Protein AF-A0AA36M310-F1 (afdb_monomer_lite)

Organism: Cylicocyclus nassatus (NCBI:txid53992)

InterPro domains:
  IPR003959 ATPase, AAA-type, core [PF13304] (260-332)
  IPR027417 P-loop containing nucleoside triphosphate hydrolase [G3DSA:3.40.50.300] (1-144)
  IPR027417 P-loop containing nucleoside triphosphate hydrolase [G3DSA:3.40.50.300] (192-359)
  IPR027417 P-loop containing nucleoside triphosphate hydrolase [G3DSA:3.40.50.300] (485-692)
  IPR027417 P-loop containing nucleoside triphosphate hydrolase [SSF52540] (1-347)
  IPR027417 P-loop containing nucleoside triphosphate hydrolase [SSF52540] (495-848)
  IPR034139 OLD protein-like, TOPRIM domain [PF20469] (374-438)
  IPR034139 OLD protein-like, TOPRIM domain [cd01026] (374-439)
  IPR038729 Rad50/SbcC-type AAA domain [PF13476] (5-53)
  IPR051396 Bacterial Antiviral Defense Nuclease [PTHR43581] (2-470)

Structure (mmCIF, N/CA/C/O backbone):
data_AF-A0AA36M310-F1
#
_entry.id   AF-A0AA36M310-F1
#
loop_
_atom_site.group_PDB
_atom_site.id
_atom_site.type_symbol
_atom_site.label_atom_id
_atom_site.label_alt_id
_atom_site.label_comp_id
_atom_site.label_asym_id
_atom_site.label_entity_id
_atom_site.label_seq_id
_atom_site.pdbx_PDB_ins_code
_atom_site.Cartn_x
_atom_site.Cartn_y
_atom_site.Cartn_z
_atom_site.occupancy
_atom_site.B_iso_or_equiv
_atom_site.auth_seq_id
_atom_site.auth_comp_id
_atom_site.auth_asym_id
_atom_site.auth_atom_id
_atom_site.pdbx_PDB_model_num
ATOM 1 N N . MET A 1 1 ? -3.516 19.096 34.400 1.00 76.88 1 MET A N 1
ATOM 2 C CA . MET A 1 1 ? -3.878 18.071 35.402 1.00 76.88 1 MET A CA 1
ATOM 3 C C . MET A 1 1 ? -4.360 16.801 34.694 1.00 76.88 1 MET A C 1
ATOM 5 O O . MET A 1 1 ? -5.562 16.638 34.570 1.00 76.88 1 MET A O 1
ATOM 9 N N . PRO A 1 2 ? -3.486 15.946 34.135 1.00 87.62 2 PRO A N 1
ATOM 10 C CA . PRO A 1 2 ? -3.919 14.696 33.499 1.00 87.62 2 PRO A CA 1
ATOM 11 C C . PRO A 1 2 ? -4.230 13.603 34.536 1.00 87.62 2 PRO A C 1
ATOM 13 O O . PRO A 1 2 ? -3.692 13.627 35.644 1.00 87.62 2 PRO A O 1
ATOM 16 N N . ILE A 1 3 ? -5.047 12.619 34.161 1.00 92.12 3 ILE A N 1
ATOM 17 C CA . ILE A 1 3 ? -5.134 11.331 34.863 1.00 92.12 3 ILE A CA 1
ATOM 18 C C . ILE A 1 3 ? -3.917 10.509 34.442 1.00 92.12 3 ILE A C 1
ATOM 20 O O . ILE A 1 3 ? -3.758 10.205 33.264 1.00 92.12 3 ILE A O 1
ATOM 24 N N . GLU A 1 4 ? -3.051 10.152 35.382 1.00 92.81 4 GLU A N 1
ATOM 25 C CA . GLU A 1 4 ? -1.839 9.367 35.112 1.00 92.81 4 GLU A CA 1
ATOM 26 C C . GLU A 1 4 ? -2.093 7.861 35.203 1.00 92.81 4 GLU A C 1
ATOM 28 O O . GLU A 1 4 ? -1.377 7.063 34.596 1.00 92.81 4 GLU A O 1
ATOM 33 N N . ARG A 1 5 ? -3.111 7.449 35.967 1.00 93.94 5 ARG A N 1
ATOM 34 C CA . ARG A 1 5 ? -3.456 6.039 36.167 1.00 93.94 5 ARG A CA 1
ATOM 35 C C . ARG A 1 5 ? -4.914 5.884 36.578 1.00 93.94 5 ARG A C 1
ATOM 37 O O . ARG A 1 5 ? -5.437 6.712 37.323 1.00 93.94 5 ARG A O 1
ATOM 44 N N . ILE A 1 6 ? -5.546 4.808 36.129 1.00 95.25 6 ILE A N 1
ATOM 45 C CA . ILE A 1 6 ? -6.887 4.404 36.552 1.00 95.25 6 ILE A CA 1
ATOM 46 C C . ILE A 1 6 ? -6.828 2.974 37.096 1.00 95.25 6 ILE A C 1
ATOM 48 O O . ILE A 1 6 ? -6.247 2.093 36.459 1.00 95.25 6 ILE A O 1
ATOM 52 N N . VAL A 1 7 ? -7.408 2.756 38.276 1.00 96.00 7 VAL A N 1
ATOM 53 C CA . VAL A 1 7 ? -7.561 1.429 38.888 1.00 96.00 7 VAL A CA 1
ATOM 54 C C . VAL A 1 7 ? -9.048 1.155 39.089 1.00 96.00 7 VAL A C 1
ATOM 56 O O . VAL A 1 7 ? -9.763 1.989 39.641 1.00 96.00 7 VAL A O 1
ATOM 59 N N . ILE A 1 8 ? -9.528 0.013 38.603 1.00 95.62 8 ILE A N 1
ATOM 60 C CA . ILE A 1 8 ? -10.942 -0.373 38.629 1.00 95.62 8 ILE A CA 1
ATOM 61 C C . ILE A 1 8 ? -11.056 -1.769 39.228 1.00 95.62 8 ILE A C 1
ATOM 63 O O . ILE A 1 8 ? -10.442 -2.703 38.726 1.00 95.62 8 ILE A O 1
ATOM 67 N N . ASP A 1 9 ? -11.907 -1.929 40.232 1.00 95.25 9 ASP A N 1
ATOM 68 C CA . ASP A 1 9 ? -12.268 -3.211 40.821 1.00 95.25 9 ASP A CA 1
ATOM 69 C C . ASP A 1 9 ? -13.768 -3.466 40.676 1.00 95.25 9 ASP A C 1
ATOM 71 O O . ASP A 1 9 ? -14.598 -2.643 41.076 1.00 95.25 9 ASP A O 1
ATOM 75 N N . ASN A 1 10 ? -14.093 -4.661 40.174 1.00 94.06 10 ASN A N 1
ATOM 76 C CA . ASN A 1 10 ? -15.425 -5.262 40.180 1.00 94.06 10 ASN A CA 1
ATOM 77 C C . ASN A 1 10 ? -16.526 -4.435 39.481 1.00 94.06 10 ASN A C 1
ATOM 79 O O . ASN A 1 10 ? -17.680 -4.455 39.908 1.00 94.06 10 ASN A O 1
ATOM 83 N N . PHE A 1 11 ? -16.188 -3.733 38.397 1.00 93.50 11 PHE A N 1
ATOM 84 C CA . PHE A 1 11 ? -17.098 -2.863 37.646 1.00 93.50 11 PHE A CA 1
ATOM 85 C C . PHE A 1 11 ? -17.336 -3.388 36.222 1.00 93.50 11 PHE A C 1
ATOM 87 O O . PHE A 1 11 ? -16.409 -3.448 35.412 1.00 93.50 11 PHE A O 1
ATOM 94 N N . LYS A 1 12 ? -18.590 -3.736 35.903 1.00 91.75 12 LYS A N 1
ATOM 95 C CA . LYS A 1 12 ? -19.052 -4.277 34.609 1.00 91.75 12 LYS A CA 1
ATOM 96 C C . LYS A 1 12 ? -18.105 -5.356 34.055 1.00 91.75 12 LYS A C 1
ATOM 98 O O . LYS A 1 12 ? -18.010 -6.435 34.634 1.00 91.75 12 LYS A O 1
ATOM 103 N N . SER A 1 13 ? -17.399 -5.096 32.951 1.00 89.12 13 SER A N 1
ATOM 104 C CA . SER A 1 13 ? -16.493 -6.064 32.314 1.00 89.12 13 SER A CA 1
ATOM 105 C C . SER A 1 13 ? -15.209 -6.331 33.108 1.00 89.12 13 SER A C 1
ATOM 107 O O . SER A 1 13 ? -14.559 -7.345 32.873 1.00 89.12 13 SER A O 1
ATOM 109 N N . PHE A 1 14 ? -14.839 -5.473 34.064 1.00 89.56 14 PHE A N 1
ATOM 110 C CA . PHE A 1 14 ? -13.574 -5.581 34.789 1.00 89.56 14 PHE A CA 1
ATOM 111 C C . PHE A 1 14 ? -13.745 -6.233 36.163 1.00 89.56 14 PHE A C 1
ATOM 113 O O . PHE A 1 14 ? -14.372 -5.670 37.062 1.00 89.56 14 PHE A O 1
ATOM 120 N N . ARG A 1 15 ? -13.093 -7.386 36.365 1.00 90.50 15 ARG A N 1
ATOM 121 C CA . ARG A 1 15 ? -12.818 -7.908 37.714 1.00 90.50 15 ARG A CA 1
ATOM 122 C C . ARG A 1 15 ? -11.802 -7.019 38.430 1.00 90.50 15 ARG A C 1
ATOM 124 O O . ARG A 1 15 ? -12.052 -6.601 39.554 1.00 90.50 15 ARG A O 1
ATOM 131 N N . HIS A 1 16 ? -10.694 -6.733 37.753 1.00 92.12 16 HIS A N 1
ATOM 132 C CA . HIS A 1 16 ? -9.653 -5.799 38.164 1.00 92.12 16 HIS A CA 1
ATOM 133 C C . HIS A 1 16 ? -8.992 -5.214 36.908 1.00 92.12 16 HIS A C 1
ATOM 135 O O . HIS A 1 16 ? -8.721 -5.956 35.961 1.00 92.12 16 HIS A O 1
ATOM 141 N N . LEU A 1 17 ? -8.725 -3.913 36.897 1.00 91.38 17 LEU A N 1
ATOM 142 C CA . LEU A 1 17 ? -7.954 -3.217 35.873 1.00 91.38 17 LEU A CA 1
ATOM 143 C C . LEU A 1 17 ? -6.995 -2.253 36.565 1.00 91.38 17 LEU A C 1
ATOM 145 O O . LEU A 1 17 ? -7.421 -1.457 37.393 1.00 91.38 17 LEU A O 1
ATOM 149 N N . ASP A 1 18 ? -5.732 -2.280 36.160 1.00 92.44 18 ASP A N 1
ATOM 150 C CA . ASP A 1 18 ? -4.735 -1.285 36.533 1.00 92.44 18 ASP A CA 1
ATOM 151 C C . ASP A 1 18 ? -4.069 -0.768 35.251 1.00 92.44 18 ASP A C 1
ATOM 153 O O . ASP A 1 18 ? -3.415 -1.532 34.530 1.00 92.44 18 ASP A O 1
ATOM 157 N N . LEU A 1 19 ? -4.303 0.506 34.919 1.00 90.94 19 LEU A N 1
ATOM 158 C CA . LEU A 1 19 ? -3.917 1.077 33.633 1.00 90.94 19 LEU A CA 1
ATOM 159 C C . LEU A 1 19 ? -3.233 2.449 33.781 1.00 90.94 19 LEU A C 1
ATOM 161 O O . LEU A 1 19 ? -3.893 3.424 34.150 1.00 90.94 19 LEU A O 1
ATOM 165 N N . PRO A 1 20 ? -1.936 2.574 33.431 1.00 90.62 20 PRO A N 1
ATOM 166 C CA . PRO A 1 20 ? -1.279 3.871 33.296 1.00 90.62 20 PRO A CA 1
ATOM 167 C C . PRO A 1 20 ? -1.724 4.593 32.015 1.00 90.62 20 PRO A C 1
ATOM 169 O O . PRO A 1 20 ? -1.833 3.983 30.952 1.00 90.62 20 PRO A O 1
ATOM 172 N N . LEU A 1 21 ? -1.897 5.910 32.080 1.00 90.75 21 LEU A N 1
ATOM 173 C CA . LEU A 1 21 ? -2.354 6.766 30.983 1.00 90.75 21 LEU A CA 1
ATOM 174 C C . LEU A 1 21 ? -1.299 7.828 30.638 1.00 90.75 21 LEU A C 1
ATOM 176 O O . LEU A 1 21 ? -0.570 8.318 31.495 1.00 90.75 21 LEU A O 1
ATOM 180 N N . ASN A 1 22 ? -1.209 8.172 29.358 1.00 89.12 22 ASN A N 1
ATOM 181 C CA . ASN A 1 22 ? -0.365 9.243 28.839 1.00 89.12 22 ASN A CA 1
ATOM 182 C C . ASN A 1 22 ? -1.020 10.604 29.104 1.00 89.12 22 ASN A C 1
ATOM 184 O O . ASN A 1 22 ? -2.246 10.728 29.057 1.00 89.12 22 ASN A O 1
ATOM 188 N N . ALA A 1 23 ? -0.212 11.646 29.307 1.00 86.25 23 ALA A N 1
ATOM 189 C CA . ALA A 1 23 ? -0.697 12.973 29.694 1.00 86.25 23 ALA A CA 1
ATOM 190 C C . ALA A 1 23 ? -1.587 13.666 28.642 1.00 86.25 23 ALA A C 1
ATOM 192 O O . ALA A 1 23 ? -2.432 14.479 29.008 1.00 86.25 23 ALA A O 1
ATOM 193 N N . HIS A 1 24 ? -1.402 13.351 27.355 1.00 86.50 24 HIS A N 1
ATOM 194 C CA . HIS A 1 24 ? -2.042 14.068 26.244 1.00 86.50 24 HIS A CA 1
ATOM 195 C C . HIS A 1 24 ? -3.026 13.209 25.450 1.00 86.50 24 HIS A C 1
ATOM 197 O O . HIS A 1 24 ? -4.182 13.586 25.308 1.00 86.50 24 HIS A O 1
ATOM 203 N N . MET A 1 25 ? -2.590 12.061 24.932 1.00 88.31 25 MET A N 1
ATOM 204 C CA . MET A 1 25 ? -3.391 11.229 24.033 1.00 88.31 25 MET A CA 1
ATOM 205 C C . MET A 1 25 ? -3.296 9.763 24.442 1.00 88.31 25 MET A C 1
ATOM 207 O O . MET A 1 25 ? -2.201 9.249 24.657 1.00 88.31 25 MET A O 1
ATOM 211 N N . ASN A 1 26 ? -4.442 9.094 24.515 1.00 90.44 26 ASN A N 1
ATOM 212 C CA . ASN A 1 26 ? -4.552 7.661 24.764 1.00 90.44 26 ASN A CA 1
ATOM 213 C C . ASN A 1 26 ? -5.535 7.065 23.759 1.00 90.44 26 ASN A C 1
ATOM 215 O O . ASN A 1 26 ? -6.701 7.455 23.730 1.00 90.44 26 ASN A O 1
ATOM 219 N N . LEU A 1 27 ? -5.076 6.123 22.944 1.00 88.69 27 LEU A N 1
ATOM 220 C CA . LEU A 1 27 ? -5.885 5.439 21.947 1.00 88.69 27 LEU A CA 1
ATOM 221 C C . LEU A 1 27 ? -6.130 3.998 22.394 1.00 88.69 27 LEU A C 1
ATOM 223 O O . LEU A 1 27 ? -5.260 3.145 22.278 1.00 88.69 27 LEU A O 1
ATOM 227 N N . VAL A 1 28 ? -7.311 3.739 22.934 1.00 89.31 28 VAL A N 1
ATOM 228 C CA . VAL A 1 28 ? -7.760 2.433 23.411 1.00 89.31 28 VAL A CA 1
ATOM 229 C C . VAL A 1 28 ? -8.315 1.638 22.232 1.00 89.31 28 VAL A C 1
ATOM 231 O O . VAL A 1 28 ? -9.369 1.973 21.689 1.00 89.31 28 VAL A O 1
ATOM 234 N N . VAL A 1 29 ? -7.611 0.580 21.838 1.00 84.69 29 VAL A N 1
ATOM 235 C CA . VAL A 1 29 ? -7.950 -0.233 20.664 1.00 84.69 29 VAL A CA 1
ATOM 236 C C . VAL A 1 29 ? -8.179 -1.678 21.057 1.00 84.69 29 VAL A C 1
ATOM 238 O O . VAL A 1 29 ? -7.371 -2.261 21.768 1.00 84.69 29 VAL A O 1
ATOM 241 N N . GLY A 1 30 ? -9.267 -2.267 20.579 1.00 79.06 30 GLY A N 1
ATOM 242 C CA . GLY A 1 30 ? -9.617 -3.656 20.859 1.00 79.06 30 GLY A CA 1
ATOM 243 C C . GLY A 1 30 ? -10.951 -4.034 20.233 1.00 79.06 30 GLY A C 1
ATOM 244 O O . GLY A 1 30 ? -11.657 -3.162 19.721 1.00 79.06 30 GLY A O 1
ATOM 245 N N . ASP A 1 31 ? -11.307 -5.314 20.288 1.00 74.62 31 ASP A N 1
ATOM 246 C CA . ASP A 1 31 ? -12.554 -5.830 19.708 1.00 74.62 31 ASP A CA 1
ATOM 247 C C . ASP A 1 31 ? -13.790 -5.352 20.490 1.00 74.62 31 ASP A C 1
ATOM 249 O O . ASP A 1 31 ? -13.697 -4.676 21.524 1.00 74.62 31 ASP A O 1
ATOM 253 N N . ASN A 1 32 ? -14.979 -5.642 19.986 1.00 75.94 32 ASN A N 1
ATOM 254 C CA . ASN A 1 32 ? -16.219 -5.397 20.703 1.00 75.94 32 ASN A CA 1
ATOM 255 C C . ASN A 1 32 ? -16.239 -6.162 22.036 1.00 75.94 32 ASN A C 1
ATOM 257 O O . ASN A 1 32 ? -15.612 -7.204 22.194 1.00 75.94 32 ASN A O 1
ATOM 261 N N . GLU A 1 33 ? -16.937 -5.602 23.026 1.00 76.88 33 GLU A N 1
ATOM 262 C CA . GLU A 1 33 ? -17.158 -6.222 24.347 1.00 76.88 33 GLU A CA 1
ATOM 263 C C . GLU A 1 33 ? -15.916 -6.406 25.248 1.00 76.88 33 GLU A C 1
ATOM 265 O O . GLU A 1 33 ? -16.058 -6.810 26.400 1.00 76.88 33 GLU A O 1
ATOM 270 N N . VAL A 1 34 ? -14.713 -5.995 24.827 1.00 81.44 34 VAL A N 1
ATOM 271 C CA . VAL A 1 34 ? -13.482 -6.074 25.656 1.00 81.44 34 VAL A CA 1
ATOM 272 C C . VAL A 1 34 ? -13.406 -5.041 26.799 1.00 81.44 34 VAL A C 1
ATOM 274 O O . VAL A 1 34 ? -12.402 -4.955 27.499 1.00 81.44 34 VAL A O 1
ATOM 277 N N . GLY A 1 35 ? -14.447 -4.223 26.994 1.00 85.06 35 GLY A N 1
ATOM 278 C CA . GLY A 1 35 ? -14.526 -3.242 28.087 1.00 85.06 35 GLY A CA 1
ATOM 279 C C . GLY A 1 35 ? -14.071 -1.815 27.746 1.00 85.06 35 GLY A C 1
ATOM 280 O O . GLY A 1 35 ? -13.948 -0.995 28.655 1.00 85.06 35 GLY A O 1
ATOM 281 N N . LYS A 1 36 ? -13.868 -1.471 26.463 1.00 88.75 36 LYS A N 1
ATOM 282 C CA . LYS A 1 36 ? -13.482 -0.104 26.043 1.00 88.75 36 LYS A CA 1
ATOM 283 C C . LYS A 1 36 ? -14.471 0.962 26.541 1.00 88.75 36 LYS A C 1
ATOM 285 O O . LYS A 1 36 ? -14.063 1.927 27.178 1.00 88.75 36 LYS A O 1
ATOM 290 N N . SER A 1 37 ? -15.771 0.751 26.328 1.00 88.88 37 SER A N 1
ATOM 291 C CA . SER A 1 37 ? -16.836 1.657 26.790 1.00 88.88 37 SER A CA 1
ATOM 292 C C . SER A 1 37 ? -16.895 1.717 28.318 1.00 88.88 37 SER A C 1
ATOM 294 O O . SER A 1 37 ? -17.012 2.790 28.903 1.00 88.88 37 SER A O 1
ATOM 296 N N . THR A 1 38 ? -16.724 0.567 28.983 1.00 91.44 38 THR A N 1
ATOM 297 C CA . THR A 1 38 ? -16.673 0.472 30.450 1.00 91.44 38 THR A CA 1
ATOM 298 C C . THR A 1 38 ? -15.543 1.312 31.041 1.00 91.44 38 THR A C 1
ATOM 300 O O . THR A 1 38 ? -15.736 1.934 32.082 1.00 91.44 38 THR A O 1
ATOM 303 N N . LEU A 1 39 ? -14.380 1.365 30.384 1.00 93.25 39 LEU A N 1
ATOM 304 C CA . LEU A 1 39 ? -13.267 2.214 30.808 1.00 93.25 39 LEU A CA 1
ATOM 305 C C . LEU A 1 39 ? -13.647 3.699 30.753 1.00 93.25 39 LEU A C 1
ATOM 307 O O . LEU A 1 39 ? -13.426 4.416 31.729 1.00 93.25 39 LEU A O 1
ATOM 311 N N . LEU A 1 40 ? -14.235 4.157 29.642 1.00 92.38 40 LEU A N 1
ATOM 312 C CA . LEU A 1 40 ? -14.658 5.554 29.497 1.00 92.38 40 LEU A CA 1
ATOM 313 C C . LEU A 1 40 ? -15.724 5.920 30.542 1.00 92.38 40 LEU A C 1
ATOM 315 O O . LEU A 1 40 ? -15.620 6.953 31.199 1.00 92.38 40 LEU A O 1
ATOM 319 N N . GLU A 1 41 ? -16.708 5.047 30.761 1.00 91.50 41 GLU A N 1
ATOM 320 C CA . GLU A 1 41 ? -17.737 5.235 31.788 1.00 91.50 41 GLU A CA 1
ATOM 321 C C . GLU A 1 41 ? -17.154 5.285 33.204 1.00 91.50 41 GLU A C 1
ATOM 323 O O . GLU A 1 41 ? -17.564 6.129 33.996 1.00 91.50 41 GLU A O 1
ATOM 328 N N . ALA A 1 42 ? -16.195 4.414 33.531 1.00 93.44 42 ALA A N 1
ATOM 329 C CA . ALA A 1 42 ? -15.552 4.391 34.842 1.00 93.44 42 ALA A CA 1
ATOM 330 C C . ALA A 1 42 ? -14.767 5.681 35.110 1.00 93.44 42 ALA A C 1
ATOM 332 O O . ALA A 1 42 ? -14.903 6.270 36.185 1.00 93.44 42 ALA A O 1
ATOM 333 N N . ILE A 1 43 ? -13.998 6.150 34.119 1.00 93.38 43 ILE A N 1
ATOM 334 C CA . ILE A 1 43 ? -13.272 7.424 34.197 1.00 93.38 43 ILE A CA 1
ATOM 335 C C . ILE A 1 43 ? -14.261 8.577 34.384 1.00 93.38 43 ILE A C 1
ATOM 337 O O . ILE A 1 43 ? -14.075 9.413 35.266 1.00 93.38 43 ILE A O 1
ATOM 341 N N . HIS A 1 44 ? -15.345 8.610 33.608 1.00 91.12 44 HIS A N 1
ATOM 342 C CA . HIS A 1 44 ? -16.353 9.655 33.747 1.00 91.12 44 HIS A CA 1
ATOM 343 C C . HIS A 1 44 ? -17.027 9.628 35.128 1.00 91.12 44 HIS A C 1
ATOM 345 O O . HIS A 1 44 ? -17.178 10.673 35.765 1.00 91.12 44 HIS A O 1
ATOM 351 N N . ALA A 1 45 ? -17.369 8.438 35.629 1.00 91.19 45 ALA A N 1
ATOM 352 C CA . ALA A 1 45 ? -18.047 8.256 36.907 1.00 91.19 45 ALA A CA 1
ATOM 353 C C . ALA A 1 45 ? -17.189 8.676 38.103 1.00 91.19 45 ALA A C 1
ATOM 355 O O . ALA A 1 45 ? -17.687 9.377 38.982 1.00 91.19 45 ALA A O 1
ATOM 356 N N . VAL A 1 46 ? -15.902 8.313 38.146 1.00 92.25 46 VAL A N 1
ATOM 357 C CA . VAL A 1 46 ? -15.022 8.708 39.264 1.00 92.25 46 VAL A CA 1
ATOM 358 C C . VAL A 1 46 ? -14.718 10.207 39.273 1.00 92.25 46 VAL A C 1
ATOM 360 O O . VAL A 1 46 ? -14.477 10.769 40.340 1.00 92.25 46 VAL A O 1
ATOM 363 N N . VAL A 1 47 ? -14.760 10.863 38.110 1.00 89.38 47 VAL A N 1
ATOM 364 C CA . VAL A 1 47 ? -14.475 12.299 37.961 1.00 89.38 47 VAL A CA 1
ATOM 365 C C . VAL A 1 47 ? -15.696 13.172 38.235 1.00 89.38 47 VAL A C 1
ATOM 367 O O . VAL A 1 47 ? -15.566 14.224 38.852 1.00 89.38 47 VAL A O 1
ATOM 370 N N . THR A 1 48 ? -16.885 12.744 37.811 1.00 86.75 48 THR A N 1
ATOM 371 C CA . THR A 1 48 ? -18.106 13.569 37.885 1.00 86.75 48 THR A CA 1
ATOM 372 C C . THR A 1 48 ? -19.103 13.102 38.946 1.00 86.75 48 THR A C 1
ATOM 374 O O . THR A 1 48 ? -20.010 13.850 39.319 1.00 86.75 48 THR A O 1
ATOM 377 N N . GLY A 1 49 ? -18.967 11.865 39.431 1.00 86.75 49 GLY A N 1
ATOM 378 C CA . GLY A 1 49 ? -19.976 11.194 40.252 1.00 86.75 49 GLY A CA 1
ATOM 379 C C . GLY A 1 49 ? -21.240 10.818 39.467 1.00 86.75 49 GLY A C 1
ATOM 380 O O . GLY A 1 49 ? -22.269 10.504 40.073 1.00 86.75 49 GLY A O 1
ATOM 381 N N . GLN A 1 50 ? -21.195 10.889 38.131 1.00 85.00 50 GLN A N 1
ATOM 382 C CA . GLN A 1 50 ? -22.338 10.652 37.257 1.00 85.00 50 GLN A CA 1
ATOM 383 C C . GLN A 1 50 ? -22.132 9.456 36.330 1.00 85.00 50 GLN A C 1
ATOM 385 O O . GLN A 1 50 ? -21.035 9.186 35.851 1.00 85.00 50 GLN A O 1
ATOM 390 N N . LEU A 1 51 ? -23.232 8.774 36.026 1.00 81.44 51 LEU A N 1
ATOM 391 C CA . LEU A 1 51 ? -23.322 7.756 34.991 1.00 81.44 51 LEU A CA 1
ATOM 392 C C . LEU A 1 51 ? -24.517 8.101 34.098 1.00 81.44 51 LEU A C 1
ATOM 394 O O . LEU A 1 51 ? -25.598 8.410 34.596 1.00 81.44 51 LEU A O 1
ATOM 398 N N . HIS A 1 52 ? -24.315 8.127 32.779 1.00 72.94 52 HIS A N 1
ATOM 399 C CA . HIS A 1 52 ? -25.349 8.502 31.799 1.00 72.94 52 HIS A CA 1
ATOM 400 C C . HIS A 1 52 ? -26.048 9.854 32.095 1.00 72.94 52 HIS A C 1
ATOM 402 O O . HIS A 1 52 ? -27.243 10.020 31.848 1.00 72.94 52 HIS A O 1
ATOM 408 N N . GLY A 1 53 ? -25.306 10.826 32.642 1.00 71.12 53 GLY A N 1
ATOM 409 C CA . GLY A 1 53 ? -25.810 12.168 32.973 1.00 71.12 53 GLY A CA 1
ATOM 410 C C . GLY A 1 53 ? -26.668 12.249 34.243 1.00 71.12 53 GLY A C 1
ATOM 411 O O . GLY A 1 53 ? -27.314 13.269 34.485 1.00 71.12 53 GLY A O 1
ATOM 412 N N . ARG A 1 54 ? -26.708 11.189 35.058 1.00 74.44 54 ARG A N 1
ATOM 413 C CA . ARG A 1 54 ? -27.400 11.150 36.354 1.00 74.44 54 ARG A CA 1
ATOM 414 C C . ARG A 1 54 ? -26.426 10.793 37.463 1.00 74.44 54 ARG A C 1
ATOM 416 O O . ARG A 1 54 ? -25.414 10.149 37.220 1.00 74.44 54 ARG A O 1
ATOM 423 N N . ASN A 1 55 ? -26.724 11.213 38.691 1.00 81.19 55 ASN A N 1
ATOM 424 C CA . ASN A 1 55 ? -25.914 10.829 39.846 1.00 81.19 55 ASN A CA 1
ATOM 425 C C . ASN A 1 55 ? -25.904 9.298 39.984 1.00 81.19 55 ASN A C 1
ATOM 427 O O . ASN A 1 55 ? -26.970 8.680 39.961 1.00 81.19 55 ASN A O 1
ATOM 431 N N . LEU A 1 56 ? -24.712 8.715 40.145 1.00 85.25 56 LEU A N 1
ATOM 432 C CA . LEU A 1 56 ? -24.514 7.266 40.179 1.00 85.25 56 LEU A CA 1
ATOM 433 C C . LEU A 1 56 ? -25.392 6.560 41.226 1.00 85.25 56 LEU A C 1
ATOM 435 O O . LEU A 1 56 ? -25.832 5.441 40.985 1.00 85.25 56 LEU A O 1
ATOM 439 N N . ALA A 1 57 ? -25.702 7.215 42.349 1.00 83.38 57 ALA A N 1
ATOM 440 C CA . ALA A 1 57 ? -26.552 6.647 43.395 1.00 83.38 57 ALA A CA 1
ATOM 441 C C . ALA A 1 57 ? -27.972 6.299 42.908 1.00 83.38 57 ALA A C 1
ATOM 443 O O . ALA A 1 57 ? -28.574 5.363 43.422 1.00 83.38 57 ALA A O 1
ATOM 444 N N . TYR A 1 58 ? -28.498 7.017 41.908 1.00 79.50 58 TYR A N 1
ATOM 445 C CA . TYR A 1 58 ? -29.821 6.748 41.327 1.00 79.50 58 TYR A CA 1
ATOM 446 C C . TYR A 1 58 ? -29.790 5.756 40.157 1.00 79.50 58 TYR A C 1
ATOM 448 O O . TYR A 1 58 ? -30.844 5.340 39.690 1.00 79.50 58 TYR A O 1
ATOM 456 N N . GLU A 1 59 ? -28.601 5.392 39.679 1.00 80.56 59 GLU A N 1
ATOM 457 C CA . GLU A 1 59 ? -28.387 4.467 38.557 1.00 80.56 59 GLU A CA 1
ATOM 458 C C . GLU A 1 59 ? -27.768 3.138 39.027 1.00 80.56 59 GLU A C 1
ATOM 460 O O . GLU A 1 59 ? -27.306 2.332 38.216 1.00 80.56 59 GLU A O 1
ATOM 465 N N . LEU A 1 60 ? -27.744 2.892 40.344 1.00 82.88 60 LEU A N 1
ATOM 466 C CA . LEU A 1 60 ? -27.267 1.631 40.895 1.00 82.88 60 LEU A CA 1
ATOM 467 C C . LEU A 1 60 ? -28.135 0.476 40.401 1.00 82.88 60 LEU A C 1
ATOM 469 O O . LEU A 1 60 ? -29.342 0.427 40.624 1.00 82.88 60 LEU A O 1
ATOM 473 N N . THR A 1 61 ? -27.486 -0.489 39.759 1.00 84.06 61 THR A N 1
ATOM 474 C CA . THR A 1 61 ? -28.098 -1.758 39.372 1.00 84.06 61 THR A CA 1
ATOM 475 C C . THR A 1 61 ? -27.141 -2.901 39.701 1.00 84.06 61 THR A C 1
ATOM 477 O O . THR A 1 61 ? -25.921 -2.693 39.709 1.00 84.06 61 THR A O 1
ATOM 480 N N . PRO A 1 62 ? -27.644 -4.130 39.919 1.00 79.31 62 PRO A N 1
ATOM 481 C CA . PRO A 1 62 ? -26.787 -5.295 40.156 1.00 79.31 62 PRO A CA 1
ATOM 482 C C . PRO A 1 62 ? -25.811 -5.557 38.997 1.00 79.31 62 PRO A C 1
ATOM 484 O O . PRO A 1 62 ? -24.743 -6.129 39.196 1.00 79.31 62 PRO A O 1
ATOM 487 N N . TYR A 1 63 ? -26.156 -5.097 37.791 1.00 85.75 63 TYR A N 1
ATOM 488 C CA . TYR A 1 63 ? -25.372 -5.250 36.565 1.00 85.75 63 TYR A CA 1
ATOM 489 C C . TYR A 1 63 ? -24.188 -4.281 36.446 1.00 85.75 63 TYR A C 1
ATOM 491 O O . TYR A 1 63 ? -23.375 -4.423 35.534 1.00 85.75 63 TYR A O 1
ATOM 499 N N . LEU A 1 64 ? -24.054 -3.315 37.364 1.00 90.12 64 LEU A N 1
ATOM 500 C CA . LEU A 1 64 ? -22.829 -2.518 37.480 1.00 90.12 64 LEU A CA 1
ATOM 501 C C . LEU A 1 64 ? -21.672 -3.319 38.081 1.00 90.12 64 LEU A C 1
ATOM 503 O O . LEU A 1 64 ? -20.517 -2.997 37.815 1.00 90.12 64 LEU A O 1
ATOM 507 N N . PHE A 1 65 ? -21.964 -4.353 38.871 1.00 91.69 65 PHE A N 1
ATOM 508 C CA . PHE A 1 65 ? -20.951 -5.239 39.432 1.00 91.69 65 PHE A CA 1
ATOM 509 C C . PHE A 1 65 ? -20.494 -6.258 38.386 1.00 91.69 65 PHE A C 1
ATOM 511 O O . PHE A 1 65 ? -21.281 -6.691 37.536 1.00 91.69 65 PHE A O 1
ATOM 518 N N . HIS A 1 66 ? -19.234 -6.687 38.471 1.00 91.38 66 HIS A N 1
ATOM 519 C CA . HIS A 1 66 ? -18.735 -7.761 37.618 1.00 91.38 66 HIS A CA 1
ATOM 520 C C . HIS A 1 66 ? -19.488 -9.063 37.917 1.00 91.38 66 HIS A C 1
ATOM 522 O O . HIS A 1 66 ? -19.386 -9.622 39.011 1.00 91.38 66 HIS A O 1
ATOM 528 N N . GLN A 1 67 ? -20.271 -9.538 36.944 1.00 89.44 67 GLN A N 1
ATOM 529 C CA . GLN A 1 67 ? -21.232 -10.626 37.157 1.00 89.44 67 GLN A CA 1
ATOM 530 C C . GLN A 1 67 ? -20.594 -11.928 37.669 1.00 89.44 67 GLN A C 1
ATOM 532 O O . GLN A 1 67 ? -21.129 -12.483 38.630 1.00 89.44 67 GLN A O 1
ATOM 537 N N . PRO A 1 68 ? -19.439 -12.388 37.143 1.00 89.88 68 PRO A N 1
ATOM 538 C CA . PRO A 1 68 ? -18.739 -13.540 37.707 1.00 89.88 68 PRO A CA 1
ATOM 539 C C . PRO A 1 68 ? -18.409 -13.390 39.198 1.00 89.88 68 PRO A C 1
ATOM 541 O O . PRO A 1 68 ? -18.634 -14.322 39.961 1.00 89.88 68 PRO A O 1
ATOM 544 N N . THR A 1 69 ? -17.972 -12.209 39.653 1.00 89.62 69 THR A N 1
ATOM 545 C CA . THR A 1 69 ? -17.688 -11.957 41.080 1.00 89.62 69 THR A CA 1
ATOM 546 C C . THR A 1 69 ? -18.951 -12.067 41.937 1.00 89.62 69 THR A C 1
ATOM 548 O O . THR A 1 69 ? -18.912 -12.599 43.045 1.00 89.62 69 THR A O 1
ATOM 551 N N . VAL A 1 70 ? -20.086 -11.563 41.440 1.00 87.62 70 VAL A N 1
ATOM 552 C CA . VAL A 1 70 ? -21.375 -11.652 42.146 1.00 87.62 70 VAL A CA 1
ATOM 553 C C . VAL A 1 70 ? -21.847 -13.104 42.227 1.00 87.62 70 VAL A C 1
ATOM 555 O O . VAL A 1 70 ? -22.292 -13.538 43.285 1.00 87.62 70 VAL A O 1
ATOM 558 N N . GLN A 1 71 ? -21.709 -13.872 41.145 1.00 87.25 71 GLN A N 1
ATOM 559 C CA . GLN A 1 71 ? -22.049 -15.297 41.124 1.00 87.25 71 GLN A CA 1
ATOM 560 C C . GLN A 1 71 ? -21.144 -16.119 42.051 1.00 87.25 71 GLN A C 1
ATOM 562 O O . GLN A 1 71 ? -21.652 -16.958 42.790 1.00 87.25 71 GLN A O 1
ATOM 567 N N . GLU A 1 72 ? -19.832 -15.850 42.067 1.00 89.19 72 GLU A N 1
ATOM 568 C CA . GLU A 1 72 ? -18.879 -16.447 43.015 1.00 89.19 72 GLU A CA 1
ATOM 569 C C . GLU A 1 72 ? -19.310 -16.171 44.468 1.00 89.19 72 GLU A C 1
ATOM 571 O O . GLU A 1 72 ? -19.345 -17.087 45.290 1.00 89.19 72 GLU A O 1
ATOM 576 N N . TYR A 1 73 ? -19.707 -14.932 44.777 1.00 88.38 73 TYR A N 1
ATOM 577 C CA . TYR A 1 73 ? -20.198 -14.541 46.101 1.00 88.38 73 TYR A CA 1
ATOM 578 C C . TYR A 1 73 ? -21.500 -15.256 46.494 1.00 88.38 73 TYR A C 1
ATOM 580 O O . TYR A 1 73 ? -21.575 -15.857 47.566 1.00 88.38 73 TYR A O 1
ATOM 588 N N . LEU A 1 74 ? -22.519 -15.225 45.630 1.00 83.69 74 LEU A N 1
ATOM 589 C CA . LEU A 1 74 ? -23.812 -15.867 45.892 1.00 83.69 74 LEU A CA 1
ATOM 590 C C . LEU A 1 74 ? -23.674 -17.396 45.994 1.00 83.69 74 LEU A C 1
ATOM 592 O O . LEU A 1 74 ? -24.298 -18.016 46.856 1.00 83.69 74 LEU A O 1
ATOM 596 N N . GLY A 1 75 ? -22.815 -17.999 45.168 1.00 84.19 75 GLY A N 1
ATOM 597 C CA . GLY A 1 75 ? -22.482 -19.421 45.234 1.00 84.19 75 GLY A CA 1
ATOM 598 C C . GLY A 1 75 ? -21.785 -19.799 46.542 1.00 84.19 75 GLY A C 1
ATOM 599 O O . GLY A 1 75 ? -22.179 -20.771 47.182 1.00 84.19 75 GLY A O 1
ATOM 600 N N . ALA A 1 76 ? -20.810 -18.999 46.985 1.00 85.12 76 ALA A N 1
ATOM 601 C CA . ALA A 1 76 ? -20.121 -19.206 48.259 1.00 85.12 76 ALA A CA 1
ATOM 602 C C . ALA A 1 76 ? -21.073 -19.111 49.465 1.00 85.12 76 ALA A C 1
ATOM 604 O O . ALA A 1 76 ? -20.970 -19.906 50.402 1.00 85.12 76 ALA A O 1
ATOM 605 N N . LEU A 1 77 ? -22.038 -18.185 49.430 1.00 80.62 77 LEU A N 1
ATOM 606 C CA . LEU A 1 77 ? -23.078 -18.086 50.456 1.00 80.62 77 LEU A CA 1
ATOM 607 C C . LEU A 1 77 ? -23.983 -19.323 50.483 1.00 80.62 77 LEU A C 1
ATOM 609 O O . LEU A 1 77 ? -24.313 -19.810 51.565 1.00 80.62 77 LEU A O 1
ATOM 613 N N . ALA A 1 78 ? -24.347 -19.862 49.316 1.00 77.44 78 ALA A N 1
ATOM 614 C CA . ALA A 1 78 ? -25.154 -21.077 49.220 1.00 77.44 78 ALA A CA 1
ATOM 615 C C . ALA A 1 78 ? -24.431 -22.313 49.790 1.00 77.44 78 ALA A C 1
ATOM 617 O O . ALA A 1 78 ? -25.075 -23.198 50.352 1.00 77.44 78 ALA A O 1
ATOM 618 N N . THR A 1 79 ? -23.098 -22.366 49.697 1.00 78.94 79 THR A N 1
ATOM 619 C CA . THR A 1 79 ? -22.271 -23.454 50.251 1.00 78.94 79 THR A CA 1
ATOM 620 C C . THR A 1 79 ? -21.802 -23.204 51.689 1.00 78.94 79 THR A C 1
ATOM 622 O O . THR A 1 79 ? -21.007 -23.984 52.214 1.00 78.94 79 THR A O 1
ATOM 625 N N . GLY A 1 80 ? -22.261 -22.129 52.344 1.00 73.81 80 GLY A N 1
ATOM 626 C CA . GLY A 1 80 ? -21.886 -21.783 53.721 1.00 73.81 80 GLY A CA 1
ATOM 627 C C . GLY A 1 80 ? -20.432 -21.320 53.885 1.00 73.81 80 GLY A C 1
ATOM 628 O O . GLY A 1 80 ? -19.896 -21.339 54.993 1.00 73.81 80 GLY A O 1
ATOM 629 N N . THR A 1 81 ? -19.773 -20.924 52.795 1.00 78.44 81 THR A N 1
ATOM 630 C CA . THR A 1 81 ? -18.395 -20.419 52.813 1.00 78.44 81 THR A CA 1
ATOM 631 C C . THR A 1 81 ? -18.394 -18.924 53.162 1.00 78.44 81 THR A C 1
ATOM 633 O O . THR A 1 81 ? -19.151 -18.166 52.554 1.00 78.44 81 THR A O 1
ATOM 636 N N . PRO A 1 82 ? -17.561 -18.456 54.114 1.00 75.81 82 PRO A N 1
ATOM 637 C CA . PRO A 1 82 ? -17.475 -17.034 54.438 1.00 75.81 82 PRO A CA 1
ATOM 638 C C . PRO A 1 82 ? -17.004 -16.226 53.223 1.00 75.81 82 PRO A C 1
ATOM 640 O O . PRO A 1 82 ? -15.882 -16.408 52.754 1.00 75.81 82 PRO A O 1
ATOM 643 N N . ALA A 1 83 ? -17.842 -15.315 52.734 1.00 81.81 83 ALA A N 1
ATOM 644 C CA . ALA A 1 83 ? -17.516 -14.420 51.631 1.00 81.81 83 ALA A CA 1
ATOM 645 C C . ALA A 1 83 ? -17.928 -12.983 51.977 1.00 81.81 83 ALA A C 1
ATOM 647 O O . ALA A 1 83 ? -18.967 -12.751 52.598 1.00 81.81 83 ALA A O 1
ATOM 648 N N . SER A 1 84 ? -17.104 -12.006 51.601 1.00 85.94 84 SER A N 1
ATOM 649 C CA . SER A 1 84 ? -17.422 -10.588 51.796 1.00 85.94 84 SER A CA 1
ATOM 650 C C . SER A 1 84 ? -18.339 -10.079 50.680 1.00 85.94 84 SER A C 1
ATOM 652 O O . SER A 1 84 ? -18.139 -10.479 49.531 1.00 85.94 84 SER A O 1
ATOM 654 N N . PRO A 1 85 ? -19.302 -9.184 50.978 1.00 89.31 85 PRO A N 1
ATOM 655 C CA . PRO A 1 85 ? -20.146 -8.576 49.956 1.00 89.31 85 PRO A CA 1
ATOM 656 C C . PRO A 1 85 ? -19.307 -7.940 48.835 1.00 89.31 85 PRO A C 1
ATOM 658 O O . PRO A 1 85 ? -18.327 -7.247 49.139 1.00 89.31 85 PRO A O 1
ATOM 661 N N . PRO A 1 86 ? -19.666 -8.139 47.552 1.00 92.69 86 PRO A N 1
ATOM 662 C CA . PRO A 1 86 ? -18.978 -7.508 46.435 1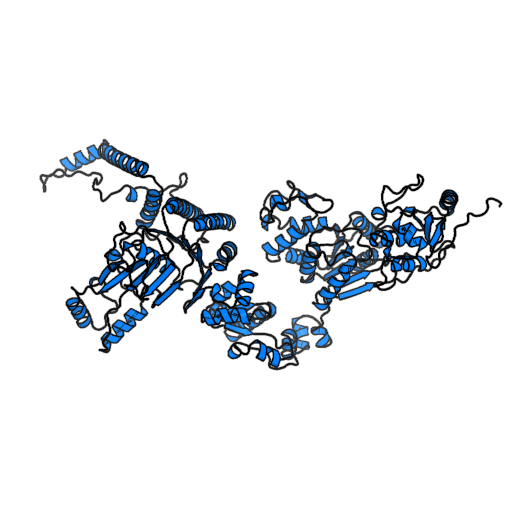.00 92.69 86 PRO A CA 1
ATOM 663 C C . PRO A 1 86 ? -19.010 -5.990 46.596 1.00 92.69 86 PRO A C 1
ATOM 665 O O . PRO A 1 86 ? -20.039 -5.444 46.981 1.00 92.69 86 PRO A O 1
ATOM 668 N N . ARG A 1 87 ? -17.910 -5.305 46.281 1.00 94.94 87 ARG A N 1
ATOM 669 C CA . ARG A 1 87 ? -17.809 -3.835 46.276 1.00 94.94 87 ARG A CA 1
ATOM 670 C C . ARG A 1 87 ? -17.227 -3.359 44.954 1.00 94.94 87 ARG A C 1
ATOM 672 O O . ARG A 1 87 ? -16.419 -4.089 44.389 1.00 94.94 87 ARG A O 1
ATOM 679 N N . ILE A 1 88 ? -17.601 -2.172 44.489 1.00 96.81 88 ILE A N 1
ATOM 680 C CA . ILE A 1 88 ? -16.958 -1.501 43.348 1.00 96.81 88 ILE A CA 1
ATOM 681 C C . ILE A 1 88 ? -15.976 -0.469 43.896 1.00 96.81 88 ILE A C 1
ATOM 683 O O . ILE A 1 88 ? -16.326 0.284 44.806 1.00 96.81 88 ILE A O 1
ATOM 687 N N . SER A 1 89 ? -14.772 -0.416 43.329 1.00 96.50 89 SER A N 1
ATOM 688 C CA . SER A 1 89 ? -13.800 0.649 43.593 1.00 96.50 89 SER A CA 1
ATOM 689 C C . SER A 1 89 ? -13.265 1.182 42.276 1.00 96.50 89 SER A C 1
ATOM 691 O O . SER A 1 89 ? -12.805 0.411 41.442 1.00 96.50 89 SER A O 1
ATOM 693 N N . ILE A 1 90 ? -13.333 2.493 42.077 1.00 97.06 90 ILE A N 1
ATOM 694 C CA . ILE A 1 90 ? -12.750 3.168 40.917 1.00 97.06 90 ILE A CA 1
ATOM 695 C C . ILE A 1 90 ? -11.854 4.281 41.447 1.00 97.06 90 ILE A C 1
ATOM 697 O O . ILE A 1 90 ? -12.326 5.170 42.152 1.00 97.06 90 ILE A O 1
ATOM 701 N N . GLU A 1 91 ? -10.567 4.231 41.124 1.00 96.75 91 GLU A N 1
ATOM 702 C CA . GLU A 1 91 ? -9.543 5.162 41.598 1.00 96.75 91 GLU A CA 1
ATOM 703 C C . GLU A 1 91 ? -8.866 5.855 40.414 1.00 96.75 91 GLU A C 1
ATOM 705 O O . GLU A 1 91 ? -8.274 5.197 39.561 1.00 96.75 91 GLU A O 1
ATOM 710 N N . ALA A 1 92 ? -8.921 7.187 40.382 1.00 94.88 92 ALA A N 1
ATOM 711 C CA . ALA A 1 92 ? -8.208 8.020 39.418 1.00 94.88 92 ALA A CA 1
ATOM 712 C C . ALA A 1 92 ? -7.023 8.716 40.096 1.00 94.88 92 ALA A C 1
ATOM 714 O O . ALA A 1 92 ? -7.199 9.521 41.015 1.00 94.88 92 ALA A O 1
ATOM 715 N N . TYR A 1 93 ? -5.820 8.415 39.614 1.00 94.50 93 TYR A N 1
ATOM 716 C CA . TYR A 1 93 ? -4.564 9.018 40.049 1.00 94.50 93 TYR A CA 1
ATOM 717 C C . TYR A 1 93 ? -4.268 10.230 39.169 1.00 94.50 93 TYR A C 1
ATOM 719 O O . TYR A 1 93 ? -4.225 10.112 37.943 1.00 94.50 93 TYR A O 1
ATOM 727 N N . LEU A 1 94 ? -4.076 11.392 39.784 1.00 91.38 94 LEU A N 1
ATOM 728 C CA . LEU A 1 94 ? -3.944 12.668 39.087 1.00 91.38 94 LEU A CA 1
ATOM 729 C C . LEU A 1 94 ? -2.495 13.156 39.118 1.00 91.38 94 LEU A C 1
ATOM 731 O O . LEU A 1 94 ? -1.815 13.043 40.139 1.00 91.38 94 LEU A O 1
ATOM 735 N N . GLY A 1 95 ? -2.048 13.747 38.010 1.00 85.06 95 GLY A N 1
ATOM 736 C CA . GLY A 1 95 ? -0.715 14.331 37.912 1.00 85.06 95 GLY A CA 1
ATOM 737 C C . GLY A 1 95 ? -0.526 15.547 38.816 1.00 85.06 95 GLY A C 1
ATOM 738 O O . GLY A 1 95 ? -1.481 16.245 39.163 1.00 85.06 95 GLY A O 1
ATOM 739 N N . ALA A 1 96 ? 0.724 15.800 39.203 1.00 77.56 96 ALA A N 1
ATOM 740 C CA . ALA A 1 96 ? 1.064 16.807 40.204 1.00 77.56 96 ALA A CA 1
ATOM 741 C C . ALA A 1 96 ? 0.628 18.227 39.794 1.00 77.56 96 ALA A C 1
ATOM 743 O O . ALA A 1 96 ? 1.077 18.764 38.783 1.00 77.56 96 ALA A O 1
ATOM 744 N N . ASP A 1 97 ? -0.209 18.854 40.624 1.00 81.12 97 ASP A N 1
ATOM 745 C CA . ASP A 1 97 ? -0.660 20.237 40.466 1.00 81.12 97 ASP A CA 1
ATOM 746 C C . ASP A 1 97 ? -0.949 20.853 41.843 1.00 81.12 97 ASP A C 1
ATOM 748 O O . ASP A 1 97 ? -1.476 20.187 42.740 1.00 81.12 97 ASP A O 1
ATOM 752 N N . ALA A 1 98 ? -0.609 22.131 42.022 1.00 78.69 98 ALA A N 1
ATOM 753 C CA . ALA A 1 98 ? -0.826 22.852 43.274 1.00 78.69 98 ALA A CA 1
ATOM 754 C C . ALA A 1 98 ? -2.316 22.937 43.655 1.00 78.69 98 ALA A C 1
ATOM 756 O O . ALA A 1 98 ? -2.645 22.921 44.842 1.00 78.69 98 ALA A O 1
ATOM 757 N N . ALA A 1 99 ? -3.220 22.968 42.671 1.00 79.38 99 ALA A N 1
ATOM 758 C CA . ALA A 1 99 ? -4.665 22.996 42.894 1.00 79.38 99 ALA A CA 1
ATOM 759 C C . ALA A 1 99 ? -5.216 21.689 43.498 1.00 79.38 99 ALA A C 1
ATOM 761 O O . ALA A 1 99 ? -6.305 21.688 44.071 1.00 79.38 99 ALA A O 1
ATOM 762 N N . LEU A 1 100 ? -4.468 20.583 43.406 1.00 83.19 100 LEU A N 1
ATOM 763 C CA . LEU A 1 100 ? -4.890 19.252 43.855 1.00 83.19 100 LEU A CA 1
ATOM 764 C C . LEU A 1 100 ? -4.372 18.888 45.256 1.00 83.19 100 LEU A C 1
ATOM 766 O O . LEU A 1 100 ? -4.554 17.756 45.705 1.00 83.19 100 LEU A O 1
ATOM 770 N N . ALA A 1 101 ? -3.743 19.825 45.974 1.00 83.50 101 ALA A N 1
ATOM 771 C CA . ALA A 1 101 ? -3.131 19.564 47.280 1.00 83.50 101 ALA A CA 1
ATOM 772 C C . ALA A 1 101 ? -4.114 18.981 48.316 1.00 83.50 101 ALA A C 1
ATOM 774 O O . ALA A 1 101 ? -3.738 18.112 49.098 1.00 83.50 101 ALA A O 1
ATOM 775 N N . SER A 1 102 ? -5.385 19.399 48.291 1.00 85.31 102 SER A N 1
ATOM 776 C CA . SER A 1 102 ? -6.446 18.879 49.173 1.00 85.31 102 SER A CA 1
ATOM 777 C C . SER A 1 102 ? -6.872 17.439 48.855 1.00 85.31 102 SER A C 1
ATOM 779 O O . SER A 1 102 ? -7.538 16.793 49.670 1.00 85.31 102 SER A O 1
ATOM 781 N N . LEU A 1 103 ? -6.503 16.936 47.674 1.00 87.62 103 LEU A N 1
ATOM 782 C CA . LEU A 1 103 ? -6.822 15.591 47.205 1.00 87.62 103 LEU A CA 1
ATOM 783 C C . LEU A 1 103 ? -5.670 14.601 47.412 1.00 87.62 103 LEU A C 1
ATOM 785 O O . LEU A 1 103 ? -5.839 13.411 47.145 1.00 87.62 103 LEU A O 1
ATOM 789 N N . ARG A 1 104 ? -4.508 15.075 47.874 1.00 90.88 104 ARG A N 1
ATOM 790 C CA . ARG A 1 104 ? -3.302 14.267 48.056 1.00 90.88 104 ARG A CA 1
ATOM 791 C C . ARG A 1 104 ? -3.341 13.445 49.339 1.00 90.88 104 ARG A C 1
ATOM 793 O O . ARG A 1 104 ? -3.594 13.974 50.416 1.00 90.88 104 ARG A O 1
ATOM 800 N N . GLY A 1 105 ? -3.028 12.161 49.224 1.00 91.75 105 GLY A N 1
ATOM 801 C CA . GLY A 1 105 ? -2.801 11.288 50.368 1.00 91.75 105 GLY A CA 1
ATOM 802 C C . GLY A 1 105 ? -2.529 9.849 49.951 1.00 91.75 105 GLY A C 1
ATOM 803 O O . GLY A 1 105 ? -2.360 9.551 48.772 1.00 91.75 105 GLY A O 1
ATOM 804 N N . THR A 1 106 ? -2.496 8.948 50.931 1.00 93.06 106 THR A N 1
ATOM 805 C CA . THR A 1 106 ? -2.122 7.535 50.751 1.00 93.06 106 THR A CA 1
ATOM 806 C C . THR A 1 106 ? -3.313 6.574 50.732 1.00 93.06 106 THR A C 1
ATOM 808 O O . THR A 1 106 ? -3.117 5.364 50.623 1.00 93.06 106 THR A O 1
ATOM 811 N N . ASN A 1 107 ? -4.553 7.076 50.825 1.00 91.62 107 ASN A N 1
ATOM 812 C CA . ASN A 1 107 ? -5.771 6.256 50.886 1.00 91.62 107 ASN A CA 1
ATOM 813 C C . ASN A 1 107 ? -6.232 5.800 49.491 1.00 91.62 107 ASN A C 1
ATOM 815 O O . ASN A 1 107 ? -7.351 6.081 49.066 1.00 91.62 107 ASN A O 1
ATOM 819 N N . ASN A 1 108 ? -5.347 5.099 48.790 1.00 93.25 108 ASN A N 1
ATOM 820 C CA . ASN A 1 108 ? -5.581 4.455 47.500 1.00 93.25 108 ASN A CA 1
ATOM 821 C C . ASN A 1 108 ? -5.052 3.014 47.524 1.00 93.25 108 ASN A C 1
ATOM 823 O O . ASN A 1 108 ? -4.247 2.658 48.391 1.00 93.25 108 ASN A O 1
ATOM 827 N N . SER A 1 109 ? -5.500 2.184 46.586 1.00 92.88 109 SER A N 1
ATOM 828 C CA . SER A 1 109 ? -5.168 0.755 46.510 1.00 92.88 109 SER A CA 1
ATOM 829 C C . SER A 1 109 ? -3.657 0.484 46.453 1.00 92.88 109 SER A C 1
ATOM 831 O O . SER A 1 109 ? -3.174 -0.449 47.097 1.00 92.88 109 SER A O 1
ATOM 833 N N . LEU A 1 110 ? -2.900 1.348 45.769 1.00 92.44 110 LEU A N 1
ATOM 834 C CA . LEU A 1 110 ? -1.440 1.259 45.626 1.00 92.44 110 LEU A CA 1
ATOM 835 C C . LEU A 1 110 ? -0.646 1.872 46.796 1.00 92.44 110 LEU A C 1
ATOM 837 O O . LEU A 1 110 ? 0.580 1.768 46.821 1.00 92.44 110 LEU A O 1
ATOM 841 N N . ARG A 1 111 ? -1.315 2.505 47.772 1.00 92.44 111 ARG A N 1
ATOM 842 C CA . ARG A 1 111 ? -0.708 3.195 48.932 1.00 92.44 111 ARG A CA 1
ATOM 843 C C . ARG A 1 111 ? 0.320 4.278 48.572 1.00 92.44 111 ARG A C 1
ATOM 845 O O . ARG A 1 111 ? 1.225 4.563 49.356 1.00 92.44 111 ARG A O 1
ATOM 852 N N . LEU A 1 112 ? 0.188 4.891 47.399 1.00 91.06 112 LEU A N 1
ATOM 853 C CA . LEU A 1 112 ? 1.086 5.953 46.939 1.00 91.06 112 LEU A CA 1
ATOM 854 C C . LEU A 1 112 ? 0.682 7.297 47.550 1.00 91.06 112 LEU A C 1
ATOM 856 O O . LEU A 1 112 ? -0.504 7.599 47.594 1.00 91.06 112 LEU A O 1
ATOM 860 N N . ASP A 1 113 ? 1.636 8.126 47.978 1.00 92.12 113 ASP A N 1
ATOM 861 C CA . ASP A 1 113 ? 1.344 9.507 48.391 1.00 92.12 113 ASP A CA 1
ATOM 862 C C . ASP A 1 113 ? 1.196 10.411 47.160 1.00 92.12 113 ASP A C 1
ATOM 864 O O . ASP A 1 113 ? 2.171 10.960 46.639 1.00 92.12 113 ASP A O 1
ATOM 868 N N . THR A 1 114 ? -0.033 10.532 46.665 1.00 92.75 114 THR A N 1
ATOM 869 C CA . THR A 1 114 ? -0.339 11.286 45.446 1.00 92.75 114 THR A CA 1
ATOM 870 C C . THR A 1 114 ? -1.751 11.864 45.471 1.00 92.75 114 THR A C 1
ATOM 872 O O . THR A 1 114 ? -2.568 11.506 46.321 1.00 92.75 114 THR A O 1
ATOM 875 N N . ALA A 1 115 ? -2.024 12.812 44.576 1.00 92.12 115 ALA A N 1
ATOM 876 C CA . ALA A 1 115 ? -3.354 13.372 44.389 1.00 92.12 115 ALA A CA 1
ATOM 877 C C . ALA A 1 115 ? -4.245 12.381 43.640 1.00 92.12 115 ALA A C 1
ATOM 879 O O . ALA A 1 115 ? -3.842 11.794 42.637 1.00 92.12 115 ALA A O 1
ATOM 880 N N . GLY A 1 116 ? -5.476 12.214 44.109 1.00 92.75 116 GLY A N 1
ATOM 881 C CA . GLY A 1 116 ? -6.428 11.367 43.412 1.00 92.75 116 GLY A CA 1
ATOM 882 C C . GLY A 1 116 ? -7.789 11.305 44.068 1.00 92.75 116 GLY A C 1
ATOM 883 O O . GLY A 1 116 ? -8.038 11.891 45.128 1.00 92.75 116 GLY A O 1
ATOM 884 N N . ILE A 1 117 ? -8.685 10.612 43.378 1.00 93.69 117 ILE A N 1
ATOM 885 C CA . ILE A 1 117 ? -10.100 10.514 43.713 1.00 93.69 117 ILE A CA 1
ATOM 886 C C . ILE A 1 117 ? -10.502 9.049 43.636 1.00 93.69 117 ILE A C 1
ATOM 888 O O . ILE A 1 117 ? -10.077 8.323 42.739 1.00 93.69 117 ILE A O 1
ATOM 892 N N . ARG A 1 118 ? -11.330 8.619 44.584 1.00 94.69 118 ARG A N 1
ATOM 893 C CA . ARG A 1 118 ? -11.868 7.271 44.674 1.00 94.69 118 ARG A CA 1
ATOM 894 C C . ARG A 1 118 ? -13.382 7.311 44.785 1.00 94.69 118 ARG A C 1
ATOM 896 O O . ARG A 1 118 ? -13.931 7.966 45.672 1.00 94.69 118 ARG A O 1
ATOM 903 N N . LEU A 1 119 ? -14.039 6.543 43.933 1.00 94.94 119 LEU A N 1
ATOM 904 C CA . LEU A 1 119 ? -15.462 6.261 43.993 1.00 94.94 119 LEU A CA 1
ATOM 905 C C . LEU A 1 119 ? -15.668 4.814 44.456 1.00 94.94 119 LEU A C 1
ATOM 907 O O . LEU A 1 119 ? -15.101 3.885 43.886 1.00 94.94 119 LEU A O 1
ATOM 911 N N . LEU A 1 120 ? -16.462 4.641 45.510 1.00 95.06 120 LEU A N 1
ATOM 912 C CA . LEU A 1 120 ? -16.782 3.357 46.124 1.00 95.06 120 LEU A CA 1
ATOM 913 C C . LEU A 1 120 ? -18.281 3.091 46.051 1.00 95.06 120 LEU A C 1
ATOM 915 O O . LEU A 1 120 ? -19.080 3.967 46.380 1.00 95.06 120 LEU A O 1
ATOM 919 N N . VAL A 1 121 ? -18.649 1.862 45.699 1.00 95.31 121 VAL A N 1
ATOM 920 C CA . VAL A 1 121 ? -19.997 1.325 45.922 1.00 95.31 121 VAL A CA 1
ATOM 921 C C . VAL A 1 121 ? -19.859 0.124 46.842 1.00 95.31 121 VAL A C 1
ATOM 923 O O . VAL A 1 121 ? -19.285 -0.897 46.461 1.00 95.31 121 VAL A O 1
ATOM 926 N N . GLU A 1 122 ? -20.348 0.254 48.068 1.00 94.31 122 GLU A N 1
ATOM 927 C CA . GLU A 1 122 ? -20.188 -0.751 49.120 1.00 94.31 122 GLU A CA 1
ATOM 928 C C . GLU A 1 122 ? -21.480 -0.931 49.917 1.00 94.31 122 GLU A C 1
ATOM 930 O O . GLU A 1 122 ? -22.350 -0.058 49.907 1.00 94.31 122 GLU A O 1
ATOM 935 N N . LEU A 1 123 ? -21.619 -2.085 50.576 1.00 91.44 123 LEU A N 1
ATOM 936 C CA . LEU A 1 123 ? -22.755 -2.357 51.452 1.00 91.44 123 LEU A CA 1
ATOM 937 C C . LEU A 1 123 ? -22.801 -1.286 52.544 1.00 91.44 123 LEU A C 1
ATOM 939 O O . LEU A 1 123 ? -21.800 -1.065 53.230 1.00 91.44 123 LEU A O 1
ATOM 943 N N . ASN A 1 124 ? -23.954 -0.645 52.720 1.00 89.50 124 ASN A N 1
ATOM 944 C CA . ASN A 1 124 ? -24.132 0.277 53.825 1.00 89.50 124 ASN A CA 1
ATOM 945 C C . ASN A 1 124 ? -24.130 -0.515 55.138 1.00 89.50 124 ASN A C 1
ATOM 947 O O . ASN A 1 124 ? -24.961 -1.403 55.330 1.00 89.50 124 ASN A O 1
ATOM 951 N N . ASP A 1 125 ? -23.201 -0.186 56.037 1.00 86.62 125 ASP A N 1
ATOM 952 C CA . ASP A 1 125 ? -23.068 -0.844 57.338 1.00 86.62 125 ASP A CA 1
ATOM 953 C C . ASP A 1 125 ? -24.376 -0.789 58.143 1.00 86.62 125 ASP A C 1
ATOM 955 O O . ASP A 1 125 ? -24.701 -1.763 58.822 1.00 86.62 125 ASP A O 1
ATOM 959 N N . ASP A 1 126 ? -25.148 0.295 57.998 1.00 85.88 126 ASP A N 1
ATOM 960 C CA . ASP A 1 126 ? -26.436 0.493 58.678 1.00 85.88 126 ASP A CA 1
ATOM 961 C C . ASP A 1 126 ? -27.507 -0.522 58.252 1.00 85.88 126 ASP A C 1
ATOM 963 O O . ASP A 1 126 ? -28.431 -0.773 59.014 1.00 85.88 126 ASP A O 1
ATOM 967 N N . TYR A 1 127 ? -27.384 -1.106 57.054 1.00 84.44 127 TYR A N 1
ATOM 968 C CA . TYR A 1 127 ? -28.330 -2.088 56.511 1.00 84.44 127 TYR A CA 1
ATOM 969 C C . TYR A 1 127 ? -27.790 -3.524 56.544 1.00 84.44 127 TYR A C 1
ATOM 971 O O . TYR A 1 127 ? -28.317 -4.418 55.877 1.00 84.44 127 TYR A O 1
ATOM 979 N N . ARG A 1 128 ? -26.681 -3.768 57.256 1.00 85.44 128 ARG A N 1
ATOM 980 C CA . ARG A 1 128 ? -25.997 -5.068 57.228 1.00 85.44 128 ARG A CA 1
ATOM 981 C C . ARG A 1 128 ? -26.851 -6.194 57.809 1.00 85.44 128 ARG A C 1
ATOM 983 O O . ARG A 1 128 ? -26.783 -7.317 57.306 1.00 85.44 128 ARG A O 1
ATOM 990 N N . GLU A 1 129 ? -27.620 -5.926 58.860 1.00 81.19 129 GLU A N 1
ATOM 991 C CA . GLU A 1 129 ? -28.487 -6.935 59.475 1.00 81.19 129 GLU A CA 1
ATOM 992 C C . GLU A 1 129 ? -29.636 -7.320 58.534 1.00 81.19 129 GLU A C 1
ATOM 994 O O . GLU A 1 129 ? -29.854 -8.508 58.287 1.00 81.19 129 GLU A O 1
ATOM 999 N N . GLU A 1 130 ? -30.300 -6.334 57.928 1.00 81.06 130 GLU A N 1
ATOM 1000 C CA . GLU A 1 130 ? -31.376 -6.525 56.954 1.00 81.06 130 GLU A CA 1
ATOM 1001 C C . GLU A 1 130 ? -30.882 -7.220 55.686 1.00 81.06 130 GLU A C 1
ATOM 1003 O O . GLU A 1 130 ? -31.543 -8.129 55.185 1.00 81.06 130 GLU A O 1
ATOM 1008 N N . PHE A 1 131 ? -29.699 -6.847 55.196 1.00 83.62 131 PHE A N 1
ATOM 1009 C CA . PHE A 1 131 ? -29.057 -7.487 54.051 1.00 83.62 131 PHE A CA 1
ATOM 1010 C C . PHE A 1 131 ? -28.802 -8.978 54.310 1.00 83.62 131 PHE A C 1
ATOM 1012 O O . PHE A 1 131 ? -29.146 -9.829 53.487 1.00 83.62 131 PHE A O 1
ATOM 1019 N N . ASN A 1 132 ? -28.255 -9.320 55.481 1.00 83.06 132 ASN A N 1
ATOM 1020 C CA . ASN A 1 132 ? -28.021 -10.713 55.861 1.00 83.06 132 ASN A CA 1
ATOM 1021 C C . ASN A 1 132 ? -29.337 -11.489 56.027 1.00 83.06 132 ASN A C 1
ATOM 1023 O O . ASN A 1 132 ? -29.433 -12.633 55.579 1.00 83.06 132 ASN A O 1
ATOM 1027 N N . ALA A 1 133 ? -30.360 -10.874 56.629 1.00 81.00 133 ALA A N 1
ATOM 1028 C CA . ALA A 1 133 ? -31.683 -11.478 56.771 1.00 81.00 133 ALA A CA 1
ATOM 1029 C C . ALA A 1 133 ? -32.347 -11.731 55.407 1.00 81.00 133 ALA A C 1
ATOM 1031 O O . ALA A 1 133 ? -32.905 -12.807 55.184 1.00 81.00 133 ALA A O 1
ATOM 1032 N N . TYR A 1 134 ? -32.232 -10.784 54.471 1.00 79.62 134 TYR A N 1
ATOM 1033 C CA . TYR A 1 134 ? -32.737 -10.920 53.106 1.00 79.62 134 TYR A CA 1
ATOM 1034 C C . TYR A 1 134 ? -32.105 -12.120 52.390 1.00 79.62 134 TYR A C 1
ATOM 1036 O O . TYR A 1 134 ? -32.827 -12.948 51.829 1.00 79.62 134 TYR A O 1
ATOM 1044 N N . LEU A 1 135 ? -30.776 -12.255 52.464 1.00 78.00 135 LEU A N 1
ATOM 1045 C CA . LEU A 1 135 ? -30.042 -13.373 51.863 1.00 78.00 135 LEU A CA 1
ATOM 1046 C C . LEU A 1 135 ? -30.401 -14.727 52.495 1.00 78.00 135 LEU A C 1
ATOM 1048 O O . LEU A 1 135 ? -30.487 -15.729 51.788 1.00 78.00 135 LEU A O 1
ATOM 1052 N N . GLN A 1 136 ? -30.648 -14.768 53.809 1.00 76.81 136 GLN A N 1
ATOM 1053 C CA . GLN A 1 136 ? -31.092 -15.986 54.499 1.00 76.81 136 GLN A CA 1
ATOM 1054 C C . GLN A 1 136 ? -32.524 -16.392 54.132 1.00 76.81 136 GLN A C 1
ATOM 1056 O O . GLN A 1 136 ? -32.808 -17.584 54.038 1.00 76.81 136 GLN A O 1
ATOM 1061 N N . GLN A 1 137 ? -33.425 -15.426 53.931 1.00 73.19 137 GLN A N 1
ATOM 1062 C CA . GLN A 1 137 ? -34.812 -15.687 53.528 1.00 73.19 137 GLN A CA 1
ATOM 1063 C C . GLN A 1 137 ? -34.931 -16.099 52.055 1.00 73.19 137 GLN A C 1
ATOM 1065 O O . GLN A 1 137 ? -35.825 -16.866 51.706 1.00 73.19 137 GLN A O 1
ATOM 1070 N N . HIS A 1 138 ? -34.018 -15.626 51.204 1.00 66.81 138 HIS A N 1
ATOM 1071 C CA . HIS A 1 138 ? -34.005 -15.886 49.765 1.00 66.81 138 HIS A CA 1
ATOM 1072 C C . HIS A 1 138 ? -32.805 -16.759 49.379 1.00 66.81 138 HIS A C 1
ATOM 1074 O O . HIS A 1 138 ? -31.981 -16.380 48.544 1.00 66.81 138 HIS A O 1
ATOM 1080 N N . GLN A 1 139 ? -32.696 -17.946 49.986 1.00 62.84 139 GLN A N 1
ATOM 1081 C CA . GLN A 1 139 ? -31.681 -18.930 49.600 1.00 62.84 139 GLN A CA 1
ATOM 1082 C C . GLN A 1 139 ? -31.845 -19.291 48.115 1.00 62.84 139 GLN A C 1
ATOM 1084 O O . GLN A 1 139 ? -32.881 -19.811 47.707 1.00 62.84 139 GLN A O 1
ATOM 1089 N N . GLY A 1 140 ? -30.829 -18.984 47.304 1.00 56.75 140 GLY A N 1
ATOM 1090 C CA . GLY A 1 140 ? -30.891 -19.107 45.843 1.00 56.75 140 GLY A CA 1
ATOM 1091 C C . GLY A 1 140 ? -31.242 -17.813 45.098 1.00 56.75 140 GLY A C 1
ATOM 1092 O O . GLY A 1 140 ? -31.607 -17.878 43.924 1.00 56.75 140 GLY A O 1
ATOM 1093 N N . ALA A 1 141 ? -31.145 -16.645 45.748 1.00 59.31 141 ALA A N 1
ATOM 1094 C CA . ALA A 1 141 ? -31.274 -15.346 45.090 1.00 59.31 141 ALA A CA 1
ATOM 1095 C C . ALA A 1 141 ? -30.387 -15.258 43.834 1.00 59.31 141 ALA A C 1
ATOM 1097 O O . ALA A 1 141 ? -29.199 -15.575 43.868 1.00 59.31 141 ALA A O 1
ATOM 1098 N N . VAL A 1 142 ? -30.980 -14.808 42.725 1.00 60.16 142 VAL A N 1
ATOM 1099 C CA . VAL A 1 142 ? -30.314 -14.717 41.412 1.00 60.16 142 VAL A CA 1
ATOM 1100 C C . VAL A 1 142 ? -29.570 -13.382 41.244 1.00 60.16 142 VAL A C 1
ATOM 1102 O O . VAL A 1 142 ? -28.706 -13.258 40.381 1.00 60.16 142 VAL A O 1
ATOM 1105 N N . SER A 1 143 ? -29.876 -12.377 42.074 1.00 72.25 143 SER A N 1
ATOM 1106 C CA . SER A 1 143 ? -29.342 -11.017 41.952 1.00 72.25 143 SER A CA 1
ATOM 1107 C C . SER A 1 143 ? -28.980 -10.392 43.300 1.00 72.25 143 SER A C 1
ATOM 1109 O O . SER A 1 143 ? -29.638 -10.636 44.309 1.00 72.25 143 SER A O 1
ATOM 1111 N N . LEU A 1 144 ? -27.961 -9.531 43.290 1.00 80.75 144 LEU A N 1
ATOM 1112 C CA . LEU A 1 144 ? -27.509 -8.756 44.447 1.00 80.75 144 LEU A CA 1
ATOM 1113 C C . LEU A 1 144 ? -28.516 -7.632 44.789 1.00 80.75 144 LEU A C 1
ATOM 1115 O O . LEU A 1 144 ? -28.832 -6.854 43.890 1.00 80.75 144 LEU A O 1
ATOM 1119 N N . PRO A 1 145 ? -28.993 -7.495 46.041 1.00 81.31 145 PRO A N 1
ATOM 1120 C CA . PRO A 1 145 ? -29.915 -6.425 46.427 1.00 81.31 145 PRO A CA 1
ATOM 1121 C C . PRO A 1 145 ? -29.149 -5.111 46.644 1.00 81.31 145 PRO A C 1
ATOM 1123 O O . PRO A 1 145 ? -28.620 -4.827 47.723 1.00 81.31 145 PRO A O 1
ATOM 1126 N N . VAL A 1 146 ? -29.030 -4.323 45.575 1.00 84.50 146 VAL A N 1
ATOM 1127 C CA . VAL A 1 146 ? -28.261 -3.066 45.553 1.00 84.50 146 VAL A CA 1
ATOM 1128 C C . VAL A 1 146 ? -28.919 -1.936 46.348 1.00 84.50 146 VAL A C 1
ATOM 1130 O O . VAL A 1 146 ? -28.283 -0.921 46.604 1.00 84.50 146 VAL A O 1
ATOM 1133 N N . GLU A 1 147 ? -30.158 -2.112 46.798 1.00 82.75 147 GLU A N 1
ATOM 1134 C CA . GLU A 1 147 ? -30.891 -1.164 47.642 1.00 82.75 147 GLU A CA 1
ATOM 1135 C C . GLU A 1 147 ? -30.209 -0.942 49.000 1.00 82.75 147 GLU A C 1
ATOM 1137 O O . GLU A 1 147 ? -30.351 0.118 49.605 1.00 82.75 147 GLU A O 1
ATOM 1142 N N . TYR A 1 148 ? -29.436 -1.928 49.462 1.00 85.12 148 TYR A N 1
ATOM 1143 C CA . TYR A 1 148 ? -28.666 -1.850 50.704 1.00 85.12 148 TYR A CA 1
ATOM 1144 C C . TYR A 1 148 ? -27.259 -1.266 50.505 1.00 85.12 148 TYR A C 1
ATOM 1146 O O . TYR A 1 148 ? -26.493 -1.150 51.462 1.00 85.12 148 TYR A O 1
ATOM 1154 N N . TYR A 1 149 ? -26.892 -0.904 49.275 1.00 89.94 149 TYR A N 1
ATOM 1155 C CA . TYR A 1 149 ? -25.589 -0.335 48.949 1.00 89.94 149 TYR A CA 1
ATOM 1156 C C . TYR A 1 149 ? -25.611 1.192 48.988 1.00 89.94 149 TYR A C 1
ATOM 1158 O O . TYR A 1 149 ? -26.634 1.840 48.784 1.00 89.94 149 TYR A O 1
ATOM 1166 N N . THR A 1 150 ? -24.443 1.782 49.230 1.00 91.88 150 THR A N 1
ATOM 1167 C CA . THR A 1 150 ? -24.239 3.230 49.202 1.00 91.88 150 THR A CA 1
ATOM 1168 C C . THR A 1 150 ? -23.087 3.598 48.277 1.00 91.88 150 THR A C 1
ATOM 1170 O O . THR A 1 150 ? -22.125 2.840 48.126 1.00 91.88 150 THR A O 1
ATOM 1173 N N . VAL A 1 151 ? -23.185 4.774 47.655 1.00 92.25 151 VAL A N 1
ATOM 1174 C CA . VAL A 1 151 ? -22.113 5.354 46.840 1.00 92.25 151 VAL A CA 1
ATOM 1175 C C . VAL A 1 151 ? -21.367 6.374 47.683 1.00 92.25 151 VAL A C 1
ATOM 1177 O O . VAL A 1 151 ? -21.952 7.350 48.155 1.00 92.25 151 VAL A O 1
ATOM 1180 N N . ARG A 1 152 ? -20.061 6.177 47.846 1.00 92.25 152 ARG A N 1
ATOM 1181 C CA . ARG A 1 152 ? -19.184 7.102 48.561 1.00 92.25 152 ARG A CA 1
ATOM 1182 C C . ARG A 1 152 ? -18.095 7.629 47.643 1.00 92.25 152 ARG A C 1
ATOM 1184 O O . ARG A 1 152 ? -17.506 6.889 46.860 1.00 92.25 152 ARG A O 1
ATOM 1191 N N . TRP A 1 153 ? -17.809 8.919 47.768 1.00 92.56 153 TRP A N 1
ATOM 1192 C CA . TRP A 1 153 ? -16.859 9.615 46.912 1.00 92.56 153 TRP A CA 1
ATOM 1193 C C . TRP A 1 153 ? -15.844 10.372 47.761 1.00 92.56 153 TRP A C 1
ATOM 1195 O O . TRP A 1 153 ? -16.210 11.252 48.544 1.00 92.56 153 TRP A O 1
ATOM 1205 N N . TYR A 1 154 ? -14.574 9.993 47.635 1.00 92.38 154 TYR A N 1
ATOM 1206 C CA . TYR A 1 154 ? -13.488 10.451 48.496 1.00 92.38 154 TYR A CA 1
ATOM 1207 C C . TYR A 1 154 ? -12.270 10.884 47.692 1.00 92.38 154 TYR A C 1
ATOM 1209 O O . TYR A 1 154 ? -12.032 10.405 46.588 1.00 92.38 154 TYR A O 1
ATOM 1217 N N . SER A 1 155 ? -11.449 11.745 48.282 1.00 92.56 155 SER A N 1
ATOM 1218 C CA . SER A 1 155 ? -10.086 11.974 47.818 1.00 92.56 155 SER A CA 1
ATOM 1219 C C . SER A 1 155 ? -9.112 10.982 48.455 1.00 92.56 155 SER A C 1
ATOM 1221 O O . SER A 1 155 ? -9.441 10.325 49.446 1.00 92.56 155 SER A O 1
ATOM 1223 N N . PHE A 1 156 ? -7.876 10.905 47.958 1.00 93.94 156 PHE A N 1
ATOM 1224 C CA . PHE A 1 156 ? -6.836 10.079 48.594 1.00 93.94 156 PHE A CA 1
ATOM 1225 C C . PHE A 1 156 ? -6.384 10.618 49.965 1.00 93.94 156 PHE A C 1
ATOM 1227 O O . PHE A 1 156 ? -5.771 9.889 50.749 1.00 93.94 156 PHE A O 1
ATOM 1234 N N . ALA A 1 157 ? -6.761 11.853 50.311 1.00 90.75 157 ALA A N 1
ATOM 1235 C CA . ALA A 1 157 ? -6.667 12.400 51.667 1.00 90.75 157 ALA A CA 1
ATOM 1236 C C . ALA A 1 157 ? -7.763 11.870 52.622 1.00 90.75 157 ALA A C 1
ATOM 1238 O O . ALA A 1 157 ? -7.777 12.240 53.792 1.00 90.75 157 ALA A O 1
ATOM 1239 N N . ASN A 1 158 ? -8.674 11.016 52.135 1.00 90.00 158 ASN A N 1
ATOM 1240 C CA . ASN A 1 158 ? -9.848 10.495 52.847 1.00 90.00 158 ASN A CA 1
ATOM 1241 C C . ASN A 1 158 ? -10.894 11.562 53.229 1.00 90.00 158 ASN A C 1
ATOM 1243 O O . ASN A 1 158 ? -11.658 11.390 54.176 1.00 90.00 158 ASN A O 1
ATOM 1247 N N . ASN A 1 159 ? -10.951 12.659 52.471 1.00 88.38 159 ASN A N 1
ATOM 1248 C CA . ASN A 1 159 ? -11.988 13.680 52.612 1.00 88.38 159 ASN A CA 1
ATOM 1249 C C . ASN A 1 159 ? -13.126 13.400 51.627 1.00 88.38 159 ASN A C 1
ATOM 1251 O O . ASN A 1 159 ? -12.869 12.992 50.496 1.00 88.38 159 ASN A O 1
ATOM 1255 N N . GLY A 1 160 ? -14.377 13.622 52.040 1.00 86.06 160 GLY A N 1
ATOM 1256 C CA . GLY A 1 160 ? -15.534 13.512 51.147 1.00 86.06 160 GLY A CA 1
ATOM 1257 C C . GLY A 1 160 ? -15.478 14.556 50.032 1.00 86.06 160 GLY A C 1
ATOM 1258 O O . GLY A 1 160 ? -15.121 15.710 50.277 1.00 86.06 160 GLY A O 1
ATOM 1259 N N . VAL A 1 161 ? -15.828 14.152 48.813 1.00 85.31 161 VAL A N 1
ATOM 1260 C CA . VAL A 1 161 ? -15.721 14.992 47.617 1.00 85.31 161 VAL A CA 1
ATOM 1261 C C . VAL A 1 161 ? -17.105 15.253 47.025 1.00 85.31 161 VAL A C 1
ATOM 1263 O O . VAL A 1 161 ? -17.982 14.394 47.012 1.00 85.31 161 VAL A O 1
ATOM 1266 N N . THR A 1 162 ? -17.305 16.473 46.539 1.00 80.62 162 THR A N 1
ATOM 1267 C CA . THR A 1 162 ? -18.469 16.898 45.754 1.00 80.62 162 THR A CA 1
ATOM 1268 C C . THR A 1 162 ? -18.027 17.344 44.361 1.00 80.62 162 THR A C 1
ATOM 1270 O O . THR A 1 162 ? -16.875 17.734 44.167 1.00 80.62 162 THR A O 1
ATOM 1273 N N . ALA A 1 163 ? -18.955 17.397 43.403 1.00 71.00 163 ALA A N 1
ATOM 1274 C CA . ALA A 1 163 ? -18.647 17.824 42.034 1.00 71.00 163 ALA A CA 1
ATOM 1275 C C . ALA A 1 163 ? -18.033 19.239 41.961 1.00 71.00 163 ALA A C 1
ATOM 1277 O O . ALA A 1 163 ? -17.279 19.539 41.048 1.00 71.00 163 ALA A O 1
ATOM 1278 N N . ARG A 1 164 ? -18.310 20.112 42.943 1.00 70.75 164 ARG A N 1
ATOM 1279 C CA . ARG A 1 164 ? -17.735 21.470 43.012 1.00 70.75 164 ARG A CA 1
ATOM 1280 C C . ARG A 1 164 ? -16.342 21.529 43.635 1.00 70.75 164 ARG A C 1
ATOM 1282 O O . ARG A 1 164 ? -15.640 22.512 43.435 1.00 70.75 164 ARG A O 1
ATOM 1289 N N . SER A 1 165 ? -15.969 20.536 44.440 1.00 72.19 165 SER A N 1
ATOM 1290 C CA . SER A 1 165 ? -14.663 20.501 45.115 1.00 72.19 165 SER A CA 1
ATOM 1291 C C . SER A 1 165 ? -13.560 19.886 44.257 1.00 72.19 165 SER A C 1
ATOM 1293 O O . SER A 1 165 ? -12.399 19.933 44.652 1.00 72.19 165 SER A O 1
ATOM 1295 N N . ILE A 1 166 ? -13.910 19.307 43.107 1.00 75.81 166 ILE A N 1
ATOM 1296 C CA . ILE A 1 166 ? -12.951 18.769 42.147 1.00 75.81 166 ILE A CA 1
ATOM 1297 C C . ILE A 1 166 ? -12.669 19.867 41.118 1.00 75.81 166 ILE A C 1
ATOM 1299 O O . ILE A 1 166 ? -13.582 20.253 40.391 1.00 75.81 166 ILE A O 1
ATOM 1303 N N . PRO A 1 167 ? -11.432 20.381 41.016 1.00 70.44 167 PRO A N 1
ATOM 1304 C CA . PRO A 1 167 ? -11.072 21.407 40.034 1.00 70.44 167 PRO A CA 1
ATOM 1305 C C . PRO A 1 167 ? -10.880 20.822 38.621 1.00 70.44 167 PRO A C 1
ATOM 1307 O O . PRO A 1 167 ? -10.139 21.372 37.817 1.00 70.44 167 PRO A O 1
ATOM 1310 N N . PHE A 1 168 ? -11.496 19.678 38.337 1.00 72.88 168 PHE A N 1
ATOM 1311 C CA . PHE A 1 168 ? -11.211 18.803 37.211 1.00 72.88 168 PHE A CA 1
ATOM 1312 C C . PHE A 1 168 ? -12.517 18.154 36.732 1.00 72.88 168 PHE A C 1
ATOM 1314 O O . PHE A 1 168 ? -13.328 17.730 37.549 1.00 72.88 168 PHE A O 1
ATOM 1321 N N . ASP A 1 169 ? -12.733 18.101 35.418 1.00 77.62 169 ASP A N 1
ATOM 1322 C CA . ASP A 1 169 ? -13.993 17.635 34.823 1.00 77.62 169 ASP A CA 1
ATOM 1323 C C . ASP A 1 169 ? -13.729 16.819 33.550 1.00 77.62 169 ASP A C 1
ATOM 1325 O O . ASP A 1 169 ? -12.683 16.979 32.904 1.00 77.62 169 ASP A O 1
ATOM 1329 N N . SER A 1 170 ? -14.680 15.957 33.187 1.00 83.81 170 SER A N 1
ATOM 1330 C CA . SER A 1 170 ? -14.599 15.080 32.018 1.00 83.81 170 SER A CA 1
ATOM 1331 C C . SER A 1 170 ? -15.869 15.128 31.175 1.00 83.81 170 SER A C 1
ATOM 1333 O O . SER A 1 170 ? -16.980 15.227 31.691 1.00 83.81 170 SER A O 1
ATOM 1335 N N . THR A 1 171 ? -15.718 15.003 29.860 1.00 79.56 171 THR A N 1
ATOM 1336 C CA . THR A 1 171 ? -16.845 14.936 28.920 1.00 79.56 171 THR A CA 1
ATOM 1337 C C . THR A 1 171 ? -16.752 13.667 28.088 1.00 79.56 171 THR A C 1
ATOM 1339 O O . THR A 1 171 ? -15.698 13.391 27.520 1.00 79.56 171 THR A O 1
ATOM 1342 N N . ILE A 1 172 ? -17.856 12.917 28.002 1.00 78.50 172 ILE A N 1
ATOM 1343 C CA . ILE A 1 172 ? -17.978 11.733 27.145 1.00 78.50 172 ILE A CA 1
ATOM 1344 C C . ILE A 1 172 ? -18.745 12.056 25.861 1.00 78.50 172 ILE A C 1
ATOM 1346 O O . ILE A 1 172 ? -19.819 12.663 25.899 1.00 78.50 172 ILE A O 1
ATOM 1350 N N . ILE A 1 173 ? -18.183 11.651 24.723 1.00 74.88 173 ILE A N 1
ATOM 1351 C CA . ILE A 1 173 ? -18.774 11.766 23.390 1.00 74.88 173 ILE A CA 1
ATOM 1352 C C . ILE A 1 173 ? -19.032 10.358 22.860 1.00 74.88 173 ILE A C 1
ATOM 1354 O O . ILE A 1 173 ? -18.092 9.655 22.497 1.00 74.88 173 ILE A O 1
ATOM 1358 N N . ASP A 1 174 ? -20.309 9.984 22.784 1.00 69.44 174 ASP A N 1
ATOM 1359 C CA . ASP A 1 174 ? -20.769 8.728 22.183 1.00 69.44 174 ASP A CA 1
ATOM 1360 C C . ASP A 1 174 ? -21.489 9.006 20.849 1.00 69.44 174 ASP A C 1
ATOM 1362 O O . ASP A 1 174 ? -22.454 9.783 20.771 1.00 69.44 174 ASP A O 1
ATOM 1366 N N . THR A 1 175 ? -20.996 8.381 19.779 1.00 62.00 175 THR A N 1
ATOM 1367 C CA . THR A 1 175 ? -21.490 8.519 18.403 1.00 62.00 175 THR A CA 1
ATOM 1368 C C . THR A 1 175 ? -22.589 7.506 18.037 1.00 62.00 175 THR A C 1
ATOM 1370 O O . THR A 1 175 ? -23.247 7.691 17.010 1.00 62.00 175 THR A O 1
ATOM 1373 N N . HIS A 1 176 ? -22.856 6.480 18.858 1.00 56.62 176 HIS A N 1
ATOM 1374 C CA . HIS A 1 176 ? -23.665 5.315 18.468 1.00 56.62 176 HIS A CA 1
ATOM 1375 C C . HIS A 1 176 ? -25.180 5.432 18.634 1.00 56.62 176 HIS A C 1
ATOM 1377 O O . HIS A 1 176 ? -25.920 4.840 17.841 1.00 56.62 176 HIS A O 1
ATOM 1383 N N . GLY A 1 177 ? -25.704 6.111 19.659 1.00 53.38 177 GLY A N 1
ATOM 1384 C CA . GLY A 1 177 ? -27.133 5.934 19.925 1.00 53.38 177 GLY A CA 1
ATOM 1385 C C . GLY A 1 177 ? -27.766 6.794 21.003 1.00 53.38 177 GLY A C 1
ATOM 1386 O O . GLY A 1 177 ? -27.314 6.878 22.136 1.00 53.38 177 GLY A O 1
ATOM 1387 N N . ILE A 1 178 ? -28.910 7.367 20.633 1.00 46.19 178 ILE A N 1
ATOM 1388 C CA . ILE A 1 178 ? -29.896 8.025 21.492 1.00 46.19 178 ILE A CA 1
ATOM 1389 C C . ILE A 1 178 ? -30.486 6.976 22.448 1.00 46.19 178 ILE A C 1
ATOM 1391 O O . ILE A 1 178 ? -31.498 6.341 22.151 1.00 46.19 178 ILE A O 1
ATOM 1395 N N . LYS A 1 179 ? -29.861 6.762 23.610 1.00 40.88 179 LYS A N 1
ATOM 1396 C CA . LYS A 1 179 ? -30.488 5.975 24.678 1.00 40.88 179 LYS A CA 1
ATOM 1397 C C . LYS A 1 179 ? -31.548 6.847 25.365 1.00 40.88 179 LYS A C 1
ATOM 1399 O O . LYS A 1 179 ? -31.269 7.608 26.284 1.00 40.88 179 LYS A O 1
ATOM 1404 N N . THR A 1 180 ? -32.784 6.687 24.879 1.00 34.75 180 THR A N 1
ATOM 1405 C CA . THR A 1 180 ? -34.084 7.236 25.331 1.00 34.75 180 THR A CA 1
ATOM 1406 C C . THR A 1 180 ? -34.482 8.639 24.844 1.00 34.75 180 THR A C 1
ATOM 1408 O O . THR A 1 180 ? -33.698 9.586 24.865 1.00 34.75 180 THR A O 1
ATOM 1411 N N . LEU A 1 181 ? -35.769 8.768 24.481 1.00 36.34 181 LEU A N 1
ATOM 1412 C CA . LEU A 1 181 ? -36.468 9.999 24.063 1.00 36.34 181 LEU A CA 1
ATOM 1413 C C . LEU A 1 181 ? -36.358 11.162 25.069 1.00 36.34 181 LEU A C 1
ATOM 1415 O O . LEU A 1 181 ? -36.508 12.305 24.673 1.00 36.34 181 LEU A O 1
ATOM 1419 N N . SER A 1 182 ? -36.061 10.904 26.351 1.00 44.00 182 SER A N 1
ATOM 1420 C CA . SER A 1 182 ? -35.829 11.966 27.353 1.00 44.00 182 SER A CA 1
ATOM 1421 C C . SER A 1 182 ? -34.346 12.230 27.655 1.00 44.00 182 SER A C 1
ATOM 1423 O O . SER A 1 182 ? -34.015 13.219 28.310 1.00 44.00 182 SER A O 1
ATOM 1425 N N . GLY A 1 183 ? -33.457 11.328 27.227 1.00 42.25 183 GLY A N 1
ATOM 1426 C CA . GLY A 1 183 ? -32.019 11.382 27.487 1.00 42.25 183 GLY A CA 1
ATOM 1427 C C . GLY A 1 183 ? -31.246 12.116 26.395 1.00 42.25 183 GLY A C 1
ATOM 1428 O O . GLY A 1 183 ? -30.353 12.891 26.713 1.00 42.25 183 GLY A O 1
ATOM 1429 N N . ALA A 1 184 ? -31.611 11.936 25.122 1.00 44.41 184 ALA A N 1
ATOM 1430 C CA . ALA A 1 184 ? -30.919 12.594 24.009 1.00 44.41 184 ALA A CA 1
ATOM 1431 C C . ALA A 1 184 ? -31.160 14.104 23.948 1.00 44.41 184 ALA A C 1
ATOM 1433 O O . ALA A 1 184 ? -30.197 14.853 23.789 1.00 44.41 184 ALA A O 1
ATOM 1434 N N . ASP A 1 185 ? -32.405 14.548 24.141 1.00 51.62 185 ASP A N 1
ATOM 1435 C CA . ASP A 1 185 ? -32.720 15.978 24.197 1.00 51.62 185 ASP A CA 1
ATOM 1436 C C . ASP A 1 185 ? -32.026 16.633 25.395 1.00 51.62 185 ASP A C 1
ATOM 1438 O O . ASP A 1 185 ? -31.483 17.722 25.262 1.00 51.62 185 ASP A O 1
ATOM 1442 N N . ARG A 1 186 ? -31.912 15.923 26.529 1.00 52.94 186 ARG A N 1
ATOM 1443 C CA . ARG A 1 186 ? -31.221 16.425 27.725 1.00 52.94 186 ARG A CA 1
ATOM 1444 C C . ARG A 1 186 ? -29.693 16.396 27.603 1.00 52.94 186 ARG A C 1
ATOM 1446 O O . ARG A 1 186 ? -29.042 17.309 28.093 1.00 52.94 186 ARG A O 1
ATOM 1453 N N . TYR A 1 187 ? -29.111 15.397 26.938 1.00 54.75 187 TYR A N 1
ATOM 1454 C CA . TYR A 1 187 ? -27.672 15.336 26.655 1.00 54.75 187 TYR A CA 1
ATOM 1455 C C . TYR A 1 187 ? -27.257 16.463 25.707 1.00 54.75 187 TYR A C 1
ATOM 1457 O O . TYR A 1 187 ? -26.310 17.190 25.990 1.00 54.75 187 TYR A O 1
ATOM 1465 N N . ILE A 1 188 ? -28.009 16.671 24.620 1.00 56.16 188 ILE A N 1
ATOM 1466 C CA . ILE A 1 188 ? -27.744 17.781 23.700 1.00 56.16 188 ILE A CA 1
ATOM 1467 C C . ILE A 1 188 ? -28.050 19.122 24.369 1.00 56.16 188 ILE A C 1
ATOM 1469 O O . ILE A 1 188 ? -27.254 20.044 24.222 1.00 56.16 188 ILE A O 1
ATOM 1473 N N . ALA A 1 189 ? -29.127 19.236 25.153 1.00 61.03 189 ALA A N 1
ATOM 1474 C CA . ALA A 1 189 ? -29.388 20.433 25.950 1.00 61.03 189 ALA A CA 1
ATOM 1475 C C . ALA A 1 189 ? -28.243 20.715 26.932 1.00 61.03 189 ALA A C 1
ATOM 1477 O O . ALA A 1 189 ? -27.851 21.867 27.053 1.00 61.03 189 ALA A O 1
ATOM 1478 N N . GLY A 1 190 ? -27.653 19.687 27.550 1.00 59.47 190 GLY A N 1
ATOM 1479 C CA . GLY A 1 190 ? -26.473 19.806 28.407 1.00 59.47 190 GLY A CA 1
ATOM 1480 C C . GLY A 1 190 ? -25.233 20.287 27.650 1.00 59.47 190 GLY A C 1
ATOM 1481 O O . GLY A 1 190 ? -24.557 21.203 28.112 1.00 59.47 190 GLY A O 1
ATOM 1482 N N . ILE A 1 191 ? -24.965 19.753 26.452 1.00 59.22 191 ILE A N 1
ATOM 1483 C CA . ILE A 1 191 ? -23.867 20.238 25.598 1.00 59.22 191 ILE A CA 1
ATOM 1484 C C . ILE A 1 191 ? -24.111 21.695 25.179 1.00 59.22 191 ILE A C 1
ATOM 1486 O O . ILE A 1 191 ? -23.196 22.516 25.229 1.00 59.22 191 ILE A O 1
ATOM 1490 N N . ILE A 1 192 ? -25.338 22.036 24.771 1.00 63.03 192 ILE A N 1
ATOM 1491 C CA . ILE A 1 192 ? -25.717 23.406 24.409 1.00 63.03 192 ILE A CA 1
ATOM 1492 C C . ILE A 1 192 ? -25.553 24.320 25.621 1.00 63.03 192 ILE A C 1
ATOM 1494 O O . ILE A 1 192 ? -24.974 25.393 25.495 1.00 63.03 192 ILE A O 1
ATOM 1498 N N . GLU A 1 193 ? -25.999 23.898 26.803 1.00 64.00 193 GLU A N 1
ATOM 1499 C CA . GLU A 1 193 ? -25.831 24.657 28.034 1.00 64.00 193 GLU A CA 1
ATOM 1500 C C . GLU A 1 193 ? -24.346 24.941 28.283 1.00 64.00 193 GLU A C 1
ATOM 1502 O O . GLU A 1 193 ? -23.961 26.100 28.431 1.00 64.00 193 GLU A O 1
ATOM 1507 N N . GLN A 1 194 ? -23.499 23.911 28.240 1.00 58.47 194 GLN A N 1
ATOM 1508 C CA . GLN A 1 194 ? -22.050 24.037 28.404 1.00 58.47 194 GLN A CA 1
ATOM 1509 C C . GLN A 1 194 ? -21.402 24.931 27.336 1.00 58.47 194 GLN A C 1
ATOM 1511 O O . GLN A 1 194 ? -20.476 25.672 27.658 1.00 58.47 194 GLN A O 1
ATOM 1516 N N . ALA A 1 195 ? -21.916 24.932 26.104 1.00 61.66 195 ALA A N 1
ATOM 1517 C CA . ALA A 1 195 ? -21.440 25.797 25.026 1.00 61.66 195 ALA A CA 1
ATOM 1518 C C . ALA A 1 195 ? -21.900 27.268 25.154 1.00 61.66 195 ALA A C 1
ATOM 1520 O O . ALA A 1 195 ? -21.252 28.158 24.600 1.00 61.66 195 ALA A O 1
ATOM 1521 N N . LEU A 1 196 ? -23.000 27.546 25.867 1.00 66.19 196 LEU A N 1
ATOM 1522 C CA . LEU A 1 196 ? -23.542 28.893 26.074 1.00 66.19 196 LEU A CA 1
ATOM 1523 C C . LEU A 1 196 ? -22.884 29.611 27.263 1.00 66.19 196 LEU A C 1
ATOM 1525 O O . LEU A 1 196 ? -22.690 29.045 28.343 1.00 66.19 196 LEU A O 1
ATOM 1529 N N . THR A 1 197 ? -22.637 30.914 27.104 1.00 70.31 197 THR A N 1
ATOM 1530 C CA . THR A 1 197 ? -22.131 31.779 28.186 1.00 70.31 197 THR A CA 1
ATOM 1531 C C . THR A 1 197 ? -23.172 31.974 29.301 1.00 70.31 197 THR A C 1
ATOM 1533 O O . THR A 1 197 ? -24.378 31.908 29.036 1.00 70.31 197 THR A O 1
ATOM 1536 N N . PRO A 1 198 ? -22.762 32.309 30.544 1.00 67.25 198 PRO A N 1
ATOM 1537 C CA . PRO A 1 198 ? -23.701 32.533 31.649 1.00 67.25 198 PRO A CA 1
ATOM 1538 C C . PRO A 1 198 ? -24.797 33.566 31.338 1.00 67.25 198 PRO A C 1
ATOM 1540 O O . PRO A 1 198 ? -25.963 33.356 31.667 1.00 67.25 198 PRO A O 1
ATOM 1543 N N . ALA A 1 199 ? -24.455 34.654 30.637 1.00 67.00 199 ALA A N 1
ATOM 1544 C CA . ALA A 1 199 ? -25.415 35.681 30.230 1.00 67.00 199 ALA A CA 1
ATOM 1545 C C . ALA A 1 199 ? -26.441 35.156 29.205 1.00 67.00 199 ALA A C 1
ATOM 1547 O O . ALA A 1 199 ? -27.629 35.471 29.293 1.00 67.00 199 ALA A O 1
ATOM 1548 N N . GLN A 1 200 ? -26.002 34.317 28.261 1.00 72.62 200 GLN A N 1
ATOM 1549 C CA . GLN A 1 200 ? -26.882 33.691 27.272 1.00 72.62 200 GLN A CA 1
ATOM 1550 C C . GLN A 1 200 ? -27.846 32.689 27.920 1.00 72.62 200 GLN A C 1
ATOM 1552 O O . GLN A 1 200 ? -29.028 32.698 27.582 1.00 72.62 200 GLN A O 1
ATOM 1557 N N . ARG A 1 201 ? -27.391 31.892 28.900 1.00 67.31 201 ARG A N 1
ATOM 1558 C CA . ARG A 1 201 ? -28.256 30.956 29.649 1.00 67.31 201 ARG A CA 1
ATOM 1559 C C . ARG A 1 201 ? -29.379 31.677 30.395 1.00 67.31 201 ARG A C 1
ATOM 1561 O O . ARG A 1 201 ? -30.537 31.256 30.345 1.00 67.31 201 ARG A O 1
ATOM 1568 N N . VAL A 1 202 ? -29.052 32.793 31.052 1.00 68.19 202 VAL A N 1
ATOM 1569 C CA . VAL A 1 202 ? -30.038 33.631 31.753 1.00 68.19 202 VAL A CA 1
ATOM 1570 C C . VAL A 1 202 ? -31.041 34.229 30.764 1.00 68.19 202 VAL A C 1
ATOM 1572 O O . VAL A 1 202 ? -32.246 34.162 31.000 1.00 68.19 202 VAL A O 1
ATOM 1575 N N . SER A 1 203 ? -30.565 34.755 29.633 1.00 71.69 203 SER A N 1
ATOM 1576 C CA . SER A 1 203 ? -31.425 35.318 28.582 1.00 71.69 203 SER A CA 1
ATOM 1577 C C . SER A 1 203 ? -32.396 34.284 27.995 1.00 71.69 203 SER A C 1
ATOM 1579 O O . SER A 1 203 ? -33.593 34.558 27.854 1.00 71.69 203 SER A O 1
ATOM 1581 N N . LEU A 1 204 ? -31.910 33.069 27.718 1.00 71.00 204 LEU A N 1
ATOM 1582 C CA . LEU A 1 204 ? -32.722 31.962 27.211 1.00 71.00 204 LEU A CA 1
ATOM 1583 C C . LEU A 1 204 ? -33.791 31.543 28.228 1.00 71.00 204 LEU A C 1
ATOM 1585 O O . LEU A 1 204 ? -34.965 31.430 27.881 1.00 71.00 204 LEU A O 1
ATOM 1589 N N . SER A 1 205 ? -33.408 31.412 29.501 1.00 67.38 205 SER A N 1
ATOM 1590 C CA . SER A 1 205 ? -34.329 31.068 30.592 1.00 67.38 205 SER A CA 1
ATOM 1591 C C . SER A 1 205 ? -35.438 32.113 30.771 1.00 67.38 205 SER A C 1
ATOM 1593 O O . SER A 1 205 ? -36.605 31.764 30.958 1.00 67.38 205 SER A O 1
ATOM 1595 N N . LEU A 1 206 ? -35.100 33.404 30.678 1.00 68.81 206 LEU A N 1
ATOM 1596 C CA . LEU A 1 206 ? -36.071 34.501 30.748 1.00 68.81 206 LEU A CA 1
ATOM 1597 C C . LEU A 1 206 ? -37.013 34.517 29.538 1.00 68.81 206 LEU A C 1
ATOM 1599 O O . LEU A 1 206 ? -38.213 34.737 29.701 1.00 68.81 206 LEU A O 1
ATOM 1603 N N . SER A 1 207 ? -36.486 34.261 28.341 1.00 71.56 207 SER A N 1
ATOM 1604 C CA . SER A 1 207 ? -37.277 34.198 27.106 1.00 71.56 207 SER A CA 1
ATOM 1605 C C . SER A 1 207 ? -38.255 33.023 27.128 1.00 71.56 207 SER A C 1
ATOM 1607 O O . SER A 1 207 ? -39.434 33.197 26.824 1.00 71.56 207 SER A O 1
ATOM 1609 N N . PHE A 1 208 ? -37.805 31.853 27.592 1.00 70.06 208 PHE A N 1
ATOM 1610 C CA . PHE A 1 208 ? -38.662 30.686 27.788 1.00 70.06 208 PHE A CA 1
ATOM 1611 C C . PHE A 1 208 ? -39.760 30.956 28.827 1.00 70.06 208 PHE A C 1
ATOM 1613 O O . PHE A 1 208 ? -40.926 30.645 28.595 1.00 70.06 208 PHE A O 1
ATOM 1620 N N . ARG A 1 209 ? -39.432 31.625 29.943 1.00 67.12 209 ARG A N 1
ATOM 1621 C CA . ARG A 1 209 ? -40.434 32.033 30.940 1.00 67.12 209 ARG A CA 1
ATOM 1622 C C . ARG A 1 209 ? -41.487 32.981 30.348 1.00 67.12 209 ARG A C 1
ATOM 1624 O O . ARG A 1 209 ? -42.668 32.794 30.626 1.00 67.12 209 ARG A O 1
ATOM 1631 N N . ARG A 1 210 ? -41.087 33.953 29.519 1.00 71.56 210 ARG A N 1
ATOM 1632 C CA . ARG A 1 210 ? -42.023 34.862 28.828 1.00 71.56 210 ARG A CA 1
ATOM 1633 C C . ARG A 1 210 ? -42.958 34.121 27.875 1.00 71.56 210 ARG A C 1
ATOM 1635 O O . ARG A 1 210 ? -44.144 34.408 27.882 1.00 71.56 210 ARG A O 1
ATOM 1642 N N . MET A 1 211 ? -42.447 33.149 27.119 1.00 74.31 211 MET A N 1
ATOM 1643 C CA . MET A 1 211 ? -43.259 32.314 26.222 1.00 74.31 211 MET A CA 1
ATOM 1644 C C . MET A 1 211 ? -44.325 31.509 26.986 1.00 74.31 211 MET A C 1
ATOM 1646 O O . MET A 1 211 ? -45.475 31.428 26.565 1.00 74.31 211 MET A O 1
ATOM 1650 N N . ARG A 1 212 ? -43.972 30.938 28.147 1.00 69.06 212 ARG A N 1
ATOM 1651 C CA . ARG A 1 212 ? -44.940 30.219 29.000 1.00 69.06 212 ARG A CA 1
ATOM 1652 C C . ARG A 1 212 ? -46.010 31.152 29.568 1.00 69.06 212 ARG A C 1
ATOM 1654 O O . ARG A 1 212 ? -47.172 30.762 29.684 1.00 69.06 212 ARG A O 1
ATOM 1661 N N . GLN A 1 213 ? -45.611 32.374 29.919 1.00 68.75 213 GLN A N 1
ATOM 1662 C CA . GLN A 1 213 ? -46.530 33.399 30.395 1.00 68.75 213 GLN A CA 1
ATOM 1663 C C . GLN A 1 213 ? -47.496 33.833 29.285 1.00 68.75 213 GLN A C 1
ATOM 1665 O O . GLN A 1 213 ? -48.699 33.812 29.515 1.00 68.75 213 GLN A O 1
ATOM 1670 N N . SER A 1 214 ? -47.001 34.113 28.075 1.00 75.50 214 SER A N 1
ATOM 1671 C CA . SER A 1 214 ? -47.855 34.508 26.950 1.00 75.50 214 SER A CA 1
ATOM 1672 C C . SER A 1 214 ? -48.847 33.415 26.553 1.00 75.50 214 SER A C 1
ATOM 1674 O O . SER A 1 214 ? -49.998 33.726 26.289 1.00 75.50 214 SER A O 1
ATOM 1676 N N . PHE A 1 215 ? -48.447 32.136 26.591 1.00 72.19 215 PHE A N 1
ATOM 1677 C CA . PHE A 1 215 ? -49.369 31.017 26.348 1.00 72.19 215 PHE A CA 1
ATOM 1678 C C . PHE A 1 215 ? -50.515 30.971 27.371 1.00 72.19 215 PHE A C 1
ATOM 1680 O O . PHE A 1 215 ? -51.656 30.692 27.022 1.00 72.19 215 PHE A O 1
ATOM 1687 N N . SER A 1 216 ? -50.225 31.270 28.641 1.00 67.62 216 SER A N 1
ATOM 1688 C CA . SER A 1 216 ? -51.250 31.303 29.695 1.00 67.62 216 SER A CA 1
ATOM 1689 C C . SER A 1 216 ? -52.196 32.508 29.565 1.00 67.62 216 SER A C 1
ATOM 1691 O O . SER A 1 216 ? -53.286 32.486 30.132 1.00 67.62 216 SER A O 1
ATOM 1693 N N . GLU A 1 217 ? -51.781 33.547 28.836 1.00 73.12 217 GLU A N 1
ATOM 1694 C CA . GLU A 1 217 ? -52.538 34.778 28.577 1.00 73.12 217 GLU A CA 1
ATOM 1695 C C . GLU A 1 217 ? -53.321 34.728 27.246 1.00 73.12 217 GLU A C 1
ATOM 1697 O O . GLU A 1 217 ? -54.051 35.671 26.935 1.00 73.12 217 GLU A O 1
ATOM 1702 N N . GLU A 1 218 ? -53.213 33.648 26.459 1.00 81.12 218 GLU A N 1
ATOM 1703 C CA . GLU A 1 218 ? -53.959 33.516 25.205 1.00 81.12 218 GLU A CA 1
ATOM 1704 C C . GLU A 1 218 ? -55.469 33.371 25.429 1.00 81.12 218 GLU A C 1
ATOM 1706 O O . GLU A 1 218 ? -55.934 32.673 26.335 1.00 81.12 218 GLU A O 1
ATOM 1711 N N . ALA A 1 219 ? -56.248 34.018 24.556 1.00 79.12 219 ALA A N 1
ATOM 1712 C CA . ALA A 1 219 ? -57.702 34.101 24.673 1.00 79.12 219 ALA A CA 1
ATOM 1713 C C . ALA A 1 219 ? -58.379 32.720 24.677 1.00 79.12 219 ALA A C 1
ATOM 1715 O O . ALA A 1 219 ? -59.319 32.507 25.443 1.00 79.12 219 ALA A O 1
ATOM 1716 N N . ASP A 1 220 ? -57.869 31.772 23.887 1.00 80.62 220 ASP A N 1
ATOM 1717 C CA . ASP A 1 220 ? -58.400 30.407 23.818 1.00 80.62 220 ASP A CA 1
ATOM 1718 C C . ASP A 1 220 ? -58.159 29.635 25.125 1.00 80.62 220 ASP A C 1
ATOM 1720 O O . ASP A 1 220 ? -59.050 28.948 25.626 1.00 80.62 220 ASP A O 1
ATOM 1724 N N . VAL A 1 221 ? -56.983 29.799 25.743 1.00 75.44 221 VAL A N 1
ATOM 1725 C CA . VAL A 1 221 ? -56.648 29.177 27.036 1.00 75.44 221 VAL A CA 1
ATOM 1726 C C . VAL A 1 221 ? -57.469 29.805 28.165 1.00 75.44 221 VAL A C 1
ATOM 1728 O O . VAL A 1 221 ? -57.976 29.094 29.036 1.00 75.44 221 VAL A O 1
ATOM 1731 N N . ALA A 1 222 ? -57.665 31.126 28.133 1.00 77.88 222 ALA A N 1
ATOM 1732 C CA . ALA A 1 222 ? -58.535 31.832 29.068 1.00 77.88 222 ALA A CA 1
ATOM 1733 C C . ALA A 1 222 ? -60.002 31.381 28.945 1.00 77.88 222 ALA A C 1
ATOM 1735 O O . ALA A 1 222 ? -60.661 31.170 29.964 1.00 77.88 222 ALA A O 1
ATOM 1736 N N . ALA A 1 223 ? -60.495 31.162 27.722 1.00 80.12 223 ALA A N 1
ATOM 1737 C CA . ALA A 1 223 ? -61.835 30.636 27.471 1.00 80.12 223 ALA A CA 1
ATOM 1738 C C . ALA A 1 223 ? -61.998 29.196 27.988 1.00 80.12 223 ALA A C 1
ATOM 1740 O O . ALA A 1 223 ? -63.001 28.887 28.632 1.00 80.12 223 ALA A O 1
ATOM 1741 N N . ILE A 1 224 ? -60.995 28.333 27.785 1.00 78.06 224 ILE A N 1
ATOM 1742 C CA . ILE A 1 224 ? -60.972 26.972 28.348 1.00 78.06 224 ILE A CA 1
ATOM 1743 C C . ILE A 1 224 ? -60.985 27.019 29.881 1.00 78.06 224 ILE A C 1
ATOM 1745 O O . ILE A 1 224 ? -61.742 26.283 30.509 1.00 78.06 224 ILE A O 1
ATOM 1749 N N . ASN A 1 225 ? -60.199 27.903 30.499 1.00 78.62 225 ASN A N 1
ATOM 1750 C CA . ASN A 1 225 ? -60.170 28.059 31.954 1.00 78.62 225 ASN A CA 1
ATOM 1751 C C . ASN A 1 225 ? -61.487 28.604 32.522 1.00 78.62 225 ASN A C 1
ATOM 1753 O O . ASN A 1 225 ? -61.919 28.153 33.584 1.00 78.62 225 ASN A O 1
ATOM 1757 N N . ALA A 1 226 ? -62.151 29.517 31.809 1.00 77.69 226 ALA A N 1
ATOM 1758 C CA . ALA A 1 226 ? -63.490 29.985 32.160 1.00 77.69 226 ALA A CA 1
ATOM 1759 C C . ALA A 1 226 ? -64.515 28.840 32.088 1.00 77.69 226 ALA A C 1
ATOM 1761 O O . ALA A 1 226 ? -65.233 28.604 33.058 1.00 77.69 226 ALA A O 1
ATOM 1762 N N . TYR A 1 227 ? -64.503 28.063 30.999 1.00 78.94 227 TYR A N 1
ATOM 1763 C CA . TYR A 1 227 ? -65.363 26.890 30.824 1.00 78.94 227 TYR A CA 1
ATOM 1764 C C . TYR A 1 227 ? -65.151 25.840 31.925 1.00 78.94 227 TYR A C 1
ATOM 1766 O O . TYR A 1 227 ? -66.118 25.381 32.535 1.00 78.94 227 TYR A O 1
ATOM 1774 N N . LEU A 1 228 ? -63.896 25.478 32.214 1.00 72.25 228 LEU A N 1
ATOM 1775 C CA . LEU A 1 228 ? -63.556 24.506 33.258 1.00 72.25 228 LEU A CA 1
ATOM 1776 C C . LEU A 1 228 ? -64.014 24.977 34.638 1.00 72.25 228 LEU A C 1
ATOM 1778 O O . LEU A 1 228 ? -64.546 24.176 35.401 1.00 72.25 228 LEU A O 1
ATOM 1782 N N . THR A 1 229 ? -63.870 26.273 34.925 1.00 72.81 229 THR A N 1
ATOM 1783 C CA . THR A 1 229 ? -64.312 26.872 36.189 1.00 72.81 229 THR A CA 1
ATOM 1784 C C . THR A 1 229 ? -65.837 26.844 36.327 1.00 72.81 229 THR A C 1
ATOM 1786 O O . THR A 1 229 ? -66.338 26.513 37.402 1.00 72.81 229 THR A O 1
ATOM 1789 N N . GLU A 1 230 ? -66.582 27.126 35.251 1.00 74.12 230 GLU A N 1
ATOM 1790 C CA . GLU A 1 230 ? -68.053 27.070 35.238 1.00 74.12 230 GLU A CA 1
ATOM 1791 C C . GLU A 1 230 ? -68.611 25.642 35.369 1.00 74.12 230 GLU A C 1
ATOM 1793 O O . GLU A 1 230 ? -69.697 25.462 35.916 1.00 74.12 230 GLU A O 1
ATOM 1798 N N . HIS A 1 231 ? -67.873 24.622 34.914 1.00 68.31 231 HIS A N 1
ATOM 1799 C CA . HIS A 1 231 ? -68.355 23.234 34.849 1.00 68.31 231 HIS A CA 1
ATOM 1800 C C . HIS A 1 231 ? -67.838 22.319 35.980 1.00 68.31 231 HIS A C 1
ATOM 1802 O O . HIS A 1 231 ? -68.196 21.143 36.026 1.00 68.31 231 HIS A O 1
ATOM 1808 N N . THR A 1 232 ? -67.052 22.823 36.941 1.00 61.03 232 THR A N 1
ATOM 1809 C CA . THR A 1 232 ? -66.573 22.054 38.120 1.00 61.03 232 THR A CA 1
ATOM 1810 C C . THR A 1 232 ? -67.549 21.996 39.310 1.00 61.03 232 THR A C 1
ATOM 1812 O O . THR A 1 232 ? -67.153 22.030 40.474 1.00 61.03 232 THR A O 1
ATOM 1815 N N . GLY A 1 233 ? -68.844 21.884 39.019 1.00 55.31 233 GLY A N 1
ATOM 1816 C CA . GLY A 1 233 ? -69.936 22.291 39.906 1.00 55.31 233 GLY A CA 1
ATOM 1817 C C . GLY A 1 233 ? -70.309 21.466 41.146 1.00 55.31 233 GLY A C 1
ATOM 1818 O O . GLY A 1 233 ? -71.106 21.995 41.903 1.00 55.31 233 GLY A O 1
ATOM 1819 N N . ASP A 1 234 ? -69.792 20.260 41.433 1.00 57.84 234 ASP A N 1
ATOM 1820 C CA . ASP A 1 234 ? -70.430 19.429 42.493 1.00 57.84 234 ASP A CA 1
ATOM 1821 C C . ASP A 1 234 ? -69.519 18.759 43.545 1.00 57.84 234 ASP A C 1
ATOM 1823 O O . ASP A 1 234 ? -70.026 18.102 44.453 1.00 57.84 234 ASP A O 1
ATOM 1827 N N . ILE A 1 235 ? -68.185 18.903 43.494 1.00 54.31 235 ILE A N 1
ATOM 1828 C CA . ILE A 1 235 ? -67.286 18.147 44.408 1.00 54.31 235 ILE A CA 1
ATOM 1829 C C . ILE A 1 235 ? -66.230 19.023 45.115 1.00 54.31 235 ILE A C 1
ATOM 1831 O O . ILE A 1 235 ? -65.720 18.647 46.169 1.00 54.31 235 ILE A O 1
ATOM 1835 N N . SER A 1 236 ? -65.897 20.211 44.598 1.00 52.47 236 SER A N 1
ATOM 1836 C CA . SER A 1 236 ? -64.830 21.058 45.155 1.00 52.47 236 SER A CA 1
ATOM 1837 C C . SER A 1 236 ? -65.122 22.546 44.964 1.00 52.47 236 SER A C 1
ATOM 1839 O O . SER A 1 236 ? -65.441 22.984 43.868 1.00 52.47 236 SER A O 1
ATOM 1841 N N . HIS A 1 237 ? -64.922 23.347 46.014 1.00 58.22 237 HIS A N 1
ATOM 1842 C CA . HIS A 1 237 ? -65.044 24.813 45.969 1.00 58.22 237 HIS A CA 1
ATOM 1843 C C . HIS A 1 237 ? -63.816 25.532 45.369 1.00 58.22 237 HIS A C 1
ATOM 1845 O O . HIS A 1 237 ? -63.724 26.756 45.438 1.00 58.22 237 HIS A O 1
ATOM 1851 N N . ARG A 1 238 ? -62.832 24.799 44.829 1.00 61.59 238 ARG A N 1
ATOM 1852 C CA . ARG A 1 238 ? -61.640 25.376 44.184 1.00 61.59 238 ARG A CA 1
ATOM 1853 C C . ARG A 1 238 ? -61.813 25.369 42.668 1.00 61.59 238 ARG A C 1
ATOM 1855 O O . ARG A 1 238 ? -62.068 24.308 42.107 1.00 61.59 238 ARG A O 1
ATOM 1862 N N . ALA A 1 239 ? -61.624 26.527 42.034 1.00 61.03 239 ALA A N 1
ATOM 1863 C CA . ALA A 1 239 ? -61.634 26.665 40.580 1.00 61.03 239 ALA A CA 1
ATOM 1864 C C . ALA A 1 239 ? -60.564 25.761 39.945 1.00 61.03 239 ALA A C 1
ATOM 1866 O O . ALA A 1 239 ? -59.397 25.806 40.345 1.00 61.03 239 ALA A O 1
ATOM 1867 N N . LEU A 1 240 ? -60.967 24.932 38.981 1.00 63.28 240 LEU A N 1
ATOM 1868 C CA . LEU A 1 240 ? -60.058 24.096 38.207 1.00 63.28 240 LEU A CA 1
ATOM 1869 C C . LEU A 1 240 ? -59.568 24.882 36.994 1.00 63.28 240 LEU A C 1
ATOM 1871 O O . LEU A 1 240 ? -60.350 25.231 36.114 1.00 63.28 240 LEU A O 1
ATOM 1875 N N . THR A 1 241 ? -58.264 25.122 36.939 1.00 70.81 241 THR A N 1
ATOM 1876 C CA . THR A 1 241 ? -57.611 25.765 35.801 1.00 70.81 241 THR A CA 1
ATOM 1877 C C . THR A 1 241 ? -56.511 24.871 35.244 1.00 70.81 241 THR A C 1
ATOM 1879 O O . THR A 1 241 ? -55.875 24.094 35.959 1.00 70.81 241 THR A O 1
ATOM 1882 N N . VAL A 1 242 ? -56.292 24.981 33.940 1.00 61.91 242 VAL A N 1
ATOM 1883 C CA . VAL A 1 242 ? -55.164 24.413 33.214 1.00 61.91 242 VAL A CA 1
ATOM 1884 C C . VAL A 1 242 ? -54.163 25.539 32.981 1.00 61.91 242 VAL A C 1
ATOM 1886 O O . VAL A 1 242 ? -54.496 26.608 32.470 1.00 61.91 242 VAL A O 1
ATOM 1889 N N . GLY A 1 243 ? -52.922 25.297 33.383 1.00 64.62 243 GLY A N 1
ATOM 1890 C CA . GLY A 1 243 ? -51.817 26.226 33.207 1.00 64.62 243 GLY A CA 1
ATOM 1891 C C . GLY A 1 243 ? -50.533 25.473 32.906 1.00 64.62 243 GLY A C 1
ATOM 1892 O O . GLY A 1 243 ? -50.426 24.265 33.123 1.00 64.62 243 GLY A O 1
ATOM 1893 N N . VAL A 1 244 ? -49.544 26.195 32.394 1.00 63.78 244 VAL A N 1
ATOM 1894 C CA . VAL A 1 244 ? -48.220 25.637 32.130 1.00 63.78 244 VAL A CA 1
ATOM 1895 C C . VAL A 1 244 ? -47.457 25.541 33.455 1.00 63.78 244 VAL A C 1
ATOM 1897 O O . VAL A 1 244 ? -47.363 26.529 34.175 1.00 63.78 244 VAL A O 1
ATOM 1900 N N . ASP A 1 245 ? -46.906 24.369 33.789 1.00 56.78 245 ASP A N 1
ATOM 1901 C CA . ASP A 1 245 ? -46.207 24.128 35.064 1.00 56.78 245 ASP A CA 1
ATOM 1902 C C . ASP A 1 245 ? -45.058 25.124 35.304 1.00 56.78 245 ASP A C 1
ATOM 1904 O O . ASP A 1 245 ? -43.979 24.966 34.758 1.00 56.78 245 ASP A O 1
ATOM 1908 N N . THR A 1 246 ? -45.218 26.136 36.152 1.00 55.25 246 THR A N 1
ATOM 1909 C CA . THR A 1 246 ? -44.153 27.122 36.417 1.00 55.25 246 THR A CA 1
ATOM 1910 C C . THR A 1 246 ? -43.098 26.640 37.417 1.00 55.25 246 THR A C 1
ATOM 1912 O O . THR A 1 246 ? -42.268 27.439 37.864 1.00 55.25 246 THR A O 1
ATOM 1915 N N . SER A 1 247 ? -43.133 25.368 37.826 1.00 55.31 247 SER A N 1
ATOM 1916 C CA . SER A 1 247 ? -42.172 24.832 38.781 1.00 55.31 247 SER A CA 1
ATOM 1917 C C . SER A 1 247 ? -40.750 24.804 38.194 1.00 55.31 247 SER A C 1
ATOM 1919 O O . SER A 1 247 ? -40.561 24.587 36.996 1.00 55.31 247 SER A O 1
ATOM 1921 N N . PRO A 1 248 ? -39.706 24.957 39.028 1.00 48.78 248 PRO A N 1
ATOM 1922 C CA . PRO A 1 248 ? -38.317 24.812 38.590 1.00 48.78 248 PRO A CA 1
ATOM 1923 C C . PRO A 1 248 ? -37.959 23.390 38.115 1.00 48.78 248 PRO A C 1
ATOM 1925 O O . PRO A 1 248 ? -36.827 23.168 37.703 1.00 48.78 248 PRO A O 1
ATOM 1928 N N . ARG A 1 249 ? -38.892 22.425 38.168 1.00 41.81 249 ARG A N 1
ATOM 1929 C CA . ARG A 1 249 ? -38.705 21.061 37.650 1.00 41.81 249 ARG A CA 1
ATOM 1930 C C . ARG A 1 249 ? -38.951 20.945 36.140 1.00 41.81 249 ARG A C 1
ATOM 1932 O O . ARG A 1 249 ? -38.491 19.971 35.554 1.00 41.81 249 ARG A O 1
ATOM 1939 N N . SER A 1 250 ? -39.628 21.913 35.511 1.00 47.38 250 SER A N 1
ATOM 1940 C CA . SER A 1 250 ? -39.827 21.983 34.054 1.00 47.38 250 SER A CA 1
ATOM 1941 C C . SER A 1 250 ? -38.983 23.105 33.439 1.00 47.38 250 SER A C 1
ATOM 1943 O O . SER A 1 250 ? -39.453 24.185 33.064 1.00 47.38 250 SER A O 1
ATOM 1945 N N . THR A 1 251 ? -37.679 22.845 33.385 1.00 59.28 251 THR A N 1
ATOM 1946 C CA . THR A 1 251 ? -36.678 23.686 32.728 1.00 59.28 251 THR A CA 1
ATOM 1947 C C . THR A 1 251 ? -36.783 23.605 31.203 1.00 59.28 251 THR A C 1
ATOM 1949 O O . THR A 1 251 ? -37.249 22.608 30.641 1.00 59.28 251 THR A O 1
ATOM 1952 N N . TRP A 1 252 ? -36.319 24.662 30.522 1.00 60.91 252 TRP A N 1
ATOM 1953 C CA . TRP A 1 252 ? -36.278 24.755 29.054 1.00 60.91 252 TRP A CA 1
ATOM 1954 C C . TRP A 1 252 ? -35.554 23.559 28.407 1.00 60.91 252 TRP A C 1
ATOM 1956 O O . TRP A 1 252 ? -35.882 23.178 27.286 1.00 60.91 252 TRP A O 1
ATOM 1966 N N . GLU A 1 253 ? -34.639 22.918 29.142 1.00 58.28 253 GLU A N 1
ATOM 1967 C CA . GLU A 1 253 ? -33.876 21.727 28.740 1.00 58.28 253 GLU A CA 1
ATOM 1968 C C . GLU A 1 253 ? -34.751 20.540 28.310 1.00 58.28 253 GLU A C 1
ATOM 1970 O O . GLU A 1 253 ? -34.302 19.687 27.554 1.00 58.28 253 GLU A O 1
ATOM 1975 N N . THR A 1 254 ? -35.989 20.457 28.804 1.00 56.06 254 THR A N 1
ATOM 1976 C CA . THR A 1 254 ? -36.915 19.350 28.497 1.00 56.06 254 THR A CA 1
ATOM 1977 C C . THR A 1 254 ? -37.937 19.683 27.414 1.00 56.06 254 THR A C 1
ATOM 1979 O O . THR A 1 254 ? -38.707 18.814 27.021 1.00 56.06 254 THR A O 1
ATOM 1982 N N . SER A 1 255 ? -37.980 20.938 26.957 1.00 60.97 255 SER A N 1
ATOM 1983 C CA . SER A 1 255 ? -39.001 21.443 26.027 1.00 60.97 255 SER A CA 1
ATOM 1984 C C . SER A 1 255 ? -38.428 22.010 24.725 1.00 60.97 255 SER A C 1
ATOM 1986 O O . SER A 1 255 ? -39.199 22.333 23.826 1.00 60.97 255 SER A O 1
ATOM 1988 N N . LEU A 1 256 ? -37.103 22.154 24.609 1.00 62.53 256 LEU A N 1
ATOM 1989 C CA . LEU A 1 256 ? -36.445 22.562 23.368 1.00 62.53 256 LEU A CA 1
ATOM 1990 C C . LEU A 1 256 ? -35.930 21.340 22.608 1.00 62.53 256 LEU A C 1
ATOM 1992 O O . LEU A 1 256 ? -35.152 20.555 23.145 1.00 62.53 256 LEU A O 1
ATOM 1996 N N . SER A 1 257 ? -36.301 21.235 21.333 1.00 60.03 257 SER A N 1
ATOM 1997 C CA . SER A 1 257 ? -35.688 20.293 20.395 1.00 60.03 257 SER A CA 1
ATOM 1998 C C . SER A 1 257 ? -34.689 21.039 19.503 1.00 60.03 257 SER A C 1
ATOM 2000 O O . SER A 1 257 ? -35.040 22.088 18.960 1.00 60.03 257 SER A O 1
ATOM 2002 N N . PRO A 1 258 ? -33.452 20.545 19.338 1.00 64.69 258 PRO A N 1
ATOM 2003 C CA . PRO A 1 258 ? -32.480 21.149 18.432 1.00 64.69 258 PRO A CA 1
ATOM 2004 C C . PRO A 1 258 ? -32.870 20.911 16.963 1.00 64.69 258 PRO A C 1
ATOM 2006 O O . PRO A 1 258 ? -33.419 19.861 16.632 1.00 64.69 258 PRO A O 1
ATOM 2009 N N . TYR A 1 259 ? -32.559 21.868 16.083 1.00 64.38 259 TYR A N 1
ATOM 2010 C CA . TYR A 1 259 ? -32.804 21.802 14.633 1.00 64.38 259 TYR A CA 1
ATOM 2011 C C . TYR A 1 259 ? -31.498 22.009 13.856 1.00 64.38 259 TYR A C 1
ATOM 2013 O O . TYR A 1 259 ? -30.613 22.744 14.300 1.00 64.38 259 TYR A O 1
ATOM 2021 N N . LEU A 1 260 ? -31.390 21.353 12.700 1.00 61.91 260 LEU A N 1
ATOM 2022 C CA . LEU A 1 260 ? -30.373 21.591 11.680 1.00 61.91 260 LEU A CA 1
ATOM 2023 C C . LEU A 1 260 ? -31.079 22.164 10.456 1.00 61.91 260 LEU A C 1
ATOM 2025 O O . LEU A 1 260 ? -31.864 21.472 9.809 1.00 61.91 260 LEU A O 1
ATOM 2029 N N . ASP A 1 261 ? -30.832 23.444 10.192 1.00 71.94 261 ASP A N 1
ATOM 2030 C CA . ASP A 1 261 ? -31.637 24.263 9.287 1.00 71.94 261 ASP A CA 1
ATOM 2031 C C . ASP A 1 261 ? -33.132 24.186 9.662 1.00 71.94 261 ASP A C 1
ATOM 2033 O O . ASP A 1 261 ? -33.520 24.677 10.722 1.00 71.94 261 ASP A O 1
ATOM 2037 N N . GLU A 1 262 ? -33.964 23.543 8.839 1.00 66.75 262 GLU A N 1
ATOM 2038 C CA . GLU A 1 262 ? -35.407 23.368 9.082 1.00 66.75 262 GLU A CA 1
ATOM 2039 C C . GLU A 1 262 ? -35.781 21.961 9.589 1.00 66.75 262 GLU A C 1
ATOM 2041 O O . GLU A 1 262 ? -36.940 21.702 9.913 1.00 66.75 262 GLU A O 1
ATOM 2046 N N . LEU A 1 263 ? -34.819 21.037 9.685 1.00 58.31 263 LEU A N 1
ATOM 2047 C CA . LEU A 1 263 ? -35.065 19.654 10.097 1.00 58.31 263 LEU A CA 1
ATOM 2048 C C . LEU A 1 263 ? -34.778 19.460 11.592 1.00 58.31 263 LEU A C 1
ATOM 2050 O O . LEU A 1 263 ? -33.702 19.846 12.059 1.00 58.31 263 LEU A O 1
ATOM 2054 N N . PRO A 1 264 ? -35.676 18.809 12.359 1.00 66.81 264 PRO A N 1
ATOM 2055 C CA . PRO A 1 264 ? -35.362 18.395 13.721 1.00 66.81 264 PRO A CA 1
ATOM 2056 C C . PRO A 1 264 ? -34.071 17.571 13.742 1.00 66.81 264 PRO A C 1
ATOM 2058 O O . PRO A 1 264 ? -33.890 16.665 12.927 1.00 66.81 264 PRO A O 1
ATOM 2061 N N . PHE A 1 265 ? -33.177 17.847 14.690 1.00 66.81 265 PHE A N 1
ATOM 2062 C CA . PHE A 1 265 ? -31.861 17.209 14.785 1.00 66.81 265 PHE A CA 1
ATOM 2063 C C . PHE A 1 265 ? -31.951 15.676 14.795 1.00 66.81 265 PHE A C 1
ATOM 2065 O O . PHE A 1 265 ? -31.164 15.000 14.140 1.00 66.81 265 PHE A O 1
ATOM 2072 N N . THR A 1 266 ? -32.947 15.122 15.492 1.00 63.91 266 THR A N 1
ATOM 2073 C CA . THR A 1 266 ? -33.205 13.675 15.567 1.00 63.91 266 THR A CA 1
ATOM 2074 C C . THR A 1 266 ? -33.604 13.054 14.223 1.00 63.91 266 THR A C 1
ATOM 2076 O O . THR A 1 266 ? -33.465 11.843 14.057 1.00 63.91 266 THR A O 1
ATOM 2079 N N . GLN A 1 267 ? -34.053 13.866 13.261 1.00 65.06 267 GLN A N 1
ATOM 2080 C CA . GLN A 1 267 ? -34.444 13.467 11.906 1.00 65.06 267 GLN A CA 1
ATOM 2081 C C . GLN A 1 267 ? -33.357 13.740 10.852 1.00 65.06 267 GLN A C 1
ATOM 2083 O O . GLN A 1 267 ? -33.504 13.326 9.703 1.00 65.06 267 GLN A O 1
ATOM 2088 N N . ALA A 1 268 ? -32.253 14.401 11.217 1.00 66.44 268 ALA A N 1
ATOM 2089 C CA . ALA A 1 268 ? -31.122 14.601 10.315 1.00 66.44 268 ALA A CA 1
ATOM 2090 C C . ALA A 1 268 ? -30.385 13.278 10.028 1.00 66.44 268 ALA A C 1
ATOM 2092 O O . ALA A 1 268 ? -30.483 12.314 10.789 1.00 66.44 268 ALA A O 1
ATOM 2093 N N . GLY A 1 269 ? -29.601 13.215 8.948 1.00 64.00 269 GLY A N 1
ATOM 2094 C CA . GLY A 1 269 ? -28.773 12.039 8.661 1.00 64.00 269 GLY A CA 1
ATOM 2095 C C . GLY A 1 269 ? -27.799 11.740 9.810 1.00 64.00 269 GLY A C 1
ATOM 2096 O O . GLY A 1 269 ? -27.185 12.657 10.352 1.00 64.00 269 GLY A O 1
ATOM 2097 N N . LYS A 1 270 ? -27.623 10.460 10.176 1.00 64.50 270 LYS A N 1
ATOM 2098 C CA . LYS A 1 270 ? -26.786 10.054 11.327 1.00 64.50 270 LYS A CA 1
ATOM 2099 C C . LYS A 1 270 ? -25.360 10.618 11.283 1.00 64.50 270 LYS A C 1
ATOM 2101 O O . LYS A 1 270 ? -24.830 10.981 12.325 1.00 64.50 270 LYS A O 1
ATOM 2106 N N . GLY A 1 271 ? -24.764 10.739 10.095 1.00 63.56 271 GLY A N 1
ATOM 2107 C CA . GLY A 1 271 ? -23.435 11.340 9.941 1.00 63.56 271 GLY A CA 1
ATOM 2108 C C . GLY A 1 271 ? -23.388 12.823 10.319 1.00 63.56 271 GLY A C 1
ATOM 2109 O O . GLY A 1 271 ? -22.469 13.247 11.017 1.00 63.56 271 GLY A O 1
ATOM 2110 N N . GLU A 1 272 ? -24.412 13.593 9.941 1.00 65.38 272 GLU A N 1
ATOM 2111 C CA . GLU A 1 272 ? -24.526 15.013 10.299 1.00 65.38 272 GLU A CA 1
ATOM 2112 C C . GLU A 1 272 ? -24.800 15.178 11.800 1.00 65.38 272 GLU A C 1
ATOM 2114 O O . GLU A 1 272 ? -24.188 16.015 12.464 1.00 65.38 272 GLU A O 1
ATOM 2119 N N . GLN A 1 273 ? -25.641 14.306 12.372 1.00 67.19 273 GLN A N 1
ATOM 2120 C CA . GLN A 1 273 ? -25.867 14.259 13.818 1.00 67.19 273 GLN A CA 1
ATOM 2121 C C . GLN A 1 273 ? -24.560 14.019 14.589 1.00 67.19 273 GLN A C 1
ATOM 2123 O O . GLN A 1 273 ? -24.266 14.743 15.544 1.00 67.19 273 GLN A O 1
ATOM 2128 N N . SER A 1 274 ? -23.763 13.026 14.179 1.00 62.22 274 SER A N 1
ATOM 2129 C CA . SER A 1 274 ? -22.470 12.720 14.801 1.00 62.22 274 SER A CA 1
ATOM 2130 C C . SER A 1 274 ? -21.485 13.883 14.665 1.00 62.22 274 SER A C 1
ATOM 2132 O O . SER A 1 274 ? -20.850 14.263 15.649 1.00 62.22 274 SER A O 1
ATOM 2134 N N . ALA A 1 275 ? -21.401 14.510 13.488 1.00 64.00 275 ALA A N 1
ATOM 2135 C CA . ALA A 1 275 ? -20.515 15.648 13.248 1.00 64.00 275 ALA A CA 1
ATOM 2136 C C . ALA A 1 275 ? -20.872 16.872 14.110 1.00 64.00 275 ALA A C 1
ATOM 2138 O O . ALA A 1 275 ? -19.985 17.520 14.673 1.00 64.00 275 ALA A O 1
ATOM 2139 N N . VAL A 1 276 ? -22.163 17.179 14.257 1.00 65.50 276 VAL A N 1
ATOM 2140 C CA . VAL A 1 276 ? -22.645 18.306 15.068 1.00 65.50 276 VAL A CA 1
ATOM 2141 C C . VAL A 1 276 ? -22.468 18.036 16.559 1.00 65.50 276 VAL A C 1
ATOM 2143 O O . VAL A 1 276 ? -21.968 18.917 17.257 1.00 65.50 276 VAL A O 1
ATOM 2146 N N . LYS A 1 277 ? -22.788 16.827 17.048 1.00 63.75 277 LYS A N 1
ATOM 2147 C CA . LYS A 1 277 ? -22.501 16.419 18.438 1.00 63.75 277 LYS A CA 1
ATOM 2148 C C . LYS A 1 277 ? -21.031 16.599 18.760 1.00 63.75 277 LYS A C 1
ATOM 2150 O O . LYS A 1 277 ? -20.697 17.231 19.753 1.00 63.75 277 LYS A O 1
ATOM 2155 N N . MET A 1 278 ? -20.169 16.103 17.880 1.00 63.78 278 MET A N 1
ATOM 2156 C CA . MET A 1 278 ? -18.729 16.216 18.028 1.00 63.78 278 MET A CA 1
ATOM 2157 C C . MET A 1 278 ? -18.292 17.683 18.037 1.00 63.78 278 MET A C 1
ATOM 2159 O O . MET A 1 278 ? -17.576 18.101 18.934 1.00 63.78 278 MET A O 1
ATOM 2163 N N . LYS A 1 279 ? -18.781 18.515 17.111 1.00 61.31 279 LYS A N 1
ATOM 2164 C CA . LYS A 1 279 ? -18.451 19.950 17.066 1.00 61.31 279 LYS A CA 1
ATOM 2165 C C . LYS A 1 279 ? -18.908 20.703 18.320 1.00 61.31 279 LYS A C 1
ATOM 2167 O O . LYS A 1 279 ? -18.151 21.520 18.837 1.00 61.31 279 LYS A O 1
ATOM 2172 N N . LEU A 1 280 ? -20.127 20.449 18.794 1.00 60.50 280 LEU A N 1
ATOM 2173 C CA . LEU A 1 280 ? -20.681 21.077 19.993 1.00 60.50 280 LEU A CA 1
ATOM 2174 C C . LEU A 1 280 ? -19.950 20.602 21.253 1.00 60.50 280 LEU A C 1
ATOM 2176 O O . LEU A 1 280 ? -19.562 21.429 22.071 1.00 60.50 280 LEU A O 1
ATOM 2180 N N . ALA A 1 281 ? -19.690 19.300 21.367 1.00 59.38 281 ALA A N 1
ATOM 2181 C CA . ALA A 1 281 ? -18.931 18.733 22.470 1.00 59.38 281 ALA A CA 1
ATOM 2182 C C . ALA A 1 281 ? -17.480 19.231 22.473 1.00 59.38 281 ALA A C 1
ATOM 2184 O O . ALA A 1 281 ? -16.975 19.581 23.527 1.00 59.38 281 ALA A O 1
ATOM 2185 N N . MET A 1 282 ? -16.832 19.380 21.312 1.00 61.53 282 MET A N 1
ATOM 2186 C CA . MET A 1 282 ? -15.498 19.988 21.194 1.00 61.53 282 MET A CA 1
ATOM 2187 C C . MET A 1 282 ? -15.488 21.477 21.564 1.00 61.53 282 MET A C 1
ATOM 2189 O O . MET A 1 282 ? -14.490 21.974 22.077 1.00 61.53 282 MET A O 1
ATOM 2193 N N . HIS A 1 283 ? -16.578 22.206 21.313 1.00 60.16 283 HIS A N 1
ATOM 2194 C CA . HIS A 1 283 ? -16.696 23.609 21.712 1.00 60.16 283 HIS A CA 1
ATOM 2195 C C . HIS A 1 283 ? -16.965 23.753 23.219 1.00 60.16 283 HIS A C 1
ATOM 2197 O O . HIS A 1 283 ? -16.390 24.628 23.864 1.00 60.16 283 HIS A O 1
ATOM 2203 N N . ALA A 1 284 ? -17.809 22.888 23.789 1.00 55.12 284 ALA A N 1
ATOM 2204 C CA . ALA A 1 284 ? -18.019 22.778 25.233 1.00 55.12 284 ALA A CA 1
ATOM 2205 C C . ALA A 1 284 ? -16.745 22.304 25.956 1.00 55.12 284 ALA A C 1
ATOM 2207 O O . ALA A 1 284 ? -16.437 22.770 27.053 1.00 55.12 284 ALA A O 1
ATOM 2208 N N . ALA A 1 285 ? -15.954 21.449 25.298 1.00 53.19 285 ALA A N 1
ATOM 2209 C CA . ALA A 1 285 ? -14.717 20.898 25.829 1.00 53.19 285 ALA A CA 1
ATOM 2210 C C . ALA A 1 285 ? -13.675 21.966 26.140 1.00 53.19 285 ALA A C 1
ATOM 2212 O O . ALA A 1 285 ? -12.839 21.693 26.981 1.00 53.19 285 ALA A O 1
ATOM 2213 N N . GLY A 1 286 ? -13.735 23.187 25.589 1.00 53.38 286 GLY A N 1
ATOM 2214 C CA . GLY A 1 286 ? -12.805 24.277 25.931 1.00 53.38 286 GLY A CA 1
ATOM 2215 C C . GLY A 1 286 ? -12.682 24.595 27.436 1.00 53.38 286 GLY A C 1
ATOM 2216 O O . GLY A 1 286 ? -11.734 25.272 27.825 1.00 53.38 286 GLY A O 1
ATOM 2217 N N . ALA A 1 287 ? -13.597 24.088 28.276 1.00 53.38 287 ALA A N 1
ATOM 2218 C CA . ALA A 1 287 ? -13.561 24.172 29.740 1.00 53.38 287 ALA A CA 1
ATOM 2219 C C . ALA A 1 287 ? -13.243 22.844 30.477 1.00 53.38 287 ALA A C 1
ATOM 2221 O O . ALA A 1 287 ? -13.011 22.873 31.686 1.00 53.38 287 ALA A O 1
ATOM 2222 N N . ALA A 1 288 ? -13.242 21.692 29.796 1.00 60.31 288 ALA A N 1
ATOM 2223 C CA . ALA A 1 288 ? -13.022 20.371 30.395 1.00 60.31 288 ALA A CA 1
ATOM 2224 C C . ALA A 1 288 ? -11.533 19.981 30.410 1.00 60.31 288 ALA A C 1
ATOM 2226 O O . ALA A 1 288 ? -10.738 20.467 29.609 1.00 60.31 288 ALA A O 1
ATOM 2227 N N . HIS A 1 289 ? -11.148 19.083 31.319 1.00 74.56 289 HIS A N 1
ATOM 2228 C CA . HIS A 1 289 ? -9.753 18.652 31.463 1.00 74.56 289 HIS A CA 1
ATOM 2229 C C . HIS A 1 289 ? -9.471 17.325 30.744 1.00 74.56 289 HIS A C 1
ATOM 2231 O O . HIS A 1 289 ? -8.362 17.130 30.237 1.00 74.56 289 HIS A O 1
ATOM 2237 N N . VAL A 1 290 ? -10.476 16.439 30.682 1.00 84.56 290 VAL A N 1
ATOM 2238 C CA . VAL A 1 290 ? -10.415 15.155 29.966 1.00 84.56 290 VAL A CA 1
ATOM 2239 C C . VAL A 1 290 ? -11.549 15.020 28.963 1.00 84.56 290 VAL A C 1
ATOM 2241 O O . VAL A 1 290 ? -12.724 15.173 29.302 1.00 84.56 290 VAL A O 1
ATOM 2244 N N . LEU A 1 291 ? -11.188 14.649 27.739 1.00 84.88 291 LEU A N 1
ATOM 2245 C CA . LEU A 1 291 ? -12.114 14.335 26.664 1.00 84.88 291 LEU A CA 1
ATOM 2246 C C . LEU A 1 291 ? -12.128 12.826 26.407 1.00 84.88 291 LEU A C 1
ATOM 2248 O O . LEU A 1 291 ? -11.101 12.245 26.063 1.00 84.88 291 LEU A O 1
ATOM 2252 N N . LEU A 1 292 ? -13.293 12.202 26.562 1.00 86.69 292 LEU A N 1
ATOM 2253 C CA . LEU A 1 292 ? -13.519 10.775 26.341 1.00 86.69 292 LEU A CA 1
ATOM 2254 C C . LEU A 1 292 ? -14.331 10.605 25.054 1.00 86.69 292 LEU A C 1
ATOM 2256 O O . LEU A 1 292 ? -15.438 11.134 24.958 1.00 86.69 292 LEU A O 1
ATOM 2260 N N . ILE A 1 293 ? -13.798 9.898 24.062 1.00 85.19 293 ILE A N 1
ATOM 2261 C CA . ILE A 1 293 ? -14.440 9.736 22.751 1.00 85.19 293 ILE A CA 1
ATOM 2262 C C . ILE A 1 293 ? -14.606 8.253 22.448 1.00 85.19 293 ILE A C 1
ATOM 2264 O O . ILE A 1 293 ? -13.627 7.511 22.434 1.00 85.19 293 ILE A O 1
ATOM 2268 N N . GLU A 1 294 ? -15.831 7.831 22.167 1.00 86.25 294 GLU A N 1
ATOM 2269 C CA . GLU A 1 294 ? -16.137 6.466 21.756 1.00 86.25 294 GLU A CA 1
ATOM 2270 C C . GLU A 1 294 ? -16.451 6.410 20.260 1.00 86.25 294 GLU A C 1
ATOM 2272 O O . GLU A 1 294 ? -17.324 7.127 19.771 1.00 86.25 294 GLU A O 1
ATOM 2277 N N . GLU A 1 295 ? -15.699 5.575 19.545 1.00 83.50 295 GLU A N 1
ATOM 2278 C CA . GLU A 1 295 ? -15.802 5.298 18.111 1.00 83.50 295 GLU A CA 1
ATOM 2279 C C . GLU A 1 295 ? -16.047 6.557 17.261 1.00 83.50 295 GLU A C 1
ATOM 2281 O O . GLU A 1 295 ? -17.119 6.731 16.660 1.00 83.50 295 GLU A O 1
ATOM 2286 N N . PRO A 1 296 ? -15.057 7.476 17.197 1.00 80.25 296 PRO A N 1
ATOM 2287 C CA . PRO A 1 296 ? -15.154 8.679 16.371 1.00 80.25 296 PRO A CA 1
ATOM 2288 C C . PRO A 1 296 ? -15.363 8.371 14.883 1.00 80.25 296 PRO A C 1
ATOM 2290 O O . PRO A 1 296 ? -15.758 9.257 14.131 1.00 80.25 296 PRO A O 1
ATOM 2293 N N . GLU A 1 297 ? -15.081 7.143 14.448 1.00 78.75 297 GLU A N 1
ATOM 2294 C CA . GLU A 1 297 ? -15.257 6.653 13.087 1.00 78.75 297 GLU A CA 1
ATOM 2295 C C . GLU A 1 297 ? -16.711 6.521 12.628 1.00 78.75 297 GLU A C 1
ATOM 2297 O O . GLU A 1 297 ? -16.983 6.576 11.423 1.00 78.75 297 GLU A O 1
ATOM 2302 N N . ASN A 1 298 ? -17.652 6.347 13.554 1.00 75.69 298 ASN A N 1
ATOM 2303 C CA . ASN A 1 298 ? -18.985 5.899 13.186 1.00 75.69 298 ASN A CA 1
ATOM 2304 C C . ASN A 1 298 ? -19.798 6.947 12.431 1.00 75.69 298 ASN A C 1
ATOM 2306 O O . ASN A 1 298 ? -19.880 8.119 12.799 1.00 75.69 298 ASN A O 1
ATOM 2310 N N . HIS A 1 299 ? -20.465 6.476 11.373 1.00 66.94 299 HIS A N 1
ATOM 2311 C CA . HIS A 1 299 ? -21.311 7.271 10.480 1.00 66.94 299 HIS A CA 1
ATOM 2312 C C . HIS A 1 299 ? -20.594 8.431 9.760 1.00 66.94 299 HIS A C 1
ATOM 2314 O O . HIS A 1 299 ? -21.265 9.297 9.196 1.00 66.94 299 HIS A O 1
ATOM 2320 N N . LEU A 1 300 ? -19.255 8.445 9.719 1.00 68.69 300 LEU A N 1
ATOM 2321 C CA . LEU A 1 300 ? -18.476 9.465 9.015 1.00 68.69 300 LEU A CA 1
ATOM 2322 C C . LEU A 1 300 ? -17.897 8.954 7.693 1.00 68.69 300 LEU A C 1
ATOM 2324 O O . LEU A 1 300 ? -17.420 7.829 7.578 1.00 68.69 300 LEU A O 1
ATOM 2328 N N . SER A 1 301 ? -17.886 9.832 6.686 1.00 69.94 301 SER A N 1
ATOM 2329 C CA . SER A 1 301 ? -17.085 9.620 5.478 1.00 69.94 301 SER A CA 1
ATOM 2330 C C . SER A 1 301 ? -15.592 9.744 5.798 1.00 69.94 301 SER A C 1
ATOM 2332 O O . SER A 1 301 ? -15.205 10.459 6.725 1.00 69.94 301 SER A O 1
ATOM 2334 N N . TYR A 1 302 ? -14.735 9.142 4.975 1.00 68.19 302 TYR A N 1
ATOM 2335 C CA . TYR A 1 302 ? -13.279 9.224 5.135 1.00 68.19 302 TYR A CA 1
ATOM 2336 C C . TYR A 1 302 ? -12.747 10.673 5.185 1.00 68.19 302 TYR A C 1
ATOM 2338 O O . TYR A 1 302 ? -11.875 11.008 5.993 1.00 68.19 302 TYR A O 1
ATOM 2346 N N . SER A 1 303 ? -13.299 11.576 4.363 1.00 68.69 303 SER A N 1
ATOM 2347 C CA . SER A 1 303 ? -12.941 13.002 4.382 1.00 68.69 303 SER A CA 1
ATOM 2348 C C . SER A 1 303 ? -13.360 13.696 5.678 1.00 68.69 303 SER A C 1
ATOM 2350 O O . SER A 1 303 ? -12.585 14.476 6.233 1.00 68.69 303 SER A O 1
ATOM 2352 N N . SER A 1 304 ? -14.557 13.395 6.189 1.00 65.81 304 SER A N 1
ATOM 2353 C CA . SER A 1 304 ? -15.063 13.960 7.448 1.00 65.81 304 SER A CA 1
ATOM 2354 C C . SER A 1 304 ? -14.264 13.443 8.645 1.00 65.81 304 SER A C 1
ATOM 2356 O O . SER A 1 304 ? -13.898 14.211 9.531 1.00 65.81 304 SER A O 1
ATOM 2358 N N . MET A 1 305 ? -13.923 12.156 8.625 1.00 75.56 305 MET A N 1
ATOM 2359 C CA . MET A 1 305 ? -13.087 11.494 9.618 1.00 75.56 305 MET A CA 1
ATOM 2360 C C . MET A 1 305 ? -11.678 12.097 9.657 1.00 75.56 305 MET A C 1
ATOM 2362 O O . MET A 1 305 ? -11.180 12.441 10.721 1.00 75.56 305 MET A O 1
ATOM 2366 N N . THR A 1 306 ? -11.060 12.332 8.496 1.00 72.69 306 THR A N 1
ATOM 2367 C CA . THR A 1 306 ? -9.756 13.010 8.384 1.00 72.69 306 THR A CA 1
ATOM 2368 C C . THR A 1 306 ? -9.765 14.364 9.095 1.00 72.69 306 THR A C 1
ATOM 2370 O O . THR A 1 306 ? -8.869 14.623 9.898 1.00 72.69 306 THR A O 1
ATOM 2373 N N . GLN A 1 307 ? -10.771 15.203 8.817 1.00 73.56 307 GLN A N 1
ATOM 2374 C CA . GLN A 1 307 ? -10.912 16.530 9.427 1.00 73.56 307 GLN A CA 1
ATOM 2375 C C . GLN A 1 307 ? -11.174 16.456 10.931 1.00 73.56 307 GLN A C 1
ATOM 2377 O O . GLN A 1 307 ? -10.696 17.303 11.684 1.00 73.56 307 GLN A O 1
ATOM 2382 N N . LEU A 1 308 ? -11.957 15.468 11.367 1.00 74.75 308 LEU A N 1
ATOM 2383 C CA . LEU A 1 308 ? -12.234 15.243 12.776 1.00 74.75 308 LEU A CA 1
ATOM 2384 C C . LEU A 1 308 ? -10.953 14.882 13.533 1.00 74.75 308 LEU A C 1
ATOM 2386 O O . LEU A 1 308 ? -10.635 15.515 14.536 1.00 74.75 308 LEU A O 1
ATOM 2390 N N . ILE A 1 309 ? -10.199 13.914 13.018 1.00 80.06 309 ILE A N 1
ATOM 2391 C CA . ILE A 1 309 ? -8.951 13.460 13.628 1.00 80.06 309 ILE A CA 1
ATOM 2392 C C . ILE A 1 309 ? -7.933 14.602 13.735 1.00 80.06 309 ILE A C 1
ATOM 2394 O O . ILE A 1 309 ? -7.321 14.764 14.787 1.00 80.06 309 ILE A O 1
ATOM 2398 N N . ASP A 1 310 ? -7.821 15.457 12.712 1.00 79.31 310 ASP A N 1
ATOM 2399 C CA . ASP A 1 310 ? -6.936 16.632 12.757 1.00 79.31 310 ASP A CA 1
ATOM 2400 C C . ASP A 1 310 ? -7.329 17.612 13.880 1.00 79.31 310 ASP A C 1
ATOM 2402 O O . ASP A 1 310 ? -6.468 18.179 14.554 1.00 79.31 310 ASP A O 1
ATOM 2406 N N . LYS A 1 311 ? -8.632 17.793 14.130 1.00 76.12 311 LYS A N 1
ATOM 2407 C CA . LYS A 1 311 ? -9.112 18.636 15.235 1.00 76.12 311 LYS A CA 1
ATOM 2408 C C . LYS A 1 311 ? -8.903 17.980 16.600 1.00 76.12 311 LYS A C 1
ATOM 2410 O O . LYS A 1 311 ? -8.548 18.680 17.543 1.00 76.12 311 LYS A O 1
ATOM 2415 N N . ILE A 1 312 ? -9.108 16.666 16.717 1.00 78.44 312 ILE A N 1
ATOM 2416 C CA . ILE A 1 312 ? -8.857 15.924 17.963 1.00 78.44 312 ILE A CA 1
ATOM 2417 C C . ILE A 1 312 ? -7.371 16.011 18.338 1.00 78.44 312 ILE A C 1
ATOM 2419 O O . ILE A 1 312 ? -7.046 16.326 19.482 1.00 78.44 312 ILE A O 1
ATOM 2423 N N . ALA A 1 313 ? -6.475 15.831 17.364 1.00 78.00 313 ALA A N 1
ATOM 2424 C CA . ALA A 1 313 ? -5.035 15.994 17.558 1.00 78.00 313 ALA A CA 1
ATOM 2425 C C . ALA A 1 313 ? -4.649 17.426 17.984 1.00 78.00 313 ALA A C 1
ATOM 2427 O O . ALA A 1 313 ? -3.736 17.618 18.787 1.00 78.00 313 ALA A O 1
ATOM 2428 N N . ALA A 1 314 ? -5.355 18.450 17.494 1.00 78.62 314 ALA A N 1
ATOM 2429 C CA . ALA A 1 314 ? -5.141 19.821 17.952 1.00 78.62 314 ALA A CA 1
ATOM 2430 C C . ALA A 1 314 ? -5.570 20.014 19.421 1.00 78.62 314 ALA A C 1
ATOM 2432 O O . ALA A 1 314 ? -4.850 20.656 20.187 1.00 78.62 314 ALA A O 1
ATOM 2433 N N . LEU A 1 315 ? -6.699 19.430 19.842 1.00 72.12 315 LEU A N 1
ATOM 2434 C CA . LEU A 1 315 ? -7.193 19.530 21.223 1.00 72.12 315 LEU A CA 1
ATOM 2435 C C . LEU A 1 315 ? -6.303 18.813 22.244 1.00 72.12 315 LEU A C 1
ATOM 2437 O O . LEU A 1 315 ? -6.146 19.317 23.357 1.00 72.12 315 LEU A O 1
ATOM 2441 N N . SER A 1 316 ? -5.659 17.701 21.869 1.00 73.62 316 SER A N 1
ATOM 2442 C CA . SER A 1 316 ? -4.767 16.962 22.780 1.00 73.62 316 SER A CA 1
ATOM 2443 C C . SER A 1 316 ? -3.548 17.760 23.258 1.00 73.62 316 SER A C 1
ATOM 2445 O O . SER A 1 316 ? -2.836 17.337 24.166 1.00 73.62 316 SER A O 1
ATOM 2447 N N . THR A 1 317 ? -3.287 18.928 22.660 1.00 72.12 317 THR A N 1
ATOM 2448 C CA . THR A 1 317 ? -2.235 19.841 23.129 1.00 72.12 317 THR A CA 1
ATOM 2449 C C . THR A 1 317 ? -2.611 20.566 24.423 1.00 72.12 317 THR A C 1
ATOM 2451 O O . THR A 1 317 ? -1.729 20.865 25.225 1.00 72.12 317 THR A O 1
ATOM 2454 N N . ALA A 1 318 ? -3.902 20.830 24.647 1.00 72.75 318 ALA A N 1
ATOM 2455 C CA . ALA A 1 318 ? -4.399 21.576 25.804 1.00 72.75 318 ALA A CA 1
ATOM 2456 C C . ALA A 1 318 ? -5.065 20.679 26.860 1.00 72.75 318 ALA A C 1
ATOM 2458 O O . ALA A 1 318 ? -5.147 21.060 28.026 1.00 72.75 318 ALA A O 1
ATOM 2459 N N . GLN A 1 319 ? -5.556 19.505 26.455 1.00 81.19 319 GLN A N 1
ATOM 2460 C CA . GLN A 1 319 ? -6.372 18.603 27.272 1.00 81.19 319 GLN A CA 1
ATOM 2461 C C . GLN A 1 319 ? -5.931 17.157 27.085 1.00 81.19 319 GLN A C 1
ATOM 2463 O O . GLN A 1 319 ? -5.338 16.814 26.064 1.00 81.19 319 GLN A O 1
ATOM 2468 N N . GLN A 1 320 ? -6.250 16.297 28.051 1.00 88.44 320 GLN A N 1
ATOM 2469 C CA . GLN A 1 320 ? -6.023 14.865 27.896 1.00 88.44 320 GLN A CA 1
ATOM 2470 C C . GLN A 1 320 ? -7.188 14.247 27.116 1.00 88.44 320 GLN A C 1
ATOM 2472 O O . GLN A 1 320 ? -8.348 14.394 27.494 1.00 88.44 320 GLN A O 1
ATOM 2477 N N . VAL A 1 321 ? -6.886 13.535 26.036 1.00 88.50 321 VAL A N 1
ATOM 2478 C CA . VAL A 1 321 ? -7.871 12.874 25.178 1.00 88.50 321 VAL A CA 1
ATOM 2479 C C . VAL A 1 321 ? -7.709 11.361 25.295 1.00 88.50 321 VAL A C 1
ATOM 2481 O O . VAL A 1 321 ? -6.599 10.835 25.187 1.00 88.50 321 VAL A O 1
ATOM 2484 N N . ILE A 1 322 ? -8.818 10.659 25.513 1.00 91.19 322 ILE A N 1
ATOM 2485 C CA . ILE A 1 322 ? -8.891 9.197 25.537 1.00 91.19 322 ILE A CA 1
ATOM 2486 C C . ILE A 1 322 ? -9.925 8.765 24.502 1.00 91.19 322 ILE A C 1
ATOM 2488 O O . ILE A 1 322 ? -11.094 9.136 24.595 1.00 91.19 322 ILE A O 1
ATOM 2492 N N . ILE A 1 323 ? -9.491 7.996 23.509 1.00 89.50 323 ILE A N 1
ATOM 2493 C CA . ILE A 1 323 ? -10.320 7.568 22.382 1.00 89.50 323 ILE A CA 1
ATOM 2494 C C . ILE A 1 323 ? -10.422 6.051 22.403 1.00 89.50 323 ILE A C 1
ATOM 2496 O O . ILE A 1 323 ? -9.396 5.383 22.369 1.00 89.50 323 ILE A O 1
ATOM 2500 N N . ALA A 1 324 ? -11.633 5.509 22.413 1.00 89.38 324 ALA A N 1
ATOM 2501 C CA . ALA A 1 324 ? -11.886 4.099 22.155 1.00 89.38 324 ALA A CA 1
ATOM 2502 C C . ALA A 1 324 ? -12.251 3.901 20.678 1.00 89.38 324 ALA A C 1
ATOM 2504 O O . ALA A 1 324 ? -13.156 4.567 20.185 1.00 89.38 324 ALA A O 1
ATOM 2505 N N . THR A 1 325 ? -11.567 3.003 19.970 1.00 84.50 325 THR A N 1
ATOM 2506 C CA . THR A 1 325 ? -11.796 2.754 18.533 1.00 84.50 325 THR A CA 1
ATOM 2507 C C . THR A 1 325 ? -11.482 1.303 18.166 1.00 84.50 325 THR A C 1
ATOM 2509 O O . THR A 1 325 ? -10.732 0.625 18.870 1.00 84.50 325 THR A O 1
ATOM 2512 N N . HIS A 1 326 ? -12.033 0.830 17.052 1.00 79.88 326 HIS A N 1
ATOM 2513 C CA . HIS A 1 326 ? -11.584 -0.390 16.369 1.00 79.88 326 HIS A CA 1
ATOM 2514 C C . HIS A 1 326 ? -11.011 -0.074 14.970 1.00 79.88 326 HIS A C 1
ATOM 2516 O O . HIS A 1 326 ? -10.654 -0.971 14.208 1.00 79.88 326 HIS A O 1
ATOM 2522 N N . SER A 1 327 ? -10.901 1.213 14.619 1.00 76.62 327 SER A N 1
ATOM 2523 C CA . SER A 1 327 ? -10.520 1.685 13.291 1.00 76.62 327 SER A CA 1
ATOM 2524 C C . SER A 1 327 ? -9.007 1.793 13.101 1.00 76.62 327 SER A C 1
ATOM 2526 O O . SER A 1 327 ? -8.317 2.605 13.727 1.00 76.62 327 SER A O 1
ATOM 2528 N N . SER A 1 328 ? -8.502 1.052 12.114 1.00 70.31 328 SER A N 1
ATOM 2529 C CA . SER A 1 328 ? -7.116 1.157 11.643 1.00 70.31 328 SER A CA 1
ATOM 2530 C C . SER A 1 328 ? -6.762 2.534 11.103 1.00 70.31 328 SER A C 1
ATOM 2532 O O . SER A 1 328 ? -5.626 2.988 11.239 1.00 70.31 328 SER A O 1
ATOM 2534 N N . PHE A 1 329 ? -7.742 3.247 10.551 1.00 71.81 329 PHE A N 1
ATOM 2535 C CA . PHE A 1 329 ? -7.529 4.596 10.058 1.00 71.81 329 PHE A CA 1
ATOM 2536 C C . PHE A 1 329 ? -7.212 5.584 11.189 1.00 71.81 329 PHE A C 1
ATOM 2538 O O . PHE A 1 329 ? -6.303 6.406 11.054 1.00 71.81 329 PHE A O 1
ATOM 2545 N N . VAL A 1 330 ? -7.942 5.493 12.306 1.00 75.56 330 VAL A N 1
ATOM 2546 C CA . VAL A 1 330 ? -7.741 6.361 13.477 1.00 75.56 330 VAL A CA 1
ATOM 2547 C C . VAL A 1 330 ? -6.348 6.131 14.066 1.00 75.56 330 VAL A C 1
ATOM 2549 O O . VAL A 1 330 ? -5.619 7.094 14.313 1.00 75.56 330 VAL A O 1
ATOM 2552 N N . LEU A 1 331 ? -5.945 4.863 14.194 1.00 72.81 331 LEU A N 1
ATOM 2553 C CA . LEU A 1 331 ? -4.620 4.462 14.672 1.00 72.81 331 LEU A CA 1
ATOM 2554 C C . LEU A 1 331 ? -3.489 5.017 13.801 1.00 72.81 331 LEU A C 1
ATOM 2556 O O . LEU A 1 331 ? -2.575 5.670 14.307 1.00 72.81 331 LEU A O 1
ATOM 2560 N N . ASN A 1 332 ? -3.589 4.830 12.485 1.00 67.31 332 ASN A N 1
ATOM 2561 C CA . ASN A 1 332 ? -2.555 5.261 11.545 1.00 67.31 332 ASN A CA 1
ATOM 2562 C C . ASN A 1 332 ? -2.334 6.778 11.554 1.00 67.31 332 ASN A C 1
ATOM 2564 O O . ASN A 1 332 ? -1.239 7.240 11.235 1.00 67.31 332 ASN A O 1
ATOM 2568 N N . LYS A 1 333 ? -3.363 7.561 11.899 1.00 70.12 333 LYS A N 1
ATOM 2569 C CA . LYS A 1 333 ? -3.297 9.022 11.845 1.00 70.12 333 LYS A CA 1
ATOM 2570 C C . LYS A 1 333 ? -2.951 9.686 13.183 1.00 70.12 333 LYS A C 1
ATOM 2572 O O . LYS A 1 333 ? -2.331 10.747 13.164 1.00 70.12 333 LYS A O 1
ATOM 2577 N N . LEU A 1 334 ? -3.316 9.085 14.319 1.00 72.06 334 LEU A N 1
ATOM 2578 C CA . LEU A 1 334 ? -3.019 9.621 15.660 1.00 72.06 334 LEU A CA 1
ATOM 2579 C C . LEU A 1 334 ? -1.695 9.125 16.265 1.00 72.06 334 LEU A C 1
ATOM 2581 O O . LEU A 1 334 ? -1.252 9.664 17.281 1.00 72.06 334 LEU A O 1
ATOM 2585 N N . GLY A 1 335 ? -1.041 8.159 15.616 1.00 65.31 335 GLY A N 1
ATOM 2586 C CA . GLY A 1 335 ? 0.274 7.657 16.006 1.00 65.31 335 GLY A CA 1
ATOM 2587 C C . GLY A 1 335 ? 0.205 6.514 17.020 1.00 65.31 335 GLY A C 1
ATOM 2588 O O . GLY A 1 335 ? -0.629 6.502 17.926 1.00 65.31 335 GLY A O 1
ATOM 2589 N N . VAL A 1 336 ? 1.108 5.546 16.853 1.00 64.75 336 VAL A N 1
ATOM 2590 C CA . VAL A 1 336 ? 1.086 4.255 17.560 1.00 64.75 336 VAL A CA 1
ATOM 2591 C C . VAL A 1 336 ? 1.627 4.350 18.996 1.00 64.75 336 VAL A C 1
ATOM 2593 O O . VAL A 1 336 ? 1.199 3.582 19.851 1.00 64.75 336 VAL A O 1
ATOM 2596 N N . ASP A 1 337 ? 2.458 5.351 19.311 1.00 68.25 337 ASP A N 1
ATOM 2597 C CA . ASP A 1 337 ? 3.007 5.575 20.667 1.00 68.25 337 ASP A CA 1
ATOM 2598 C C . ASP A 1 337 ? 1.921 5.805 21.738 1.00 68.25 337 ASP A C 1
ATOM 2600 O O . ASP A 1 337 ? 2.128 5.592 22.932 1.00 68.25 337 ASP A O 1
ATOM 2604 N N . ASN A 1 338 ? 0.736 6.250 21.315 1.00 76.12 338 ASN A N 1
ATOM 2605 C CA . ASN A 1 338 ? -0.386 6.541 22.204 1.00 76.12 338 ASN A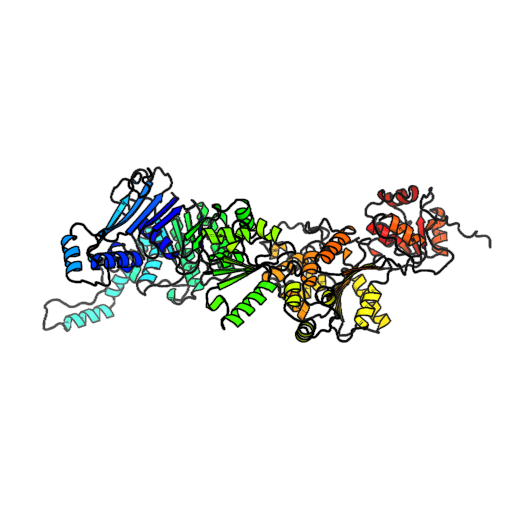 CA 1
ATOM 2606 C C . ASN A 1 338 ? -1.339 5.353 22.376 1.00 76.12 338 ASN A C 1
ATOM 2608 O O . ASN A 1 338 ? -2.372 5.494 23.030 1.00 76.12 338 ASN A O 1
ATOM 2612 N N . VAL A 1 339 ? -1.036 4.206 21.769 1.00 81.62 339 VAL A N 1
ATOM 2613 C CA . VAL A 1 339 ? -1.970 3.089 21.656 1.00 81.62 339 VAL A CA 1
ATOM 2614 C C . VAL A 1 339 ? -1.893 2.165 22.865 1.00 81.62 339 VAL A C 1
ATOM 2616 O O . VAL A 1 339 ? -0.835 1.673 23.264 1.00 81.62 339 VAL A O 1
ATOM 2619 N N . ILE A 1 340 ? -3.069 1.896 23.414 1.00 85.62 340 ILE A N 1
ATOM 2620 C CA . ILE A 1 340 ? -3.326 0.939 24.474 1.00 85.62 340 ILE A CA 1
ATOM 2621 C C . ILE A 1 340 ? -4.178 -0.173 23.869 1.00 85.62 340 ILE A C 1
ATOM 2623 O O . ILE A 1 340 ? -5.319 0.049 23.466 1.00 85.62 340 ILE A O 1
ATOM 2627 N N . LEU A 1 341 ? -3.613 -1.369 23.802 1.00 80.00 341 LEU A N 1
ATOM 2628 C CA . LEU A 1 341 ? -4.255 -2.552 23.255 1.00 80.00 341 LEU A CA 1
ATOM 2629 C C . LEU A 1 341 ? -5.081 -3.240 24.337 1.00 80.00 341 LEU A C 1
ATOM 2631 O O . LEU A 1 341 ? -4.568 -3.548 25.412 1.00 80.00 341 LEU A O 1
ATOM 2635 N N . PHE A 1 342 ? -6.351 -3.475 24.036 1.00 79.44 342 PHE A N 1
ATOM 2636 C CA . PHE A 1 342 ? -7.323 -4.162 24.872 1.00 79.44 342 PHE A CA 1
ATOM 2637 C C . PHE A 1 342 ? -7.734 -5.472 24.208 1.00 79.44 342 PHE A C 1
ATOM 2639 O O . PHE A 1 342 ? -8.145 -5.498 23.050 1.00 79.44 342 PHE A O 1
ATOM 2646 N N . SER A 1 343 ? -7.683 -6.552 24.977 1.00 75.38 343 SER A N 1
ATOM 2647 C CA . SER A 1 343 ? -8.222 -7.858 24.609 1.00 75.38 343 SER A CA 1
ATOM 2648 C C . SER A 1 343 ? -9.158 -8.351 25.712 1.00 75.38 343 SER A C 1
ATOM 2650 O O . SER A 1 343 ? -9.159 -7.820 26.823 1.00 75.38 343 SER A O 1
ATOM 2652 N N . ALA A 1 344 ? -9.915 -9.416 25.447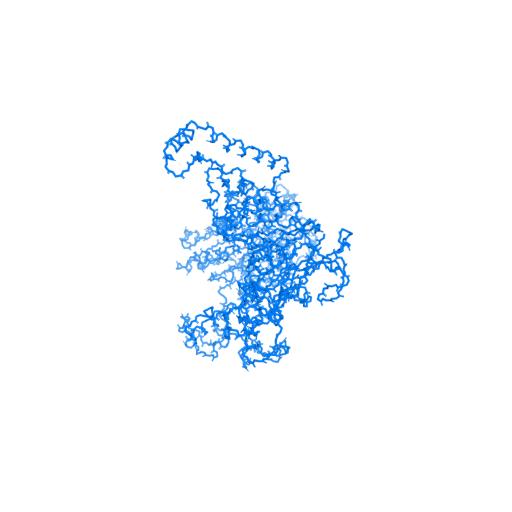 1.00 66.44 344 ALA A N 1
ATOM 2653 C CA . ALA A 1 344 ? -10.761 -10.041 26.465 1.00 66.44 344 ALA A CA 1
ATOM 2654 C C . ALA A 1 344 ? -9.972 -10.581 27.682 1.00 66.44 344 ALA A C 1
ATOM 2656 O O . ALA A 1 344 ? -10.562 -10.835 28.728 1.00 66.44 344 ALA A O 1
ATOM 2657 N N . GLN A 1 345 ? -8.656 -10.794 27.551 1.00 67.00 345 GLN A N 1
ATOM 2658 C CA . GLN A 1 345 ? -7.839 -11.530 28.525 1.00 67.00 345 GLN A CA 1
ATOM 2659 C C . GLN A 1 345 ? -6.701 -10.699 29.142 1.00 67.00 345 GLN A C 1
ATOM 2661 O O . GLN A 1 345 ? -5.990 -11.194 30.028 1.00 67.00 345 GLN A O 1
ATOM 2666 N N . GLY A 1 346 ? -6.532 -9.451 28.698 1.00 71.94 346 GLY A N 1
ATOM 2667 C CA . GLY A 1 346 ? -5.505 -8.533 29.180 1.00 71.94 346 GLY A CA 1
ATOM 2668 C C . GLY A 1 346 ? -5.378 -7.262 28.340 1.00 71.94 346 GLY A C 1
ATOM 2669 O O . GLY A 1 346 ? -6.015 -7.107 27.296 1.00 71.94 346 GLY A O 1
ATOM 2670 N N . GLN A 1 347 ? -4.512 -6.365 28.801 1.00 79.69 347 GLN A N 1
ATOM 2671 C CA . GLN A 1 347 ? -4.216 -5.083 28.176 1.00 79.69 347 GLN A CA 1
ATOM 2672 C C . GLN A 1 347 ? -2.707 -4.842 28.128 1.00 79.69 347 GLN A C 1
ATOM 2674 O O . GLN A 1 347 ? -1.978 -5.286 29.017 1.00 79.69 347 GLN A O 1
ATOM 2679 N N . MET A 1 348 ? -2.234 -4.103 27.127 1.00 79.75 348 MET A N 1
ATOM 2680 C CA . MET A 1 348 ? -0.835 -3.681 27.054 1.00 79.75 348 MET A CA 1
ATOM 2681 C C . MET A 1 348 ? -0.681 -2.340 26.342 1.00 79.75 348 MET A C 1
ATOM 2683 O O . MET A 1 348 ? -1.508 -1.964 25.514 1.00 79.75 348 MET A O 1
ATOM 2687 N N . LYS A 1 349 ? 0.418 -1.642 26.618 1.00 79.19 349 LYS A N 1
ATOM 2688 C CA . LYS A 1 349 ? 0.880 -0.534 25.775 1.00 79.19 349 LYS A CA 1
ATOM 2689 C C . LYS A 1 349 ? 1.926 -1.035 24.785 1.00 79.19 349 LYS A C 1
ATOM 2691 O O . LYS A 1 349 ? 2.668 -1.966 25.098 1.00 79.19 349 LYS A O 1
ATOM 2696 N N . LEU A 1 350 ? 2.004 -0.415 23.607 1.00 71.88 350 LEU A N 1
ATOM 2697 C CA . LEU A 1 350 ? 3.029 -0.779 22.621 1.00 71.88 350 LEU A CA 1
ATOM 2698 C C . LEU A 1 350 ? 4.451 -0.441 23.085 1.00 71.88 350 LEU A C 1
ATOM 2700 O O . LEU A 1 350 ? 5.370 -1.177 22.743 1.00 71.88 350 LEU A O 1
ATOM 2704 N N . ASP A 1 351 ? 4.636 0.579 23.926 1.00 71.81 351 ASP A N 1
ATOM 2705 C CA . ASP A 1 351 ? 5.937 0.938 24.519 1.00 71.81 351 ASP A CA 1
ATOM 2706 C C . ASP A 1 351 ? 6.523 -0.145 25.455 1.00 71.81 351 ASP A C 1
ATOM 2708 O O . ASP A 1 351 ? 7.699 -0.100 25.809 1.00 71.81 351 ASP A O 1
ATOM 2712 N N . GLN A 1 352 ? 5.724 -1.152 25.828 1.00 75.25 352 GLN A N 1
ATOM 2713 C CA . GLN A 1 352 ? 6.154 -2.314 26.613 1.00 75.25 352 GLN A CA 1
ATOM 2714 C C . GLN A 1 352 ? 6.751 -3.438 25.750 1.00 75.25 352 GLN A C 1
ATOM 2716 O O . GLN A 1 352 ? 7.137 -4.486 26.292 1.00 75.25 352 GLN A O 1
ATOM 2721 N N . LEU A 1 353 ? 6.771 -3.271 24.423 1.00 75.44 353 LEU A N 1
ATOM 2722 C CA . LEU A 1 353 ? 7.430 -4.180 23.487 1.00 75.44 353 LEU A CA 1
ATOM 2723 C C . LEU A 1 353 ? 8.943 -3.902 23.427 1.00 75.44 353 LEU A C 1
ATOM 2725 O O . LEU A 1 353 ? 9.381 -2.784 23.702 1.00 75.44 353 LEU A O 1
ATOM 2729 N N . PRO A 1 354 ? 9.759 -4.898 23.039 1.00 79.06 354 PRO A N 1
ATOM 2730 C CA . PRO A 1 354 ? 11.163 -4.674 22.701 1.00 79.06 354 PRO A CA 1
ATOM 2731 C C . PRO A 1 354 ? 11.327 -3.544 21.670 1.00 79.06 354 PRO A C 1
ATOM 2733 O O . PRO A 1 354 ? 10.503 -3.410 20.763 1.00 79.06 354 PRO A O 1
ATOM 2736 N N . SER A 1 355 ? 12.386 -2.735 21.793 1.00 76.12 355 SER A N 1
ATOM 2737 C CA . SER A 1 355 ? 12.568 -1.515 20.988 1.00 76.12 355 SER A CA 1
ATOM 2738 C C . SER A 1 355 ? 12.593 -1.774 19.478 1.00 76.12 355 SER A C 1
ATOM 2740 O O . SER A 1 355 ? 12.055 -0.989 18.706 1.00 76.12 355 SER A O 1
ATOM 2742 N N . ASP A 1 356 ? 13.152 -2.901 19.045 1.00 74.19 356 ASP A N 1
ATOM 2743 C CA . ASP A 1 356 ? 13.185 -3.328 17.644 1.00 74.19 356 ASP A CA 1
ATOM 2744 C C . ASP A 1 356 ? 11.796 -3.698 17.087 1.00 74.19 356 ASP A C 1
ATOM 2746 O O . ASP A 1 356 ? 11.503 -3.478 15.909 1.00 74.19 356 ASP A O 1
ATOM 2750 N N . THR A 1 357 ? 10.933 -4.252 17.935 1.00 73.00 357 THR A N 1
ATOM 2751 C CA . THR A 1 357 ? 9.557 -4.641 17.611 1.00 73.00 357 THR A CA 1
ATOM 2752 C C . THR A 1 357 ? 8.633 -3.434 17.626 1.00 73.00 357 THR A C 1
ATOM 2754 O O . THR A 1 357 ? 7.831 -3.262 16.708 1.00 73.00 357 THR A O 1
ATOM 2757 N N . HIS A 1 358 ? 8.813 -2.553 18.608 1.00 72.06 358 HIS A N 1
ATOM 2758 C CA . HIS A 1 358 ? 8.187 -1.239 18.643 1.00 72.06 358 HIS A CA 1
ATOM 2759 C C . HIS A 1 358 ? 8.496 -0.447 17.361 1.00 72.06 358 HIS A C 1
ATOM 2761 O O . HIS A 1 358 ? 7.580 -0.047 16.643 1.00 72.06 358 HIS A O 1
ATOM 2767 N N . ASP A 1 359 ? 9.776 -0.317 16.995 1.00 69.12 359 ASP A N 1
ATOM 2768 C CA . ASP A 1 359 ? 10.213 0.407 15.794 1.00 69.12 359 ASP A CA 1
ATOM 2769 C C . ASP A 1 359 ? 9.657 -0.186 14.492 1.00 69.12 359 ASP A C 1
ATOM 2771 O O . ASP A 1 359 ? 9.412 0.542 13.525 1.00 69.12 359 ASP A O 1
ATOM 2775 N N . TYR A 1 360 ? 9.464 -1.505 14.441 1.00 70.69 360 TYR A N 1
ATOM 2776 C CA . TYR A 1 360 ? 8.847 -2.167 13.295 1.00 70.69 360 TYR A CA 1
ATOM 2777 C C . TYR A 1 360 ? 7.387 -1.738 13.114 1.00 70.69 360 TYR A C 1
ATOM 2779 O O . TYR A 1 360 ? 7.021 -1.288 12.026 1.00 70.69 360 TYR A O 1
ATOM 2787 N N . PHE A 1 361 ? 6.575 -1.803 14.173 1.00 65.38 361 PHE A N 1
ATOM 2788 C CA . PHE A 1 361 ? 5.172 -1.380 14.117 1.00 65.38 361 PHE A CA 1
ATOM 2789 C C . PHE A 1 361 ? 5.014 0.143 13.983 1.00 65.38 361 PHE A C 1
ATOM 2791 O O . PHE A 1 361 ? 4.043 0.603 13.389 1.00 65.38 361 PHE A O 1
ATOM 2798 N N . MET A 1 362 ? 6.005 0.928 14.421 1.00 60.97 362 MET A N 1
ATOM 2799 C CA . MET A 1 362 ? 6.071 2.373 14.164 1.00 60.97 362 MET A CA 1
ATOM 2800 C C . MET A 1 362 ? 6.328 2.716 12.691 1.00 60.97 362 MET A C 1
ATOM 2802 O O . MET A 1 362 ? 5.830 3.726 12.193 1.00 60.97 362 MET A O 1
ATOM 2806 N N . LYS A 1 363 ? 7.103 1.892 11.972 1.00 55.97 363 LYS A N 1
ATOM 2807 C CA . LYS A 1 363 ? 7.396 2.083 10.537 1.00 55.97 363 LYS A CA 1
ATOM 2808 C C . LYS A 1 363 ? 6.294 1.539 9.627 1.00 55.97 363 LYS A C 1
ATOM 2810 O O . LYS A 1 363 ? 6.153 2.019 8.503 1.00 55.97 363 LYS A O 1
ATOM 2815 N N . LEU A 1 364 ? 5.538 0.550 10.101 1.00 51.34 364 LEU A N 1
ATOM 2816 C CA . LEU A 1 364 ? 4.449 -0.117 9.385 1.00 51.34 364 LEU A CA 1
ATOM 2817 C C . LEU A 1 364 ? 3.182 -0.173 10.262 1.00 51.34 364 LEU A C 1
ATOM 2819 O O . LEU A 1 364 ? 2.760 -1.264 10.647 1.00 51.34 364 LEU A O 1
ATOM 2823 N N . PRO A 1 365 ? 2.558 0.974 10.592 1.00 49.78 365 PRO A N 1
ATOM 2824 C CA . PRO A 1 365 ? 1.260 0.974 11.255 1.00 49.78 365 PRO A CA 1
ATOM 2825 C C . PRO A 1 365 ? 0.225 0.442 10.250 1.00 49.78 365 PRO A C 1
ATOM 2827 O O . PRO A 1 365 ? -0.133 1.106 9.275 1.00 49.78 365 PRO A O 1
ATOM 2830 N N . GLY A 1 366 ? -0.139 -0.832 10.402 1.00 55.16 366 GLY A N 1
ATOM 2831 C CA . GLY A 1 366 ? -0.839 -1.608 9.383 1.00 55.16 366 GLY A CA 1
ATOM 2832 C C . GLY A 1 366 ? -2.097 -2.308 9.893 1.00 55.16 366 GLY A C 1
ATOM 2833 O O . GLY A 1 366 ? -2.258 -2.575 11.082 1.00 55.16 366 GLY A O 1
ATOM 2834 N N . HIS A 1 367 ? -2.980 -2.629 8.945 1.00 56.06 367 HIS A N 1
ATOM 2835 C CA . HIS A 1 367 ? -4.219 -3.394 9.126 1.00 56.06 367 HIS A CA 1
ATOM 2836 C C . HIS A 1 367 ? -3.986 -4.759 9.806 1.00 56.06 367 HIS A C 1
ATOM 2838 O O . HIS A 1 367 ? -4.815 -5.197 10.598 1.00 56.06 367 HIS A O 1
ATOM 2844 N N . ASP A 1 368 ? -2.835 -5.392 9.569 1.00 62.44 368 ASP A N 1
ATOM 2845 C CA . ASP A 1 368 ? -2.545 -6.759 10.024 1.00 62.44 368 ASP A CA 1
ATOM 2846 C C . ASP A 1 368 ? -2.264 -6.854 11.530 1.00 62.44 368 ASP A C 1
ATOM 2848 O O . ASP A 1 368 ? -2.694 -7.804 12.182 1.00 62.44 368 ASP A O 1
ATOM 2852 N N . THR A 1 369 ? -1.617 -5.843 12.127 1.00 66.75 369 THR A N 1
ATOM 2853 C CA . THR A 1 369 ? -1.444 -5.767 13.589 1.00 66.75 369 THR A CA 1
ATOM 2854 C C . THR A 1 369 ? -2.801 -5.699 14.279 1.00 66.75 369 THR A C 1
ATOM 2856 O O . THR A 1 369 ? -3.022 -6.359 15.291 1.00 66.75 369 THR A O 1
ATOM 2859 N N . LEU A 1 370 ? -3.730 -4.928 13.708 1.00 67.19 370 LEU A N 1
ATOM 2860 C CA . LEU A 1 370 ? -5.083 -4.803 14.234 1.00 67.19 370 LEU A CA 1
ATOM 2861 C C . LEU A 1 370 ? -5.906 -6.061 14.024 1.00 67.19 370 LEU A C 1
ATOM 2863 O O . LEU A 1 370 ? -6.594 -6.454 14.955 1.00 67.19 370 LEU A O 1
ATOM 2867 N N . ARG A 1 371 ? -5.782 -6.735 12.874 1.00 72.38 371 ARG A N 1
ATOM 2868 C CA . ARG A 1 371 ? -6.369 -8.069 12.685 1.00 72.38 371 ARG A CA 1
ATOM 2869 C C . ARG A 1 371 ? -5.936 -9.019 13.795 1.00 72.38 371 ARG A C 1
ATOM 2871 O O . ARG A 1 371 ? -6.796 -9.635 14.410 1.00 72.38 371 ARG A O 1
ATOM 2878 N N . LEU A 1 372 ? -4.642 -9.051 14.139 1.00 78.19 372 LEU A N 1
ATOM 2879 C CA . LEU A 1 372 ? -4.163 -9.874 15.253 1.00 78.19 372 LEU A CA 1
ATOM 2880 C C . LEU A 1 372 ? -4.820 -9.470 16.582 1.00 78.19 372 LEU A C 1
ATOM 2882 O O . LEU A 1 372 ? -5.308 -10.340 17.289 1.00 78.19 372 LEU A O 1
ATOM 2886 N N . ILE A 1 373 ? -4.845 -8.176 16.921 1.00 72.31 373 ILE A N 1
ATOM 2887 C CA . ILE A 1 373 ? -5.420 -7.673 18.186 1.00 72.31 373 ILE A CA 1
ATOM 2888 C C . ILE A 1 373 ? -6.923 -7.974 18.297 1.00 72.31 373 ILE A C 1
ATOM 2890 O O . ILE A 1 373 ? -7.422 -8.235 19.391 1.00 72.31 373 ILE A O 1
ATOM 2894 N N . LEU A 1 374 ? -7.641 -7.904 17.176 1.00 70.50 374 LEU A N 1
ATOM 2895 C CA . LEU A 1 374 ? -9.078 -8.160 17.090 1.00 70.50 374 LEU A CA 1
ATOM 2896 C C . LEU A 1 374 ? -9.403 -9.660 17.002 1.00 70.50 374 LEU A C 1
ATOM 2898 O O . LEU A 1 374 ? -10.548 -10.053 17.212 1.00 70.50 374 LEU A O 1
ATOM 2902 N N . ALA A 1 375 ? -8.420 -10.510 16.702 1.00 74.56 375 ALA A N 1
ATOM 2903 C CA . ALA A 1 375 ? -8.630 -11.940 16.556 1.00 74.56 375 ALA A CA 1
ATOM 2904 C C . ALA A 1 375 ? -8.762 -12.635 17.919 1.00 74.56 375 ALA A C 1
ATOM 2906 O O . ALA A 1 375 ? -7.961 -12.443 18.835 1.00 74.56 375 ALA A O 1
ATOM 2907 N N . LYS A 1 376 ? -9.743 -13.538 18.031 1.00 74.31 376 LYS A N 1
ATOM 2908 C CA . LYS A 1 376 ? -9.829 -14.468 19.171 1.00 74.31 376 LYS A CA 1
ATOM 2909 C C . LYS A 1 376 ? -8.725 -15.523 19.096 1.00 74.31 376 LYS A C 1
ATOM 2911 O O . LYS A 1 376 ? -8.152 -15.904 20.117 1.00 74.31 376 LYS A O 1
ATOM 2916 N N . GLN A 1 377 ? -8.458 -15.999 17.883 1.00 87.19 377 GLN A N 1
ATOM 2917 C CA . GLN A 1 377 ? -7.398 -16.940 17.539 1.00 87.19 377 GLN A CA 1
ATOM 2918 C C . GLN A 1 377 ? -6.816 -16.534 16.186 1.00 87.19 377 GLN A C 1
ATOM 2920 O O . GLN A 1 377 ? -7.566 -16.106 15.309 1.00 87.19 377 GLN A O 1
ATOM 2925 N N . ALA A 1 378 ? -5.506 -16.684 16.005 1.00 90.38 378 ALA A N 1
ATOM 2926 C CA . ALA A 1 378 ? -4.834 -16.298 14.771 1.00 90.38 378 ALA A CA 1
ATOM 2927 C C . ALA A 1 378 ? -3.924 -17.410 14.237 1.00 90.38 378 ALA A C 1
ATOM 2929 O O . ALA A 1 378 ? -3.214 -18.071 14.998 1.00 90.38 378 ALA A O 1
ATOM 2930 N N . ILE A 1 379 ? -3.915 -17.580 12.918 1.00 92.62 379 ILE A N 1
ATOM 2931 C CA . ILE A 1 379 ? -2.916 -18.358 12.189 1.00 92.62 379 ILE A CA 1
ATOM 2932 C C . ILE A 1 379 ? -2.116 -17.370 11.344 1.00 92.62 379 ILE A C 1
ATOM 2934 O O . ILE A 1 379 ? -2.637 -16.750 10.422 1.00 92.62 379 ILE A O 1
ATOM 2938 N N . LEU A 1 380 ? -0.852 -17.191 11.694 1.00 91.38 380 LEU A N 1
ATOM 2939 C CA . LEU A 1 380 ? 0.088 -16.361 10.964 1.00 91.38 380 LEU A CA 1
ATOM 2940 C C . LEU A 1 380 ? 0.716 -17.205 9.861 1.00 91.38 380 LEU A C 1
ATOM 2942 O O . LEU A 1 380 ? 1.216 -18.294 10.139 1.00 91.38 380 LEU A O 1
ATOM 2946 N N . VAL A 1 381 ? 0.710 -16.699 8.637 1.00 89.94 381 VAL A N 1
ATOM 2947 C CA . VAL A 1 381 ? 1.257 -17.400 7.472 1.00 89.94 381 VAL A CA 1
ATOM 2948 C C . VAL A 1 381 ? 2.293 -16.549 6.750 1.00 89.94 381 VAL A C 1
ATOM 2950 O O . VAL A 1 381 ? 2.365 -15.331 6.951 1.00 89.94 381 VAL A O 1
ATOM 2953 N N . GLU A 1 382 ? 3.129 -17.192 5.944 1.00 82.69 382 GLU A N 1
ATOM 2954 C CA . GLU A 1 382 ? 4.288 -16.555 5.334 1.00 82.69 382 GLU A CA 1
ATOM 2955 C C . GLU A 1 382 ? 3.904 -15.551 4.247 1.00 82.69 382 GLU A C 1
ATOM 2957 O O . GLU A 1 382 ? 4.275 -14.371 4.337 1.00 82.69 382 GLU A O 1
ATOM 2962 N N . GLY A 1 383 ? 3.096 -15.986 3.282 1.00 79.62 383 GLY A N 1
ATOM 2963 C CA . GLY A 1 383 ? 2.616 -15.164 2.187 1.00 79.62 383 GLY A CA 1
ATOM 2964 C C . GLY A 1 383 ? 1.117 -15.299 1.891 1.00 79.62 383 GLY A C 1
ATOM 2965 O O . GLY A 1 383 ? 0.380 -16.045 2.538 1.00 79.62 383 GLY A O 1
ATOM 2966 N N . PRO A 1 384 ? 0.632 -14.554 0.880 1.00 76.19 384 PRO A N 1
ATOM 2967 C CA . PRO A 1 384 ? -0.770 -14.598 0.466 1.00 76.19 384 PRO A CA 1
ATOM 2968 C C . PRO A 1 384 ? -1.202 -15.961 -0.093 1.00 76.19 384 PRO A C 1
ATOM 2970 O O . PRO A 1 384 ? -2.368 -16.330 0.026 1.00 76.19 384 PRO A O 1
ATOM 2973 N N . SER A 1 385 ? -0.279 -16.708 -0.708 1.00 81.00 385 SER A N 1
ATOM 2974 C CA . SER A 1 385 ? -0.549 -18.058 -1.217 1.00 81.00 385 SER A CA 1
ATOM 2975 C C . SER A 1 385 ? -0.883 -19.016 -0.073 1.00 81.00 385 SER A C 1
ATOM 2977 O O . SER A 1 385 ? -1.887 -19.728 -0.141 1.00 81.00 385 SER A O 1
ATOM 2979 N N . ASP A 1 386 ? -0.110 -18.965 1.013 1.00 85.94 386 ASP A N 1
ATOM 2980 C CA . ASP A 1 386 ? -0.359 -19.728 2.234 1.00 85.94 386 ASP A CA 1
ATOM 2981 C C . ASP A 1 386 ? -1.716 -19.384 2.847 1.00 85.94 386 ASP A C 1
ATOM 2983 O O . ASP A 1 386 ? -2.462 -20.277 3.245 1.00 85.94 386 ASP A O 1
ATOM 2987 N N . GLU A 1 387 ? -2.075 -18.094 2.882 1.00 87.25 387 GLU A N 1
ATOM 2988 C CA . GLU A 1 387 ? -3.363 -17.636 3.418 1.00 87.25 387 GLU A CA 1
ATOM 2989 C C . GLU A 1 387 ? -4.527 -18.321 2.695 1.00 87.25 387 GLU A C 1
ATOM 2991 O O . GLU A 1 387 ? -5.418 -18.876 3.344 1.00 87.25 387 GLU A O 1
ATOM 2996 N N . LEU A 1 388 ? -4.481 -18.369 1.359 1.00 87.12 388 LEU A N 1
ATOM 2997 C CA . LEU A 1 388 ? -5.508 -19.014 0.540 1.00 87.12 388 LEU A CA 1
ATOM 2998 C C . LEU A 1 388 ? -5.584 -20.527 0.781 1.00 87.12 388 LEU A C 1
ATOM 3000 O O . LEU A 1 388 ? -6.683 -21.078 0.910 1.00 87.12 388 LEU A O 1
ATOM 3004 N N . ILE A 1 389 ? -4.435 -21.202 0.853 1.00 89.00 389 ILE A N 1
ATOM 3005 C CA . ILE A 1 389 ? -4.374 -22.657 1.037 1.00 89.00 389 ILE A CA 1
ATOM 3006 C C . ILE A 1 389 ? -4.858 -23.043 2.428 1.00 89.00 389 ILE A C 1
ATOM 3008 O O . ILE A 1 389 ? -5.715 -23.916 2.553 1.00 89.00 389 ILE A O 1
ATOM 3012 N N . VAL A 1 390 ? -4.376 -22.369 3.472 1.00 90.94 390 VAL A N 1
ATOM 3013 C CA . VAL A 1 390 ? -4.785 -22.633 4.856 1.00 90.94 390 VAL A CA 1
ATOM 3014 C C . VAL A 1 390 ? -6.274 -22.337 5.032 1.00 90.94 390 VAL A C 1
ATOM 3016 O O . VAL A 1 390 ? -6.988 -23.126 5.654 1.00 90.94 390 VAL A O 1
ATOM 3019 N N . GLN A 1 391 ? -6.786 -21.259 4.428 1.00 89.81 391 GLN A N 1
ATOM 3020 C CA . GLN A 1 391 ? -8.214 -20.941 4.464 1.00 89.81 391 GLN A CA 1
ATOM 3021 C C . GLN A 1 391 ? -9.058 -22.035 3.802 1.00 89.81 391 GLN A C 1
ATOM 3023 O O . GLN A 1 391 ? -10.106 -22.423 4.339 1.00 89.81 391 GLN A O 1
ATOM 3028 N N . ARG A 1 392 ? -8.605 -22.556 2.656 1.00 90.12 392 ARG A N 1
ATOM 3029 C CA . ARG A 1 392 ? -9.275 -23.653 1.957 1.00 90.12 392 ARG A CA 1
ATOM 3030 C C . ARG A 1 392 ? -9.216 -24.953 2.758 1.00 90.12 392 ARG A C 1
ATOM 3032 O O . ARG A 1 392 ? -10.266 -25.543 2.995 1.00 90.12 392 ARG A O 1
ATOM 3039 N N . ALA A 1 393 ? -8.034 -25.349 3.224 1.00 89.88 393 ALA A N 1
ATOM 3040 C CA . ALA A 1 393 ? -7.819 -26.570 3.996 1.00 89.88 393 ALA A CA 1
ATOM 3041 C C . ALA A 1 393 ? -8.655 -26.587 5.284 1.00 89.88 393 ALA A C 1
ATOM 3043 O O . ALA A 1 393 ? -9.307 -27.585 5.594 1.00 89.88 393 ALA A O 1
ATOM 3044 N N . TYR A 1 394 ? -8.713 -25.460 6.000 1.00 92.38 394 TYR A N 1
ATOM 3045 C CA . TYR A 1 394 ? -9.569 -25.316 7.176 1.00 92.38 394 TYR A CA 1
ATOM 3046 C C . TYR A 1 394 ? -11.047 -25.510 6.819 1.00 92.38 394 TYR A C 1
ATOM 3048 O O . TYR A 1 394 ? -11.767 -26.229 7.514 1.00 92.38 394 TYR A O 1
ATOM 3056 N N . SER A 1 395 ? -11.493 -24.893 5.720 1.00 91.38 395 SER A N 1
ATOM 3057 C CA . SER A 1 395 ? -12.880 -24.989 5.256 1.00 91.38 395 SER A CA 1
ATOM 3058 C C . SER A 1 395 ? -13.265 -26.411 4.863 1.00 91.38 395 SER A C 1
ATOM 3060 O O . SER A 1 395 ? -14.359 -26.857 5.198 1.00 91.38 395 SER A O 1
ATOM 3062 N N . ASP A 1 396 ? -12.366 -27.139 4.202 1.00 91.69 396 ASP A N 1
ATOM 3063 C CA . ASP A 1 396 ? -12.592 -28.531 3.811 1.00 91.69 396 ASP A CA 1
ATOM 3064 C C . ASP A 1 396 ? -12.626 -29.468 5.031 1.00 91.69 396 ASP A C 1
ATOM 3066 O O . ASP A 1 396 ? -13.450 -30.380 5.083 1.00 91.69 396 ASP A O 1
ATOM 3070 N N . HIS A 1 397 ? -11.791 -29.219 6.046 1.00 92.69 397 HIS A N 1
ATOM 3071 C CA . HIS A 1 397 ? -11.746 -30.036 7.262 1.00 92.69 397 HIS A CA 1
ATOM 3072 C C . HIS A 1 397 ? -12.928 -29.777 8.214 1.00 92.69 397 HIS A C 1
ATOM 3074 O O . HIS A 1 397 ? -13.460 -30.706 8.821 1.00 92.69 397 HIS A O 1
ATOM 3080 N N . HIS A 1 398 ? -13.352 -28.518 8.360 1.00 90.75 398 HIS A N 1
ATOM 3081 C CA . HIS A 1 398 ? -14.388 -28.117 9.320 1.00 90.75 398 HIS A CA 1
ATOM 3082 C C . HIS A 1 398 ? -15.770 -27.877 8.697 1.00 90.75 398 HIS A C 1
ATOM 3084 O O . HIS A 1 398 ? -16.737 -27.664 9.427 1.00 90.75 398 HIS A O 1
ATOM 3090 N N . GLY A 1 399 ? -15.883 -27.888 7.366 1.00 92.38 399 GLY A N 1
ATOM 3091 C CA . GLY A 1 399 ? -17.120 -27.590 6.636 1.00 92.38 399 GLY A CA 1
ATOM 3092 C C . GLY A 1 399 ? -17.546 -26.115 6.674 1.00 92.38 399 GLY A C 1
ATOM 3093 O O . GLY A 1 399 ? -18.603 -25.774 6.144 1.00 92.38 399 GLY A O 1
ATOM 3094 N N . VAL A 1 400 ? -16.752 -25.236 7.295 1.00 91.62 400 VAL A N 1
ATOM 3095 C CA . VAL A 1 400 ? -17.005 -23.794 7.436 1.00 91.62 400 VAL A CA 1
ATOM 3096 C C . VAL A 1 400 ? -15.700 -23.007 7.353 1.00 91.62 400 VAL A C 1
ATOM 3098 O O . VAL A 1 400 ? -14.640 -23.508 7.720 1.00 91.62 400 VAL A O 1
ATOM 3101 N N . ALA A 1 401 ? -15.777 -21.752 6.911 1.00 87.19 401 ALA A N 1
ATOM 3102 C CA . ALA A 1 401 ? -14.610 -20.877 6.851 1.00 87.19 401 ALA A CA 1
ATOM 3103 C C . ALA A 1 401 ? -14.019 -20.602 8.254 1.00 87.19 401 ALA A C 1
ATOM 3105 O O . ALA A 1 401 ? -14.788 -20.498 9.213 1.00 87.19 401 ALA A O 1
ATOM 3106 N N . PRO A 1 402 ? -12.694 -20.378 8.379 1.00 88.38 402 PRO A N 1
ATOM 3107 C CA . PRO A 1 402 ? -12.025 -20.051 9.648 1.00 88.38 402 PRO A CA 1
ATOM 3108 C C . PRO A 1 402 ? -12.722 -18.954 10.463 1.00 88.38 402 PRO A C 1
ATOM 3110 O O . PRO A 1 402 ? -12.927 -19.089 11.672 1.00 88.38 402 PRO A O 1
ATOM 3113 N N . MET A 1 403 ? -13.185 -17.903 9.779 1.00 81.25 403 MET A N 1
ATOM 3114 C CA . MET A 1 403 ? -13.878 -16.774 10.401 1.00 81.25 403 MET A CA 1
ATOM 3115 C C . MET A 1 403 ? -15.161 -17.179 11.139 1.00 81.25 403 MET A C 1
ATOM 3117 O O . MET A 1 403 ? -15.513 -16.539 12.126 1.00 81.25 403 MET A O 1
ATOM 3121 N N . ALA A 1 404 ? -15.849 -18.246 10.714 1.00 83.19 404 ALA A N 1
ATOM 3122 C CA . ALA A 1 404 ? -17.049 -18.740 11.395 1.00 83.19 404 ALA A CA 1
ATOM 3123 C C . ALA A 1 404 ? -16.741 -19.268 12.807 1.00 83.19 404 ALA A C 1
ATOM 3125 O O . ALA A 1 404 ? -17.603 -19.237 13.682 1.00 83.19 404 ALA A O 1
ATOM 3126 N N . HIS A 1 405 ? -15.502 -19.704 13.043 1.00 86.25 405 HIS A N 1
ATOM 3127 C CA . HIS A 1 405 ? -14.991 -20.089 14.358 1.00 86.25 405 HIS A CA 1
ATOM 3128 C C . HIS A 1 405 ? -14.198 -18.966 15.047 1.00 86.25 405 HIS A C 1
ATOM 3130 O O . HIS A 1 405 ? -13.653 -19.174 16.128 1.00 86.25 405 HIS A O 1
ATOM 3136 N N . GLY A 1 406 ? -14.140 -17.766 14.456 1.00 80.06 406 GLY A N 1
ATOM 3137 C CA . GLY A 1 406 ? -13.357 -16.647 14.982 1.00 80.06 406 GLY A CA 1
ATOM 3138 C C . GLY A 1 406 ? -11.842 -16.838 14.862 1.00 80.06 406 GLY A C 1
ATOM 3139 O O . GLY A 1 406 ? -11.100 -16.238 15.642 1.00 80.06 406 GLY A O 1
ATOM 3140 N N . VAL A 1 407 ? -11.395 -17.676 13.919 1.00 88.06 407 VAL A N 1
ATOM 3141 C CA . VAL A 1 407 ? -9.981 -17.847 13.569 1.00 88.06 407 VAL A CA 1
ATOM 3142 C C . VAL A 1 407 ? -9.650 -16.905 12.418 1.00 88.06 407 VAL A C 1
ATOM 3144 O O . VAL A 1 407 ? -10.254 -17.008 11.348 1.00 88.06 407 VAL A O 1
ATOM 3147 N N . ASP A 1 408 ? -8.697 -16.002 12.635 1.00 87.81 408 ASP A N 1
ATOM 3148 C CA . ASP A 1 408 ? -8.184 -15.120 11.588 1.00 87.81 408 ASP A CA 1
ATOM 3149 C C . ASP A 1 408 ? -6.892 -15.690 10.983 1.00 87.81 408 ASP A C 1
ATOM 3151 O O . ASP A 1 408 ? -6.029 -16.182 11.710 1.00 87.81 408 ASP A O 1
ATOM 3155 N N . ILE A 1 409 ? -6.754 -15.639 9.659 1.00 89.50 409 ILE A N 1
ATOM 3156 C CA . ILE A 1 409 ? -5.535 -16.053 8.952 1.00 89.50 409 ILE A CA 1
ATOM 3157 C C . ILE A 1 409 ? -4.858 -14.789 8.436 1.00 89.50 409 ILE A C 1
ATOM 3159 O O . ILE A 1 409 ? -5.483 -13.995 7.735 1.00 89.50 409 ILE A O 1
ATOM 3163 N N . ILE A 1 410 ? -3.602 -14.572 8.823 1.00 86.25 410 ILE A N 1
ATOM 3164 C CA . ILE A 1 410 ? -2.900 -13.305 8.605 1.00 86.25 410 ILE A CA 1
ATOM 3165 C C . ILE A 1 410 ? -1.550 -13.577 7.938 1.00 86.25 410 ILE A C 1
ATOM 3167 O O . ILE A 1 410 ? -0.643 -14.125 8.565 1.00 86.25 410 ILE A O 1
ATOM 3171 N N . SER A 1 411 ? -1.393 -13.150 6.684 1.00 83.88 411 SER A N 1
ATOM 3172 C CA . SER A 1 411 ? -0.104 -13.160 5.982 1.00 83.88 411 SER A CA 1
ATOM 3173 C C . SER A 1 411 ? 0.838 -12.081 6.536 1.00 83.88 411 SER A C 1
ATOM 3175 O O . SER A 1 411 ? 0.554 -10.888 6.421 1.00 83.88 411 SER A O 1
ATOM 3177 N N . VAL A 1 412 ? 1.997 -12.474 7.075 1.00 75.50 412 VAL A N 1
ATOM 3178 C CA . VAL A 1 412 ? 2.946 -11.569 7.762 1.00 75.50 412 VAL A CA 1
ATOM 3179 C C . VAL A 1 412 ? 4.328 -11.438 7.096 1.00 75.50 412 VAL A C 1
ATOM 3181 O O . VAL A 1 412 ? 5.241 -10.864 7.695 1.00 75.50 412 VAL A O 1
ATOM 3184 N N . LYS A 1 413 ? 4.479 -11.856 5.831 1.00 64.88 413 LYS A N 1
ATOM 3185 C CA . LYS A 1 413 ? 5.674 -11.631 4.984 1.00 64.88 413 LYS A CA 1
ATOM 3186 C C . LYS A 1 413 ? 6.987 -12.076 5.646 1.00 64.88 413 LYS A C 1
ATOM 3188 O O . LYS A 1 413 ? 7.863 -11.230 5.847 1.00 64.88 413 LYS A O 1
ATOM 3193 N N . SER A 1 414 ? 7.074 -13.365 5.996 1.00 58.91 414 SER A N 1
ATOM 3194 C CA . SER A 1 414 ? 8.216 -14.180 6.505 1.00 58.91 414 SER A CA 1
ATOM 3195 C C . SER A 1 414 ? 9.047 -13.635 7.688 1.00 58.91 414 SER A C 1
ATOM 3197 O O . SER A 1 414 ? 9.354 -14.335 8.651 1.00 58.91 414 SER A O 1
ATOM 3199 N N . LEU A 1 415 ? 9.422 -12.358 7.677 1.00 59.31 415 LEU A N 1
ATOM 3200 C CA . LEU A 1 415 ? 10.390 -11.734 8.581 1.00 59.31 415 LEU A CA 1
ATOM 3201 C C . LEU A 1 415 ? 9.779 -11.177 9.879 1.00 59.31 415 LEU A C 1
ATOM 3203 O O . LEU A 1 415 ? 10.508 -10.632 10.711 1.00 59.31 415 LEU A O 1
ATOM 3207 N N . ALA A 1 416 ? 8.456 -11.255 10.062 1.00 74.44 416 ALA A N 1
ATOM 3208 C CA . ALA A 1 416 ? 7.767 -10.582 11.167 1.00 74.44 416 ALA A CA 1
ATOM 3209 C C . ALA A 1 416 ? 7.118 -11.510 12.207 1.00 74.44 416 ALA A C 1
ATOM 3211 O O . ALA A 1 416 ? 6.667 -11.005 13.234 1.00 74.44 416 ALA A O 1
ATOM 3212 N N . PHE A 1 417 ? 7.113 -12.837 12.019 1.00 86.06 417 PHE A N 1
ATOM 3213 C CA . PHE A 1 417 ? 6.425 -13.779 12.921 1.00 86.06 417 PHE A CA 1
ATOM 3214 C C . PHE A 1 417 ? 6.750 -13.566 14.403 1.00 86.06 417 PHE A C 1
ATOM 3216 O O . PHE A 1 417 ? 5.844 -13.425 15.222 1.00 86.06 417 PHE A O 1
ATOM 3223 N N . LYS A 1 418 ? 8.042 -13.446 14.746 1.00 84.44 418 LYS A N 1
ATOM 3224 C CA . LYS A 1 418 ? 8.493 -13.234 16.133 1.00 84.44 418 LYS A CA 1
ATOM 3225 C C . LYS A 1 418 ? 7.849 -11.997 16.770 1.00 84.44 418 LYS A C 1
ATOM 3227 O O . LYS A 1 418 ? 7.453 -12.032 17.928 1.00 84.44 418 LYS A O 1
ATOM 3232 N N . ARG A 1 419 ? 7.698 -10.917 16.000 1.00 82.75 419 ARG A N 1
ATOM 3233 C CA . ARG A 1 419 ? 7.114 -9.650 16.463 1.00 82.75 419 ARG A CA 1
ATOM 3234 C C . ARG A 1 419 ? 5.620 -9.782 16.752 1.00 82.75 419 ARG A C 1
ATOM 3236 O O . ARG A 1 419 ? 5.140 -9.260 17.752 1.00 82.75 419 ARG A O 1
ATOM 3243 N N . PHE A 1 420 ? 4.893 -10.502 15.898 1.00 85.12 420 PHE A N 1
ATOM 3244 C CA . PHE A 1 420 ? 3.466 -10.770 16.092 1.00 85.12 420 PHE A CA 1
ATOM 3245 C C . PHE A 1 420 ? 3.225 -11.715 17.278 1.00 85.12 420 PHE A C 1
ATOM 3247 O O . PHE A 1 420 ? 2.336 -11.457 18.086 1.00 85.12 420 PHE A O 1
ATOM 3254 N N . LEU A 1 421 ? 4.055 -12.750 17.444 1.00 87.38 421 LEU A N 1
ATOM 3255 C CA . LEU A 1 421 ? 3.978 -13.661 18.591 1.00 87.38 421 LEU A CA 1
ATOM 3256 C C . LEU A 1 421 ? 4.227 -12.946 19.927 1.00 87.38 421 LEU A C 1
ATOM 3258 O O . LEU A 1 421 ? 3.514 -13.199 20.892 1.00 87.38 421 LEU A O 1
ATOM 3262 N N . GLN A 1 422 ? 5.150 -11.982 19.977 1.00 84.75 422 GLN A N 1
ATOM 3263 C CA . GLN A 1 422 ? 5.366 -11.165 21.179 1.00 84.75 422 GLN A CA 1
ATOM 3264 C C . GLN A 1 422 ? 4.127 -10.353 21.588 1.00 84.75 422 GLN A C 1
ATOM 3266 O O . GLN A 1 422 ? 3.855 -10.212 22.782 1.00 84.75 422 GLN A O 1
ATOM 3271 N N . ILE A 1 423 ? 3.368 -9.824 20.620 1.00 81.94 423 ILE A N 1
ATOM 3272 C CA . ILE A 1 423 ? 2.086 -9.155 20.892 1.00 81.94 423 ILE A CA 1
ATOM 3273 C C . ILE A 1 423 ? 1.053 -10.180 21.367 1.00 81.94 423 ILE A C 1
ATOM 3275 O O . ILE A 1 423 ? 0.379 -9.945 22.372 1.00 81.94 423 ILE A O 1
ATOM 3279 N N . ALA A 1 424 ? 0.950 -11.317 20.673 1.00 85.31 424 ALA A N 1
ATOM 3280 C CA . ALA A 1 424 ? -0.005 -12.368 20.999 1.00 85.31 424 ALA A CA 1
ATOM 3281 C C . ALA A 1 424 ? 0.187 -12.890 22.431 1.00 85.31 424 ALA A C 1
ATOM 3283 O O . ALA A 1 424 ? -0.779 -12.943 23.185 1.00 85.31 424 ALA A O 1
ATOM 3284 N N . ASP A 1 425 ? 1.421 -13.158 22.858 1.00 84.31 425 ASP A N 1
ATOM 3285 C CA . ASP A 1 425 ? 1.717 -13.647 24.209 1.00 84.31 425 ASP A CA 1
ATOM 3286 C C . ASP A 1 425 ? 1.335 -12.639 25.300 1.00 84.31 425 ASP A C 1
ATOM 3288 O O . ASP A 1 425 ? 0.767 -13.005 26.333 1.00 84.31 425 ASP A O 1
ATOM 3292 N N . ARG A 1 426 ? 1.601 -11.345 25.073 1.00 80.69 426 ARG A N 1
ATOM 3293 C CA . ARG A 1 426 ? 1.261 -10.275 26.027 1.00 80.69 426 ARG A CA 1
ATOM 3294 C C . ARG A 1 426 ? -0.245 -10.054 26.136 1.00 80.69 426 ARG A C 1
ATOM 3296 O O . ARG A 1 426 ? -0.740 -9.824 27.238 1.00 80.69 426 ARG A O 1
ATOM 3303 N N . LEU A 1 427 ? -0.963 -10.157 25.018 1.00 78.69 427 LEU A N 1
ATOM 3304 C CA . LEU A 1 427 ? -2.425 -10.072 24.965 1.00 78.69 427 LEU A CA 1
ATOM 3305 C C . LEU A 1 427 ? -3.123 -11.411 25.249 1.00 78.69 427 LEU A C 1
ATOM 3307 O O . LEU A 1 427 ? -4.350 -11.456 25.296 1.00 78.69 427 LEU A O 1
ATOM 3311 N N . ARG A 1 428 ? -2.360 -12.491 25.467 1.00 81.06 428 ARG A N 1
ATOM 3312 C CA . ARG A 1 428 ? -2.854 -13.868 25.653 1.00 81.06 428 ARG A CA 1
ATOM 3313 C C . ARG A 1 428 ? -3.725 -14.362 24.487 1.00 81.06 428 ARG A C 1
ATOM 3315 O O . ARG A 1 428 ? -4.659 -15.138 24.672 1.00 81.06 428 ARG A O 1
ATOM 3322 N N . ILE A 1 429 ? -3.407 -13.927 23.273 1.00 84.19 429 ILE A N 1
ATOM 3323 C CA . ILE A 1 429 ? -4.059 -14.362 22.038 1.00 84.19 429 ILE A CA 1
ATOM 3324 C C . ILE A 1 429 ? -3.446 -15.696 21.606 1.00 84.19 429 ILE A C 1
ATOM 3326 O O . ILE A 1 429 ? -2.229 -15.861 21.576 1.00 84.19 429 ILE A O 1
ATOM 3330 N N . GLN A 1 430 ? -4.294 -16.661 21.254 1.00 86.62 430 GLN A N 1
ATOM 3331 C CA . GLN A 1 430 ? -3.855 -17.958 20.736 1.00 86.62 430 GLN A CA 1
ATOM 3332 C C . GLN A 1 430 ? -3.391 -17.788 19.283 1.00 86.62 430 GLN A C 1
ATOM 3334 O O . GLN A 1 430 ? -4.215 -17.804 18.368 1.00 86.62 430 GLN A O 1
ATOM 3339 N N . ALA A 1 431 ? -2.085 -17.609 19.077 1.00 91.00 431 ALA A N 1
ATOM 3340 C CA . ALA A 1 431 ? -1.480 -17.474 17.755 1.00 91.00 431 ALA A CA 1
ATOM 3341 C C . ALA A 1 431 ? -0.631 -18.702 17.397 1.00 91.00 431 ALA A C 1
ATOM 3343 O O . ALA A 1 431 ? 0.208 -19.137 18.188 1.00 91.00 431 ALA A O 1
ATOM 3344 N N . LYS A 1 432 ? -0.844 -19.252 16.199 1.00 92.50 432 LYS A N 1
ATOM 3345 C CA . LYS A 1 432 ? 0.000 -20.288 15.583 1.00 92.50 432 LYS A CA 1
ATOM 3346 C C . LYS A 1 432 ? 0.642 -19.740 14.312 1.00 92.50 432 LYS A C 1
ATOM 3348 O O . LYS A 1 432 ? 0.084 -18.843 13.696 1.00 92.50 432 LYS A O 1
ATOM 3353 N N . VAL A 1 433 ? 1.798 -20.264 13.932 1.00 92.06 433 VAL A N 1
ATOM 3354 C CA . VAL A 1 433 ? 2.541 -19.889 12.725 1.00 92.06 433 VAL A CA 1
ATOM 3355 C C . VAL A 1 433 ? 2.629 -21.096 11.808 1.00 92.06 433 VAL A C 1
ATOM 3357 O O . VAL A 1 433 ? 2.974 -22.180 12.272 1.00 92.06 433 VAL A O 1
ATOM 3360 N N . ILE A 1 434 ? 2.353 -20.892 10.526 1.00 90.50 434 ILE A N 1
ATOM 3361 C CA . ILE A 1 434 ? 2.675 -21.823 9.445 1.00 90.50 434 ILE A CA 1
ATOM 3362 C C . ILE A 1 434 ? 3.709 -21.121 8.565 1.00 90.50 434 ILE A C 1
ATOM 3364 O O . ILE A 1 434 ? 3.493 -19.980 8.156 1.00 90.50 434 ILE A O 1
ATOM 3368 N N . THR A 1 435 ? 4.848 -21.767 8.348 1.00 87.31 435 THR A N 1
ATOM 3369 C CA . THR A 1 435 ? 5.980 -21.205 7.601 1.00 87.31 435 THR A CA 1
ATOM 3370 C C . THR A 1 435 ? 6.698 -22.312 6.848 1.00 87.31 435 THR A C 1
ATOM 3372 O O . THR A 1 435 ? 6.618 -23.484 7.235 1.00 87.31 435 THR A O 1
ATOM 3375 N N . ASP A 1 436 ? 7.413 -21.919 5.805 1.00 86.12 436 ASP A N 1
ATOM 3376 C CA . ASP A 1 436 ? 8.289 -22.802 5.056 1.00 86.12 436 ASP A CA 1
ATOM 3377 C C . ASP A 1 436 ? 9.509 -23.227 5.894 1.00 86.12 436 ASP A C 1
ATOM 3379 O O . ASP A 1 436 ? 9.835 -22.619 6.920 1.00 86.12 436 ASP A O 1
ATOM 3383 N N . ASN A 1 437 ? 10.164 -24.328 5.508 1.00 84.00 437 ASN A N 1
ATOM 3384 C CA . ASN A 1 437 ? 11.345 -24.816 6.231 1.00 84.00 437 ASN A CA 1
ATOM 3385 C C . ASN A 1 437 ? 12.665 -24.261 5.667 1.00 84.00 437 ASN A C 1
ATOM 3387 O O . ASN A 1 437 ? 13.714 -24.504 6.264 1.00 84.00 437 ASN A O 1
ATOM 3391 N N . ASP A 1 438 ? 12.613 -23.516 4.552 1.00 77.62 438 ASP A N 1
ATOM 3392 C CA . ASP A 1 438 ? 13.759 -22.894 3.869 1.00 77.62 438 ASP A CA 1
ATOM 3393 C C . ASP A 1 438 ? 14.911 -23.884 3.552 1.00 77.62 438 ASP A C 1
ATOM 3395 O O . ASP A 1 438 ? 16.039 -23.473 3.267 1.00 77.62 438 ASP A O 1
ATOM 3399 N N . GLY A 1 439 ? 14.656 -25.197 3.616 1.00 81.62 439 GLY A N 1
ATOM 3400 C CA . GLY A 1 439 ? 15.653 -26.261 3.471 1.00 81.62 439 GLY A CA 1
ATOM 3401 C C . GLY A 1 439 ? 16.589 -26.450 4.673 1.00 81.62 439 GLY A C 1
ATOM 3402 O O . GLY A 1 439 ? 17.545 -27.216 4.564 1.00 81.62 439 GLY A O 1
ATOM 3403 N N . ASP A 1 440 ? 16.350 -25.770 5.801 1.00 84.75 440 ASP A N 1
ATOM 3404 C CA . ASP A 1 440 ? 17.137 -25.906 7.035 1.00 84.75 440 ASP A CA 1
ATOM 3405 C C . ASP A 1 440 ? 16.240 -25.763 8.276 1.00 84.75 440 ASP A C 1
ATOM 3407 O O . ASP A 1 440 ? 15.987 -24.671 8.805 1.00 84.75 440 ASP A O 1
ATOM 3411 N N . ILE A 1 441 ? 15.778 -26.905 8.787 1.00 86.94 441 ILE A N 1
ATOM 3412 C CA . ILE A 1 441 ? 14.896 -26.952 9.956 1.00 86.94 441 ILE A CA 1
ATOM 3413 C C . ILE A 1 441 ? 15.622 -26.466 11.214 1.00 86.94 441 ILE A C 1
ATOM 3415 O O . ILE A 1 441 ? 14.990 -25.885 12.102 1.00 86.94 441 ILE A O 1
ATOM 3419 N N . ALA A 1 442 ? 16.939 -26.673 11.315 1.00 86.38 442 ALA A N 1
ATOM 3420 C CA . ALA A 1 442 ? 17.703 -26.248 12.483 1.00 86.38 442 ALA A CA 1
ATOM 3421 C C . ALA A 1 442 ? 17.691 -24.718 12.618 1.00 86.38 442 ALA A C 1
ATOM 3423 O O . ALA A 1 442 ? 17.493 -24.203 13.722 1.00 86.38 442 ALA A O 1
ATOM 3424 N N . VAL A 1 443 ? 17.799 -23.990 11.501 1.00 83.31 443 VAL A N 1
ATOM 3425 C CA . VAL A 1 443 ? 17.688 -22.523 11.473 1.00 83.31 443 VAL A CA 1
ATOM 3426 C C . VAL A 1 443 ? 16.295 -22.055 11.891 1.00 83.31 443 VAL A C 1
ATOM 3428 O O . VAL A 1 443 ? 16.182 -21.103 12.669 1.00 83.31 443 VAL A O 1
ATOM 3431 N N . VAL A 1 444 ? 15.226 -22.711 11.429 1.00 82.62 444 VAL A N 1
ATOM 3432 C CA . VAL A 1 444 ? 13.848 -22.382 11.839 1.00 82.62 444 VAL A CA 1
ATOM 3433 C C . VAL A 1 444 ? 13.656 -22.626 13.341 1.00 82.62 444 VAL A C 1
ATOM 3435 O O . VAL A 1 444 ? 13.125 -21.768 14.054 1.00 82.62 444 VAL A O 1
ATOM 3438 N N . GLN A 1 445 ? 14.145 -23.759 13.851 1.00 85.00 445 GLN A N 1
ATOM 3439 C CA . GLN A 1 445 ? 14.083 -24.102 15.273 1.00 85.00 445 GLN A CA 1
ATOM 3440 C C . GLN A 1 445 ? 14.855 -23.112 16.147 1.00 85.00 445 GLN A C 1
ATOM 3442 O O . GLN A 1 445 ? 14.347 -22.698 17.189 1.00 85.00 445 GLN A O 1
ATOM 3447 N N . GLU A 1 446 ? 16.050 -22.695 15.726 1.00 86.25 446 GLU A N 1
ATOM 3448 C CA . GLU A 1 446 ? 16.848 -21.694 16.436 1.00 86.25 446 GLU A CA 1
ATOM 3449 C C . GLU A 1 446 ? 16.161 -20.320 16.418 1.00 86.25 446 GLU A C 1
ATOM 3451 O O . GLU A 1 446 ? 16.008 -19.679 17.463 1.00 86.25 446 GLU A O 1
ATOM 3456 N N . ARG A 1 447 ? 15.672 -19.887 15.247 1.00 82.44 447 ARG A N 1
ATOM 3457 C CA . ARG A 1 447 ? 15.010 -18.586 15.048 1.00 82.44 447 ARG A CA 1
ATOM 3458 C C . ARG A 1 447 ? 13.785 -18.412 15.949 1.00 82.44 447 ARG A C 1
ATOM 3460 O O . ARG A 1 447 ? 13.543 -17.305 16.443 1.00 82.44 447 ARG A O 1
ATOM 3467 N N . TYR A 1 448 ? 13.031 -19.488 16.179 1.00 83.69 448 TYR A N 1
ATOM 3468 C CA . TYR A 1 448 ? 11.791 -19.474 16.958 1.00 83.69 448 TYR A CA 1
ATOM 3469 C C . TYR A 1 448 ? 11.851 -20.295 18.250 1.00 83.69 448 TYR A C 1
ATOM 3471 O O . TYR A 1 448 ? 10.802 -20.650 18.784 1.00 83.69 448 TYR A O 1
ATOM 3479 N N . ALA A 1 449 ? 13.041 -20.554 18.801 1.00 83.00 449 ALA A N 1
ATOM 3480 C CA . ALA A 1 449 ? 13.221 -21.390 19.993 1.00 83.00 449 ALA A CA 1
ATOM 3481 C C . ALA A 1 449 ? 12.331 -20.971 21.185 1.00 83.00 449 ALA A C 1
ATOM 3483 O O . ALA A 1 449 ? 11.790 -21.821 21.891 1.00 83.00 449 ALA A O 1
ATOM 3484 N N . GLU A 1 450 ? 12.122 -19.662 21.373 1.00 82.62 450 GLU A N 1
ATOM 3485 C CA . GLU A 1 450 ? 11.276 -19.092 22.437 1.00 82.62 450 GLU A CA 1
ATOM 3486 C C . GLU A 1 450 ? 9.777 -19.412 22.265 1.00 82.62 450 GLU A C 1
ATOM 3488 O O . GLU A 1 450 ? 9.046 -19.464 23.251 1.00 82.62 450 GLU A O 1
ATOM 3493 N N . HIS A 1 451 ? 9.322 -19.666 21.034 1.00 84.00 451 HIS A N 1
ATOM 3494 C CA . HIS A 1 451 ? 7.915 -19.907 20.692 1.00 84.00 451 HIS A CA 1
ATOM 3495 C C . HIS A 1 451 ? 7.720 -21.191 19.869 1.00 84.00 451 HIS A C 1
ATOM 3497 O O . HIS A 1 451 ? 6.747 -21.302 19.126 1.00 84.00 451 HIS A O 1
ATOM 3503 N N . ILE A 1 452 ? 8.615 -22.177 19.991 1.00 82.62 452 ILE A N 1
ATOM 3504 C CA . ILE A 1 452 ? 8.660 -23.337 19.082 1.00 82.62 452 ILE A CA 1
ATOM 3505 C C . ILE A 1 452 ? 7.347 -24.137 19.044 1.00 82.62 452 ILE A C 1
ATOM 3507 O O . ILE A 1 452 ? 6.940 -24.620 17.996 1.00 82.62 452 ILE A O 1
ATOM 3511 N N . ASN A 1 453 ? 6.612 -24.184 20.160 1.00 84.94 453 ASN A N 1
ATOM 3512 C CA . ASN A 1 453 ? 5.306 -24.852 20.264 1.00 84.94 453 ASN A CA 1
ATOM 3513 C C . ASN A 1 453 ? 4.177 -24.151 19.476 1.00 84.94 453 ASN A C 1
ATOM 3515 O O . ASN A 1 453 ? 3.039 -24.637 19.428 1.00 84.94 453 ASN A O 1
ATOM 3519 N N . ALA A 1 454 ? 4.445 -22.965 18.933 1.00 86.31 454 ALA A N 1
ATOM 3520 C CA . ALA A 1 454 ? 3.526 -22.210 18.098 1.00 86.31 454 ALA A CA 1
ATOM 3521 C C . ALA A 1 454 ? 3.856 -22.315 16.603 1.00 86.31 454 ALA A C 1
ATOM 3523 O O . ALA A 1 454 ? 3.030 -21.874 15.812 1.00 86.31 454 ALA A O 1
ATOM 3524 N N . ILE A 1 455 ? 5.002 -22.887 16.219 1.00 89.81 455 ILE A N 1
ATOM 3525 C CA . ILE A 1 455 ? 5.471 -22.926 14.829 1.00 89.81 455 ILE A CA 1
ATOM 3526 C C . ILE A 1 455 ? 5.217 -24.300 14.210 1.00 89.81 455 ILE A C 1
ATOM 3528 O O . ILE A 1 455 ? 5.531 -25.326 14.812 1.00 89.81 455 ILE A O 1
ATOM 3532 N N . TYR A 1 456 ? 4.684 -24.301 12.992 1.00 90.31 456 TYR A N 1
ATOM 3533 C CA . TYR A 1 456 ? 4.445 -25.481 12.172 1.00 90.31 456 TYR A CA 1
ATOM 3534 C C . TYR A 1 456 ? 5.122 -25.295 10.808 1.00 90.31 456 TYR A C 1
ATOM 3536 O O . TYR A 1 456 ? 4.975 -24.245 10.185 1.00 90.31 456 TYR A O 1
ATOM 3544 N N . TYR A 1 457 ? 5.856 -26.317 10.376 1.00 88.69 457 TYR A N 1
ATOM 3545 C CA . TYR A 1 457 ? 6.579 -26.407 9.104 1.00 88.69 457 TYR A CA 1
ATOM 3546 C C . TYR A 1 457 ? 6.643 -27.885 8.673 1.00 88.69 457 TYR A C 1
ATOM 3548 O O . TYR A 1 457 ? 6.486 -28.775 9.518 1.00 88.69 457 TYR A O 1
ATOM 3556 N N . ASP A 1 458 ? 6.858 -28.168 7.384 1.00 85.94 458 ASP A N 1
ATOM 3557 C CA . ASP A 1 458 ? 7.090 -29.541 6.898 1.00 85.94 458 ASP A CA 1
ATOM 3558 C C . ASP A 1 458 ? 8.461 -30.044 7.390 1.00 85.94 458 ASP A C 1
ATOM 3560 O O . ASP A 1 458 ? 9.453 -29.315 7.350 1.00 85.94 458 ASP A O 1
ATOM 3564 N N . SER A 1 459 ? 8.530 -31.291 7.867 1.00 85.50 459 SER A N 1
ATOM 3565 C CA . SER A 1 459 ? 9.769 -31.892 8.380 1.00 85.50 459 SER A CA 1
ATOM 3566 C C . SER A 1 459 ? 10.710 -32.423 7.290 1.00 85.50 459 SER A C 1
ATOM 3568 O O . SER A 1 459 ? 11.719 -33.048 7.611 1.00 85.50 459 SER A O 1
ATOM 3570 N N . ASP A 1 460 ? 10.363 -32.254 6.018 1.00 86.06 460 ASP A N 1
ATOM 3571 C CA . ASP A 1 460 ? 11.164 -32.669 4.870 1.00 86.06 460 ASP A CA 1
ATOM 3572 C C . ASP A 1 460 ? 11.930 -31.494 4.250 1.00 86.06 460 ASP A C 1
ATOM 3574 O O . ASP A 1 460 ? 11.376 -30.691 3.501 1.00 86.06 460 ASP A O 1
ATOM 3578 N N . GLU A 1 461 ? 13.232 -31.430 4.519 1.00 87.38 461 GLU A N 1
ATOM 3579 C CA . GLU A 1 461 ? 14.133 -30.393 3.992 1.00 87.38 461 GLU A CA 1
ATOM 3580 C C . GLU A 1 461 ? 14.334 -30.468 2.469 1.00 87.38 461 GLU A C 1
ATOM 3582 O O . GLU A 1 461 ? 14.909 -29.555 1.881 1.00 87.38 461 GLU A O 1
ATOM 3587 N N . SER A 1 462 ? 13.870 -31.534 1.800 1.00 83.31 462 SER A N 1
ATOM 3588 C CA . SER A 1 462 ? 13.932 -31.619 0.335 1.00 83.31 462 SER A CA 1
ATOM 3589 C C . SER A 1 462 ? 12.856 -30.791 -0.379 1.00 83.31 462 SER A C 1
ATOM 3591 O O . SER A 1 462 ? 12.972 -30.575 -1.585 1.00 83.31 462 SER A O 1
ATOM 3593 N N . ALA A 1 463 ? 11.851 -30.301 0.357 1.00 83.81 463 ALA A N 1
ATOM 3594 C CA . ALA A 1 463 ? 10.783 -29.436 -0.136 1.00 83.81 463 ALA A CA 1
ATOM 3595 C C . ALA A 1 463 ? 10.779 -28.103 0.645 1.00 83.81 463 ALA A C 1
ATOM 3597 O O . ALA A 1 463 ? 10.012 -27.959 1.604 1.00 83.81 463 ALA A O 1
ATOM 3598 N N . PRO A 1 464 ? 11.676 -27.161 0.288 1.00 83.56 464 PRO A N 1
ATOM 3599 C CA . PRO A 1 464 ? 11.953 -25.990 1.107 1.00 83.56 464 PRO A CA 1
ATOM 3600 C C . PRO A 1 464 ? 10.808 -24.978 1.160 1.00 83.56 464 PRO A C 1
ATOM 3602 O O . PRO A 1 464 ? 10.626 -24.378 2.218 1.00 83.56 464 PRO A O 1
ATOM 3605 N N . SER A 1 465 ? 10.036 -24.820 0.080 1.00 83.75 465 SER A N 1
ATOM 3606 C CA . SER A 1 465 ? 8.913 -23.886 -0.028 1.00 83.75 465 SER A CA 1
ATOM 3607 C C . SER A 1 465 ? 7.558 -24.583 -0.151 1.00 83.75 465 SER A C 1
ATOM 3609 O O . SER A 1 465 ? 7.449 -25.785 -0.437 1.00 83.75 465 SER A O 1
ATOM 3611 N N . LEU A 1 466 ? 6.496 -23.795 0.005 1.00 84.25 466 LEU A N 1
ATOM 3612 C CA . LEU A 1 466 ? 5.120 -24.193 -0.266 1.00 84.25 466 LEU A CA 1
ATOM 3613 C C . LEU A 1 466 ? 4.939 -24.830 -1.659 1.00 84.25 466 LEU A C 1
ATOM 3615 O O . LEU A 1 466 ? 4.216 -25.821 -1.797 1.00 84.25 466 LEU A O 1
ATOM 3619 N N . GLU A 1 467 ? 5.566 -24.284 -2.705 1.00 84.00 467 GLU A N 1
ATOM 3620 C CA . GLU A 1 467 ? 5.471 -24.815 -4.068 1.00 84.00 467 GLU A CA 1
ATOM 3621 C C . GLU A 1 467 ? 6.055 -26.226 -4.174 1.00 84.00 467 GLU A C 1
ATOM 3623 O O . GLU A 1 467 ? 5.405 -27.111 -4.742 1.00 84.00 467 GLU A O 1
ATOM 3628 N N . GLU A 1 468 ? 7.237 -26.475 -3.599 1.00 85.00 468 GLU A N 1
ATOM 3629 C CA . GLU A 1 468 ? 7.804 -27.827 -3.575 1.00 85.00 468 GLU A CA 1
ATOM 3630 C C . GLU A 1 468 ? 6.962 -28.781 -2.727 1.00 85.00 468 GLU A C 1
ATOM 3632 O O . GLU A 1 468 ? 6.760 -29.932 -3.119 1.00 85.00 468 GLU A O 1
ATOM 3637 N N . GLN A 1 469 ? 6.403 -28.317 -1.608 1.00 86.69 469 GLN A N 1
ATOM 3638 C CA . GLN A 1 469 ? 5.520 -29.129 -0.768 1.00 86.69 469 GLN A CA 1
ATOM 3639 C C . GLN A 1 469 ? 4.222 -29.510 -1.497 1.00 86.69 469 GLN A C 1
ATOM 3641 O O . GLN A 1 469 ? 3.750 -30.644 -1.375 1.00 86.69 469 GLN A O 1
ATOM 3646 N N . LEU A 1 470 ? 3.658 -28.610 -2.309 1.00 85.81 470 LEU A N 1
ATOM 3647 C CA . LEU A 1 470 ? 2.490 -28.905 -3.142 1.00 85.81 470 LEU A CA 1
ATOM 3648 C C . LEU A 1 470 ? 2.799 -29.952 -4.215 1.00 85.81 470 LEU A C 1
ATOM 3650 O O . LEU A 1 470 ? 1.958 -30.816 -4.466 1.00 85.81 470 LEU A O 1
ATOM 3654 N N . ILE A 1 471 ? 3.986 -29.912 -4.823 1.00 86.62 471 ILE A N 1
ATOM 3655 C CA . ILE A 1 471 ? 4.437 -30.940 -5.773 1.00 86.62 471 ILE A CA 1
ATOM 3656 C C . ILE A 1 471 ? 4.713 -32.258 -5.061 1.00 86.62 471 ILE A C 1
ATOM 3658 O O . ILE A 1 471 ? 4.313 -33.313 -5.525 1.00 86.62 471 ILE A O 1
ATOM 3662 N N . LYS A 1 472 ? 5.335 -32.235 -3.889 1.00 87.44 472 LYS A N 1
ATOM 3663 C CA . LYS A 1 472 ? 5.532 -33.445 -3.089 1.00 87.44 472 LYS A CA 1
ATOM 3664 C C . LYS A 1 472 ? 4.197 -34.110 -2.725 1.00 87.44 472 LYS A C 1
ATOM 3666 O O . LYS A 1 472 ? 4.095 -35.336 -2.724 1.00 87.44 472 LYS A O 1
ATOM 3671 N N . ALA A 1 473 ? 3.174 -33.315 -2.405 1.00 87.50 473 ALA A N 1
ATOM 3672 C CA . ALA A 1 473 ? 1.860 -33.808 -2.002 1.00 87.50 473 ALA A CA 1
ATOM 3673 C C . ALA A 1 473 ? 0.970 -34.266 -3.174 1.00 87.50 473 ALA A C 1
ATOM 3675 O O . ALA A 1 473 ? 0.005 -34.995 -2.940 1.00 87.50 473 ALA A O 1
ATOM 3676 N N . ASN A 1 474 ? 1.264 -33.854 -4.412 1.00 87.69 474 ASN A N 1
ATOM 3677 C CA . ASN A 1 474 ? 0.424 -34.100 -5.588 1.00 87.69 474 ASN A CA 1
ATOM 3678 C C . ASN A 1 474 ? 1.265 -34.543 -6.785 1.00 87.69 474 ASN A C 1
ATOM 3680 O O . ASN A 1 474 ? 2.333 -34.014 -7.038 1.00 87.69 474 ASN A O 1
ATOM 3684 N N . SER A 1 475 ? 0.771 -35.437 -7.632 1.00 87.12 475 SER A N 1
ATOM 3685 C CA . SER A 1 475 ? 1.552 -35.813 -8.815 1.00 87.12 475 SER A CA 1
ATOM 3686 C C . SER A 1 475 ? 1.657 -34.668 -9.838 1.00 87.12 475 SER A C 1
ATOM 3688 O O . SER A 1 475 ? 0.706 -33.913 -10.063 1.00 87.12 475 SER A O 1
ATOM 3690 N N . LEU A 1 476 ? 2.776 -34.604 -10.573 1.00 86.00 476 LEU A N 1
ATOM 3691 C CA . LEU A 1 476 ? 2.935 -33.710 -11.732 1.00 86.00 476 LEU A CA 1
ATOM 3692 C C . LEU A 1 476 ? 1.765 -33.830 -12.730 1.00 86.00 476 LEU A C 1
ATOM 3694 O O . LEU A 1 476 ? 1.371 -32.847 -13.352 1.00 86.00 476 LEU A O 1
ATOM 3698 N N . ALA A 1 477 ? 1.193 -35.029 -12.885 1.00 87.50 477 ALA A N 1
ATOM 3699 C CA . ALA A 1 477 ? 0.048 -35.279 -13.759 1.00 87.50 477 ALA A CA 1
ATOM 3700 C C . ALA A 1 477 ? -1.238 -34.593 -13.264 1.00 87.50 477 ALA A C 1
ATOM 3702 O O . ALA A 1 477 ? -1.967 -33.994 -14.060 1.00 87.50 477 ALA A O 1
ATOM 3703 N N . GLU A 1 478 ? -1.507 -34.649 -11.960 1.00 89.94 478 GLU A N 1
ATOM 3704 C CA . GLU A 1 478 ? -2.636 -33.949 -11.340 1.00 89.94 478 GLU A CA 1
ATOM 3705 C C . GLU A 1 478 ? -2.451 -32.437 -11.443 1.00 89.94 478 GLU A C 1
ATOM 3707 O O . GLU A 1 478 ? -3.360 -31.745 -11.899 1.00 89.94 478 GLU A O 1
ATOM 3712 N N . LEU A 1 479 ? -1.254 -31.931 -11.135 1.00 87.69 479 LEU A N 1
ATOM 3713 C CA . LEU A 1 479 ? -0.946 -30.503 -11.237 1.00 87.69 479 LEU A CA 1
ATOM 3714 C C . LEU A 1 479 ? -1.053 -29.998 -12.680 1.00 87.69 479 LEU A C 1
ATOM 3716 O O . LEU A 1 479 ? -1.666 -28.963 -12.922 1.00 87.69 479 LEU A O 1
ATOM 3720 N N . ASN A 1 480 ? -0.567 -30.757 -13.663 1.00 87.06 480 ASN A N 1
ATOM 3721 C CA . ASN A 1 480 ? -0.770 -30.463 -15.085 1.00 87.06 480 ASN A CA 1
ATOM 3722 C C . ASN A 1 480 ? -2.256 -30.380 -15.462 1.00 87.06 480 ASN A C 1
ATOM 3724 O O . ASN A 1 480 ? -2.669 -29.475 -16.189 1.00 87.06 480 ASN A O 1
ATOM 3728 N N . THR A 1 481 ? -3.071 -31.295 -14.934 1.00 89.56 481 THR A N 1
ATOM 3729 C CA . THR A 1 481 ? -4.518 -31.322 -15.181 1.00 89.56 481 THR A CA 1
ATOM 3730 C C . THR A 1 481 ? -5.207 -30.099 -14.579 1.00 89.56 481 THR A C 1
ATOM 3732 O O . THR A 1 481 ? -5.980 -29.434 -15.268 1.00 89.56 481 THR A O 1
ATOM 3735 N N . VAL A 1 482 ? -4.898 -29.770 -13.322 1.00 85.19 482 VAL A N 1
ATOM 3736 C CA . VAL A 1 482 ? -5.468 -28.618 -12.604 1.00 85.19 482 VAL A CA 1
ATOM 3737 C C . VAL A 1 482 ? -5.045 -27.297 -13.249 1.00 85.19 482 VAL A C 1
ATOM 3739 O O . VAL A 1 482 ? -5.874 -26.411 -13.443 1.00 85.19 482 VAL A O 1
ATOM 3742 N N . LEU A 1 483 ? -3.770 -27.172 -13.627 1.00 81.12 483 LEU A N 1
ATOM 3743 C CA . LEU A 1 483 ? -3.211 -25.963 -14.237 1.00 81.12 483 LEU A CA 1
ATOM 3744 C C . LEU A 1 483 ? -3.525 -25.837 -15.736 1.00 81.12 483 LEU A C 1
ATOM 3746 O O . LEU A 1 483 ? -3.221 -24.804 -16.336 1.00 81.12 483 LEU A O 1
ATOM 3750 N N . GLY A 1 484 ? -4.083 -26.877 -16.364 1.00 80.69 484 GLY A N 1
ATOM 3751 C CA . GLY A 1 484 ? -4.316 -26.921 -17.810 1.00 80.69 484 GLY A CA 1
ATOM 3752 C C . GLY A 1 484 ? -3.026 -26.805 -18.634 1.00 80.69 484 GLY A C 1
ATOM 3753 O O . GLY A 1 484 ? -3.035 -26.214 -19.716 1.00 80.69 484 GLY A O 1
ATOM 3754 N N . LYS A 1 485 ? -1.905 -27.318 -18.113 1.00 81.31 485 LYS A N 1
ATOM 3755 C CA . LYS A 1 485 ? -0.566 -27.259 -18.726 1.00 81.31 485 LYS A CA 1
ATOM 3756 C C . LYS A 1 485 ? 0.049 -28.659 -18.833 1.00 81.31 485 LYS A C 1
ATOM 3758 O O . LYS A 1 485 ? -0.497 -29.625 -18.321 1.00 81.31 485 LYS A O 1
ATOM 3763 N N . ALA A 1 486 ? 1.162 -28.771 -19.557 1.00 86.19 486 ALA A N 1
ATOM 3764 C CA . ALA A 1 486 ? 1.891 -30.025 -19.761 1.00 86.19 486 ALA A CA 1
ATOM 3765 C C . ALA A 1 486 ? 3.390 -29.822 -19.492 1.00 86.19 486 ALA A C 1
ATOM 3767 O O . ALA A 1 486 ? 4.209 -29.809 -20.411 1.00 86.19 486 ALA A O 1
ATOM 3768 N N . PHE A 1 487 ? 3.739 -29.592 -18.229 1.00 84.19 487 PHE A N 1
ATOM 3769 C CA . PHE A 1 487 ? 5.120 -29.559 -17.762 1.00 84.19 487 PHE A CA 1
ATOM 3770 C C . PHE A 1 487 ? 5.746 -30.956 -17.866 1.00 84.19 487 PHE A C 1
ATOM 3772 O O . PHE A 1 487 ? 5.084 -31.956 -17.579 1.00 84.19 487 PHE A O 1
ATOM 3779 N N . ALA A 1 488 ? 7.003 -31.011 -18.313 1.00 85.19 488 ALA A N 1
ATOM 3780 C CA . ALA A 1 488 ? 7.715 -32.262 -18.583 1.00 85.19 488 ALA A CA 1
ATOM 3781 C C . ALA A 1 488 ? 8.243 -32.942 -17.309 1.00 85.19 488 ALA A C 1
ATOM 3783 O O . ALA A 1 488 ? 8.282 -34.168 -17.245 1.00 85.19 488 ALA A O 1
ATOM 3784 N N . ASP A 1 489 ? 8.629 -32.148 -16.313 1.00 86.62 489 ASP A N 1
ATOM 3785 C CA . ASP A 1 489 ? 9.129 -32.582 -15.013 1.00 86.62 489 ASP A CA 1
ATOM 3786 C C . ASP A 1 489 ? 8.785 -31.537 -13.931 1.00 86.62 489 ASP A C 1
ATOM 3788 O O . ASP A 1 489 ? 8.284 -30.447 -14.227 1.00 86.62 489 ASP A O 1
ATOM 3792 N N . GLU A 1 490 ? 9.020 -31.891 -12.667 1.00 83.00 490 GLU A N 1
ATOM 3793 C CA . GLU A 1 490 ? 8.768 -31.030 -11.502 1.00 83.00 490 GLU A CA 1
ATOM 3794 C C . GLU A 1 490 ? 9.646 -29.772 -11.517 1.00 83.00 490 GLU A C 1
ATOM 3796 O O . GLU A 1 490 ? 9.195 -28.695 -11.140 1.00 83.00 490 GLU A O 1
ATOM 3801 N N . VAL A 1 491 ? 10.867 -29.871 -12.055 1.00 78.75 491 VAL A N 1
ATOM 3802 C CA . VAL A 1 491 ? 11.782 -28.732 -12.203 1.00 78.75 491 VAL A CA 1
ATOM 3803 C C . VAL A 1 491 ? 11.198 -27.692 -13.159 1.00 78.75 491 VAL A C 1
ATOM 3805 O O . VAL A 1 491 ? 11.272 -26.501 -12.874 1.00 78.75 491 VAL A O 1
ATOM 3808 N N . ALA A 1 492 ? 10.593 -28.111 -14.271 1.00 76.19 492 ALA A N 1
ATOM 3809 C CA . ALA A 1 492 ? 9.925 -27.234 -15.228 1.00 76.19 492 ALA A CA 1
ATOM 3810 C C . ALA A 1 492 ? 8.627 -26.626 -14.675 1.00 76.19 492 ALA A C 1
ATOM 3812 O O . ALA A 1 492 ? 8.230 -25.545 -15.113 1.00 76.19 492 ALA A O 1
ATOM 3813 N N . LEU A 1 493 ? 7.967 -27.318 -13.741 1.00 80.12 493 LEU A N 1
ATOM 3814 C CA . LEU A 1 493 ? 6.803 -26.806 -13.023 1.00 80.12 493 LEU A CA 1
ATOM 3815 C C . LEU A 1 493 ? 7.197 -25.769 -11.958 1.00 80.12 493 LEU A C 1
ATOM 3817 O O . LEU A 1 493 ? 6.513 -24.760 -11.850 1.00 80.12 493 LEU A O 1
ATOM 3821 N N . LEU A 1 494 ? 8.289 -25.969 -11.214 1.00 72.62 494 LEU A N 1
ATOM 3822 C CA . LEU A 1 494 ? 8.799 -24.989 -10.239 1.00 72.62 494 LEU A CA 1
ATOM 3823 C C . LEU A 1 494 ? 9.428 -23.777 -10.923 1.00 72.62 494 LEU A C 1
ATOM 3825 O O . LEU A 1 494 ? 9.225 -22.636 -10.527 1.00 72.62 494 LEU A O 1
ATOM 3829 N N . ASN A 1 495 ? 10.151 -24.019 -12.013 1.00 64.44 495 ASN A N 1
ATOM 3830 C CA . ASN A 1 495 ? 10.810 -22.983 -12.794 1.00 64.44 495 ASN A CA 1
ATOM 3831 C C . ASN A 1 495 ? 9.961 -22.588 -13.998 1.00 64.44 495 ASN A C 1
ATOM 3833 O O . ASN A 1 495 ? 10.488 -22.517 -15.114 1.00 64.44 495 ASN A O 1
ATOM 3837 N N . VAL A 1 496 ? 8.656 -22.338 -13.806 1.00 61.56 496 VAL A N 1
ATOM 3838 C CA . VAL A 1 496 ? 7.866 -21.710 -14.872 1.00 61.56 496 VAL A CA 1
ATOM 3839 C C . VAL A 1 496 ? 8.548 -20.380 -15.176 1.00 61.56 496 VAL A C 1
ATOM 3841 O O . VAL A 1 496 ? 8.545 -19.493 -14.322 1.00 61.56 496 VAL A O 1
ATOM 3844 N N . PRO A 1 497 ? 9.159 -20.207 -16.362 1.00 58.75 497 PRO A N 1
ATOM 3845 C CA . PRO A 1 497 ? 9.861 -18.975 -16.649 1.00 58.75 497 PRO A CA 1
ATOM 3846 C C . PRO A 1 497 ? 8.842 -17.852 -16.573 1.00 58.75 497 PRO A C 1
ATOM 3848 O O . PRO A 1 497 ? 7.771 -17.962 -17.185 1.00 58.75 497 PRO A O 1
ATOM 3851 N N . SER A 1 498 ? 9.176 -16.785 -15.846 1.00 64.12 498 SER A N 1
ATOM 3852 C CA . SER A 1 498 ? 8.367 -15.576 -15.889 1.00 64.12 498 SER A CA 1
ATOM 3853 C C . SER A 1 498 ? 8.095 -15.243 -17.361 1.00 64.12 498 SER A C 1
ATOM 3855 O O . SER A 1 498 ? 9.031 -15.232 -18.175 1.00 64.12 498 SER A O 1
ATOM 3857 N N . PRO A 1 499 ? 6.830 -14.995 -17.749 1.00 77.50 499 PRO A N 1
ATOM 3858 C CA . PRO A 1 499 ? 6.523 -14.574 -19.111 1.00 77.50 499 PRO A CA 1
ATOM 3859 C C . PRO A 1 499 ? 7.181 -13.225 -19.432 1.00 77.50 499 PRO A C 1
ATOM 3861 O O . PRO A 1 499 ? 7.235 -12.826 -20.599 1.00 77.50 499 PRO A O 1
ATOM 3864 N N . ASN A 1 500 ? 7.695 -12.534 -18.409 1.00 93.75 500 ASN A N 1
ATOM 3865 C CA . ASN A 1 500 ? 8.330 -11.248 -18.537 1.00 93.75 500 ASN A CA 1
ATOM 3866 C C . ASN A 1 500 ? 9.792 -11.360 -18.957 1.00 93.75 500 ASN A C 1
ATOM 3868 O O . ASN A 1 500 ? 10.565 -12.181 -18.461 1.00 93.75 500 ASN A O 1
ATOM 3872 N N . ARG A 1 501 ? 10.204 -10.463 -19.848 1.00 94.19 501 ARG A N 1
ATOM 3873 C CA . ARG A 1 501 ? 11.543 -10.445 -20.431 1.00 94.19 501 ARG A CA 1
ATOM 3874 C C . ARG A 1 501 ? 12.121 -9.047 -20.418 1.00 94.19 501 ARG A C 1
ATOM 3876 O O . ARG A 1 501 ? 11.420 -8.074 -20.680 1.00 94.19 501 ARG A O 1
ATOM 3883 N N . VAL A 1 502 ? 13.425 -8.964 -20.209 1.00 95.62 502 VAL A N 1
ATOM 3884 C CA . VAL A 1 502 ? 14.213 -7.745 -20.350 1.00 95.62 502 VAL A CA 1
ATOM 3885 C C . VAL A 1 502 ? 15.275 -7.974 -21.415 1.00 95.62 502 VAL A C 1
ATOM 3887 O O . VAL A 1 502 ? 16.160 -8.807 -21.260 1.00 95.62 502 VAL A O 1
ATOM 3890 N N . LEU A 1 503 ? 15.194 -7.231 -22.516 1.00 93.00 503 LEU A N 1
ATOM 3891 C CA . LEU A 1 503 ? 16.096 -7.333 -23.659 1.00 93.00 503 LEU A CA 1
ATOM 3892 C C . LEU A 1 503 ? 17.098 -6.172 -23.657 1.00 93.00 503 LEU A C 1
ATOM 3894 O O . LEU A 1 503 ? 16.857 -5.115 -24.257 1.00 93.00 503 LEU A O 1
ATOM 3898 N N . LEU A 1 504 ? 18.260 -6.383 -23.036 1.00 91.75 504 LEU A N 1
ATOM 3899 C CA . LEU A 1 504 ? 19.373 -5.433 -23.066 1.00 91.75 504 LEU A CA 1
ATOM 3900 C C . LEU A 1 504 ? 20.081 -5.498 -24.418 1.00 91.75 504 LEU A C 1
ATOM 3902 O O . LEU A 1 504 ? 20.846 -6.418 -24.713 1.00 91.75 504 LEU A O 1
ATOM 3906 N N . SER A 1 505 ? 19.814 -4.506 -25.260 1.00 89.81 505 SER A N 1
ATOM 3907 C CA . SER A 1 505 ? 20.133 -4.564 -26.682 1.00 89.81 505 SER A CA 1
ATOM 3908 C C . SER A 1 505 ? 21.043 -3.418 -27.108 1.00 89.81 505 SER A C 1
ATOM 3910 O O . SER A 1 505 ? 20.684 -2.254 -26.937 1.00 89.81 505 SER A O 1
ATOM 3912 N N . ALA A 1 506 ? 22.159 -3.727 -27.769 1.00 90.06 506 ALA A N 1
ATOM 3913 C CA . ALA A 1 506 ? 23.106 -2.737 -28.281 1.00 90.06 506 ALA A CA 1
ATOM 3914 C C . ALA A 1 506 ? 22.470 -1.778 -29.309 1.00 90.06 506 ALA A C 1
ATOM 3916 O O . ALA A 1 506 ? 21.386 -2.029 -29.868 1.00 90.06 506 ALA A O 1
ATOM 3917 N N . ALA A 1 507 ? 23.138 -0.662 -29.596 1.00 86.50 507 ALA A N 1
ATOM 3918 C CA . ALA A 1 507 ? 22.692 0.285 -30.610 1.00 86.50 507 ALA A CA 1
ATOM 3919 C C . ALA A 1 507 ? 22.604 -0.373 -31.996 1.00 86.50 507 ALA A C 1
ATOM 3921 O O . ALA A 1 507 ? 23.526 -1.049 -32.439 1.00 86.50 507 ALA A O 1
ATOM 3922 N N . GLY A 1 508 ? 21.485 -0.176 -32.702 1.00 83.56 508 GLY A N 1
ATOM 3923 C CA . GLY A 1 508 ? 21.289 -0.744 -34.042 1.00 83.56 508 GLY A CA 1
ATOM 3924 C C . GLY A 1 508 ? 20.984 -2.247 -34.082 1.00 83.56 508 GLY A C 1
ATOM 3925 O O . GLY A 1 508 ? 20.987 -2.826 -35.158 1.00 83.56 508 GLY A O 1
ATOM 3926 N N . SER A 1 509 ? 20.682 -2.888 -32.953 1.00 86.38 509 SER A N 1
ATOM 3927 C CA . SER A 1 509 ? 20.325 -4.322 -32.866 1.00 86.38 509 SER A CA 1
ATOM 3928 C C . SER A 1 509 ? 18.939 -4.704 -33.413 1.00 86.38 509 SER A C 1
ATOM 3930 O O . SER A 1 509 ? 18.565 -5.878 -33.377 1.00 86.38 509 SER A O 1
ATOM 3932 N N . GLY A 1 510 ? 18.167 -3.728 -33.904 1.00 84.56 510 GLY A N 1
ATOM 3933 C CA . GLY A 1 510 ? 16.820 -3.945 -34.440 1.00 84.56 510 GLY A CA 1
ATOM 3934 C C . GLY A 1 510 ? 15.716 -4.053 -33.382 1.00 84.56 510 GLY A C 1
ATOM 3935 O O . GLY A 1 510 ? 14.727 -4.731 -33.636 1.00 84.56 510 GLY A O 1
ATOM 3936 N N . LYS A 1 511 ? 15.870 -3.402 -32.215 1.00 86.88 511 LYS A N 1
ATOM 3937 C CA . LYS A 1 511 ? 14.883 -3.368 -31.110 1.00 86.88 511 LYS A CA 1
ATOM 3938 C C . LYS A 1 511 ? 13.444 -3.129 -31.588 1.00 86.88 511 LYS A C 1
ATOM 3940 O O . LYS A 1 511 ? 12.576 -3.974 -31.399 1.00 86.88 511 LYS A O 1
ATOM 3945 N N . THR A 1 512 ? 13.221 -2.015 -32.280 1.00 81.69 512 THR A N 1
ATOM 3946 C CA . THR A 1 512 ? 11.908 -1.602 -32.790 1.00 81.69 512 THR A CA 1
ATOM 3947 C C . THR A 1 512 ? 11.335 -2.624 -33.771 1.00 81.69 512 THR A C 1
ATOM 3949 O O . THR A 1 512 ? 10.177 -3.019 -33.676 1.00 81.69 512 THR A O 1
ATOM 3952 N N . THR A 1 513 ? 12.163 -3.113 -34.698 1.00 84.88 513 THR A N 1
ATOM 3953 C CA . THR A 1 513 ? 11.770 -4.133 -35.680 1.00 84.88 513 THR A CA 1
ATOM 3954 C C . THR A 1 513 ? 11.413 -5.463 -35.015 1.00 84.88 513 THR A C 1
ATOM 3956 O O . THR A 1 513 ? 10.487 -6.133 -35.464 1.00 84.88 513 THR A O 1
ATOM 3959 N N . LEU A 1 514 ? 12.113 -5.841 -33.942 1.00 87.44 514 LEU A N 1
ATOM 3960 C CA . LEU A 1 514 ? 11.818 -7.042 -33.163 1.00 87.44 514 LEU A CA 1
ATOM 3961 C C . LEU A 1 514 ? 10.427 -6.955 -32.528 1.00 87.44 514 LEU A C 1
ATOM 3963 O O . LEU A 1 514 ? 9.633 -7.871 -32.719 1.00 87.44 514 LEU A O 1
ATOM 3967 N N . LEU A 1 515 ? 10.125 -5.851 -31.837 1.00 90.94 515 LEU A N 1
ATOM 3968 C CA . LEU A 1 515 ? 8.820 -5.643 -31.200 1.00 90.94 515 LEU A CA 1
ATOM 3969 C C . LEU A 1 515 ? 7.675 -5.669 -32.221 1.00 90.94 515 LEU A C 1
ATOM 3971 O O . LEU A 1 515 ? 6.647 -6.301 -31.989 1.00 90.94 515 LEU A O 1
ATOM 3975 N N . VAL A 1 516 ? 7.874 -5.035 -33.381 1.00 90.75 516 VAL A N 1
ATOM 3976 C CA . VAL A 1 516 ? 6.892 -5.035 -34.476 1.00 90.75 516 VAL A CA 1
ATOM 3977 C C . VAL A 1 516 ? 6.652 -6.447 -35.010 1.00 90.75 516 VAL A C 1
ATOM 3979 O O . VAL A 1 516 ? 5.502 -6.858 -35.129 1.00 90.75 516 VAL A O 1
ATOM 3982 N N . ARG A 1 517 ? 7.708 -7.220 -35.294 1.00 88.81 517 ARG A N 1
ATOM 3983 C CA . ARG A 1 517 ? 7.563 -8.604 -35.783 1.00 88.81 517 ARG A CA 1
ATOM 3984 C C . ARG A 1 517 ? 6.874 -9.505 -34.762 1.00 88.81 517 ARG A C 1
ATOM 3986 O O . ARG A 1 517 ? 5.936 -10.202 -35.128 1.00 88.81 517 ARG A O 1
ATOM 3993 N N . GLN A 1 518 ? 7.267 -9.422 -33.491 1.00 89.75 518 GLN A N 1
ATOM 3994 C CA . GLN A 1 518 ? 6.631 -10.188 -32.416 1.00 89.75 518 GLN A CA 1
ATOM 3995 C C . GLN A 1 518 ? 5.135 -9.878 -32.297 1.00 89.75 518 GLN A C 1
ATOM 3997 O O . GLN A 1 518 ? 4.330 -10.797 -32.174 1.00 89.75 518 GLN A O 1
ATOM 4002 N N . ALA A 1 519 ? 4.748 -8.604 -32.405 1.00 92.19 519 ALA A N 1
ATOM 4003 C CA . ALA A 1 519 ? 3.342 -8.216 -32.377 1.00 92.19 519 ALA A CA 1
ATOM 4004 C C . ALA A 1 519 ? 2.553 -8.723 -33.603 1.00 92.19 519 ALA A C 1
ATOM 4006 O O . ALA A 1 519 ? 1.379 -9.085 -33.483 1.00 92.19 519 ALA A O 1
ATOM 4007 N N . LEU A 1 520 ? 3.183 -8.765 -34.784 1.00 90.25 520 LEU A N 1
ATOM 4008 C CA . LEU A 1 520 ? 2.572 -9.277 -36.018 1.00 90.25 520 LEU A CA 1
ATOM 4009 C C . LEU A 1 520 ? 2.386 -10.800 -36.001 1.00 90.25 520 LEU A C 1
ATOM 4011 O O . LEU A 1 520 ? 1.395 -11.299 -36.527 1.00 90.25 520 LEU A O 1
ATOM 4015 N N . GLU A 1 521 ? 3.295 -11.533 -35.361 1.00 90.81 521 GLU A N 1
ATOM 4016 C CA . GLU A 1 521 ? 3.234 -12.995 -35.218 1.00 90.81 521 GLU A CA 1
ATOM 4017 C C . GLU A 1 521 ? 2.156 -13.464 -34.218 1.00 90.81 521 GLU A C 1
ATOM 4019 O O . GLU A 1 521 ? 1.921 -14.665 -34.080 1.00 90.81 521 GLU A O 1
ATOM 4024 N N . ARG A 1 522 ? 1.473 -12.538 -33.526 1.00 89.69 522 ARG A N 1
ATOM 4025 C CA . ARG A 1 522 ? 0.513 -12.832 -32.445 1.00 89.69 522 ARG A CA 1
ATOM 4026 C C . ARG A 1 522 ? -0.855 -12.153 -32.634 1.00 89.69 522 ARG A C 1
ATOM 4028 O O . ARG A 1 522 ? -1.309 -11.433 -31.746 1.00 89.69 522 ARG A O 1
ATOM 4035 N N . PRO A 1 523 ? -1.574 -12.404 -33.744 1.00 87.12 523 PRO A N 1
ATOM 4036 C CA . PRO A 1 523 ? -2.845 -11.732 -34.047 1.00 87.12 523 PRO A CA 1
ATOM 4037 C C . PRO A 1 523 ? -3.984 -12.037 -33.057 1.00 87.12 523 PRO A C 1
ATOM 4039 O O . PRO A 1 523 ? -4.963 -11.302 -33.008 1.00 87.12 523 PRO A O 1
ATOM 4042 N N . GLY A 1 524 ? -3.876 -13.116 -32.273 1.00 88.81 524 GLY A N 1
ATOM 4043 C CA . GLY A 1 524 ? -4.867 -13.494 -31.260 1.00 88.81 524 GLY A CA 1
ATOM 4044 C C . GLY A 1 524 ? -4.665 -12.851 -29.882 1.00 88.81 524 GLY A C 1
ATOM 4045 O O . GLY A 1 524 ? -5.423 -13.159 -28.968 1.00 88.81 524 GLY A O 1
ATOM 4046 N N . ARG A 1 525 ? -3.639 -12.008 -29.701 1.00 92.50 525 ARG A N 1
ATOM 4047 C CA . ARG A 1 525 ? -3.304 -11.362 -28.421 1.00 92.50 525 ARG A CA 1
ATOM 4048 C C . ARG A 1 525 ? -3.559 -9.861 -28.498 1.00 92.50 525 ARG A C 1
ATOM 4050 O O . ARG A 1 525 ? -3.301 -9.243 -29.523 1.00 92.50 525 ARG A O 1
ATOM 4057 N N . ARG A 1 526 ? -4.028 -9.257 -27.409 1.00 96.44 526 ARG A N 1
ATOM 4058 C CA . ARG A 1 526 ? -4.212 -7.806 -27.264 1.00 96.44 526 ARG A CA 1
ATOM 4059 C C . ARG A 1 526 ? -2.914 -7.197 -26.750 1.00 96.44 526 ARG A C 1
ATOM 4061 O O . ARG A 1 526 ? -2.524 -7.459 -25.614 1.00 96.44 526 ARG A O 1
ATOM 4068 N N . ILE A 1 527 ? -2.246 -6.401 -27.578 1.00 97.44 527 ILE A N 1
ATOM 4069 C CA . ILE A 1 527 ? -0.871 -5.953 -27.331 1.00 97.44 527 ILE A CA 1
ATOM 4070 C C . ILE A 1 527 ? -0.830 -4.434 -27.174 1.00 97.44 527 ILE A C 1
ATOM 4072 O O . ILE A 1 527 ? -1.350 -3.695 -28.013 1.00 97.44 527 ILE A O 1
ATOM 4076 N N . ALA A 1 528 ? -0.160 -3.953 -26.129 1.00 97.88 528 ALA A N 1
ATOM 4077 C CA . ALA A 1 528 ? 0.229 -2.552 -26.001 1.00 97.88 528 ALA A CA 1
ATOM 4078 C C . ALA A 1 528 ? 1.731 -2.385 -26.250 1.00 97.88 528 ALA A C 1
ATOM 4080 O O . ALA A 1 528 ? 2.536 -3.098 -25.661 1.00 97.88 528 ALA A O 1
ATOM 4081 N N . ILE A 1 529 ? 2.115 -1.407 -27.073 1.00 97.56 529 ILE A N 1
ATOM 4082 C CA . ILE A 1 529 ? 3.514 -0.991 -27.237 1.00 97.56 529 ILE A CA 1
ATOM 4083 C C . ILE A 1 529 ? 3.658 0.438 -26.726 1.00 97.56 529 ILE A C 1
ATOM 4085 O O . ILE A 1 529 ? 2.957 1.350 -27.176 1.00 97.56 529 ILE A O 1
ATOM 4089 N N . VAL A 1 530 ? 4.568 0.629 -25.777 1.00 96.75 530 VAL A N 1
ATOM 4090 C CA . VAL A 1 530 ? 4.804 1.890 -25.082 1.00 96.75 530 VAL A CA 1
ATOM 4091 C C . VAL A 1 530 ? 6.248 2.322 -25.290 1.00 96.75 530 VAL A C 1
ATOM 4093 O O . VAL A 1 530 ? 7.166 1.524 -25.149 1.00 96.75 530 VAL A O 1
ATOM 4096 N N . THR A 1 531 ? 6.466 3.596 -25.608 1.00 92.38 531 THR A N 1
ATOM 4097 C CA . THR A 1 531 ? 7.816 4.168 -25.717 1.00 92.38 531 THR A CA 1
ATOM 4098 C C . THR A 1 531 ? 7.876 5.585 -25.164 1.00 92.38 531 THR A C 1
ATOM 4100 O O . THR A 1 531 ? 6.871 6.295 -25.123 1.00 92.38 531 THR A O 1
ATOM 4103 N N . TYR A 1 532 ? 9.054 6.027 -24.729 1.00 85.50 532 TYR A N 1
ATOM 4104 C CA . TYR A 1 532 ? 9.221 7.329 -24.091 1.00 85.50 532 TYR A CA 1
ATOM 4105 C C . TYR A 1 532 ? 8.990 8.523 -25.038 1.00 85.50 532 TYR A C 1
ATOM 4107 O O . TYR A 1 532 ? 8.290 9.471 -24.674 1.00 85.50 532 TYR A O 1
ATOM 4115 N N . THR A 1 533 ? 9.538 8.493 -26.259 1.00 80.12 533 THR A N 1
ATOM 4116 C CA . THR A 1 533 ? 9.537 9.664 -27.159 1.00 80.12 533 THR A CA 1
ATOM 4117 C C . THR A 1 533 ? 8.469 9.583 -28.252 1.00 80.12 533 THR A C 1
ATOM 4119 O O . THR A 1 533 ? 8.150 8.508 -28.752 1.00 80.12 533 THR A O 1
ATOM 4122 N N . LEU A 1 534 ? 7.938 10.740 -28.668 1.00 82.75 534 LEU A N 1
ATOM 4123 C CA . LEU A 1 534 ? 6.986 10.813 -29.786 1.00 82.75 534 LEU A CA 1
ATOM 4124 C C . LEU A 1 534 ? 7.626 10.427 -31.128 1.00 82.75 534 LEU A C 1
ATOM 4126 O O . LEU A 1 534 ? 6.965 9.812 -31.953 1.00 82.75 534 LEU A O 1
ATOM 4130 N N . GLU A 1 535 ? 8.908 10.740 -31.333 1.00 81.25 535 GLU A N 1
ATOM 4131 C CA . GLU A 1 535 ? 9.630 10.350 -32.552 1.00 81.25 535 GLU A CA 1
ATOM 4132 C C . GLU A 1 535 ? 9.734 8.822 -32.663 1.00 81.25 535 GLU A C 1
ATOM 4134 O O . GLU A 1 535 ? 9.433 8.269 -33.717 1.00 81.25 535 GLU A O 1
ATOM 4139 N N . ASN A 1 536 ? 10.087 8.128 -31.571 1.00 83.62 536 ASN A N 1
ATOM 4140 C CA . ASN A 1 536 ? 10.163 6.664 -31.579 1.00 83.62 536 ASN A CA 1
ATOM 4141 C C . ASN A 1 536 ? 8.774 6.023 -31.739 1.00 83.62 536 ASN A C 1
ATOM 4143 O O . ASN A 1 536 ? 8.639 4.988 -32.383 1.00 83.62 536 ASN A O 1
ATOM 4147 N N . LEU A 1 537 ? 7.718 6.658 -31.216 1.00 88.56 537 LEU A N 1
ATOM 4148 C CA . LEU A 1 537 ? 6.340 6.211 -31.437 1.00 88.56 537 LEU A CA 1
ATOM 4149 C C . LEU A 1 537 ? 5.963 6.253 -32.929 1.00 88.56 537 LEU A C 1
ATOM 4151 O O . LEU A 1 537 ? 5.358 5.310 -33.441 1.00 88.56 537 LEU A O 1
ATOM 4155 N N . GLU A 1 538 ? 6.346 7.321 -33.631 1.00 87.69 538 GLU A N 1
ATOM 4156 C CA . GLU A 1 538 ? 6.160 7.440 -35.081 1.00 87.69 538 GLU A CA 1
ATOM 4157 C C . GLU A 1 538 ? 7.066 6.479 -35.866 1.00 87.69 538 GLU A C 1
ATOM 4159 O O . GLU A 1 538 ? 6.649 5.941 -36.889 1.00 87.69 538 GLU A O 1
ATOM 4164 N N . GLU A 1 539 ? 8.278 6.190 -35.385 1.00 85.69 539 GLU A N 1
ATOM 4165 C CA . GLU A 1 539 ? 9.147 5.160 -35.970 1.00 85.69 539 GLU A CA 1
ATOM 4166 C C . GLU A 1 539 ? 8.518 3.761 -35.873 1.00 85.69 539 GLU A C 1
ATOM 4168 O O . GLU A 1 539 ? 8.474 3.037 -36.871 1.00 85.69 539 GLU A O 1
ATOM 4173 N N . ILE A 1 540 ? 7.958 3.400 -34.712 1.00 90.75 540 ILE A N 1
ATOM 4174 C CA . ILE A 1 540 ? 7.210 2.148 -34.524 1.00 90.75 540 ILE A CA 1
ATOM 4175 C C . ILE A 1 540 ? 6.028 2.090 -35.499 1.00 90.75 540 ILE A C 1
ATOM 4177 O O . ILE A 1 540 ? 5.843 1.077 -36.176 1.00 90.75 540 ILE A O 1
ATOM 4181 N N . ARG A 1 541 ? 5.256 3.180 -35.622 1.00 92.38 541 ARG A N 1
ATOM 4182 C CA . ARG A 1 541 ? 4.129 3.272 -36.564 1.00 92.38 541 ARG A CA 1
ATOM 4183 C C . ARG A 1 541 ? 4.575 3.049 -38.010 1.00 92.38 541 ARG A C 1
ATOM 4185 O O . ARG A 1 541 ? 4.017 2.184 -38.679 1.00 92.38 541 ARG A O 1
ATOM 4192 N N . ARG A 1 542 ? 5.609 3.759 -38.470 1.00 89.75 542 ARG A N 1
ATOM 4193 C CA . ARG A 1 542 ? 6.170 3.586 -39.823 1.00 89.75 542 ARG A CA 1
ATOM 4194 C C . ARG A 1 542 ? 6.703 2.176 -40.049 1.00 89.75 542 ARG A C 1
ATOM 4196 O O . ARG A 1 542 ? 6.591 1.646 -41.147 1.00 89.75 542 ARG A O 1
ATOM 4203 N N . SER A 1 543 ? 7.273 1.552 -39.019 1.00 89.19 543 SER A N 1
ATOM 4204 C CA . SER A 1 543 ? 7.733 0.166 -39.094 1.00 89.19 543 SER A CA 1
ATOM 4205 C C . SER A 1 543 ? 6.564 -0.806 -39.304 1.00 89.19 543 SER A C 1
ATOM 4207 O O . SER A 1 543 ? 6.675 -1.700 -40.144 1.00 89.19 543 SER A O 1
ATOM 4209 N N . PHE A 1 544 ? 5.421 -0.606 -38.636 1.00 93.12 544 PHE A N 1
ATOM 4210 C CA . PHE A 1 544 ? 4.192 -1.355 -38.935 1.00 93.12 544 PHE A CA 1
ATOM 4211 C C . PHE A 1 544 ? 3.685 -1.091 -40.356 1.00 93.12 544 PHE A C 1
ATOM 4213 O O . PHE A 1 544 ? 3.372 -2.041 -41.065 1.00 93.12 544 PHE A O 1
ATOM 4220 N N . GLU A 1 545 ? 3.647 0.166 -40.801 1.00 91.12 545 GLU A N 1
ATOM 4221 C CA . GLU A 1 545 ? 3.230 0.519 -42.167 1.00 91.12 545 GLU A CA 1
ATOM 4222 C C . GLU A 1 545 ? 4.117 -0.155 -43.224 1.00 91.12 545 GLU A C 1
ATOM 4224 O O . GLU A 1 545 ? 3.612 -0.691 -44.207 1.00 91.12 545 GLU A O 1
ATOM 4229 N N . ALA A 1 546 ? 5.429 -0.223 -42.990 1.00 88.81 546 ALA A N 1
ATOM 4230 C CA . ALA A 1 546 ? 6.371 -0.872 -43.896 1.00 88.81 546 ALA A CA 1
ATOM 4231 C C . ALA A 1 546 ? 6.232 -2.406 -43.941 1.00 88.81 546 ALA A C 1
ATOM 4233 O O . ALA A 1 546 ? 6.427 -2.997 -45.000 1.00 88.81 546 ALA A O 1
ATOM 4234 N N . HIS A 1 547 ? 5.921 -3.061 -42.816 1.00 86.38 547 HIS A N 1
ATOM 4235 C CA . HIS A 1 547 ? 5.866 -4.531 -42.733 1.00 86.38 547 HIS A CA 1
ATOM 4236 C C . HIS A 1 547 ? 4.457 -5.117 -42.910 1.00 86.38 547 HIS A C 1
ATOM 4238 O O . HIS A 1 547 ? 4.330 -6.280 -43.284 1.00 86.38 547 HIS A O 1
ATOM 4244 N N . ALA A 1 548 ? 3.410 -4.342 -42.625 1.00 87.19 548 ALA A N 1
ATOM 4245 C CA . ALA A 1 548 ? 2.020 -4.800 -42.581 1.00 87.19 548 ALA A CA 1
ATOM 4246 C C . ALA A 1 548 ? 1.017 -3.813 -43.214 1.00 87.19 548 ALA A C 1
ATOM 4248 O O . ALA A 1 548 ? -0.186 -4.062 -43.184 1.00 87.19 548 ALA A O 1
ATOM 4249 N N . GLY A 1 549 ? 1.473 -2.686 -43.771 1.00 88.81 549 GLY A N 1
ATOM 4250 C CA . GLY A 1 549 ? 0.629 -1.663 -44.404 1.00 88.81 549 GLY A CA 1
ATOM 4251 C C . GLY A 1 549 ? -0.062 -0.707 -43.425 1.00 88.81 549 GLY A C 1
ATOM 4252 O O . GLY A 1 549 ? -0.257 0.460 -43.750 1.00 88.81 549 GLY A O 1
ATOM 4253 N N . ALA A 1 550 ? -0.387 -1.163 -42.214 1.00 91.62 550 ALA A N 1
ATOM 4254 C CA . ALA A 1 550 ? -0.945 -0.348 -41.137 1.00 91.62 550 ALA A CA 1
ATOM 4255 C C . ALA A 1 550 ? -0.663 -0.979 -39.763 1.00 91.62 550 ALA A C 1
ATOM 4257 O O . ALA A 1 550 ? -0.242 -2.132 -39.665 1.00 91.62 550 ALA A O 1
ATOM 4258 N N . VAL A 1 551 ? -0.935 -0.233 -38.687 1.00 92.56 551 VAL A N 1
ATOM 4259 C CA . VAL A 1 551 ? -0.938 -0.787 -37.324 1.00 92.56 551 VAL A CA 1
ATOM 4260 C C . VAL A 1 551 ? -2.150 -1.722 -37.173 1.00 92.56 551 VAL A C 1
ATOM 4262 O O . VAL A 1 551 ? -3.277 -1.261 -37.375 1.00 92.56 551 VAL A O 1
ATOM 4265 N N . PRO A 1 552 ? -1.958 -3.010 -36.831 1.00 92.88 552 PRO A N 1
ATOM 4266 C CA . PRO A 1 552 ? -3.062 -3.954 -36.662 1.00 92.88 552 PRO A CA 1
ATOM 4267 C C . PRO A 1 552 ? -4.030 -3.558 -35.541 1.00 92.88 552 PRO A C 1
ATOM 4269 O O . PRO A 1 552 ? -3.625 -2.968 -34.543 1.00 92.88 552 PRO A O 1
ATOM 4272 N N . ALA A 1 553 ? -5.302 -3.955 -35.655 1.00 92.56 553 ALA A N 1
ATOM 4273 C CA . ALA A 1 553 ? -6.340 -3.601 -34.680 1.00 92.56 553 ALA A CA 1
ATOM 4274 C C . ALA A 1 553 ? -6.100 -4.173 -33.269 1.00 92.56 553 ALA A C 1
ATOM 4276 O O . ALA A 1 553 ? -6.560 -3.593 -32.287 1.00 92.56 553 ALA A O 1
ATOM 4277 N N . HIS A 1 554 ? -5.376 -5.292 -33.156 1.00 93.62 554 HIS A N 1
ATOM 4278 C CA . HIS A 1 554 ? -5.012 -5.903 -31.874 1.00 93.62 554 HIS A CA 1
ATOM 4279 C C . HIS A 1 554 ? -3.816 -5.223 -31.187 1.00 93.62 554 HIS A C 1
ATOM 4281 O O . HIS A 1 554 ? -3.491 -5.576 -30.055 1.00 93.62 554 HIS A O 1
ATOM 4287 N N . VAL A 1 555 ? -3.177 -4.241 -31.839 1.00 96.56 555 VAL A N 1
ATOM 4288 C CA . VAL A 1 555 ? -2.011 -3.511 -31.326 1.00 96.56 555 VAL A CA 1
ATOM 4289 C C . VAL A 1 555 ? -2.380 -2.063 -31.013 1.00 96.56 555 VAL A C 1
ATOM 4291 O O . VAL A 1 555 ? -2.826 -1.309 -31.875 1.00 96.56 555 VAL A O 1
ATOM 4294 N N . THR A 1 556 ? -2.123 -1.631 -29.779 1.00 96.62 556 THR A N 1
ATOM 4295 C CA . THR A 1 556 ? -2.294 -0.235 -29.357 1.00 96.62 556 THR A CA 1
ATOM 4296 C C . THR A 1 556 ? -0.943 0.414 -29.073 1.00 96.62 556 THR A C 1
ATOM 4298 O O . THR A 1 556 ? -0.145 -0.112 -28.303 1.00 96.62 556 THR A O 1
ATOM 4301 N N . LEU A 1 557 ? -0.695 1.587 -29.658 1.00 96.38 557 LEU A N 1
ATOM 4302 C CA . LEU A 1 557 ? 0.549 2.340 -29.471 1.00 96.38 557 LEU A CA 1
ATOM 4303 C C . LEU A 1 557 ? 0.343 3.508 -28.498 1.00 96.38 557 LEU A C 1
ATOM 4305 O O . LEU A 1 557 ? -0.585 4.303 -28.675 1.00 96.38 557 LEU A O 1
ATOM 4309 N N . HIS A 1 558 ? 1.234 3.659 -27.516 1.00 95.75 558 HIS A N 1
ATOM 4310 C CA . HIS A 1 558 ? 1.227 4.781 -26.571 1.00 95.75 558 HIS A CA 1
ATOM 4311 C C . HIS A 1 558 ? 2.611 5.420 -26.433 1.00 95.75 558 HIS A C 1
ATOM 4313 O O . HIS A 1 558 ? 3.632 4.738 -26.400 1.00 95.75 558 HIS A O 1
ATOM 4319 N N . SER A 1 559 ? 2.651 6.741 -26.247 1.00 94.38 559 SER A N 1
ATOM 4320 C CA . SER A 1 559 ? 3.800 7.343 -25.565 1.00 94.38 559 SER A CA 1
ATOM 4321 C C . SER A 1 559 ? 3.740 7.009 -24.073 1.00 94.38 559 SER A C 1
ATOM 4323 O O . SER A 1 559 ? 2.649 6.803 -23.542 1.00 94.38 559 SER A O 1
ATOM 4325 N N . TRP A 1 560 ? 4.873 7.014 -23.371 1.00 95.31 560 TRP A N 1
ATOM 4326 C CA . TRP A 1 560 ? 4.936 6.695 -21.940 1.00 95.31 560 TRP A CA 1
ATOM 4327 C C . TRP A 1 560 ? 3.977 7.559 -21.112 1.00 95.31 560 TRP A C 1
ATOM 4329 O O . TRP A 1 560 ? 3.104 7.056 -20.410 1.00 95.31 560 TRP A O 1
ATOM 4339 N N . TYR A 1 561 ? 4.034 8.879 -21.287 1.00 94.44 561 TYR A N 1
ATOM 4340 C CA . TYR A 1 561 ? 3.108 9.793 -20.616 1.00 94.44 561 TYR A CA 1
ATOM 4341 C C . TYR A 1 561 ? 1.657 9.656 -21.093 1.00 94.44 561 TYR A C 1
ATOM 4343 O O . TYR A 1 561 ? 0.731 9.909 -20.323 1.00 94.44 561 TYR A O 1
ATOM 4351 N N . GLY A 1 562 ? 1.437 9.250 -22.347 1.00 94.19 562 GLY A N 1
ATOM 4352 C CA . GLY A 1 562 ? 0.107 8.929 -22.860 1.00 94.19 562 GLY A CA 1
ATOM 4353 C C . GLY A 1 562 ? -0.485 7.695 -22.179 1.00 94.19 562 GLY A C 1
ATOM 4354 O O . GLY A 1 562 ? -1.652 7.726 -21.788 1.00 94.19 562 GLY A O 1
ATOM 4355 N N . PHE A 1 563 ? 0.332 6.658 -21.986 1.00 97.06 563 PHE A N 1
ATOM 4356 C CA . PHE A 1 563 ? -0.008 5.441 -21.257 1.00 97.06 563 PHE A CA 1
ATOM 4357 C C . PHE A 1 563 ? -0.345 5.765 -19.799 1.00 97.06 563 PHE A C 1
ATOM 4359 O O . PHE A 1 563 ? -1.466 5.493 -19.370 1.00 97.06 563 PHE A O 1
ATOM 4366 N N . LEU A 1 564 ? 0.549 6.468 -19.090 1.00 97.38 564 LEU A N 1
ATOM 4367 C CA . LEU A 1 564 ? 0.311 6.924 -17.717 1.00 97.38 564 LEU A CA 1
ATOM 4368 C C . LEU A 1 564 ? -1.001 7.708 -17.605 1.00 97.38 564 LEU A C 1
ATOM 4370 O O . LEU A 1 564 ? -1.885 7.348 -16.831 1.00 97.38 564 LEU A O 1
ATOM 4374 N N . LEU A 1 565 ? -1.172 8.759 -18.413 1.00 95.75 565 LEU A N 1
ATOM 4375 C CA . LEU A 1 565 ? -2.331 9.639 -18.299 1.00 95.75 565 LEU A CA 1
ATOM 4376 C C . LEU A 1 565 ? -3.647 8.919 -18.621 1.00 95.75 565 LEU A C 1
ATOM 4378 O O . LEU A 1 565 ? -4.634 9.086 -17.904 1.00 95.75 565 LEU A O 1
ATOM 4382 N N . ARG A 1 566 ? -3.698 8.168 -19.727 1.00 94.62 566 ARG A N 1
ATOM 4383 C CA . ARG A 1 566 ? -4.951 7.594 -20.244 1.00 94.62 566 ARG A CA 1
ATOM 4384 C C . ARG A 1 566 ? -5.315 6.275 -19.582 1.00 94.62 566 ARG A C 1
ATOM 4386 O O . ARG A 1 566 ? -6.503 6.035 -19.394 1.00 94.62 566 ARG A O 1
ATOM 4393 N N . GLN A 1 567 ? -4.325 5.440 -19.273 1.00 96.25 567 GLN A N 1
ATOM 4394 C CA . GLN A 1 567 ? -4.565 4.096 -18.759 1.00 96.25 567 GLN A CA 1
ATOM 4395 C C . GLN A 1 567 ? -4.451 4.019 -17.242 1.00 96.25 567 GLN A C 1
ATOM 4397 O O . GLN A 1 567 ? -5.278 3.351 -16.628 1.00 96.25 567 GLN A O 1
ATOM 4402 N N . CYS A 1 568 ? -3.491 4.731 -16.648 1.00 96.88 568 CYS A N 1
ATOM 4403 C CA . CYS A 1 568 ? -3.214 4.604 -15.218 1.00 96.88 568 CYS A CA 1
ATOM 4404 C C . CYS A 1 568 ? -3.891 5.689 -14.371 1.00 96.88 568 CYS A C 1
ATOM 4406 O O . CYS A 1 568 ? -4.356 5.421 -13.271 1.00 96.88 568 CYS A O 1
ATOM 4408 N N . ILE A 1 569 ? -3.954 6.922 -14.878 1.00 96.69 569 ILE A N 1
ATOM 4409 C CA . ILE A 1 569 ? -4.310 8.095 -14.069 1.00 96.69 569 ILE A CA 1
ATOM 4410 C C . ILE A 1 569 ? -5.780 8.466 -14.228 1.00 96.69 569 ILE A C 1
ATOM 4412 O O . ILE A 1 569 ? -6.532 8.422 -13.266 1.00 96.69 569 ILE A O 1
ATOM 4416 N N . ARG A 1 570 ? -6.234 8.827 -15.432 1.00 94.69 570 ARG A N 1
ATOM 4417 C CA . ARG A 1 570 ? -7.601 9.346 -15.634 1.00 94.69 570 ARG A CA 1
ATOM 4418 C C . ARG A 1 570 ? -8.732 8.413 -15.185 1.00 94.69 570 ARG A C 1
ATOM 4420 O O . ARG A 1 570 ? -9.708 8.946 -14.666 1.00 94.69 570 ARG A O 1
ATOM 4427 N N . PRO A 1 571 ? -8.664 7.081 -15.365 1.00 94.75 571 PRO A N 1
ATOM 4428 C CA . PRO A 1 571 ? -9.744 6.211 -14.899 1.00 94.75 571 PRO A CA 1
ATOM 4429 C C . PRO A 1 571 ? -9.849 6.164 -13.367 1.00 94.75 571 PRO A C 1
ATOM 4431 O O . PRO A 1 571 ? -10.929 5.926 -12.842 1.00 94.75 571 PRO A O 1
ATOM 4434 N N . TYR A 1 572 ? -8.746 6.443 -12.665 1.00 95.50 572 TYR A N 1
ATOM 4435 C CA . TYR A 1 572 ? -8.618 6.265 -11.216 1.00 95.50 572 TYR A CA 1
ATOM 4436 C C . TYR A 1 572 ? -8.322 7.557 -10.460 1.00 95.50 572 TYR A C 1
ATOM 4438 O O . TYR A 1 572 ? -8.198 7.541 -9.239 1.00 95.50 572 TYR A O 1
ATOM 4446 N N . GLN A 1 573 ? -8.256 8.699 -11.151 1.00 93.94 573 GLN A N 1
ATOM 4447 C CA . GLN A 1 573 ? -7.878 9.963 -10.529 1.00 93.94 573 GLN A CA 1
ATOM 4448 C C . GLN A 1 573 ? -8.810 10.338 -9.381 1.00 93.94 573 GLN A C 1
ATOM 4450 O O . GLN A 1 573 ? -8.349 10.974 -8.449 1.00 93.94 573 GLN A O 1
ATOM 4455 N N . ALA A 1 574 ? -10.076 9.907 -9.393 1.00 91.50 574 ALA A N 1
ATOM 4456 C CA . ALA A 1 574 ? -11.021 10.174 -8.313 1.00 91.50 574 ALA A CA 1
ATOM 4457 C C . ALA A 1 574 ? -10.596 9.574 -6.963 1.00 91.50 574 ALA A C 1
ATOM 4459 O O . ALA A 1 574 ? -10.949 10.129 -5.928 1.00 91.50 574 ALA A O 1
ATOM 4460 N N . ALA A 1 575 ? -9.785 8.511 -6.965 1.00 89.69 575 ALA A N 1
ATOM 4461 C CA . ALA A 1 575 ? -9.223 7.943 -5.743 1.00 89.69 575 ALA A CA 1
ATOM 4462 C C . ALA A 1 575 ? -8.260 8.911 -5.034 1.00 89.69 575 ALA A C 1
ATOM 4464 O O . ALA A 1 575 ? -8.099 8.840 -3.819 1.00 89.69 575 ALA A O 1
ATOM 4465 N N . LEU A 1 576 ? -7.622 9.820 -5.781 1.00 90.44 576 LEU A N 1
ATOM 4466 C CA . LEU A 1 576 ? -6.565 10.690 -5.265 1.00 90.44 576 LEU A CA 1
ATOM 4467 C C . LEU A 1 576 ? -6.889 12.192 -5.392 1.00 90.44 576 LEU A C 1
ATOM 4469 O O . LEU A 1 576 ? -6.649 12.958 -4.463 1.00 90.44 576 LEU A O 1
ATOM 4473 N N . CYS A 1 577 ? -7.431 12.620 -6.530 1.00 90.25 577 CYS A N 1
ATOM 4474 C CA . CYS A 1 577 ? -7.833 13.985 -6.870 1.00 90.25 577 CYS A CA 1
ATOM 4475 C C . CYS A 1 577 ? -9.119 13.968 -7.737 1.00 90.25 577 CYS A C 1
ATOM 4477 O O . CYS A 1 577 ? -9.026 13.904 -8.970 1.00 90.25 577 CYS A O 1
ATOM 4479 N N . PRO A 1 578 ? -10.321 14.027 -7.124 1.00 85.56 578 PRO A N 1
ATOM 4480 C CA . PRO A 1 578 ? -11.600 14.035 -7.846 1.00 85.56 578 PRO A CA 1
ATOM 4481 C C . PRO A 1 578 ? -11.735 15.208 -8.817 1.00 85.56 578 PRO A C 1
ATOM 4483 O O . PRO A 1 578 ? -12.134 15.017 -9.964 1.00 85.56 578 PRO A O 1
ATOM 4486 N N . GLU A 1 579 ? -11.320 16.399 -8.385 1.00 82.75 579 GLU A N 1
ATOM 4487 C CA . GLU A 1 579 ? -11.338 17.616 -9.191 1.00 82.75 579 GLU A CA 1
ATOM 4488 C C . GLU A 1 579 ? -10.022 18.400 -9.060 1.00 82.75 579 GLU A C 1
ATOM 4490 O O . GLU A 1 579 ? -9.395 18.370 -7.996 1.00 82.75 579 GLU A O 1
ATOM 4495 N N . PRO A 1 580 ? -9.596 19.127 -10.112 1.00 83.69 580 PRO A N 1
ATOM 4496 C CA . PRO A 1 580 ? -10.170 19.145 -11.464 1.00 83.69 580 PRO A CA 1
ATOM 4497 C C . PRO A 1 580 ? -9.831 17.875 -12.274 1.00 83.69 580 PRO A C 1
ATOM 4499 O O . PRO A 1 580 ? -8.886 17.146 -11.963 1.00 83.69 580 PRO A O 1
ATOM 4502 N N . ARG A 1 581 ? -10.576 17.617 -13.361 1.00 88.94 581 ARG A N 1
ATOM 4503 C CA . ARG A 1 581 ? -10.220 16.564 -14.330 1.00 88.94 581 ARG A CA 1
ATOM 4504 C C . ARG A 1 581 ? -8.840 16.845 -14.927 1.00 88.94 581 ARG A C 1
ATOM 4506 O O . ARG A 1 581 ? -8.598 17.940 -15.426 1.00 88.94 581 ARG A O 1
ATOM 4513 N N . ILE A 1 582 ? -7.955 15.848 -14.927 1.00 93.56 582 ILE A N 1
ATOM 4514 C CA . ILE A 1 582 ? -6.595 16.014 -15.446 1.00 93.56 582 ILE A CA 1
ATOM 4515 C C . ILE A 1 582 ? -6.630 15.959 -16.979 1.00 93.56 582 ILE A C 1
ATOM 4517 O O . ILE A 1 582 ? -6.841 14.907 -17.602 1.00 93.56 582 ILE A O 1
ATOM 4521 N N . GLU A 1 583 ? -6.422 17.114 -17.606 1.00 90.38 583 GLU A N 1
ATOM 4522 C CA . GLU A 1 583 ? -6.554 17.284 -19.052 1.00 90.38 583 GLU A CA 1
ATOM 4523 C C . GLU A 1 583 ? -5.297 16.896 -19.816 1.00 90.38 583 GLU A C 1
ATOM 4525 O O . GLU A 1 583 ? -5.396 16.296 -20.881 1.00 90.38 583 GLU A O 1
ATOM 4530 N N . THR A 1 584 ? -4.108 17.201 -19.312 1.00 93.19 584 THR A N 1
ATOM 4531 C CA . THR A 1 584 ? -2.869 16.919 -20.045 1.00 93.19 584 THR A CA 1
ATOM 4532 C C . THR A 1 584 ? -1.660 16.887 -19.117 1.00 93.19 584 THR A C 1
ATOM 4534 O O . THR A 1 584 ? -1.762 17.198 -17.930 1.00 93.19 584 THR A O 1
ATOM 4537 N N . ILE A 1 585 ? -0.512 16.512 -19.672 1.00 93.50 585 ILE A N 1
ATOM 4538 C CA . ILE A 1 585 ? 0.784 16.531 -19.002 1.00 93.50 585 ILE A CA 1
ATOM 4539 C C . ILE A 1 585 ? 1.458 17.882 -19.265 1.00 93.50 585 ILE A C 1
ATOM 4541 O O . ILE A 1 585 ? 1.561 18.342 -20.401 1.00 93.50 585 ILE A O 1
ATOM 4545 N N . LEU A 1 586 ? 1.920 18.518 -18.195 1.00 92.75 586 LEU A N 1
ATOM 4546 C CA . LEU A 1 586 ? 2.819 19.658 -18.199 1.00 92.75 586 LEU A CA 1
ATOM 4547 C C . LEU A 1 586 ? 4.255 19.142 -18.078 1.00 92.75 586 LEU A C 1
ATOM 4549 O O . LEU A 1 586 ? 4.680 18.708 -17.007 1.00 92.75 586 LEU A O 1
ATOM 4553 N N . PHE A 1 587 ? 4.995 19.201 -19.181 1.00 88.94 587 PHE A N 1
ATOM 4554 C CA . PHE A 1 587 ? 6.401 18.816 -19.209 1.00 88.94 587 PHE A CA 1
ATOM 4555 C C . PHE A 1 587 ? 7.257 19.834 -18.457 1.00 88.94 587 PHE A C 1
ATOM 4557 O O . PHE A 1 587 ? 7.188 21.033 -18.733 1.00 88.94 587 PHE A O 1
ATOM 4564 N N . VAL A 1 588 ? 8.061 19.345 -17.516 1.00 86.12 588 VAL A N 1
ATOM 4565 C CA . VAL A 1 588 ? 8.998 20.153 -16.728 1.00 86.12 588 VAL A CA 1
ATOM 4566 C C . VAL A 1 588 ? 10.440 19.772 -17.032 1.00 86.12 588 VAL A C 1
ATOM 4568 O O . VAL A 1 588 ? 10.773 18.597 -17.168 1.00 86.12 588 VAL A O 1
ATOM 4571 N N . GLU A 1 589 ? 11.310 20.777 -17.122 1.00 77.25 589 GLU A N 1
ATOM 4572 C CA . GLU A 1 589 ? 12.753 20.569 -17.222 1.00 77.25 589 GLU A CA 1
ATOM 4573 C C . GLU A 1 589 ? 13.340 20.385 -15.815 1.00 77.25 589 GLU A C 1
ATOM 4575 O O . GLU A 1 589 ? 13.353 21.313 -15.006 1.00 77.25 589 GLU A O 1
ATOM 4580 N N . GLY A 1 590 ? 13.824 19.180 -15.508 1.00 77.25 590 GLY A N 1
ATOM 4581 C CA . GLY A 1 590 ? 14.418 18.866 -14.208 1.00 77.25 590 GLY A CA 1
ATOM 4582 C C . GLY A 1 590 ? 13.387 18.423 -13.168 1.00 77.25 590 GLY A C 1
ATOM 4583 O O . GLY A 1 590 ? 12.645 17.469 -13.392 1.00 77.25 590 GLY A O 1
ATOM 4584 N N . VAL A 1 591 ? 13.388 19.074 -12.003 1.00 77.88 591 VAL A N 1
ATOM 4585 C CA . VAL A 1 591 ? 12.483 18.765 -10.884 1.00 77.88 591 VAL A CA 1
ATOM 4586 C C . VAL A 1 591 ? 11.504 19.913 -10.706 1.00 77.88 591 VAL A C 1
ATOM 4588 O O . VAL A 1 591 ? 11.904 21.077 -10.642 1.00 77.88 591 VAL A O 1
ATOM 4591 N N . THR A 1 592 ? 10.220 19.593 -10.567 1.00 82.94 592 THR A N 1
ATOM 4592 C CA . THR A 1 592 ? 9.190 20.587 -10.275 1.00 82.94 592 THR A CA 1
ATOM 4593 C C . THR A 1 592 ? 9.526 21.339 -8.979 1.00 82.94 592 THR A C 1
ATOM 4595 O O . THR A 1 592 ? 9.544 20.753 -7.896 1.00 82.94 592 THR A O 1
ATOM 4598 N N . ASN A 1 593 ? 9.719 22.662 -9.071 1.00 74.50 593 ASN A N 1
ATOM 4599 C CA . ASN A 1 593 ? 10.103 23.554 -7.957 1.00 74.50 593 ASN A CA 1
ATOM 4600 C C . ASN A 1 593 ? 8.971 23.807 -6.929 1.00 74.50 593 ASN A C 1
ATOM 4602 O O . ASN A 1 593 ? 9.047 24.679 -6.065 1.00 74.50 593 ASN A O 1
ATOM 4606 N N . ASN A 1 594 ? 7.878 23.056 -7.027 1.00 75.75 594 ASN A N 1
ATOM 4607 C CA . ASN A 1 594 ? 6.740 23.158 -6.133 1.00 75.75 594 ASN A CA 1
ATOM 4608 C C . ASN A 1 594 ? 6.988 22.335 -4.861 1.00 75.75 594 ASN A C 1
ATOM 4610 O O . ASN A 1 594 ? 7.042 21.104 -4.911 1.00 75.75 594 ASN A O 1
ATOM 4614 N N . ARG A 1 595 ? 7.109 23.023 -3.721 1.00 78.19 595 ARG A N 1
ATOM 4615 C CA . ARG A 1 595 ? 7.371 22.424 -2.401 1.00 78.19 595 ARG A CA 1
ATOM 4616 C C . ARG A 1 595 ? 6.111 21.974 -1.657 1.00 78.19 595 ARG A C 1
ATOM 4618 O O . ARG A 1 595 ? 6.209 21.618 -0.486 1.00 78.19 595 ARG A O 1
ATOM 4625 N N . ALA A 1 596 ? 4.935 22.005 -2.292 1.00 85.31 596 ALA A N 1
ATOM 4626 C CA . ALA A 1 596 ? 3.715 21.503 -1.671 1.00 85.31 596 ALA A CA 1
ATOM 4627 C C . ALA A 1 596 ? 3.925 20.046 -1.215 1.00 85.31 596 ALA A C 1
ATOM 4629 O O . ALA A 1 596 ? 4.449 19.245 -1.994 1.00 85.31 596 ALA A O 1
ATOM 4630 N N . PRO A 1 597 ? 3.545 19.681 0.020 1.00 85.88 597 PRO A N 1
ATOM 4631 C CA . PRO A 1 597 ? 3.674 18.307 0.493 1.00 85.88 597 PRO A CA 1
ATOM 4632 C C . PRO A 1 597 ? 2.735 17.377 -0.289 1.00 85.88 597 PRO A C 1
ATOM 4634 O O . PRO A 1 597 ? 1.697 17.814 -0.787 1.00 85.88 597 PRO A O 1
ATOM 4637 N N . ARG A 1 598 ? 3.057 16.075 -0.351 1.00 85.94 598 ARG A N 1
ATOM 4638 C CA . ARG A 1 598 ? 2.234 15.042 -1.030 1.00 85.94 598 ARG A CA 1
ATOM 4639 C C . ARG A 1 598 ? 0.797 14.939 -0.496 1.00 85.94 598 ARG A C 1
ATOM 4641 O O . ARG A 1 598 ? -0.059 14.374 -1.180 1.00 85.94 598 ARG A O 1
ATOM 4648 N N . THR A 1 599 ? 0.540 15.474 0.702 1.00 84.69 599 THR A N 1
ATOM 4649 C CA . THR A 1 599 ? -0.788 15.596 1.323 1.00 84.69 599 THR A CA 1
ATOM 4650 C C . THR A 1 599 ? -1.667 16.642 0.634 1.00 84.69 599 THR A C 1
ATOM 4652 O O . THR A 1 599 ? -2.879 16.471 0.564 1.00 84.69 599 THR A O 1
ATOM 4655 N N . GLN A 1 600 ? -1.083 17.692 0.050 1.00 89.25 600 GLN A N 1
ATOM 4656 C CA . GLN A 1 600 ? -1.806 18.683 -0.751 1.00 89.25 600 GLN A CA 1
ATOM 4657 C C . GLN A 1 600 ? -1.855 18.238 -2.216 1.00 89.25 600 GLN A C 1
ATOM 4659 O O . GLN A 1 600 ? -1.223 18.852 -3.071 1.00 89.25 600 GLN A O 1
ATOM 4664 N N . VAL A 1 601 ? -2.595 17.163 -2.504 1.00 89.69 601 VAL A N 1
ATOM 4665 C CA . VAL A 1 601 ? -2.578 16.446 -3.794 1.00 89.69 601 VAL A CA 1
ATOM 4666 C C . VAL A 1 601 ? -2.653 17.379 -5.007 1.00 89.69 601 VAL A C 1
ATOM 4668 O O . VAL A 1 601 ? -1.717 17.399 -5.802 1.00 89.69 601 VAL A O 1
ATOM 4671 N N . ALA A 1 602 ? -3.707 18.187 -5.147 1.00 88.50 602 ALA A N 1
ATOM 4672 C CA . ALA A 1 602 ? -3.870 19.046 -6.324 1.00 88.50 602 ALA A CA 1
ATOM 4673 C C . ALA A 1 602 ? -2.684 20.009 -6.502 1.00 88.50 602 ALA A C 1
ATOM 4675 O O . ALA A 1 602 ? -2.140 20.132 -7.594 1.00 88.50 602 ALA A O 1
ATOM 4676 N N . ARG A 1 603 ? -2.216 20.634 -5.414 1.00 88.00 603 ARG A N 1
ATOM 4677 C CA . ARG A 1 603 ? -1.051 21.529 -5.454 1.00 88.00 603 ARG A CA 1
ATOM 4678 C C . ARG A 1 603 ? 0.247 20.778 -5.695 1.00 88.00 603 ARG A C 1
ATOM 4680 O O . ARG A 1 603 ? 1.146 21.346 -6.288 1.00 88.00 603 ARG A O 1
ATOM 4687 N N . HIS A 1 604 ? 0.378 19.542 -5.231 1.00 91.12 604 HIS A N 1
ATOM 4688 C CA . HIS A 1 604 ? 1.576 18.745 -5.437 1.00 91.12 604 HIS A CA 1
ATOM 4689 C C . HIS A 1 604 ? 1.657 18.251 -6.885 1.00 91.12 604 HIS A C 1
ATOM 4691 O O . HIS A 1 604 ? 2.681 18.418 -7.533 1.00 91.12 604 HIS A O 1
ATOM 4697 N N . TYR A 1 605 ? 0.602 17.666 -7.436 1.00 93.12 605 TYR A N 1
ATOM 4698 C CA . TYR A 1 605 ? 0.687 16.999 -8.737 1.00 93.12 605 TYR A CA 1
ATOM 4699 C C . TYR A 1 605 ? 0.327 17.891 -9.923 1.00 93.12 605 TYR A C 1
ATOM 4701 O O . TYR A 1 605 ? 0.730 17.575 -11.045 1.00 93.12 605 TYR A O 1
ATOM 4709 N N . LEU A 1 606 ? -0.406 18.988 -9.704 1.00 93.06 606 LEU A N 1
ATOM 4710 C CA . LEU A 1 606 ? -1.028 19.753 -10.781 1.00 93.06 606 LEU A CA 1
ATOM 4711 C C . LEU A 1 606 ? -0.630 21.238 -10.784 1.00 93.06 606 LEU A C 1
ATOM 4713 O O . LEU A 1 606 ? -0.457 21.878 -9.748 1.00 93.06 606 LEU A O 1
ATOM 4717 N N . ALA A 1 607 ? -0.573 21.799 -11.991 1.00 91.31 607 ALA A N 1
ATOM 4718 C CA . ALA A 1 607 ? -0.596 23.228 -12.278 1.00 91.31 607 ALA A CA 1
ATOM 4719 C C . ALA A 1 607 ? -1.927 23.573 -12.968 1.00 91.31 607 ALA A C 1
ATOM 4721 O O . ALA A 1 607 ? -2.030 23.562 -14.202 1.00 91.31 607 ALA A O 1
ATOM 4722 N N . GLY A 1 608 ? -2.964 23.836 -12.168 1.00 89.12 608 GLY A N 1
ATOM 4723 C CA . GLY A 1 608 ? -4.344 23.922 -12.653 1.00 89.12 608 GLY A CA 1
ATOM 4724 C C . GLY A 1 608 ? -4.901 22.526 -12.945 1.00 89.12 608 GLY A C 1
ATOM 4725 O O . GLY A 1 608 ? -4.921 21.680 -12.059 1.00 89.12 608 GLY A O 1
ATOM 4726 N N . ASN A 1 609 ? -5.310 22.270 -14.188 1.00 91.69 609 ASN A N 1
ATOM 4727 C CA . ASN A 1 609 ? -5.792 20.967 -14.674 1.00 91.69 609 ASN A CA 1
ATOM 4728 C C . ASN A 1 609 ? -4.708 20.143 -15.408 1.00 91.69 609 ASN A C 1
ATOM 4730 O O . ASN A 1 609 ? -5.005 19.117 -16.025 1.00 91.69 609 ASN A O 1
ATOM 4734 N N . ARG A 1 610 ? -3.446 20.596 -15.369 1.00 94.00 610 ARG A N 1
ATOM 4735 C CA . ARG A 1 610 ? -2.307 19.951 -16.039 1.00 94.00 610 ARG A CA 1
ATOM 4736 C C . ARG A 1 610 ? -1.400 19.279 -15.024 1.00 94.00 610 ARG A C 1
ATOM 4738 O O . ARG A 1 610 ? -1.040 19.897 -14.028 1.00 94.00 610 ARG A O 1
ATOM 4745 N N . MET A 1 611 ? -0.995 18.049 -15.299 1.00 94.50 611 MET A N 1
ATOM 4746 C CA . MET A 1 611 ? -0.179 17.242 -14.397 1.00 94.50 611 MET A CA 1
ATOM 4747 C C . MET A 1 611 ? 1.307 17.369 -14.693 1.00 94.50 611 MET A C 1
ATOM 4749 O O . MET A 1 611 ? 1.715 17.189 -15.834 1.00 94.50 611 MET A O 1
ATOM 4753 N N . TYR A 1 612 ? 2.123 17.617 -13.674 1.00 94.44 612 TYR A N 1
ATOM 4754 C CA . TYR A 1 612 ? 3.573 17.662 -13.840 1.00 94.44 612 TYR A CA 1
ATOM 4755 C C . TYR A 1 612 ? 4.133 16.308 -14.297 1.00 94.44 612 TYR A C 1
ATOM 4757 O O . TYR A 1 612 ? 3.863 15.275 -13.679 1.00 94.44 612 TYR A O 1
ATOM 4765 N N . SER A 1 613 ? 4.924 16.308 -15.375 1.00 92.19 613 SER A N 1
ATOM 4766 C CA . SER A 1 613 ? 5.480 15.085 -15.969 1.00 92.19 613 SER A CA 1
ATOM 4767 C C . SER A 1 613 ? 6.352 14.295 -14.993 1.00 92.19 613 SER A C 1
ATOM 4769 O O . SER A 1 613 ? 6.261 13.073 -14.948 1.00 92.19 613 SER A O 1
ATOM 4771 N N . ASP A 1 614 ? 7.141 14.977 -14.159 1.00 90.69 614 ASP A N 1
ATOM 4772 C CA . ASP A 1 614 ? 8.031 14.353 -13.172 1.00 90.69 614 ASP A CA 1
ATOM 4773 C C . ASP A 1 614 ? 7.293 13.699 -11.989 1.00 90.69 614 ASP A C 1
ATOM 4775 O O . ASP A 1 614 ? 7.907 12.960 -11.221 1.00 90.69 614 ASP A O 1
ATOM 4779 N N . ARG A 1 615 ? 5.983 13.948 -11.846 1.00 92.75 615 ARG A N 1
ATOM 4780 C CA . ARG A 1 615 ? 5.126 13.407 -10.775 1.00 92.75 615 ARG A CA 1
ATOM 4781 C C . ARG A 1 615 ? 4.028 12.473 -11.292 1.00 92.75 615 ARG A C 1
ATOM 4783 O O . ARG A 1 615 ? 3.274 11.928 -10.491 1.00 92.75 615 ARG A O 1
ATOM 4790 N N . ALA A 1 616 ? 3.925 12.279 -12.608 1.00 95.12 616 ALA A N 1
ATOM 4791 C CA . ALA A 1 616 ? 2.852 11.496 -13.217 1.00 95.12 616 ALA A CA 1
ATOM 4792 C C . ALA A 1 616 ? 2.893 10.018 -12.796 1.00 95.12 616 ALA A C 1
ATOM 4794 O O . ALA A 1 616 ? 1.867 9.455 -12.423 1.00 95.12 616 ALA A O 1
ATOM 4795 N N . ALA A 1 617 ? 4.078 9.404 -12.797 1.00 95.56 617 ALA A N 1
ATOM 4796 C CA . ALA A 1 617 ? 4.239 8.015 -12.375 1.00 95.56 617 ALA A CA 1
ATOM 4797 C C . ALA A 1 617 ? 3.969 7.822 -10.878 1.00 95.56 617 ALA A C 1
ATOM 4799 O O . ALA A 1 617 ? 3.280 6.882 -10.503 1.00 95.56 617 ALA A O 1
ATOM 4800 N N . ASP A 1 618 ? 4.409 8.764 -10.035 1.00 95.44 618 ASP A N 1
ATOM 4801 C CA . ASP A 1 618 ? 4.072 8.762 -8.606 1.00 95.44 618 ASP A CA 1
ATOM 4802 C C . ASP A 1 618 ? 2.551 8.828 -8.393 1.00 95.44 618 ASP A C 1
ATOM 4804 O O . ASP A 1 618 ? 1.991 8.069 -7.608 1.00 95.44 618 ASP A O 1
ATOM 4808 N N . PHE A 1 619 ? 1.848 9.685 -9.141 1.00 96.06 619 PHE A N 1
ATOM 4809 C CA . PHE A 1 619 ? 0.387 9.756 -9.086 1.00 96.06 619 PHE A CA 1
ATOM 4810 C C . PHE A 1 619 ? -0.274 8.438 -9.515 1.00 96.06 619 PHE A C 1
ATOM 4812 O O . PHE A 1 619 ? -1.224 7.999 -8.871 1.00 96.06 619 PHE A O 1
ATOM 4819 N N . ALA A 1 620 ? 0.225 7.803 -10.581 1.00 97.31 620 ALA A N 1
ATOM 4820 C CA . ALA A 1 620 ? -0.278 6.522 -11.072 1.00 97.31 620 ALA A CA 1
ATOM 4821 C C . ALA A 1 620 ? -0.096 5.398 -10.039 1.00 97.31 620 ALA A C 1
ATOM 4823 O O . ALA A 1 620 ? -1.056 4.693 -9.737 1.00 97.31 620 ALA A O 1
ATOM 4824 N N . VAL A 1 621 ? 1.099 5.285 -9.449 1.00 96.94 621 VAL A N 1
ATOM 4825 C CA . VAL A 1 621 ? 1.401 4.313 -8.384 1.00 96.94 621 VAL A CA 1
ATOM 4826 C C . VAL A 1 621 ? 0.485 4.526 -7.181 1.00 96.94 621 VAL A C 1
ATOM 4828 O O . VAL A 1 621 ? -0.090 3.574 -6.666 1.00 96.94 621 VAL A O 1
ATOM 4831 N N . ARG A 1 622 ? 0.255 5.778 -6.779 1.00 95.38 622 ARG A N 1
ATOM 4832 C CA . ARG A 1 622 ? -0.669 6.083 -5.680 1.00 95.38 622 ARG A CA 1
ATOM 4833 C C . ARG A 1 622 ? -2.124 5.765 -5.999 1.00 95.38 622 ARG A C 1
ATOM 4835 O O . ARG A 1 622 ? -2.860 5.380 -5.098 1.00 95.38 622 ARG A O 1
ATOM 4842 N N . CYS A 1 623 ? -2.561 5.959 -7.243 1.00 95.56 623 CYS A N 1
ATOM 4843 C CA . CYS A 1 623 ? -3.899 5.535 -7.653 1.00 95.56 623 CYS A CA 1
ATOM 4844 C C . CYS A 1 623 ? -4.038 4.020 -7.508 1.00 95.56 623 CYS A C 1
ATOM 4846 O O . CYS A 1 623 ? -5.034 3.561 -6.962 1.00 95.56 623 CYS A O 1
ATOM 4848 N N . ASP A 1 624 ? -3.031 3.258 -7.936 1.00 96.12 624 ASP A N 1
ATOM 4849 C CA . ASP A 1 624 ? -3.010 1.800 -7.796 1.00 96.12 624 ASP A CA 1
ATOM 4850 C C . ASP A 1 624 ? -3.049 1.368 -6.321 1.00 96.12 624 ASP A C 1
ATOM 4852 O O . ASP A 1 624 ? -3.877 0.547 -5.943 1.00 96.12 624 ASP A O 1
ATOM 4856 N N . GLU A 1 625 ? -2.247 1.995 -5.458 1.00 93.44 625 GLU A N 1
ATOM 4857 C CA . GLU A 1 625 ? -2.245 1.742 -4.008 1.00 93.44 625 GLU A CA 1
ATOM 4858 C C . GLU A 1 625 ? -3.602 2.025 -3.353 1.00 93.44 625 GLU A C 1
ATOM 4860 O O . GLU A 1 625 ? -4.141 1.179 -2.643 1.00 93.44 625 GLU A O 1
ATOM 4865 N N . LEU A 1 626 ? -4.179 3.203 -3.609 1.00 91.50 626 LEU A N 1
ATOM 4866 C CA . LEU A 1 626 ? -5.452 3.619 -3.011 1.00 91.50 626 LEU A CA 1
ATOM 4867 C C . LEU A 1 626 ? -6.646 2.818 -3.530 1.00 91.50 626 LEU A C 1
ATOM 4869 O O . LEU A 1 626 ? -7.670 2.740 -2.856 1.00 91.50 626 LEU A O 1
ATOM 4873 N N . THR A 1 627 ? -6.521 2.238 -4.720 1.00 89.19 627 THR A N 1
ATOM 4874 C CA . THR A 1 627 ? -7.552 1.391 -5.326 1.00 89.19 627 THR A CA 1
ATOM 4875 C C . THR A 1 627 ? -7.255 -0.096 -5.169 1.00 89.19 627 THR A C 1
ATOM 4877 O O . THR A 1 627 ? -7.911 -0.904 -5.816 1.00 89.19 627 THR A O 1
ATOM 4880 N N . GLN A 1 628 ? -6.297 -0.470 -4.312 1.00 90.38 628 GLN A N 1
ATOM 4881 C CA . GLN A 1 628 ? -5.947 -1.865 -4.023 1.00 90.38 628 GLN A CA 1
ATOM 4882 C C . GLN A 1 628 ? -5.620 -2.684 -5.288 1.00 90.38 628 GLN A C 1
ATOM 4884 O O . GLN A 1 628 ? -6.084 -3.807 -5.456 1.00 90.38 628 GLN A O 1
ATOM 4889 N N . GLY A 1 629 ? -4.831 -2.115 -6.202 1.00 89.38 629 GLY A N 1
ATOM 4890 C CA . GLY A 1 629 ? -4.358 -2.810 -7.403 1.00 89.38 629 GLY A CA 1
ATOM 4891 C C . GLY A 1 629 ? -5.286 -2.717 -8.620 1.00 89.38 629 GLY A C 1
ATOM 4892 O O . GLY A 1 629 ? -5.007 -3.330 -9.653 1.00 89.38 629 GLY A O 1
ATOM 4893 N N . GLN A 1 630 ? -6.397 -1.970 -8.550 1.00 94.56 630 GLN A N 1
ATOM 4894 C CA . GLN A 1 630 ? -7.348 -1.911 -9.668 1.00 94.56 630 GLN A CA 1
ATOM 4895 C C . GLN A 1 630 ? -6.762 -1.303 -10.948 1.00 94.56 630 GLN A C 1
ATOM 4897 O O . GLN A 1 630 ? -7.243 -1.637 -12.035 1.00 94.56 630 GLN A O 1
ATOM 4902 N N . VAL A 1 631 ? -5.740 -0.442 -10.857 1.00 95.88 631 VAL A N 1
ATOM 4903 C CA . VAL A 1 631 ? -5.071 0.112 -12.045 1.00 95.88 631 VAL A CA 1
ATOM 4904 C C . VAL A 1 631 ? -4.402 -1.012 -12.831 1.00 95.88 631 VAL A C 1
ATOM 4906 O O . VAL A 1 631 ? -4.645 -1.153 -14.033 1.00 95.88 631 VAL A O 1
ATOM 4909 N N . VAL A 1 632 ? -3.598 -1.833 -12.150 1.00 96.81 632 VAL A N 1
ATOM 4910 C CA . VAL A 1 632 ? -2.922 -2.991 -12.749 1.00 96.81 632 VAL A CA 1
ATOM 4911 C C . VAL A 1 632 ? -3.934 -4.047 -13.200 1.00 96.81 632 VAL A C 1
ATOM 4913 O O . VAL A 1 632 ? -3.844 -4.521 -14.332 1.00 96.81 632 VAL A O 1
ATOM 4916 N N . ALA A 1 633 ? -4.954 -4.349 -12.392 1.00 91.94 633 ALA A N 1
ATOM 4917 C CA . ALA A 1 633 ? -5.981 -5.333 -12.742 1.00 91.94 633 ALA A CA 1
ATOM 4918 C C . ALA A 1 633 ? -6.746 -4.959 -14.026 1.00 91.94 633 ALA A C 1
ATOM 4920 O O . ALA A 1 633 ? -6.994 -5.807 -14.883 1.00 91.94 633 ALA A O 1
ATOM 4921 N N . ARG A 1 634 ? -7.077 -3.674 -14.224 1.00 96.75 634 ARG A N 1
ATOM 4922 C CA . ARG A 1 634 ? -7.709 -3.210 -15.472 1.00 96.75 634 ARG A CA 1
ATOM 4923 C C . ARG A 1 634 ? -6.767 -3.301 -16.664 1.00 96.75 634 ARG A C 1
ATOM 4925 O O . ARG A 1 634 ? -7.224 -3.621 -17.757 1.00 96.75 634 ARG A O 1
ATOM 4932 N N . LEU A 1 635 ? -5.482 -3.003 -16.482 1.00 97.25 635 LEU A N 1
ATOM 4933 C CA . LEU A 1 635 ? -4.491 -3.181 -17.543 1.00 97.25 635 LEU A CA 1
ATOM 4934 C C . LEU A 1 635 ? -4.388 -4.656 -17.955 1.00 97.25 635 LEU A C 1
ATOM 4936 O O . LEU A 1 635 ? -4.413 -4.926 -19.153 1.00 97.25 635 LEU A O 1
ATOM 4940 N N . ALA A 1 636 ? -4.383 -5.581 -16.991 1.00 93.31 636 ALA A N 1
ATOM 4941 C CA . ALA A 1 636 ? -4.389 -7.024 -17.240 1.00 93.31 636 ALA A CA 1
ATOM 4942 C C . ALA A 1 636 ? -5.668 -7.491 -17.948 1.00 93.31 636 ALA A C 1
ATOM 4944 O O . ALA A 1 636 ? -5.627 -8.288 -18.881 1.00 93.31 636 ALA A O 1
ATOM 4945 N N . ALA A 1 637 ? -6.814 -6.902 -17.604 1.00 91.25 637 ALA A N 1
ATOM 4946 C CA . ALA A 1 637 ? -8.059 -7.160 -18.316 1.00 91.25 637 ALA A CA 1
ATOM 4947 C C . ALA A 1 637 ? -8.064 -6.611 -19.756 1.00 91.25 637 ALA A C 1
ATOM 4949 O O . ALA A 1 637 ? -8.850 -7.084 -20.578 1.00 91.25 637 ALA A O 1
ATOM 4950 N N . MET A 1 638 ? -7.233 -5.614 -20.082 1.00 94.75 638 MET A N 1
ATOM 4951 C CA . MET A 1 638 ? -7.186 -4.971 -21.402 1.00 94.75 638 MET A CA 1
ATOM 4952 C C . MET A 1 638 ? -6.139 -5.570 -22.341 1.00 94.75 638 MET A C 1
ATOM 4954 O O . MET A 1 638 ? -6.396 -5.649 -23.545 1.00 94.75 638 MET A O 1
ATOM 4958 N N . TYR A 1 639 ? -4.979 -5.952 -21.812 1.00 96.69 639 TYR A N 1
ATOM 4959 C CA . TYR A 1 639 ? -3.825 -6.374 -22.595 1.00 96.69 639 TYR A CA 1
ATOM 4960 C C . TYR A 1 639 ? -3.321 -7.724 -22.113 1.00 96.69 639 TYR A C 1
ATOM 4962 O O . TYR A 1 639 ? -3.094 -7.922 -20.926 1.00 96.69 639 TYR A O 1
ATOM 4970 N N . ASP A 1 640 ? -3.090 -8.620 -23.065 1.00 93.62 640 ASP A N 1
ATOM 4971 C CA . ASP A 1 640 ? -2.427 -9.892 -22.800 1.00 93.62 640 ASP A CA 1
ATOM 4972 C C . ASP A 1 640 ? -0.902 -9.696 -22.764 1.00 93.62 640 ASP A C 1
ATOM 4974 O O . ASP A 1 640 ? -0.197 -10.412 -22.056 1.00 93.62 640 ASP A O 1
ATOM 4978 N N . GLU A 1 641 ? -0.390 -8.708 -23.516 1.00 96.69 641 GLU A N 1
ATOM 4979 C CA . GLU A 1 641 ? 1.038 -8.387 -23.576 1.00 96.69 641 GLU A CA 1
ATOM 4980 C C . GLU A 1 641 ? 1.315 -6.878 -23.572 1.00 96.69 641 GLU A C 1
ATOM 4982 O O . GLU A 1 641 ? 0.589 -6.084 -24.183 1.00 96.69 641 GLU A O 1
ATOM 4987 N N . LEU A 1 642 ? 2.418 -6.489 -22.929 1.00 97.50 642 LEU A N 1
ATOM 4988 C CA . LEU A 1 642 ? 2.886 -5.106 -22.850 1.00 97.50 642 LEU A CA 1
ATOM 4989 C C . LEU A 1 642 ? 4.368 -5.013 -23.220 1.00 97.50 642 LEU A C 1
ATOM 4991 O O . LEU A 1 642 ? 5.236 -5.529 -22.520 1.00 97.50 642 LEU A O 1
ATOM 4995 N N . TYR A 1 643 ? 4.674 -4.313 -24.309 1.00 97.56 643 TYR A N 1
ATOM 4996 C CA . TYR A 1 643 ? 6.041 -4.062 -24.754 1.00 97.56 643 TYR A CA 1
ATOM 4997 C C . TYR A 1 643 ? 6.445 -2.635 -24.396 1.00 97.56 643 TYR A C 1
ATOM 4999 O O . TYR A 1 643 ? 5.796 -1.682 -24.822 1.00 97.56 643 TYR A O 1
ATOM 5007 N N . ILE A 1 644 ? 7.519 -2.478 -23.626 1.00 96.00 644 ILE A N 1
ATOM 5008 C CA . ILE A 1 644 ? 8.031 -1.175 -23.197 1.00 96.00 644 ILE A CA 1
ATOM 5009 C C . ILE A 1 644 ? 9.404 -0.970 -23.831 1.00 96.00 644 ILE A C 1
ATOM 5011 O O . ILE A 1 644 ? 10.386 -1.581 -23.417 1.00 96.00 644 ILE A O 1
ATOM 5015 N N . ASP A 1 645 ? 9.458 -0.118 -24.848 1.00 93.44 645 ASP A N 1
ATOM 5016 C CA . ASP A 1 645 ? 10.687 0.264 -25.540 1.00 93.44 645 ASP A CA 1
ATOM 5017 C C . ASP A 1 645 ? 11.336 1.491 -24.885 1.00 93.44 645 ASP A C 1
ATOM 5019 O O . ASP A 1 645 ? 10.662 2.314 -24.258 1.00 93.44 645 ASP A O 1
ATOM 5023 N N . GLU A 1 646 ? 12.643 1.652 -25.088 1.00 90.38 646 GLU A N 1
ATOM 5024 C CA . GLU A 1 646 ? 13.467 2.711 -24.489 1.00 90.38 646 GLU A CA 1
ATOM 5025 C C . GLU A 1 646 ? 13.438 2.703 -22.943 1.00 90.38 646 GLU A C 1
ATOM 5027 O O . GLU A 1 646 ? 13.467 3.755 -22.300 1.00 90.38 646 GLU A O 1
ATOM 5032 N N . VAL A 1 647 ? 13.418 1.511 -22.326 1.00 92.38 647 VAL A N 1
ATOM 5033 C CA . VAL A 1 647 ? 13.320 1.351 -20.858 1.00 92.38 647 VAL A CA 1
ATOM 5034 C C . VAL A 1 647 ? 14.436 2.078 -20.090 1.00 92.38 647 VAL A C 1
ATOM 5036 O O . VAL A 1 647 ? 14.241 2.478 -18.946 1.00 92.38 647 VAL A O 1
ATOM 5039 N N . GLN A 1 648 ? 15.591 2.322 -20.719 1.00 90.25 648 GLN A N 1
ATOM 5040 C CA . GLN A 1 648 ? 16.693 3.066 -20.106 1.00 90.25 648 GLN A CA 1
ATOM 5041 C C . GLN A 1 648 ? 16.381 4.539 -19.804 1.00 90.25 648 GLN A C 1
ATOM 5043 O O . GLN A 1 648 ? 17.126 5.161 -19.047 1.00 90.25 648 GLN A O 1
ATOM 5048 N N . ASP A 1 649 ? 15.341 5.106 -20.424 1.00 89.56 649 ASP A N 1
ATOM 5049 C CA . ASP A 1 649 ? 14.914 6.485 -20.176 1.00 89.56 649 ASP A CA 1
ATOM 5050 C C . ASP A 1 649 ? 13.934 6.575 -18.981 1.00 89.56 649 ASP A C 1
ATOM 5052 O O . ASP A 1 649 ? 13.641 7.680 -18.517 1.00 89.56 649 ASP A O 1
ATOM 5056 N N . LEU A 1 650 ? 13.438 5.442 -18.456 1.00 92.25 650 LEU A N 1
ATOM 5057 C CA . LEU A 1 650 ? 12.573 5.399 -17.270 1.00 92.25 650 LEU A CA 1
ATOM 5058 C C . LEU A 1 650 ? 13.376 5.627 -15.980 1.00 92.25 650 LEU A C 1
ATOM 5060 O O . LEU A 1 650 ? 14.510 5.168 -15.839 1.00 92.25 650 LEU A O 1
ATOM 5064 N N . ALA A 1 651 ? 12.786 6.329 -15.010 1.00 90.56 651 ALA A N 1
ATOM 5065 C CA . ALA A 1 651 ? 13.437 6.647 -13.741 1.00 90.56 651 ALA A CA 1
ATOM 5066 C C . ALA A 1 651 ? 12.429 6.831 -12.596 1.00 90.56 651 ALA A C 1
ATOM 5068 O O . ALA A 1 651 ? 11.253 7.104 -12.812 1.00 90.56 651 ALA A O 1
ATOM 5069 N N . GLY A 1 652 ? 12.884 6.757 -11.343 1.00 89.94 652 GLY A N 1
ATOM 5070 C CA . GLY A 1 652 ? 12.017 7.048 -10.197 1.00 89.94 652 GLY A CA 1
ATOM 5071 C C . GLY A 1 652 ? 10.792 6.138 -10.138 1.00 89.94 652 GLY A C 1
ATOM 5072 O O . GLY A 1 652 ? 10.908 4.935 -10.344 1.00 89.94 652 GLY A O 1
ATOM 5073 N N . PHE A 1 653 ? 9.620 6.726 -9.892 1.00 93.00 653 PHE A N 1
ATOM 5074 C CA . PHE A 1 653 ? 8.360 5.988 -9.748 1.00 93.00 653 PHE A CA 1
ATOM 5075 C C . PHE A 1 653 ? 7.891 5.271 -11.022 1.00 93.00 653 PHE A C 1
ATOM 5077 O O . PHE A 1 653 ? 6.985 4.446 -10.950 1.00 93.00 653 PHE A O 1
ATOM 5084 N N . ASP A 1 654 ? 8.504 5.537 -12.182 1.00 94.75 654 ASP A N 1
ATOM 5085 C CA . ASP A 1 654 ? 8.261 4.723 -13.376 1.00 94.75 654 ASP A CA 1
ATOM 5086 C C . ASP A 1 654 ? 8.671 3.265 -13.135 1.00 94.75 654 ASP A C 1
ATOM 5088 O O . ASP A 1 654 ? 7.968 2.350 -13.551 1.00 94.75 654 ASP A O 1
ATOM 5092 N N . LEU A 1 655 ? 9.778 3.051 -12.416 1.00 95.31 655 LEU A N 1
ATOM 5093 C CA . LEU A 1 655 ? 10.295 1.721 -12.098 1.00 95.31 655 LEU A CA 1
ATOM 5094 C C . LEU A 1 655 ? 9.425 1.016 -11.048 1.00 95.31 655 LEU A C 1
ATOM 5096 O O . LEU A 1 655 ? 9.198 -0.181 -11.182 1.00 95.31 655 LEU A O 1
ATOM 5100 N N . ASP A 1 656 ? 8.862 1.754 -10.079 1.00 95.00 656 ASP A N 1
ATOM 5101 C CA . ASP A 1 656 ? 7.859 1.215 -9.144 1.00 95.00 656 ASP A CA 1
ATOM 5102 C C . ASP A 1 656 ? 6.612 0.715 -9.906 1.00 95.00 656 ASP A C 1
ATOM 5104 O O . ASP A 1 656 ? 6.081 -0.356 -9.610 1.00 95.00 656 ASP A O 1
ATOM 5108 N N . LEU A 1 657 ? 6.142 1.466 -10.912 1.00 96.50 657 LEU A N 1
ATOM 5109 C CA . LEU A 1 657 ? 5.010 1.044 -11.742 1.00 96.50 657 LEU A CA 1
ATOM 5110 C C . LEU A 1 657 ? 5.353 -0.184 -12.597 1.00 96.50 657 LEU A C 1
ATOM 5112 O O . LEU A 1 657 ? 4.540 -1.099 -12.686 1.00 96.50 657 LEU A O 1
ATOM 5116 N N . VAL A 1 658 ? 6.536 -0.218 -13.220 1.00 97.00 658 VAL A N 1
ATOM 5117 C CA . VAL A 1 658 ? 6.980 -1.380 -14.009 1.00 97.00 658 VAL A CA 1
ATOM 5118 C C . VAL A 1 658 ? 7.080 -2.625 -13.131 1.00 97.00 658 VAL A C 1
ATOM 5120 O O . VAL A 1 658 ? 6.561 -3.663 -13.522 1.00 97.00 658 VAL A O 1
ATOM 5123 N N . GLU A 1 659 ? 7.655 -2.528 -11.931 1.00 95.44 659 GLU A N 1
ATOM 5124 C CA . GLU A 1 659 ? 7.743 -3.658 -10.998 1.00 95.44 659 GLU A CA 1
ATOM 5125 C C . GLU A 1 659 ? 6.356 -4.196 -10.605 1.00 95.44 659 GLU A C 1
ATOM 5127 O O . GLU A 1 659 ? 6.145 -5.408 -10.571 1.00 95.44 659 GLU A O 1
ATOM 5132 N N . ARG A 1 660 ? 5.373 -3.312 -10.375 1.00 95.25 660 ARG A N 1
ATOM 5133 C CA . ARG A 1 660 ? 3.973 -3.709 -10.129 1.00 95.25 660 ARG A CA 1
ATOM 5134 C C . ARG A 1 660 ? 3.355 -4.428 -11.325 1.00 95.25 660 ARG A C 1
ATOM 5136 O O . ARG A 1 660 ? 2.639 -5.406 -11.142 1.00 95.25 660 ARG A O 1
ATOM 5143 N N . LEU A 1 661 ? 3.636 -3.960 -12.539 1.00 96.06 661 LEU A N 1
ATOM 5144 C CA . LEU A 1 661 ? 3.163 -4.604 -13.762 1.00 96.06 661 LEU A CA 1
ATOM 5145 C C . LEU A 1 661 ? 3.822 -5.979 -13.962 1.00 96.06 661 LEU A C 1
ATOM 5147 O O . LEU A 1 661 ? 3.134 -6.913 -14.360 1.00 96.06 661 LEU A O 1
ATOM 5151 N N . LEU A 1 662 ? 5.110 -6.138 -13.636 1.00 95.25 662 LEU A N 1
ATOM 5152 C CA . LEU A 1 662 ? 5.811 -7.430 -13.716 1.00 95.25 662 LEU A CA 1
ATOM 5153 C C . LEU A 1 662 ? 5.196 -8.494 -12.792 1.00 95.25 662 LEU A C 1
ATOM 5155 O O . LEU A 1 662 ? 5.262 -9.677 -13.100 1.00 95.25 662 LEU A O 1
ATOM 5159 N N . LYS A 1 663 ? 4.557 -8.081 -11.693 1.00 91.06 663 LYS A N 1
ATOM 5160 C CA . LYS A 1 663 ? 3.839 -8.970 -10.762 1.00 91.06 663 LYS A CA 1
ATOM 5161 C C . LYS A 1 663 ? 2.404 -9.294 -11.206 1.00 91.06 663 LYS A C 1
ATOM 5163 O O . LYS A 1 663 ? 1.680 -9.964 -10.478 1.00 91.06 663 LYS A O 1
ATOM 5168 N N . SER A 1 664 ? 1.966 -8.784 -12.358 1.00 90.56 664 SER A N 1
ATOM 5169 C CA . SER A 1 664 ? 0.625 -9.021 -12.903 1.00 90.56 664 SER A CA 1
ATOM 5170 C C . SER A 1 664 ? 0.594 -10.199 -13.880 1.00 90.56 664 SER A C 1
ATOM 5172 O O . SER A 1 664 ? 1.629 -10.731 -14.268 1.00 90.56 664 SER A O 1
ATOM 5174 N N . GLU A 1 665 ? -0.603 -10.569 -14.336 1.00 87.06 665 GLU A N 1
ATOM 5175 C CA . GLU A 1 665 ? -0.802 -11.617 -15.349 1.00 87.06 665 GLU A CA 1
ATOM 5176 C C . GLU A 1 665 ? -0.403 -11.189 -16.779 1.00 87.06 665 GLU A C 1
ATOM 5178 O O . GLU A 1 665 ? -0.416 -12.010 -17.698 1.00 87.06 665 GLU A O 1
ATOM 5183 N N . ILE A 1 666 ? -0.059 -9.913 -16.998 1.00 93.81 666 ILE A N 1
ATOM 5184 C CA . ILE A 1 666 ? 0.359 -9.402 -18.312 1.00 93.81 666 ILE A CA 1
ATOM 5185 C C . ILE A 1 666 ? 1.746 -9.953 -18.648 1.00 93.81 666 ILE A C 1
ATOM 5187 O O . ILE A 1 666 ? 2.668 -9.821 -17.851 1.00 93.81 666 ILE A O 1
ATOM 5191 N N . ALA A 1 667 ? 1.946 -10.467 -19.864 1.00 94.12 667 ALA A N 1
ATOM 5192 C CA . ALA A 1 667 ? 3.289 -10.803 -20.336 1.00 94.12 667 ALA A CA 1
ATOM 5193 C C . ALA A 1 667 ? 4.046 -9.537 -20.780 1.00 94.12 667 ALA A C 1
ATOM 5195 O O . ALA A 1 667 ? 3.676 -8.884 -21.761 1.00 94.12 667 ALA A O 1
ATOM 5196 N N . ILE A 1 668 ? 5.120 -9.179 -20.074 1.00 96.81 668 ILE A N 1
ATOM 5197 C CA . ILE A 1 668 ? 5.827 -7.907 -20.284 1.00 96.81 668 ILE A CA 1
ATOM 5198 C C . ILE A 1 668 ? 7.163 -8.106 -20.988 1.00 96.81 668 ILE A C 1
ATOM 5200 O O . ILE A 1 668 ? 7.997 -8.893 -20.563 1.00 96.81 668 ILE A O 1
ATOM 5204 N N . THR A 1 669 ? 7.432 -7.332 -22.036 1.00 96.38 669 THR A N 1
ATOM 5205 C CA . THR A 1 669 ? 8.765 -7.276 -22.656 1.00 96.38 669 THR A CA 1
ATOM 5206 C C . THR A 1 669 ? 9.339 -5.870 -22.536 1.00 96.38 669 THR A C 1
ATOM 5208 O O . THR A 1 669 ? 8.872 -4.943 -23.193 1.00 96.38 669 THR A O 1
ATOM 5211 N N . LEU A 1 670 ? 10.367 -5.708 -21.705 1.00 96.25 670 LEU A N 1
ATOM 5212 C CA . LEU A 1 670 ? 11.141 -4.475 -21.575 1.00 96.25 670 LEU A CA 1
ATOM 5213 C C . LEU A 1 670 ? 12.302 -4.507 -22.568 1.00 96.25 670 LEU A C 1
ATOM 5215 O O . LEU A 1 670 ? 13.064 -5.469 -22.603 1.00 96.25 670 LEU A O 1
ATOM 5219 N N . VAL A 1 671 ? 12.472 -3.460 -23.368 1.00 93.94 671 VAL A N 1
ATOM 5220 C CA . VAL A 1 671 ? 13.538 -3.371 -24.371 1.00 93.94 671 VAL A CA 1
ATOM 5221 C C . VAL A 1 671 ? 14.268 -2.048 -24.218 1.00 93.94 671 VAL A C 1
ATOM 5223 O O . VAL A 1 671 ? 13.658 -0.989 -24.088 1.00 93.94 671 VAL A O 1
ATOM 5226 N N . GLY A 1 672 ? 15.598 -2.091 -24.239 1.00 91.69 672 GLY A N 1
ATOM 5227 C CA . GLY A 1 672 ? 16.382 -0.866 -24.175 1.00 91.69 672 GLY A CA 1
ATOM 5228 C C . GLY A 1 672 ? 17.878 -1.067 -24.298 1.00 91.69 672 GLY A C 1
ATOM 5229 O O . GLY A 1 672 ? 18.381 -2.178 -24.452 1.00 91.69 672 GLY A O 1
ATOM 5230 N N . ASP A 1 673 ? 18.586 0.054 -24.258 1.00 91.06 673 ASP A N 1
ATOM 5231 C CA . ASP A 1 673 ? 20.043 0.124 -24.280 1.00 91.06 673 ASP A CA 1
ATOM 5232 C C . ASP A 1 673 ? 20.524 1.068 -23.182 1.00 91.06 673 ASP A C 1
ATOM 5234 O O . ASP A 1 673 ? 20.453 2.289 -23.325 1.00 91.06 673 ASP A O 1
ATOM 5238 N N . THR A 1 674 ? 21.041 0.522 -22.084 1.00 89.69 674 THR A N 1
ATOM 5239 C CA . THR A 1 674 ? 21.469 1.328 -20.933 1.00 89.69 674 THR A CA 1
ATOM 5240 C C . THR A 1 674 ? 22.658 2.249 -21.249 1.00 89.69 674 THR A C 1
ATOM 5242 O O . THR A 1 674 ? 22.868 3.234 -20.538 1.00 89.69 674 THR A O 1
ATOM 5245 N N . ARG A 1 675 ? 23.376 2.030 -22.367 1.00 90.06 675 ARG A N 1
ATOM 5246 C CA . ARG A 1 675 ? 24.409 2.950 -22.886 1.00 90.06 675 ARG A CA 1
ATOM 5247 C C . ARG A 1 675 ? 23.819 4.188 -23.570 1.00 90.06 675 ARG A C 1
ATOM 5249 O O . ARG A 1 675 ? 24.514 5.185 -23.738 1.00 90.06 675 ARG A O 1
ATOM 5256 N N . GLN A 1 676 ? 22.536 4.166 -23.946 1.00 87.50 676 GLN A N 1
ATOM 5257 C CA . GLN A 1 676 ? 21.831 5.262 -24.636 1.00 87.50 676 GLN A CA 1
ATOM 5258 C C . GLN A 1 676 ? 20.939 6.115 -23.718 1.00 87.50 676 GLN A C 1
ATOM 5260 O O . GLN A 1 676 ? 20.051 6.817 -24.209 1.00 87.50 676 GLN A O 1
ATOM 5265 N N . ALA A 1 677 ? 21.147 6.075 -22.401 1.00 85.62 677 ALA A N 1
ATOM 5266 C CA . ALA A 1 677 ? 20.363 6.841 -21.430 1.00 85.62 677 ALA A CA 1
ATOM 5267 C C . ALA A 1 677 ? 20.703 8.346 -21.456 1.00 85.62 677 ALA A C 1
ATOM 5269 O O . ALA A 1 677 ? 21.382 8.882 -20.578 1.00 85.62 677 ALA A O 1
ATOM 5270 N N . THR A 1 678 ? 20.287 9.036 -22.520 1.00 79.81 678 THR A N 1
ATOM 5271 C CA . THR A 1 678 ? 20.474 10.486 -22.695 1.00 79.81 678 THR A CA 1
ATOM 5272 C C . THR A 1 678 ? 19.337 11.310 -22.106 1.00 79.81 678 THR A C 1
ATOM 5274 O O . THR A 1 678 ? 19.513 12.513 -21.901 1.00 79.81 678 THR A O 1
ATOM 5277 N N . TYR A 1 679 ? 18.184 10.684 -21.867 1.00 78.12 679 TYR A N 1
ATOM 5278 C CA . TYR A 1 679 ? 17.006 11.294 -21.271 1.00 78.12 679 TYR A CA 1
ATOM 5279 C C . TYR A 1 679 ? 16.642 10.575 -19.972 1.00 78.12 679 TYR A C 1
ATOM 5281 O O . TYR A 1 679 ? 17.082 9.459 -19.719 1.00 78.12 679 TYR A O 1
ATOM 5289 N N . ALA A 1 680 ? 15.847 11.246 -19.147 1.00 81.12 680 ALA A N 1
ATOM 5290 C CA . ALA A 1 680 ? 15.171 10.639 -18.015 1.00 81.12 680 ALA A CA 1
ATOM 5291 C C . ALA A 1 680 ? 13.751 11.205 -17.967 1.00 81.12 680 ALA A C 1
ATOM 5293 O O . ALA A 1 680 ? 13.567 12.415 -18.118 1.00 81.12 680 ALA A O 1
ATOM 5294 N N . THR A 1 681 ? 12.766 10.345 -17.743 1.00 79.50 681 THR A N 1
ATOM 5295 C CA . THR A 1 681 ? 11.366 10.725 -17.493 1.00 79.50 681 THR A CA 1
ATOM 5296 C C . THR A 1 681 ? 11.217 11.664 -16.293 1.00 79.50 681 THR A C 1
ATOM 5298 O O . THR A 1 681 ? 10.320 12.508 -16.258 1.00 79.50 681 THR A O 1
ATOM 5301 N N . ASN A 1 682 ? 12.075 11.517 -15.282 1.00 82.00 682 ASN A N 1
ATOM 5302 C CA . ASN A 1 682 ? 12.118 12.378 -14.107 1.00 82.00 682 ASN A CA 1
ATOM 5303 C C . ASN A 1 682 ? 13.463 12.281 -13.367 1.00 82.00 682 ASN A C 1
ATOM 5305 O O . ASN A 1 682 ? 14.257 11.357 -13.564 1.00 82.00 682 ASN A O 1
ATOM 5309 N N . TYR A 1 683 ? 13.688 13.235 -12.460 1.00 80.12 683 TYR A N 1
ATOM 5310 C CA . TYR A 1 683 ? 14.899 13.335 -11.640 1.00 80.12 683 TYR A CA 1
ATOM 5311 C C . TYR A 1 683 ? 14.652 13.063 -10.143 1.00 80.12 683 TYR A C 1
ATOM 5313 O O . TYR A 1 683 ? 15.442 13.487 -9.301 1.00 80.12 683 TYR A O 1
ATOM 5321 N N . ALA A 1 684 ? 13.595 12.316 -9.792 1.00 79.94 684 ALA A N 1
ATOM 5322 C CA . ALA A 1 684 ? 13.269 11.974 -8.402 1.00 79.94 684 ALA A CA 1
ATOM 5323 C C . ALA A 1 684 ? 14.413 11.229 -7.675 1.00 79.94 684 ALA A C 1
ATOM 5325 O O . ALA A 1 684 ? 15.220 10.547 -8.299 1.00 79.94 684 ALA A O 1
ATOM 5326 N N . GLN A 1 685 ? 14.495 11.328 -6.345 1.00 80.19 685 GLN A N 1
ATOM 5327 C CA . GLN A 1 685 ? 15.528 10.613 -5.569 1.00 80.19 685 GLN A CA 1
ATOM 5328 C C . GLN A 1 685 ? 15.311 9.090 -5.534 1.00 80.19 685 GLN A C 1
ATOM 5330 O O . GLN A 1 685 ? 16.270 8.327 -5.407 1.00 80.19 685 GLN A O 1
ATOM 5335 N N . ARG A 1 686 ? 14.057 8.648 -5.685 1.00 82.88 686 ARG A N 1
ATOM 5336 C CA . ARG A 1 686 ? 13.665 7.235 -5.775 1.00 82.88 686 ARG A CA 1
ATOM 5337 C C . ARG A 1 686 ? 14.424 6.552 -6.924 1.00 82.88 686 ARG A C 1
ATOM 5339 O O . ARG A 1 686 ? 14.484 7.104 -8.019 1.00 82.88 686 ARG A O 1
ATOM 5346 N N . TYR A 1 687 ? 15.035 5.396 -6.655 1.00 84.25 687 TYR A N 1
ATOM 5347 C CA . TYR A 1 687 ? 15.879 4.634 -7.593 1.00 84.25 687 TYR A CA 1
ATOM 5348 C C . TYR A 1 687 ? 16.988 5.444 -8.298 1.00 84.25 687 TYR A C 1
ATOM 5350 O O . TYR A 1 687 ? 17.461 5.061 -9.368 1.00 84.25 687 TYR A O 1
ATOM 5358 N N . SER A 1 688 ? 17.433 6.565 -7.722 1.00 83.81 688 SER A N 1
ATOM 5359 C CA . SER A 1 688 ? 18.459 7.416 -8.341 1.00 83.81 688 SER A CA 1
ATOM 5360 C C . SER A 1 688 ? 19.787 6.685 -8.587 1.00 83.81 688 SER A C 1
ATOM 5362 O O . SER A 1 688 ? 20.488 7.024 -9.542 1.00 83.81 688 SER A O 1
ATOM 5364 N N . GLN A 1 689 ? 20.094 5.650 -7.797 1.00 84.25 689 GLN A N 1
ATOM 5365 C CA . GLN A 1 689 ? 21.276 4.800 -7.946 1.00 84.25 689 GLN A CA 1
ATOM 5366 C C . GLN A 1 689 ? 21.256 3.910 -9.204 1.00 84.25 689 GLN A C 1
ATOM 5368 O O . GLN A 1 689 ? 22.321 3.568 -9.719 1.00 84.25 689 GLN A O 1
ATOM 5373 N N . TYR A 1 690 ? 20.072 3.589 -9.740 1.00 84.56 690 TYR A N 1
ATOM 5374 C CA . TYR A 1 690 ? 19.888 2.703 -10.901 1.00 84.56 690 TYR A CA 1
ATOM 5375 C C . TYR A 1 690 ? 19.672 3.467 -12.214 1.00 84.56 690 TYR A C 1
ATOM 5377 O O . TYR A 1 690 ? 19.092 2.947 -13.162 1.00 84.56 690 TYR A O 1
ATOM 5385 N N . ARG A 1 691 ? 20.118 4.723 -12.303 1.00 80.94 691 ARG A N 1
ATOM 5386 C CA . ARG A 1 691 ? 19.973 5.519 -13.528 1.00 80.94 691 ARG A CA 1
ATOM 5387 C C . ARG A 1 691 ? 20.994 5.154 -14.599 1.00 80.94 691 ARG A C 1
ATOM 5389 O O . ARG A 1 691 ? 22.166 4.899 -14.322 1.00 80.94 691 ARG A O 1
ATOM 5396 N N . GLY A 1 692 ? 20.545 5.238 -15.847 1.00 79.50 692 GLY A N 1
ATOM 5397 C CA . GLY A 1 692 ? 21.369 5.052 -17.034 1.00 79.50 692 GLY A CA 1
ATOM 5398 C C . GLY A 1 692 ? 22.048 3.682 -17.082 1.00 79.50 692 GLY A C 1
ATOM 5399 O O . GLY A 1 692 ? 21.339 2.678 -17.042 1.00 79.50 692 GLY A O 1
ATOM 5400 N N . PRO A 1 693 ? 23.390 3.599 -17.167 1.00 76.94 693 PRO A N 1
ATOM 5401 C CA . PRO A 1 693 ? 24.088 2.315 -17.267 1.00 76.94 693 PRO A CA 1
ATOM 5402 C C . PRO A 1 693 ? 23.814 1.392 -16.068 1.00 76.94 693 PRO A C 1
ATOM 5404 O O . PRO A 1 693 ? 23.769 0.176 -16.241 1.00 76.94 693 PRO A O 1
ATOM 5407 N N . ASN A 1 694 ? 23.549 1.959 -14.883 1.00 85.75 694 ASN A N 1
ATOM 5408 C CA . ASN A 1 694 ? 23.283 1.200 -13.659 1.00 85.75 694 ASN A CA 1
ATOM 5409 C C . ASN A 1 694 ? 21.902 0.530 -13.639 1.00 85.75 694 ASN A C 1
ATOM 5411 O O . ASN A 1 694 ? 21.652 -0.294 -12.762 1.00 85.75 694 ASN A O 1
ATOM 5415 N N . LEU A 1 695 ? 21.009 0.844 -14.585 1.00 89.62 695 LEU A N 1
ATOM 5416 C CA . LEU A 1 695 ? 19.685 0.218 -14.652 1.00 89.62 695 LEU A CA 1
ATOM 5417 C C . LEU A 1 695 ? 19.779 -1.297 -14.876 1.00 89.62 695 LEU A C 1
ATOM 5419 O O . LEU A 1 695 ? 18.941 -2.047 -14.389 1.00 89.62 695 LEU A O 1
ATOM 5423 N N . ALA A 1 696 ? 20.846 -1.757 -15.536 1.00 87.81 696 ALA A N 1
ATOM 5424 C CA . ALA A 1 696 ? 21.113 -3.182 -15.710 1.00 87.81 696 ALA A CA 1
ATOM 5425 C C . ALA A 1 696 ? 21.217 -3.934 -14.368 1.00 87.81 696 ALA A C 1
ATOM 5427 O O . ALA A 1 696 ? 20.790 -5.080 -14.295 1.00 87.81 696 ALA A O 1
ATOM 5428 N N . ALA A 1 697 ? 21.711 -3.287 -13.305 1.00 89.88 697 ALA A N 1
ATOM 5429 C CA . ALA A 1 697 ? 21.777 -3.896 -11.976 1.00 89.88 697 ALA A CA 1
ATOM 5430 C C . ALA A 1 697 ? 20.384 -4.092 -11.358 1.00 89.88 697 ALA A C 1
ATOM 5432 O O . ALA A 1 697 ? 20.155 -5.083 -10.676 1.00 89.88 697 ALA A O 1
ATOM 5433 N N . LEU A 1 698 ? 19.432 -3.188 -11.623 1.00 92.06 698 LEU A N 1
ATOM 5434 C CA . LEU A 1 698 ? 18.047 -3.375 -11.180 1.00 92.06 698 LEU A CA 1
ATOM 5435 C C . LEU A 1 698 ? 17.389 -4.555 -11.902 1.00 92.06 698 LEU A C 1
ATOM 5437 O O . LEU A 1 698 ? 16.678 -5.329 -11.278 1.00 92.06 698 LEU A O 1
ATOM 5441 N N . PHE A 1 699 ? 17.659 -4.729 -13.196 1.00 93.12 699 PHE A N 1
ATOM 5442 C CA . PHE A 1 699 ? 17.130 -5.870 -13.944 1.00 93.12 699 PHE A CA 1
ATOM 5443 C C . PHE A 1 699 ? 17.698 -7.209 -13.469 1.00 93.12 699 PHE A C 1
ATOM 5445 O O . PHE A 1 699 ? 16.974 -8.194 -13.469 1.00 93.12 699 PHE A O 1
ATOM 5452 N N . GLN A 1 700 ? 18.953 -7.238 -13.015 1.00 89.88 700 GLN A N 1
ATOM 5453 C CA . GLN A 1 700 ? 19.533 -8.419 -12.366 1.00 89.88 700 GLN A CA 1
ATOM 5454 C C . GLN A 1 700 ? 18.844 -8.738 -11.034 1.00 89.88 700 GLN A C 1
ATOM 5456 O O . GLN A 1 700 ? 18.629 -9.905 -10.734 1.00 89.88 700 GLN A O 1
ATOM 5461 N N . ILE A 1 701 ? 18.465 -7.714 -10.259 1.00 88.81 701 ILE A N 1
ATOM 5462 C CA . ILE A 1 701 ? 17.669 -7.899 -9.035 1.00 88.81 701 ILE A CA 1
ATOM 5463 C C . ILE A 1 701 ? 16.293 -8.471 -9.392 1.00 88.81 701 ILE A C 1
ATOM 5465 O O . ILE A 1 701 ? 15.904 -9.490 -8.843 1.00 88.81 701 ILE A O 1
ATOM 5469 N N . TRP A 1 702 ? 15.590 -7.888 -10.367 1.00 92.88 702 TRP A N 1
ATOM 5470 C CA . TRP A 1 702 ? 14.289 -8.406 -10.807 1.00 92.88 702 TRP A CA 1
ATOM 5471 C C . TRP A 1 702 ? 14.359 -9.826 -11.380 1.00 92.88 702 TRP A C 1
ATOM 5473 O O . TRP A 1 702 ? 13.401 -10.579 -11.244 1.00 92.88 702 TRP A O 1
ATOM 5483 N N . GLU A 1 703 ? 15.464 -10.206 -12.020 1.00 89.12 703 GLU A N 1
ATOM 5484 C CA . GLU A 1 703 ? 15.690 -11.586 -12.452 1.00 89.12 703 GLU A CA 1
ATOM 5485 C C . GLU A 1 703 ? 15.913 -12.535 -11.270 1.00 89.12 703 GLU A C 1
ATOM 5487 O O . GLU A 1 703 ? 15.302 -13.600 -11.233 1.00 89.12 703 GLU A O 1
ATOM 5492 N N . ALA A 1 704 ? 16.719 -12.132 -10.284 1.00 79.31 704 ALA A N 1
ATOM 5493 C CA . ALA A 1 704 ? 16.929 -12.905 -9.061 1.00 79.31 704 ALA A CA 1
ATOM 5494 C C . ALA A 1 704 ? 15.637 -13.068 -8.238 1.00 79.31 704 ALA A C 1
ATOM 5496 O O . ALA A 1 704 ? 15.408 -14.132 -7.674 1.00 79.31 704 ALA A O 1
ATOM 5497 N N . ASP A 1 705 ? 14.770 -12.054 -8.240 1.00 80.44 705 ASP A N 1
ATOM 5498 C CA . ASP A 1 705 ? 13.450 -12.072 -7.596 1.00 80.44 705 ASP A CA 1
ATOM 5499 C C . ASP A 1 705 ? 12.392 -12.850 -8.416 1.00 80.44 705 ASP A C 1
ATOM 5501 O O . ASP A 1 705 ? 11.203 -12.817 -8.094 1.00 80.44 705 ASP A O 1
ATOM 5505 N N . GLY A 1 706 ? 12.778 -13.492 -9.527 1.00 82.38 706 GLY A N 1
ATOM 5506 C CA . GLY A 1 706 ? 11.877 -14.271 -10.384 1.00 82.38 706 GLY A CA 1
ATOM 5507 C C . GLY A 1 706 ? 10.876 -13.437 -11.196 1.00 82.38 706 GLY A C 1
ATOM 5508 O O . GLY A 1 706 ? 9.990 -13.989 -11.850 1.00 82.38 706 GLY A O 1
ATOM 5509 N N . LEU A 1 707 ? 11.000 -12.106 -11.211 1.00 87.81 707 LEU A N 1
ATOM 5510 C CA . LEU A 1 707 ? 10.041 -11.215 -11.872 1.00 87.81 707 LEU A CA 1
ATOM 5511 C C . LEU A 1 707 ? 10.181 -11.211 -13.394 1.00 87.81 707 LEU A C 1
ATOM 5513 O O . LEU A 1 707 ? 9.196 -10.961 -14.093 1.00 87.81 707 LEU A O 1
ATOM 5517 N N . CYS A 1 708 ? 11.377 -11.462 -13.928 1.00 92.75 708 CYS A N 1
ATOM 5518 C CA . CYS A 1 708 ? 11.647 -11.463 -15.366 1.00 92.75 708 CYS A CA 1
ATOM 5519 C C . CYS A 1 708 ? 12.894 -12.272 -15.731 1.00 92.75 708 CYS A C 1
ATOM 5521 O O . CYS A 1 708 ? 13.724 -12.554 -14.881 1.00 92.75 708 CYS A O 1
ATOM 5523 N N . ARG A 1 709 ? 13.074 -12.559 -17.021 1.00 92.31 709 ARG A N 1
ATOM 5524 C CA . ARG A 1 709 ? 14.331 -13.083 -17.576 1.00 92.31 709 ARG A CA 1
ATOM 5525 C C . ARG A 1 709 ? 15.131 -11.994 -18.287 1.00 92.31 709 ARG A C 1
ATOM 5527 O O . ARG A 1 709 ? 14.562 -11.254 -19.095 1.00 92.31 709 ARG A O 1
ATOM 5534 N N . LEU A 1 710 ? 16.443 -11.949 -18.076 1.00 91.25 710 LEU A N 1
ATOM 5535 C CA . LEU A 1 710 ? 17.354 -11.023 -18.743 1.00 91.25 710 LEU A CA 1
ATOM 5536 C C . LEU A 1 710 ? 18.014 -11.676 -19.970 1.00 91.25 710 LEU A C 1
ATOM 5538 O O . LEU A 1 710 ? 18.714 -12.678 -19.870 1.00 91.25 710 LEU A O 1
ATOM 5542 N N . ASP A 1 711 ? 17.841 -11.080 -21.151 1.00 90.19 711 ASP A N 1
ATOM 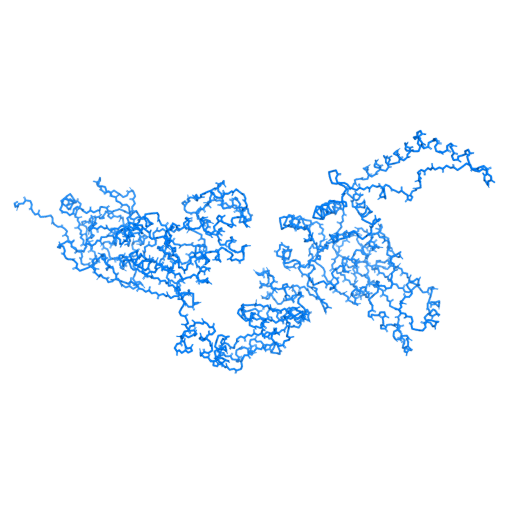5543 C CA . ASP A 1 711 ? 18.516 -11.504 -22.380 1.00 90.19 711 ASP A CA 1
ATOM 5544 C C . ASP A 1 711 ? 19.365 -10.359 -22.962 1.00 90.19 711 ASP A C 1
ATOM 5546 O O . ASP A 1 711 ? 18.951 -9.196 -23.017 1.00 90.19 711 ASP A O 1
ATOM 5550 N N . HIS A 1 712 ? 20.547 -10.697 -23.486 1.00 89.25 712 HIS A N 1
ATOM 5551 C CA . HIS A 1 712 ? 21.460 -9.740 -24.115 1.00 89.25 712 HIS A CA 1
ATOM 5552 C C . HIS A 1 712 ? 21.452 -9.856 -25.645 1.00 89.25 712 HIS A C 1
ATOM 5554 O O . HIS A 1 712 ? 21.632 -10.936 -26.207 1.00 89.25 712 HIS A O 1
ATOM 5560 N N . ARG A 1 713 ? 21.329 -8.721 -26.345 1.00 89.94 713 ARG A N 1
ATOM 5561 C CA . ARG A 1 713 ? 21.480 -8.626 -27.809 1.00 89.94 713 ARG A CA 1
ATOM 5562 C C . ARG A 1 713 ? 22.649 -7.717 -28.163 1.00 89.94 713 ARG A C 1
ATOM 5564 O O . ARG A 1 713 ? 22.490 -6.507 -28.316 1.00 89.94 713 ARG A O 1
ATOM 5571 N N . LEU A 1 714 ? 23.827 -8.315 -28.307 1.00 91.12 714 LEU A N 1
ATOM 5572 C CA . LEU A 1 714 ? 25.094 -7.597 -28.493 1.00 91.12 714 LEU A CA 1
ATOM 5573 C C . LEU A 1 714 ? 25.477 -7.374 -29.963 1.00 91.12 714 LEU A C 1
ATOM 5575 O O . LEU A 1 714 ? 26.555 -6.861 -30.239 1.00 91.12 714 LEU A O 1
ATOM 5579 N N . THR A 1 715 ? 24.616 -7.734 -30.916 1.00 92.75 715 THR A N 1
ATOM 5580 C CA . THR A 1 715 ? 24.882 -7.535 -32.348 1.00 92.75 715 THR A CA 1
ATOM 5581 C C . THR A 1 715 ? 24.247 -6.237 -32.849 1.00 92.75 715 THR A C 1
ATOM 5583 O O . THR A 1 715 ? 23.028 -6.077 -32.770 1.00 92.75 715 THR A O 1
ATOM 5586 N N . SER A 1 716 ? 25.047 -5.322 -33.401 1.00 92.38 716 SER A N 1
ATOM 5587 C CA . SER A 1 716 ? 24.573 -4.138 -34.126 1.00 92.38 716 SER A CA 1
ATOM 5588 C C . SER A 1 716 ? 24.395 -4.459 -35.607 1.00 92.38 716 SER A C 1
ATOM 5590 O O . SER A 1 716 ? 25.361 -4.753 -36.296 1.00 92.38 716 SER A O 1
ATOM 5592 N N . LEU A 1 717 ? 23.180 -4.345 -36.141 1.00 90.62 717 LEU A N 1
ATOM 5593 C CA . LEU A 1 717 ? 22.912 -4.478 -37.582 1.00 90.62 717 LEU A CA 1
ATOM 5594 C C . LEU A 1 717 ? 23.162 -3.166 -38.351 1.00 90.62 717 LEU A C 1
ATOM 5596 O O . LEU A 1 717 ? 22.915 -3.084 -39.555 1.00 90.62 717 LEU A O 1
ATOM 5600 N N . ARG A 1 718 ? 23.602 -2.116 -37.646 1.00 91.69 718 ARG A N 1
ATOM 5601 C CA . ARG A 1 718 ? 23.799 -0.770 -38.188 1.00 91.69 718 ARG A CA 1
ATOM 5602 C C . ARG A 1 718 ? 25.275 -0.458 -38.397 1.00 91.69 718 ARG A C 1
ATOM 5604 O O . ARG A 1 718 ? 25.668 -0.151 -39.513 1.00 91.69 718 ARG A O 1
ATOM 5611 N N . CYS A 1 719 ? 26.051 -0.450 -37.322 1.00 93.31 719 CYS A N 1
ATOM 5612 C CA . CYS A 1 719 ? 27.393 0.121 -37.310 1.00 93.31 719 CYS A CA 1
ATOM 5613 C C . CYS A 1 719 ? 28.430 -0.919 -37.724 1.00 93.31 719 CYS A C 1
ATOM 5615 O O . CYS A 1 719 ? 28.352 -2.044 -37.245 1.00 93.31 719 CYS A O 1
ATOM 5617 N N . VAL A 1 720 ? 29.426 -0.532 -38.530 1.00 95.25 720 VAL A N 1
ATOM 5618 C CA . VAL A 1 720 ? 30.633 -1.352 -38.749 1.00 95.25 720 VAL A CA 1
ATOM 5619 C C . VAL A 1 720 ? 31.412 -1.576 -37.442 1.00 95.25 720 VAL A C 1
ATOM 5621 O O . VAL A 1 720 ? 31.266 -0.814 -36.478 1.00 95.25 720 VAL A O 1
ATOM 5624 N N . GLN A 1 721 ? 32.274 -2.599 -37.402 1.00 95.38 721 GLN A N 1
ATOM 5625 C CA . GLN A 1 721 ? 32.953 -3.019 -36.166 1.00 95.38 721 GLN A CA 1
ATOM 5626 C C . GLN A 1 721 ? 33.807 -1.905 -35.545 1.00 95.38 721 GLN A C 1
ATOM 5628 O O . GLN A 1 721 ? 33.720 -1.686 -34.344 1.00 95.38 721 GLN A O 1
ATOM 5633 N N . ALA A 1 722 ? 34.536 -1.128 -36.354 1.00 94.69 722 ALA A N 1
ATOM 5634 C CA . ALA A 1 722 ? 35.359 -0.022 -35.857 1.00 94.69 722 ALA A CA 1
ATOM 5635 C C . ALA A 1 722 ? 34.547 1.031 -35.074 1.00 94.69 722 ALA A C 1
ATOM 5637 O O . ALA A 1 722 ? 35.026 1.592 -34.089 1.00 94.69 722 ALA A O 1
ATOM 5638 N N . LEU A 1 723 ? 33.298 1.284 -35.484 1.00 95.31 723 LEU A N 1
ATOM 5639 C CA . LEU A 1 723 ? 32.407 2.208 -34.779 1.00 95.31 723 LEU A CA 1
ATOM 5640 C C . LEU A 1 723 ? 31.842 1.590 -33.496 1.00 95.31 723 LEU A C 1
ATOM 5642 O O . LEU A 1 723 ? 31.707 2.297 -32.499 1.00 95.31 723 LEU A O 1
ATOM 5646 N N . CYS A 1 724 ? 31.538 0.287 -33.510 1.00 94.44 724 CYS A N 1
ATOM 5647 C CA . CYS A 1 724 ? 31.142 -0.456 -32.312 1.00 94.44 724 CYS A CA 1
ATOM 5648 C C . CYS A 1 724 ? 32.258 -0.425 -31.261 1.00 94.44 724 CYS A C 1
ATOM 5650 O O . CYS A 1 724 ? 32.014 -0.040 -30.120 1.00 94.44 724 CYS A O 1
ATOM 5652 N N . ASP A 1 725 ? 33.490 -0.727 -31.674 1.00 94.62 725 ASP A N 1
ATOM 5653 C CA . ASP A 1 725 ? 34.664 -0.729 -30.803 1.00 94.62 725 ASP A CA 1
ATOM 5654 C C . ASP A 1 725 ? 34.909 0.659 -30.198 1.00 94.62 725 ASP A C 1
ATOM 5656 O O . ASP A 1 725 ? 35.078 0.776 -28.987 1.00 94.62 725 ASP A O 1
ATOM 5660 N N . MET A 1 726 ? 34.854 1.724 -31.011 1.00 93.75 726 MET A N 1
ATOM 5661 C CA . MET A 1 726 ? 34.997 3.107 -30.533 1.00 93.75 726 MET A CA 1
ATOM 5662 C C . MET A 1 726 ? 33.876 3.534 -29.580 1.00 93.75 726 MET A C 1
ATOM 5664 O O . MET A 1 726 ? 34.105 4.356 -28.697 1.00 93.75 726 MET A O 1
ATOM 5668 N N . ALA A 1 727 ? 32.652 3.049 -29.775 1.00 93.69 727 ALA A N 1
ATOM 5669 C CA . ALA A 1 727 ? 31.550 3.367 -28.878 1.00 93.69 727 ALA A CA 1
ATOM 5670 C C . ALA A 1 727 ? 31.685 2.619 -27.541 1.00 93.69 727 ALA A C 1
ATOM 5672 O O . ALA A 1 727 ? 31.395 3.182 -26.485 1.00 93.69 727 ALA A O 1
ATOM 5673 N N . ASP A 1 728 ? 32.164 1.377 -27.571 1.00 93.25 728 ASP A N 1
ATOM 5674 C CA . ASP A 1 728 ? 32.275 0.519 -26.393 1.00 93.25 728 ASP A CA 1
ATOM 5675 C C . ASP A 1 728 ? 33.448 0.871 -25.474 1.00 93.25 728 ASP A C 1
ATOM 5677 O O . ASP A 1 728 ? 33.387 0.572 -24.281 1.00 93.25 728 ASP A O 1
ATOM 5681 N N . THR A 1 729 ? 34.471 1.583 -25.957 1.00 92.56 729 THR A N 1
ATOM 5682 C CA . THR A 1 729 ? 35.513 2.159 -25.081 1.00 92.56 729 THR A CA 1
ATOM 5683 C C . THR A 1 729 ? 34.934 3.108 -24.029 1.00 92.56 729 THR A C 1
ATOM 5685 O O . THR A 1 729 ? 35.536 3.274 -22.970 1.00 92.56 729 THR A O 1
ATOM 5688 N N . LEU A 1 730 ? 33.762 3.706 -24.281 1.00 91.56 730 LEU A N 1
ATOM 5689 C CA . LEU A 1 730 ? 33.057 4.547 -23.310 1.00 91.56 730 LEU A CA 1
ATOM 5690 C C . LEU A 1 730 ? 32.477 3.739 -22.134 1.00 91.56 730 LEU A C 1
ATOM 5692 O O . LEU A 1 730 ? 32.155 4.322 -21.100 1.00 91.56 730 LEU A O 1
ATOM 5696 N N . TYR A 1 731 ? 32.355 2.414 -22.279 1.00 90.19 731 TYR A N 1
ATOM 5697 C CA . TYR A 1 731 ? 31.763 1.498 -21.300 1.00 90.19 731 TYR A CA 1
ATOM 5698 C C . TYR A 1 731 ? 32.596 0.212 -21.153 1.00 90.19 731 TYR A C 1
ATOM 5700 O O . TYR A 1 731 ? 32.102 -0.880 -21.443 1.00 90.19 731 TYR A O 1
ATOM 5708 N N . PRO A 1 732 ? 33.842 0.297 -20.651 1.00 85.56 732 PRO A N 1
ATOM 5709 C CA . PRO A 1 732 ? 34.773 -0.837 -20.628 1.00 85.56 732 PRO A CA 1
ATOM 5710 C C . PRO A 1 732 ? 34.305 -2.014 -19.757 1.00 85.56 732 PRO A C 1
ATOM 5712 O O . PRO A 1 732 ? 34.763 -3.133 -19.954 1.00 85.56 732 PRO A O 1
ATOM 5715 N N . GLN A 1 733 ? 33.397 -1.764 -18.809 1.00 85.50 733 GLN A N 1
ATOM 5716 C CA . GLN A 1 733 ? 32.838 -2.772 -17.902 1.00 85.50 733 GLN A CA 1
ATOM 5717 C C . GLN A 1 733 ? 31.642 -3.535 -18.495 1.00 85.50 733 GLN A C 1
ATOM 5719 O O . GLN A 1 733 ? 31.116 -4.440 -17.854 1.00 85.50 733 GLN A O 1
ATOM 5724 N N . MET A 1 734 ? 31.160 -3.158 -19.685 1.00 86.50 734 MET A N 1
ATOM 5725 C CA . MET A 1 734 ? 29.994 -3.784 -20.310 1.00 86.50 734 MET A CA 1
ATOM 5726 C C . MET A 1 734 ? 30.396 -4.708 -21.476 1.00 86.50 734 MET A C 1
ATOM 5728 O O . MET A 1 734 ? 31.449 -4.510 -22.082 1.00 86.50 734 MET A O 1
ATOM 5732 N N . PRO A 1 735 ? 29.553 -5.691 -21.854 1.00 87.81 735 PRO A N 1
ATOM 5733 C CA . PRO A 1 735 ? 29.876 -6.630 -22.931 1.00 87.81 735 PRO A CA 1
ATOM 5734 C C . PRO A 1 735 ? 30.111 -5.946 -24.284 1.00 87.81 735 PRO A C 1
ATOM 5736 O O . PRO A 1 735 ? 29.340 -5.072 -24.678 1.00 87.81 735 PRO A O 1
ATOM 5739 N N . ARG A 1 736 ? 31.132 -6.357 -25.038 1.00 91.62 736 ARG A N 1
ATOM 5740 C CA . ARG A 1 736 ? 31.423 -5.748 -26.346 1.00 91.62 736 ARG A CA 1
ATOM 5741 C C . ARG A 1 736 ? 30.352 -6.054 -27.394 1.00 91.62 736 ARG A C 1
ATOM 5743 O O . ARG A 1 736 ? 29.775 -7.139 -27.424 1.00 91.62 736 ARG A O 1
ATOM 5750 N N . THR A 1 737 ? 30.129 -5.082 -28.263 1.00 93.88 737 THR A N 1
ATOM 5751 C CA . THR A 1 737 ? 29.190 -5.099 -29.377 1.00 93.88 737 THR A CA 1
ATOM 5752 C C . THR A 1 737 ? 29.872 -5.681 -30.608 1.00 93.88 737 THR A C 1
ATOM 5754 O O . THR A 1 737 ? 30.987 -5.298 -30.963 1.00 93.88 737 THR A O 1
ATOM 5757 N N . GLN A 1 738 ? 29.184 -6.587 -31.292 1.00 95.06 738 GLN A N 1
ATOM 5758 C CA . GLN A 1 738 ? 29.628 -7.147 -32.564 1.00 95.06 738 GLN A CA 1
ATOM 5759 C C . GLN A 1 738 ? 28.849 -6.511 -33.713 1.00 95.06 738 GLN A C 1
ATOM 5761 O O . GLN A 1 738 ? 27.627 -6.372 -33.648 1.00 95.06 738 GLN A O 1
ATOM 5766 N N . SER A 1 739 ? 29.539 -6.137 -34.782 1.00 94.50 739 SER A N 1
ATOM 5767 C CA . SER A 1 739 ? 28.910 -5.667 -36.010 1.00 94.50 739 SER A CA 1
ATOM 5768 C C . SER A 1 739 ? 28.339 -6.839 -36.801 1.00 94.50 739 SER A C 1
ATOM 5770 O O . SER A 1 739 ? 29.052 -7.770 -37.163 1.00 94.50 739 SER A O 1
ATOM 5772 N N . GLY A 1 740 ? 27.053 -6.754 -37.126 1.00 91.06 740 GLY A N 1
ATOM 5773 C CA . GLY A 1 740 ? 26.417 -7.507 -38.204 1.00 91.06 740 GLY A CA 1
ATOM 5774 C C . GLY A 1 740 ? 26.402 -6.744 -39.535 1.00 91.06 740 GLY A C 1
ATOM 5775 O O . GLY A 1 740 ? 25.889 -7.268 -40.521 1.00 91.06 740 GLY A O 1
ATOM 5776 N N . ASN A 1 741 ? 26.929 -5.513 -39.586 1.00 91.00 741 ASN A N 1
ATOM 5777 C CA . ASN A 1 741 ? 27.122 -4.779 -40.834 1.00 91.00 741 ASN A CA 1
ATOM 5778 C C . ASN A 1 741 ? 28.460 -5.186 -41.478 1.00 91.00 741 ASN A C 1
ATOM 5780 O O . ASN A 1 741 ? 29.526 -4.823 -40.978 1.00 91.00 741 ASN A O 1
ATOM 5784 N N . GLY A 1 742 ? 28.383 -5.945 -42.573 1.00 86.62 742 GLY A N 1
ATOM 5785 C CA . GLY A 1 742 ? 29.529 -6.356 -43.393 1.00 86.62 742 GLY A CA 1
ATOM 5786 C C . GLY A 1 742 ? 29.639 -5.622 -44.734 1.00 86.62 742 GLY A C 1
ATOM 5787 O O . GLY A 1 742 ? 30.399 -6.057 -45.593 1.00 86.62 742 GLY A O 1
ATOM 5788 N N . GLU A 1 743 ? 28.854 -4.563 -44.955 1.00 90.12 743 GLU A N 1
ATOM 5789 C CA . GLU A 1 743 ? 28.933 -3.758 -46.178 1.00 90.12 743 GLU A CA 1
ATOM 5790 C C . GLU A 1 743 ? 30.245 -2.958 -46.204 1.00 90.12 743 GLU A C 1
ATOM 5792 O O . GLU A 1 743 ? 30.589 -2.308 -45.220 1.00 90.12 743 GLU A O 1
ATOM 5797 N N . VAL A 1 744 ? 30.963 -2.994 -47.331 1.00 90.25 744 VAL A N 1
ATOM 5798 C CA . VAL A 1 744 ? 32.210 -2.242 -47.543 1.00 90.25 744 VAL A CA 1
ATOM 5799 C C . VAL A 1 744 ? 31.953 -1.169 -48.593 1.00 90.25 744 VAL A C 1
ATOM 5801 O O . VAL A 1 744 ? 31.575 -1.486 -49.721 1.00 90.25 744 VAL A O 1
ATOM 5804 N N . THR A 1 745 ? 32.152 0.097 -48.230 1.00 91.06 745 THR A N 1
ATOM 5805 C CA . THR A 1 745 ? 31.893 1.260 -49.094 1.00 91.06 745 THR A CA 1
ATOM 5806 C C . THR A 1 745 ? 33.156 2.018 -49.496 1.00 91.06 745 THR A C 1
ATOM 5808 O O . THR A 1 745 ? 33.069 2.983 -50.252 1.00 91.06 745 THR A O 1
ATOM 5811 N N . GLY A 1 746 ? 34.323 1.608 -48.986 1.00 87.88 746 GLY A N 1
ATOM 5812 C CA . GLY A 1 746 ? 35.612 2.266 -49.227 1.00 87.88 746 GLY A CA 1
ATOM 5813 C C . GLY A 1 746 ? 35.857 3.483 -48.330 1.00 87.88 746 GLY A C 1
ATOM 5814 O O . GLY A 1 746 ? 36.972 3.992 -48.281 1.00 87.88 746 GLY A O 1
ATOM 5815 N N . HIS A 1 747 ? 34.840 3.915 -47.582 1.00 92.50 747 HIS A N 1
ATOM 5816 C CA . HIS A 1 747 ? 34.936 4.956 -46.567 1.00 92.50 747 HIS A CA 1
ATOM 5817 C C . HIS A 1 747 ? 34.195 4.495 -45.303 1.00 92.50 747 HIS A C 1
ATOM 5819 O O . HIS A 1 747 ? 33.080 4.949 -45.007 1.00 92.50 747 HIS A O 1
ATOM 5825 N N . ASP A 1 748 ? 34.823 3.563 -44.583 1.00 94.31 748 ASP A N 1
ATOM 5826 C CA . ASP A 1 748 ? 34.245 2.809 -43.468 1.00 94.31 748 ASP A CA 1
ATOM 5827 C C . ASP A 1 748 ? 35.142 2.924 -42.222 1.00 94.31 748 ASP A C 1
ATOM 5829 O O . ASP A 1 748 ? 36.358 2.750 -42.292 1.00 94.31 748 ASP A O 1
ATOM 5833 N N . GLY A 1 749 ? 34.551 3.223 -41.064 1.00 94.69 749 GLY A N 1
ATOM 5834 C CA . GLY A 1 749 ? 35.276 3.403 -39.802 1.00 94.69 749 GLY A CA 1
ATOM 5835 C C . GLY A 1 749 ? 35.489 4.865 -39.396 1.00 94.69 749 GLY A C 1
ATOM 5836 O O . GLY A 1 749 ? 34.586 5.696 -39.522 1.00 94.69 749 GLY A O 1
ATOM 5837 N N . ILE A 1 750 ? 36.650 5.163 -38.809 1.00 96.81 750 ILE A N 1
ATOM 5838 C CA . ILE A 1 750 ? 36.920 6.430 -38.113 1.00 96.81 750 ILE A CA 1
ATOM 5839 C C . ILE A 1 750 ? 37.832 7.307 -38.969 1.00 96.81 750 ILE A C 1
ATOM 5841 O O . ILE A 1 750 ? 38.932 6.885 -39.317 1.00 96.81 750 ILE A O 1
ATOM 5845 N N . TYR A 1 751 ? 37.412 8.542 -39.245 1.00 97.12 751 TYR A N 1
ATOM 5846 C CA . TYR A 1 751 ? 38.175 9.487 -40.067 1.00 97.12 751 TYR A CA 1
ATOM 5847 C C . TYR A 1 751 ? 38.458 10.799 -39.333 1.00 97.12 751 TYR A C 1
ATOM 5849 O O . TYR A 1 751 ? 37.653 11.268 -38.528 1.00 97.12 751 TYR A O 1
ATOM 5857 N N . LEU A 1 752 ? 39.599 11.414 -39.630 1.00 97.06 752 LEU A N 1
ATOM 5858 C CA . LEU A 1 752 ? 39.943 12.769 -39.208 1.00 97.06 752 LEU A CA 1
ATOM 5859 C C . LEU A 1 752 ? 39.984 13.668 -40.437 1.00 97.06 752 LEU A C 1
ATOM 5861 O O . LEU A 1 752 ? 40.686 13.373 -41.401 1.00 97.06 752 LEU A O 1
ATOM 5865 N N . VAL A 1 753 ? 39.230 14.759 -40.388 1.00 96.50 753 VAL A N 1
ATOM 5866 C CA . VAL A 1 753 ? 39.127 15.753 -41.456 1.00 96.50 753 VAL A CA 1
ATOM 5867 C C . VAL A 1 753 ? 39.764 17.033 -40.937 1.00 96.50 753 VAL A C 1
ATOM 5869 O O . VAL A 1 753 ? 39.337 17.568 -39.908 1.00 96.50 753 VAL A O 1
ATOM 5872 N N . ALA A 1 754 ? 40.798 17.532 -41.615 1.00 94.44 754 ALA A N 1
ATOM 5873 C CA . ALA A 1 754 ? 41.379 18.813 -41.238 1.00 94.44 754 ALA A CA 1
ATOM 5874 C C . ALA A 1 754 ? 40.346 19.935 -41.467 1.00 94.44 754 ALA A C 1
ATOM 5876 O O . ALA A 1 754 ? 39.570 19.855 -42.420 1.00 94.44 754 ALA A O 1
ATOM 5877 N N . PRO A 1 755 ? 40.322 21.007 -40.649 1.00 92.81 755 PRO A N 1
ATOM 5878 C CA . PRO A 1 755 ? 39.362 22.102 -40.821 1.00 92.81 755 PRO A CA 1
ATOM 5879 C C . PRO A 1 755 ? 39.331 22.704 -42.238 1.00 92.81 755 PRO A C 1
ATOM 5881 O O . PRO A 1 755 ? 38.268 23.091 -42.710 1.00 92.81 755 PRO A O 1
ATOM 5884 N N . GLY A 1 756 ? 40.475 22.733 -42.936 1.00 91.94 756 GLY A N 1
ATOM 5885 C CA . GLY A 1 756 ? 40.561 23.199 -44.327 1.00 91.94 756 GLY A CA 1
ATOM 5886 C C . GLY A 1 756 ? 39.895 22.273 -45.353 1.00 91.94 756 GLY A C 1
ATOM 5887 O O . GLY A 1 756 ? 39.446 22.748 -46.391 1.00 91.94 756 GLY A O 1
ATOM 5888 N N . ASP A 1 757 ? 39.756 20.983 -45.041 1.00 94.56 757 ASP A N 1
ATOM 5889 C CA . ASP A 1 757 ? 39.253 19.954 -45.960 1.00 94.56 757 ASP A CA 1
ATOM 5890 C C . ASP A 1 757 ? 37.758 19.655 -45.769 1.00 94.56 757 ASP A C 1
ATOM 5892 O O . ASP A 1 757 ? 37.179 18.848 -46.498 1.00 94.56 757 ASP A O 1
ATOM 5896 N N . VAL A 1 758 ? 37.101 20.317 -44.807 1.00 94.69 758 VAL A N 1
ATOM 5897 C CA . VAL A 1 758 ? 35.678 20.105 -44.491 1.00 94.69 758 VAL A CA 1
ATOM 5898 C C . VAL A 1 758 ? 34.793 20.328 -45.717 1.00 94.69 758 VAL A C 1
ATOM 5900 O O . VAL A 1 758 ? 33.887 19.537 -45.959 1.00 94.69 758 VAL A O 1
ATOM 5903 N N . ALA A 1 759 ? 35.059 21.365 -46.515 1.00 93.38 759 ALA A N 1
ATOM 5904 C CA . ALA A 1 759 ? 34.268 21.654 -47.712 1.00 93.38 759 ALA A CA 1
ATOM 5905 C C . ALA A 1 759 ? 34.355 20.522 -48.751 1.00 93.38 759 ALA A C 1
ATOM 5907 O O . ALA A 1 759 ? 33.323 20.073 -49.250 1.00 93.38 759 ALA A O 1
ATOM 5908 N N . ALA A 1 760 ? 35.564 20.013 -49.013 1.00 93.88 760 ALA A N 1
ATOM 5909 C CA . ALA A 1 760 ? 35.778 18.886 -49.919 1.00 93.88 760 ALA A CA 1
ATOM 5910 C C . ALA A 1 760 ? 35.103 17.611 -49.387 1.00 93.88 760 ALA A C 1
ATOM 5912 O O . ALA A 1 760 ? 34.381 16.940 -50.119 1.00 93.88 760 ALA A O 1
ATOM 5913 N N . TYR A 1 761 ? 35.246 17.332 -48.087 1.00 95.06 761 TYR A N 1
ATOM 5914 C CA . TYR A 1 761 ? 34.621 16.174 -47.442 1.00 95.06 761 TYR A CA 1
ATOM 5915 C C . TYR A 1 761 ? 33.085 16.215 -47.510 1.00 95.06 761 TYR A C 1
ATOM 5917 O O . TYR A 1 761 ? 32.429 15.198 -47.753 1.00 95.06 761 TYR A O 1
ATOM 5925 N N . MET A 1 762 ? 32.490 17.399 -47.317 1.00 94.75 762 MET A N 1
ATOM 5926 C CA . MET A 1 762 ? 31.045 17.599 -47.446 1.00 94.75 762 MET A CA 1
ATOM 5927 C C . MET A 1 762 ? 30.556 17.350 -48.878 1.00 94.75 762 MET A C 1
ATOM 5929 O O . MET A 1 762 ? 29.469 16.799 -49.048 1.00 94.75 762 MET A O 1
ATOM 5933 N N . GLN A 1 763 ? 31.345 17.733 -49.886 1.00 93.94 763 GLN A N 1
ATOM 5934 C CA . GLN A 1 763 ? 31.024 17.516 -51.296 1.00 93.94 763 GLN A CA 1
ATOM 5935 C C . GLN A 1 763 ? 31.147 16.041 -51.700 1.00 93.94 763 GLN A C 1
ATOM 5937 O O . GLN A 1 763 ? 30.289 15.543 -52.425 1.00 93.94 763 GLN A O 1
ATOM 5942 N N . GLU A 1 764 ? 32.179 15.344 -51.223 1.00 94.69 764 GLU A N 1
ATOM 5943 C CA . GLU A 1 764 ? 32.448 13.951 -51.594 1.00 94.69 764 GLU A CA 1
ATOM 5944 C C . GLU A 1 764 ? 31.478 12.963 -50.926 1.00 94.69 764 GLU A C 1
ATOM 5946 O O . GLU A 1 764 ? 30.938 12.074 -51.584 1.00 94.69 764 GLU A O 1
ATOM 5951 N N . PHE A 1 765 ? 31.208 13.125 -49.624 1.00 94.12 765 PHE A N 1
ATOM 5952 C CA . PHE A 1 765 ? 30.483 12.112 -48.844 1.00 94.12 765 PHE A CA 1
ATOM 5953 C C . PHE A 1 765 ? 29.096 12.529 -48.357 1.00 94.12 765 PHE A C 1
ATOM 5955 O O . PHE A 1 765 ? 28.381 11.675 -47.823 1.00 94.12 765 PHE A O 1
ATOM 5962 N N . ALA A 1 766 ? 28.728 13.809 -48.499 1.00 94.44 766 ALA A N 1
ATOM 5963 C CA . ALA A 1 766 ? 27.472 14.389 -48.010 1.00 94.44 766 ALA A CA 1
ATOM 5964 C C . ALA A 1 766 ? 27.058 13.882 -46.602 1.00 94.44 766 ALA A C 1
ATOM 5966 O O . ALA A 1 766 ? 25.939 13.390 -46.413 1.00 94.44 766 ALA A O 1
ATOM 5967 N N . PRO A 1 767 ? 27.954 13.936 -45.596 1.00 96.25 767 PRO A N 1
ATOM 5968 C CA . PRO A 1 767 ? 27.691 13.382 -44.275 1.00 96.25 767 PRO A CA 1
ATOM 5969 C C . PRO A 1 767 ? 26.645 14.215 -43.522 1.00 96.25 767 PRO A C 1
ATOM 5971 O O . PRO A 1 767 ? 26.503 15.423 -43.719 1.00 96.25 767 PRO A O 1
ATOM 5974 N N . THR A 1 768 ? 25.956 13.588 -42.567 1.00 96.94 768 THR A N 1
ATOM 5975 C CA . THR A 1 768 ? 25.141 14.346 -41.609 1.00 96.94 768 THR A CA 1
ATOM 5976 C C . THR A 1 768 ? 26.034 14.947 -40.531 1.00 96.94 768 THR A C 1
ATOM 5978 O O . THR A 1 768 ? 26.754 14.221 -39.842 1.00 96.94 768 THR A O 1
ATOM 5981 N N . VAL A 1 769 ? 25.969 16.266 -40.346 1.00 96.69 769 VAL A N 1
ATOM 5982 C CA . VAL A 1 769 ? 26.753 16.951 -39.314 1.00 96.69 769 VAL A CA 1
ATOM 5983 C C . VAL A 1 769 ? 26.074 16.802 -37.953 1.00 96.69 769 VAL A C 1
ATOM 5985 O O . VAL A 1 769 ? 24.909 17.175 -37.778 1.00 96.69 769 VAL A O 1
ATOM 5988 N N . LEU A 1 770 ? 26.804 16.276 -36.971 1.00 95.50 770 LEU A N 1
ATOM 5989 C CA . LEU A 1 770 ? 26.362 16.181 -35.583 1.00 95.50 770 LEU A CA 1
ATOM 5990 C C . LEU A 1 770 ? 27.186 17.093 -34.670 1.00 95.50 770 LEU A C 1
ATOM 5992 O O . LEU A 1 770 ? 28.390 17.277 -34.849 1.00 95.50 770 LEU A O 1
ATOM 5996 N N . ARG A 1 771 ? 26.531 17.624 -33.635 1.00 92.88 771 ARG A N 1
ATOM 5997 C CA . ARG A 1 771 ? 27.160 18.481 -32.620 1.00 92.88 771 ARG A CA 1
ATOM 5998 C C . ARG A 1 771 ? 26.692 18.161 -31.206 1.00 92.88 771 ARG A C 1
ATOM 6000 O O . ARG A 1 771 ? 25.565 17.711 -31.002 1.00 92.88 771 ARG A O 1
ATOM 6007 N N . HIS A 1 772 ? 27.534 18.451 -30.216 1.00 89.12 772 HIS A N 1
ATOM 6008 C CA . HIS A 1 772 ? 27.221 18.179 -28.810 1.00 89.12 772 HIS A CA 1
ATOM 6009 C C . HIS A 1 772 ? 25.981 18.951 -28.318 1.00 89.12 772 HIS A C 1
ATOM 6011 O O . HIS A 1 772 ? 25.049 18.360 -27.768 1.00 89.12 772 HIS A O 1
ATOM 6017 N N . ASP A 1 773 ? 25.950 20.269 -28.537 1.00 85.75 773 ASP A N 1
ATOM 6018 C CA . ASP A 1 773 ? 24.808 21.135 -28.235 1.00 85.75 773 ASP A CA 1
ATOM 6019 C C . ASP A 1 773 ? 24.749 22.347 -29.184 1.00 85.75 773 ASP A C 1
ATOM 6021 O O . ASP A 1 773 ? 25.633 22.530 -30.020 1.00 85.75 773 ASP A O 1
ATOM 6025 N N . ARG A 1 774 ? 23.697 23.176 -29.075 1.00 85.88 774 ARG A N 1
ATOM 6026 C CA . ARG A 1 774 ? 23.459 24.312 -29.991 1.00 85.88 774 ARG A CA 1
ATOM 6027 C C . ARG A 1 774 ? 24.563 25.375 -29.979 1.00 85.88 774 ARG A C 1
ATOM 6029 O O . ARG A 1 774 ? 24.635 26.138 -30.936 1.00 85.88 774 ARG A O 1
ATOM 6036 N N . ARG A 1 775 ? 25.373 25.452 -28.919 1.00 86.31 775 ARG A N 1
ATOM 6037 C CA . ARG A 1 775 ? 26.460 26.435 -28.775 1.00 86.31 775 ARG A CA 1
ATOM 6038 C C . ARG A 1 775 ? 27.725 26.004 -29.510 1.00 86.31 775 ARG A C 1
ATOM 6040 O O . ARG A 1 775 ? 28.587 26.840 -29.750 1.00 86.31 775 ARG A O 1
ATOM 6047 N N . GLN A 1 776 ? 27.844 24.723 -29.858 1.00 87.19 776 GLN A N 1
ATOM 6048 C CA . GLN A 1 776 ? 28.966 24.234 -30.647 1.00 87.19 776 GLN A CA 1
ATOM 6049 C C . GLN A 1 776 ? 28.854 24.784 -32.075 1.00 87.19 776 GLN A C 1
ATOM 6051 O O . GLN A 1 776 ? 27.876 24.511 -32.779 1.00 87.19 776 GLN A O 1
ATOM 6056 N N . ALA A 1 777 ? 29.861 25.558 -32.481 1.00 87.94 777 ALA A N 1
ATOM 6057 C CA . ALA A 1 777 ? 29.993 26.048 -33.845 1.00 87.94 777 ALA A CA 1
ATOM 6058 C C . ALA A 1 777 ? 30.321 24.890 -34.803 1.00 87.94 777 ALA A C 1
ATOM 6060 O O . ALA A 1 777 ? 31.064 23.971 -34.451 1.00 87.94 777 ALA A O 1
ATOM 6061 N N . CYS A 1 778 ? 29.736 24.943 -36.000 1.00 90.19 778 CYS A N 1
ATOM 6062 C CA . CYS A 1 778 ? 29.906 23.957 -37.074 1.00 90.19 778 CYS A CA 1
ATOM 6063 C C . CYS A 1 778 ? 30.137 24.658 -38.422 1.00 90.19 778 CYS A C 1
ATOM 6065 O O . CYS A 1 778 ? 29.578 24.244 -39.432 1.00 90.19 778 CYS A O 1
ATOM 6067 N N . ASP A 1 779 ? 30.852 25.787 -38.408 1.00 86.44 779 ASP A N 1
ATOM 6068 C CA . ASP A 1 779 ? 31.237 26.560 -39.600 1.00 86.44 779 ASP A CA 1
ATOM 6069 C C . ASP A 1 779 ? 30.076 26.893 -40.558 1.00 86.44 779 ASP A C 1
ATOM 6071 O O . ASP A 1 779 ? 30.208 26.878 -41.777 1.00 86.44 779 ASP A O 1
ATOM 6075 N N . GLY A 1 780 ? 28.898 27.187 -39.995 1.00 84.12 780 GLY A N 1
ATOM 6076 C CA . GLY A 1 780 ? 27.690 27.527 -40.757 1.00 84.12 780 GLY A CA 1
ATOM 6077 C C . GLY A 1 780 ? 26.939 26.333 -41.363 1.00 84.12 780 GLY A C 1
ATOM 6078 O O . GLY A 1 780 ? 25.879 26.533 -41.954 1.00 84.12 780 GLY A O 1
ATOM 6079 N N . LEU A 1 781 ? 27.424 25.099 -41.187 1.00 90.81 781 LEU A N 1
ATOM 6080 C CA . LEU A 1 781 ? 26.773 23.892 -41.700 1.00 90.81 781 LEU A CA 1
ATOM 6081 C C . LEU A 1 781 ? 25.515 23.516 -40.886 1.00 90.81 781 LEU A C 1
ATOM 6083 O O . LEU A 1 781 ? 25.508 23.646 -39.654 1.00 90.81 781 LEU A O 1
ATOM 6087 N N . PRO A 1 782 ? 24.453 22.986 -41.531 1.00 91.00 782 PRO A N 1
ATOM 6088 C CA . PRO A 1 782 ? 23.288 22.449 -40.832 1.00 91.00 782 PRO A CA 1
ATOM 6089 C C . PRO A 1 782 ? 23.675 21.257 -39.949 1.00 91.00 782 PRO A C 1
ATOM 6091 O O . PRO A 1 782 ? 24.104 20.222 -40.452 1.00 91.00 782 PRO A O 1
ATOM 6094 N N . ALA A 1 783 ? 23.498 21.390 -38.632 1.00 92.31 783 ALA A N 1
ATOM 6095 C CA . ALA A 1 783 ? 23.932 20.386 -37.661 1.00 92.31 783 ALA A CA 1
ATOM 6096 C C . ALA A 1 783 ? 22.811 19.941 -36.712 1.00 92.31 783 ALA A C 1
ATOM 6098 O O . ALA A 1 783 ? 22.040 20.757 -36.192 1.00 92.31 783 ALA A O 1
ATOM 6099 N N . VAL A 1 784 ? 22.772 18.637 -36.427 1.00 91.00 784 VAL A N 1
ATOM 6100 C CA . VAL A 1 784 ? 21.824 18.005 -35.496 1.00 91.00 784 VAL A CA 1
ATOM 6101 C C . VAL A 1 784 ? 22.502 17.760 -34.148 1.00 91.00 784 VAL A C 1
ATOM 6103 O O . VAL A 1 784 ? 23.634 17.283 -34.076 1.00 91.00 784 VAL A O 1
ATOM 6106 N N . ASN A 1 785 ? 21.818 18.075 -33.048 1.00 90.06 785 ASN A N 1
ATOM 6107 C CA . ASN A 1 785 ? 22.378 17.846 -31.715 1.00 90.06 785 ASN A CA 1
ATOM 6108 C C . ASN A 1 785 ? 22.378 16.352 -31.355 1.00 90.06 785 ASN A C 1
ATOM 6110 O O . ASN A 1 785 ? 21.439 15.642 -31.710 1.00 90.06 785 ASN A O 1
ATOM 6114 N N . PHE A 1 786 ? 23.344 15.898 -30.548 1.00 89.44 786 PHE A N 1
ATOM 6115 C CA . PHE A 1 786 ? 23.457 14.487 -30.131 1.00 89.44 786 PHE A CA 1
ATOM 6116 C C . PHE A 1 786 ? 22.188 13.918 -29.475 1.00 89.44 786 PHE A C 1
ATOM 6118 O O . PHE A 1 786 ? 21.862 12.755 -29.673 1.00 89.44 786 PHE A O 1
ATOM 6125 N N . GLY A 1 787 ? 21.430 14.724 -28.725 1.00 79.69 787 GLY A N 1
ATOM 6126 C CA . GLY A 1 787 ? 20.138 14.273 -28.189 1.00 79.69 787 GLY A CA 1
ATOM 6127 C C . GLY A 1 787 ? 19.081 14.066 -29.282 1.00 79.69 787 GLY A C 1
ATOM 6128 O O . GLY A 1 787 ? 18.372 13.069 -29.285 1.00 79.69 787 GLY A O 1
ATOM 6129 N N . GLN A 1 788 ? 19.021 14.979 -30.258 1.00 80.81 788 GLN A N 1
ATOM 6130 C CA . GLN A 1 788 ? 18.016 14.971 -31.330 1.00 80.81 788 GLN A CA 1
ATOM 6131 C C . GLN A 1 788 ? 18.254 13.885 -32.385 1.00 80.81 788 GLN A C 1
ATOM 6133 O O . GLN A 1 788 ? 17.349 13.586 -33.156 1.00 80.81 788 GLN A O 1
ATOM 6138 N N . CYS A 1 789 ? 19.462 13.321 -32.464 1.00 83.19 789 CYS A N 1
ATOM 6139 C CA . CYS A 1 789 ? 19.748 12.243 -33.403 1.00 83.19 789 CYS A CA 1
ATOM 6140 C C . CYS A 1 789 ? 19.409 10.846 -32.860 1.00 83.19 789 CYS A C 1
ATOM 6142 O O . CYS A 1 789 ? 19.435 9.897 -33.646 1.00 83.19 789 CYS A O 1
ATOM 6144 N N . LYS A 1 790 ? 19.081 10.698 -31.564 1.00 82.06 790 LYS A N 1
ATOM 6145 C CA . LYS A 1 790 ? 18.619 9.425 -30.982 1.00 82.06 790 LYS A CA 1
ATOM 6146 C C . LYS A 1 790 ? 17.429 8.879 -31.798 1.00 82.06 790 LYS A C 1
ATOM 6148 O O . LYS A 1 790 ? 16.632 9.647 -32.322 1.00 82.06 790 LYS A O 1
ATOM 6153 N N . GLY A 1 791 ? 17.373 7.560 -31.984 1.00 71.94 791 GLY A N 1
ATOM 6154 C CA . GLY A 1 791 ? 16.422 6.883 -32.887 1.00 71.94 791 GLY A CA 1
ATOM 6155 C C . GLY A 1 791 ? 16.840 6.861 -34.367 1.00 71.94 791 GLY A C 1
ATOM 6156 O O . GLY A 1 791 ? 16.665 5.861 -35.048 1.00 71.94 791 GLY A O 1
ATOM 6157 N N . ARG A 1 792 ? 17.546 7.881 -34.868 1.00 82.06 792 ARG A N 1
ATOM 6158 C CA . ARG A 1 792 ? 17.875 7.985 -36.305 1.00 82.06 792 ARG A CA 1
ATOM 6159 C C . ARG A 1 792 ? 19.070 7.127 -36.729 1.00 82.06 792 ARG A C 1
ATOM 6161 O O . ARG A 1 792 ? 19.877 6.696 -35.903 1.00 82.06 792 ARG A O 1
ATOM 6168 N N . THR A 1 793 ? 19.181 6.905 -38.037 1.00 86.94 793 THR A N 1
ATOM 6169 C CA . THR A 1 793 ? 20.305 6.221 -38.695 1.00 86.94 793 THR A CA 1
ATOM 6170 C C . THR A 1 793 ? 20.777 7.063 -39.878 1.00 86.94 793 THR A C 1
ATOM 6172 O O . THR A 1 793 ? 19.948 7.549 -40.643 1.00 86.94 793 THR A O 1
ATOM 6175 N N . TYR A 1 794 ? 22.092 7.217 -40.041 1.00 92.38 794 TYR A N 1
ATOM 6176 C CA . TYR A 1 794 ? 22.709 7.938 -41.159 1.00 92.38 794 TYR A CA 1
ATOM 6177 C C . TYR A 1 794 ? 23.768 7.067 -41.826 1.00 92.38 794 TYR A C 1
ATOM 6179 O O . TYR A 1 794 ? 24.426 6.276 -41.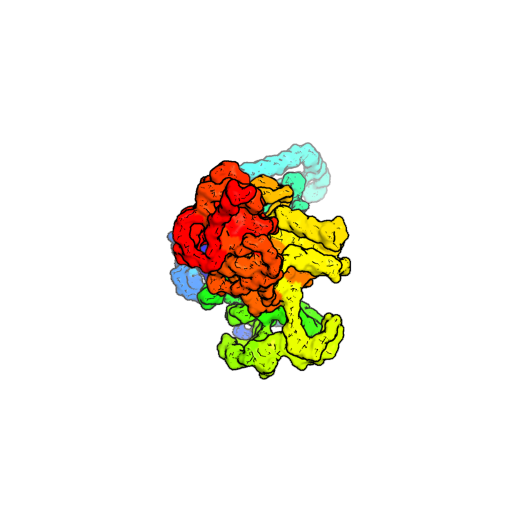152 1.00 92.38 794 TYR A O 1
ATOM 6187 N N . SER A 1 795 ? 23.989 7.235 -43.130 1.00 92.62 795 SER A N 1
ATOM 6188 C CA . SER A 1 795 ? 25.065 6.514 -43.823 1.00 92.62 795 SER A CA 1
ATOM 6189 C C . SER A 1 795 ? 26.438 6.902 -43.270 1.00 92.62 795 SER A C 1
ATOM 6191 O O . SER A 1 795 ? 27.214 6.029 -42.881 1.00 92.62 795 SER A O 1
ATOM 6193 N N . ARG A 1 796 ? 26.709 8.211 -43.170 1.00 96.50 796 ARG A N 1
ATOM 6194 C CA . ARG A 1 796 ? 27.968 8.788 -42.677 1.00 96.50 796 ARG A CA 1
ATOM 6195 C C . ARG A 1 796 ? 27.698 10.014 -41.813 1.00 96.50 796 ARG A C 1
ATOM 6197 O O . ARG A 1 796 ? 26.732 10.745 -42.047 1.00 96.50 796 ARG A O 1
ATOM 6204 N N . VAL A 1 797 ? 28.554 10.238 -40.822 1.00 97.44 797 VAL A N 1
ATOM 6205 C CA . VAL A 1 797 ? 28.436 11.344 -39.866 1.00 97.44 797 VAL A CA 1
ATOM 6206 C C . VAL A 1 797 ? 29.732 12.149 -39.816 1.00 97.44 797 VAL A C 1
ATOM 6208 O O . VAL A 1 797 ? 30.815 11.571 -39.811 1.00 97.44 797 VAL A O 1
ATOM 6211 N N . LEU A 1 798 ? 29.615 13.476 -39.724 1.00 97.62 798 LEU A N 1
ATOM 6212 C CA . LEU A 1 798 ? 30.717 14.397 -39.435 1.00 97.62 798 LEU A CA 1
ATOM 6213 C C . LEU A 1 798 ? 30.475 15.073 -38.080 1.00 97.62 798 LEU A C 1
ATOM 6215 O O . LEU A 1 798 ? 29.399 15.618 -37.849 1.00 97.62 798 LEU A O 1
ATOM 6219 N N . ILE A 1 799 ? 31.454 15.050 -37.177 1.00 97.06 799 ILE A N 1
ATOM 6220 C CA . ILE A 1 799 ? 31.339 15.602 -35.824 1.00 97.06 799 ILE A CA 1
ATOM 6221 C C . ILE A 1 799 ? 32.343 16.733 -35.627 1.00 97.06 799 ILE A C 1
ATOM 6223 O O . ILE A 1 799 ? 33.547 16.552 -35.802 1.00 97.06 799 ILE A O 1
ATOM 6227 N N . PHE A 1 800 ? 31.843 17.881 -35.173 1.00 94.25 800 PHE A N 1
ATOM 6228 C CA . PHE A 1 800 ? 32.679 18.963 -34.654 1.00 94.25 800 PHE A CA 1
ATOM 6229 C C . PHE A 1 800 ? 32.959 18.707 -33.167 1.00 94.25 800 PHE A C 1
ATOM 6231 O O . PHE A 1 800 ? 32.020 18.768 -32.359 1.00 94.25 800 PHE A O 1
ATOM 6238 N N . PRO A 1 801 ? 34.207 18.381 -32.781 1.00 92.62 801 PRO A N 1
ATOM 6239 C CA . PRO A 1 801 ? 34.505 18.003 -31.413 1.00 92.62 801 PRO A CA 1
ATOM 6240 C C . PRO A 1 801 ? 34.465 19.215 -30.477 1.00 92.62 801 PRO A C 1
ATOM 6242 O O . PRO A 1 801 ? 34.995 20.287 -30.766 1.00 92.62 801 PRO A O 1
ATOM 6245 N N . ASN A 1 802 ? 33.828 19.036 -29.323 1.00 92.81 802 ASN A N 1
ATOM 6246 C CA . ASN A 1 802 ? 33.952 19.948 -28.190 1.00 92.81 802 ASN A CA 1
ATOM 6247 C C . ASN A 1 802 ? 35.198 19.583 -27.358 1.00 92.81 802 ASN A C 1
ATOM 6249 O O . ASN A 1 802 ? 35.795 18.530 -27.560 1.00 92.81 802 ASN A O 1
ATOM 6253 N N . GLY A 1 803 ? 35.571 20.416 -26.380 1.00 91.69 803 GLY A N 1
ATOM 6254 C CA . GLY A 1 803 ? 36.777 20.208 -25.557 1.00 91.69 803 GLY A CA 1
ATOM 6255 C C . GLY A 1 803 ? 36.972 18.775 -25.017 1.00 91.69 803 GLY A C 1
ATOM 6256 O O . GLY A 1 803 ? 38.034 18.197 -25.259 1.00 91.69 803 GLY A O 1
ATOM 6257 N N . PRO A 1 804 ? 35.966 18.169 -24.350 1.00 94.19 804 PRO A N 1
ATOM 6258 C CA . PRO A 1 804 ? 36.015 16.774 -23.898 1.00 94.19 804 PRO A CA 1
ATOM 6259 C C . PRO A 1 804 ? 36.311 15.765 -25.014 1.00 94.19 804 PRO A C 1
ATOM 6261 O O . PRO A 1 804 ? 37.188 14.915 -24.863 1.00 94.19 804 PRO A O 1
ATOM 6264 N N . LEU A 1 805 ? 35.623 15.879 -26.156 1.00 94.06 805 LEU A N 1
ATOM 6265 C CA . LEU A 1 805 ? 35.825 14.986 -27.296 1.00 94.06 805 LEU A CA 1
ATOM 6266 C C . LEU A 1 805 ? 37.199 15.181 -27.931 1.00 94.06 805 LEU A C 1
ATOM 6268 O O . LEU A 1 805 ? 37.870 14.200 -28.218 1.00 94.06 805 LEU A O 1
ATOM 6272 N N . THR A 1 806 ? 37.666 16.419 -28.078 1.00 94.12 806 THR A N 1
ATOM 6273 C CA . THR A 1 806 ? 39.023 16.710 -28.561 1.00 94.12 806 THR A CA 1
ATOM 6274 C C . THR A 1 806 ? 40.078 16.056 -27.670 1.00 94.12 806 THR A C 1
ATOM 6276 O O . THR A 1 806 ? 41.047 15.479 -28.162 1.00 94.12 806 THR A O 1
ATOM 6279 N N . GLN A 1 807 ? 39.888 16.100 -26.348 1.00 93.31 807 GLN A N 1
ATOM 6280 C CA . GLN A 1 807 ? 40.800 15.441 -25.423 1.00 93.31 807 GLN A CA 1
ATOM 6281 C C . GLN A 1 807 ? 40.747 13.915 -25.559 1.00 93.31 807 GLN A C 1
ATOM 6283 O O . GLN A 1 807 ? 41.804 13.291 -25.605 1.00 93.31 807 GLN A O 1
ATOM 6288 N N . TYR A 1 808 ? 39.548 13.339 -25.675 1.00 94.69 808 TYR A N 1
ATOM 6289 C CA . TYR A 1 808 ? 39.353 11.909 -25.916 1.00 94.69 808 TYR A CA 1
ATOM 6290 C C . TYR A 1 808 ? 40.012 11.442 -27.219 1.00 94.69 808 TYR A C 1
ATOM 6292 O O . TYR A 1 808 ? 40.728 10.447 -27.203 1.00 94.69 808 TYR A O 1
ATOM 6300 N N . LEU A 1 809 ? 39.865 12.189 -28.320 1.00 94.69 809 LEU A N 1
ATOM 6301 C CA . LEU A 1 809 ? 40.548 11.895 -29.585 1.00 94.69 809 LEU A CA 1
ATOM 6302 C C . LEU A 1 809 ? 42.069 11.854 -29.393 1.00 94.69 809 LEU A C 1
ATOM 6304 O O . LEU A 1 809 ? 42.729 10.944 -29.883 1.00 94.69 809 LEU A O 1
ATOM 6308 N N . ARG A 1 810 ? 42.629 12.799 -28.630 1.00 94.81 810 ARG A N 1
ATOM 6309 C CA . ARG A 1 810 ? 44.075 12.890 -28.385 1.00 94.81 810 ARG A CA 1
ATOM 6310 C C . ARG A 1 810 ? 44.629 11.772 -27.500 1.00 94.81 810 ARG A C 1
ATOM 6312 O O . ARG A 1 810 ? 45.776 11.388 -27.691 1.00 94.81 810 ARG A O 1
ATOM 6319 N N . THR A 1 811 ? 43.876 11.305 -26.504 1.00 93.00 811 THR A N 1
ATOM 6320 C CA . THR A 1 811 ? 44.404 10.396 -25.466 1.00 93.00 811 THR A CA 1
ATOM 6321 C C . THR A 1 811 ? 43.791 8.999 -25.468 1.00 93.00 811 THR A C 1
ATOM 6323 O O . THR A 1 811 ? 44.299 8.143 -24.754 1.00 93.00 811 THR A O 1
ATOM 6326 N N . ALA A 1 812 ? 42.703 8.771 -26.213 1.00 90.94 812 ALA A N 1
ATOM 6327 C CA . ALA A 1 812 ? 41.863 7.569 -26.150 1.00 90.94 812 ALA A CA 1
ATOM 6328 C C . ALA A 1 812 ? 41.363 7.229 -24.727 1.00 90.94 812 ALA A C 1
ATOM 6330 O O . ALA A 1 812 ? 40.992 6.097 -24.431 1.00 90.94 812 ALA A O 1
ATOM 6331 N N . ASP A 1 813 ? 41.336 8.227 -23.838 1.00 90.88 813 ASP A N 1
ATOM 6332 C CA . ASP A 1 813 ? 40.956 8.082 -22.431 1.00 90.88 813 ASP A CA 1
ATOM 6333 C C . ASP A 1 813 ? 39.474 8.427 -22.255 1.00 90.88 813 ASP A C 1
ATOM 6335 O O . ASP A 1 813 ? 39.089 9.602 -22.256 1.00 90.88 813 ASP A O 1
ATOM 6339 N N . ALA A 1 814 ? 38.636 7.400 -22.104 1.00 88.44 814 ALA A N 1
ATOM 6340 C CA . ALA A 1 814 ? 37.192 7.552 -21.941 1.00 88.44 814 ALA A CA 1
ATOM 6341 C C . ALA A 1 814 ? 36.802 8.396 -20.712 1.00 88.44 814 ALA A C 1
ATOM 6343 O O . ALA A 1 814 ? 35.740 9.019 -20.726 1.00 88.44 814 ALA A O 1
ATOM 6344 N N . ALA A 1 815 ? 37.666 8.514 -19.693 1.00 89.06 815 ALA A N 1
ATOM 6345 C CA . ALA A 1 815 ? 37.406 9.353 -18.519 1.00 89.06 815 ALA A CA 1
ATOM 6346 C C . ALA A 1 815 ? 37.322 10.855 -18.855 1.00 89.06 815 ALA A C 1
ATOM 6348 O O . ALA A 1 815 ? 36.839 11.652 -18.050 1.00 89.06 815 ALA A O 1
ATOM 6349 N N . ARG A 1 816 ? 37.774 11.264 -20.049 1.00 90.00 816 ARG A N 1
ATOM 6350 C CA . ARG A 1 816 ? 37.693 12.653 -20.531 1.00 90.00 816 ARG A CA 1
ATOM 6351 C C . ARG A 1 816 ? 36.319 13.028 -21.064 1.00 90.00 816 ARG A C 1
ATOM 6353 O O . ARG A 1 816 ? 36.028 14.215 -21.188 1.00 90.00 816 ARG A O 1
ATOM 6360 N N . ILE A 1 817 ? 35.471 12.046 -21.354 1.00 90.38 817 ILE A N 1
ATOM 6361 C CA . ILE A 1 817 ? 34.125 12.271 -21.867 1.00 90.38 817 ILE A CA 1
ATOM 6362 C C . ILE A 1 817 ? 33.158 12.575 -20.716 1.00 90.38 817 ILE A C 1
ATOM 6364 O O . ILE A 1 817 ? 32.830 11.721 -19.895 1.00 90.38 817 ILE A O 1
ATOM 6368 N N . THR A 1 818 ? 32.634 13.801 -20.692 1.00 80.38 818 THR A N 1
ATOM 6369 C CA . THR A 1 818 ? 31.572 14.214 -19.767 1.00 80.38 818 THR A CA 1
ATOM 6370 C C . THR A 1 818 ? 30.203 13.904 -20.379 1.00 80.38 818 THR A C 1
ATOM 6372 O O . THR A 1 818 ? 29.883 14.401 -21.448 1.00 80.38 818 THR A O 1
ATOM 6375 N N . ALA A 1 819 ? 29.378 13.085 -19.719 1.00 85.12 819 ALA A N 1
ATOM 6376 C CA . ALA A 1 819 ? 28.135 12.498 -20.259 1.00 85.12 819 ALA A CA 1
ATOM 6377 C C . ALA A 1 819 ? 28.327 11.477 -21.415 1.00 85.12 819 ALA A C 1
ATOM 6379 O O . ALA A 1 819 ? 27.821 11.695 -22.524 1.00 85.12 819 ALA A O 1
ATOM 6380 N N . PRO A 1 820 ? 28.969 10.318 -21.146 1.00 90.19 820 PRO A N 1
ATOM 6381 C CA . PRO A 1 820 ? 29.177 9.233 -22.114 1.00 90.19 820 PRO A CA 1
ATOM 6382 C C . PRO A 1 820 ? 27.965 8.839 -22.982 1.00 90.19 820 PRO A C 1
ATOM 6384 O O . PRO A 1 820 ? 28.168 8.678 -24.189 1.00 90.19 820 PRO A O 1
ATOM 6387 N N . PRO A 1 821 ? 26.708 8.794 -22.473 1.00 90.81 821 PRO A N 1
ATOM 6388 C CA . PRO A 1 821 ? 25.563 8.386 -23.292 1.00 90.81 821 PRO A CA 1
ATOM 6389 C C . PRO A 1 821 ? 25.355 9.235 -24.550 1.00 90.81 821 PRO A C 1
ATOM 6391 O O . PRO A 1 821 ? 24.954 8.720 -25.591 1.00 90.81 821 PRO A O 1
ATOM 6394 N N . LYS A 1 822 ? 25.656 10.542 -24.497 1.00 90.69 822 LYS A N 1
ATOM 6395 C CA . LYS A 1 822 ? 25.485 11.434 -25.657 1.00 90.69 822 LYS A CA 1
ATOM 6396 C C . LYS A 1 822 ? 26.469 11.113 -26.779 1.00 90.69 822 LYS A C 1
ATOM 6398 O O . LYS A 1 822 ? 26.088 11.140 -27.947 1.00 90.69 822 LYS A O 1
ATOM 6403 N N . TYR A 1 823 ? 27.716 10.806 -26.429 1.00 93.31 823 TYR A N 1
ATOM 6404 C CA . TYR A 1 823 ? 28.750 10.447 -27.400 1.00 93.31 823 TYR A CA 1
ATOM 6405 C C . TYR A 1 823 ? 28.519 9.041 -27.932 1.00 93.31 823 TYR A C 1
ATOM 6407 O O . TYR A 1 823 ? 28.588 8.846 -29.139 1.00 93.31 823 TYR A O 1
ATOM 6415 N N . TYR A 1 824 ? 28.125 8.101 -27.068 1.00 93.81 824 TYR A N 1
ATOM 6416 C CA . TYR A 1 824 ? 27.717 6.764 -27.490 1.00 93.81 824 TYR A CA 1
ATOM 6417 C C . TYR A 1 824 ? 26.584 6.824 -28.518 1.00 93.81 824 TYR A C 1
ATOM 6419 O O . TYR A 1 824 ? 26.678 6.218 -29.586 1.00 93.81 824 TYR A O 1
ATOM 6427 N N . VAL A 1 825 ? 25.537 7.620 -28.258 1.00 91.81 825 VAL A N 1
ATOM 6428 C CA . VAL A 1 825 ? 24.467 7.855 -29.237 1.00 91.81 825 VAL A CA 1
ATOM 6429 C C . VAL A 1 825 ? 25.039 8.425 -30.533 1.00 91.81 825 VAL A C 1
ATOM 6431 O O . VAL A 1 825 ? 24.760 7.852 -31.581 1.00 91.81 825 VAL A O 1
ATOM 6434 N N . ALA A 1 826 ? 25.859 9.480 -30.480 1.00 92.50 826 ALA A N 1
ATOM 6435 C CA . ALA A 1 826 ? 26.430 10.121 -31.668 1.00 92.50 826 ALA A CA 1
ATOM 6436 C C . ALA A 1 826 ? 27.274 9.165 -32.529 1.00 92.50 826 ALA A C 1
ATOM 6438 O O . ALA A 1 826 ? 27.085 9.109 -33.744 1.00 92.50 826 ALA A O 1
ATOM 6439 N N . PHE A 1 827 ? 28.153 8.378 -31.903 1.00 94.06 827 PHE A N 1
ATOM 6440 C CA . PHE A 1 827 ? 29.036 7.422 -32.576 1.00 94.06 827 PHE A CA 1
ATOM 6441 C C . PHE A 1 827 ? 28.252 6.275 -33.225 1.00 94.06 827 PHE A C 1
ATOM 6443 O O . PHE A 1 827 ? 28.610 5.803 -34.300 1.00 94.06 827 PHE A O 1
ATOM 6450 N N . THR A 1 828 ? 27.130 5.880 -32.619 1.00 94.00 828 THR A N 1
ATOM 6451 C CA . THR A 1 828 ? 26.299 4.751 -33.070 1.00 94.00 828 THR A CA 1
ATOM 6452 C C . THR A 1 828 ? 25.156 5.142 -34.016 1.00 94.00 828 THR A C 1
ATOM 6454 O O . THR A 1 828 ? 24.261 4.332 -34.289 1.00 94.00 828 THR A O 1
ATOM 6457 N N . ARG A 1 829 ? 25.124 6.388 -34.517 1.00 92.31 829 ARG A N 1
ATOM 6458 C CA . ARG A 1 829 ? 24.152 6.800 -35.552 1.00 92.31 829 ARG A CA 1
ATOM 6459 C C . ARG A 1 829 ? 24.613 6.474 -36.970 1.00 92.31 829 ARG A C 1
ATOM 6461 O O . ARG A 1 829 ? 23.763 6.316 -37.846 1.00 92.31 829 ARG A O 1
ATOM 6468 N N . ALA A 1 830 ? 25.923 6.403 -37.194 1.00 94.44 830 ALA A N 1
ATOM 6469 C CA . ALA A 1 830 ? 26.495 6.132 -38.504 1.00 94.44 830 ALA A CA 1
ATOM 6470 C C . ALA A 1 830 ? 26.449 4.638 -38.838 1.00 94.44 830 ALA A C 1
ATOM 6472 O O . ALA A 1 830 ? 26.702 3.786 -37.985 1.00 94.44 830 ALA A O 1
ATOM 6473 N N . ARG A 1 831 ? 26.141 4.337 -40.098 1.00 95.00 831 ARG A N 1
ATOM 6474 C CA . ARG A 1 831 ? 26.185 2.986 -40.651 1.00 95.00 831 ARG A CA 1
ATOM 6475 C C . ARG A 1 831 ? 27.617 2.622 -41.055 1.00 95.00 831 ARG A C 1
ATOM 6477 O O . ARG A 1 831 ? 28.107 1.585 -40.620 1.00 95.00 831 ARG A O 1
ATOM 6484 N N . GLN A 1 832 ? 28.285 3.523 -41.787 1.00 95.50 832 GLN A N 1
ATOM 6485 C CA . GLN A 1 832 ? 29.608 3.285 -42.378 1.00 95.50 832 GLN A CA 1
ATOM 6486 C C . GLN A 1 832 ? 30.743 4.029 -41.677 1.00 95.50 832 GLN A C 1
ATOM 6488 O O . GLN A 1 832 ? 31.692 3.396 -41.221 1.00 95.50 832 GLN A O 1
ATOM 6493 N N . SER A 1 833 ? 30.663 5.358 -41.539 1.00 96.62 833 SER A N 1
ATOM 6494 C CA . SER A 1 833 ? 31.779 6.138 -40.987 1.00 96.62 833 SER A CA 1
ATOM 6495 C C . SER A 1 833 ? 31.379 7.285 -40.069 1.00 96.62 833 SER A C 1
ATOM 6497 O O . SER A 1 833 ? 30.335 7.928 -40.234 1.00 96.62 833 SER A O 1
ATOM 6499 N N . VAL A 1 834 ? 32.272 7.564 -39.118 1.00 97.62 834 VAL A N 1
ATOM 6500 C CA . VAL A 1 834 ? 32.263 8.765 -38.280 1.00 97.62 834 VAL A CA 1
ATOM 6501 C C . VAL A 1 834 ? 33.556 9.526 -38.539 1.00 97.62 834 VAL A C 1
ATOM 6503 O O . VAL A 1 834 ? 34.647 9.022 -38.277 1.00 97.62 834 VAL A O 1
ATOM 6506 N N . ALA A 1 835 ? 33.420 10.746 -39.044 1.00 97.50 835 ALA A N 1
ATOM 6507 C CA . ALA A 1 835 ? 34.519 11.675 -39.236 1.00 97.50 835 ALA A CA 1
ATOM 6508 C C . ALA A 1 835 ? 34.527 12.752 -38.147 1.00 97.50 835 ALA A C 1
ATOM 6510 O O . ALA A 1 835 ? 33.469 13.225 -37.729 1.00 97.50 835 ALA A O 1
ATOM 6511 N N . PHE A 1 836 ? 35.713 13.177 -37.722 1.00 97.38 836 PHE A N 1
ATOM 6512 C CA . PHE A 1 836 ? 35.909 14.264 -36.765 1.00 97.38 836 PHE A CA 1
ATOM 6513 C C . PHE A 1 836 ? 36.663 15.419 -37.416 1.00 97.38 836 PHE A C 1
ATOM 6515 O O . PHE A 1 836 ? 37.712 15.202 -38.017 1.00 97.38 836 PHE A O 1
ATOM 6522 N N . VAL A 1 837 ? 36.168 16.649 -37.250 1.00 96.06 837 VAL A N 1
ATOM 6523 C CA . VAL A 1 837 ? 36.895 17.855 -37.681 1.00 96.06 837 VAL A CA 1
ATOM 6524 C C . VAL A 1 837 ? 38.037 18.121 -36.697 1.00 96.06 837 VAL A C 1
ATOM 6526 O O . VAL A 1 837 ? 37.836 18.735 -35.648 1.00 96.06 837 VAL A O 1
ATOM 6529 N N . TYR A 1 838 ? 39.221 17.578 -36.982 1.00 95.00 838 TYR A N 1
ATOM 6530 C CA . TYR A 1 838 ? 40.367 17.572 -36.073 1.00 95.00 838 TYR A CA 1
ATOM 6531 C C . TYR A 1 838 ? 41.684 17.357 -36.835 1.00 95.00 838 TYR A C 1
ATOM 6533 O O . TYR A 1 838 ? 41.812 16.410 -37.602 1.00 95.00 838 TYR A O 1
ATOM 6541 N N . ALA A 1 839 ? 42.675 18.221 -36.589 1.00 89.50 839 ALA A N 1
ATOM 6542 C CA . ALA A 1 839 ? 43.998 18.182 -37.235 1.00 89.50 839 ALA A CA 1
ATOM 6543 C C . ALA A 1 839 ? 45.151 17.813 -36.274 1.00 89.50 839 ALA A C 1
ATOM 6545 O O . ALA A 1 839 ? 46.320 17.927 -36.631 1.00 89.50 839 ALA A O 1
ATOM 6546 N N . GLY A 1 840 ? 44.843 17.431 -35.029 1.00 87.75 840 GLY A N 1
ATOM 6547 C CA . GLY A 1 840 ? 45.853 17.054 -34.035 1.00 87.75 840 GLY A CA 1
ATOM 6548 C C . GLY A 1 840 ? 46.180 15.558 -34.040 1.00 87.75 840 GLY A C 1
ATOM 6549 O O . GLY A 1 840 ? 45.542 14.764 -34.726 1.00 87.75 840 GLY A O 1
ATOM 6550 N N . ALA A 1 841 ? 47.144 15.155 -33.207 1.00 89.19 841 ALA A N 1
ATOM 6551 C CA . ALA A 1 841 ? 47.435 13.741 -32.973 1.00 89.19 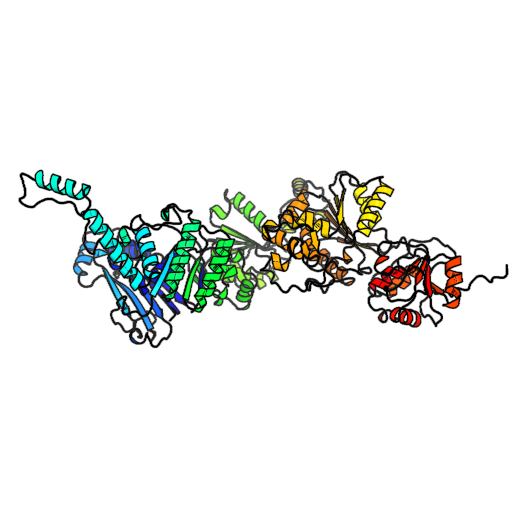841 ALA A CA 1
ATOM 6552 C C . ALA A 1 841 ? 46.213 13.028 -32.366 1.00 89.19 841 ALA A C 1
ATOM 6554 O O . ALA A 1 841 ? 45.587 13.556 -31.436 1.00 89.19 841 ALA A O 1
ATOM 6555 N N . CYS A 1 842 ? 45.891 11.843 -32.888 1.00 92.81 842 CYS A N 1
ATOM 6556 C CA . CYS A 1 842 ? 44.775 11.011 -32.453 1.00 92.81 842 CYS A CA 1
ATOM 6557 C C . CYS A 1 842 ? 45.284 9.660 -31.946 1.00 92.81 842 CYS A C 1
ATOM 6559 O O . CYS A 1 842 ? 46.096 9.008 -32.599 1.00 92.81 842 CYS A O 1
ATOM 6561 N N . ALA A 1 843 ? 44.798 9.247 -30.781 1.00 93.25 843 ALA A N 1
ATOM 6562 C CA . ALA A 1 843 ? 45.153 7.986 -30.140 1.00 93.25 843 ALA A CA 1
ATOM 6563 C C . ALA A 1 843 ? 44.107 6.882 -30.369 1.00 93.25 843 ALA A C 1
ATOM 6565 O O . ALA A 1 843 ? 44.301 5.760 -29.904 1.00 93.25 843 ALA A O 1
ATOM 6566 N N . LEU A 1 844 ? 42.993 7.170 -31.059 1.00 90.94 844 LEU A N 1
ATOM 6567 C CA . LEU A 1 844 ? 41.978 6.151 -31.329 1.00 90.94 844 LEU A CA 1
ATOM 6568 C C . LEU A 1 844 ? 42.509 5.084 -32.300 1.00 90.94 844 LEU A C 1
ATOM 6570 O O . LEU A 1 844 ? 43.079 5.432 -33.337 1.00 90.94 844 LEU A O 1
ATOM 6574 N N . PRO A 1 845 ? 42.312 3.788 -32.013 1.00 87.75 845 PRO A N 1
ATOM 6575 C CA . PRO A 1 845 ? 42.768 2.720 -32.890 1.00 87.75 845 PRO A CA 1
ATOM 6576 C C . PRO A 1 845 ? 41.980 2.715 -34.206 1.00 87.75 845 PRO A C 1
ATOM 6578 O O . PRO A 1 845 ? 40.772 2.939 -34.218 1.00 87.75 845 PRO A O 1
ATOM 6581 N N . GLY A 1 846 ? 42.668 2.445 -35.319 1.00 87.00 846 GLY A N 1
ATOM 6582 C CA . GLY A 1 846 ? 42.038 2.295 -36.636 1.00 87.00 846 GLY A CA 1
ATOM 6583 C C . GLY A 1 846 ? 41.533 3.590 -37.285 1.00 87.00 846 GLY A C 1
ATOM 6584 O O . GLY A 1 846 ? 40.801 3.510 -38.269 1.00 87.00 846 GLY A O 1
ATOM 6585 N N . HIS A 1 847 ? 41.900 4.768 -36.760 1.00 93.00 847 HIS A N 1
ATOM 6586 C CA . HIS A 1 847 ? 41.579 6.040 -37.409 1.00 93.00 847 HIS A CA 1
ATOM 6587 C C . HIS A 1 847 ? 42.378 6.241 -38.702 1.00 93.00 847 HIS A C 1
ATOM 6589 O O . HIS A 1 847 ? 43.520 5.798 -38.823 1.00 93.00 847 HIS A O 1
ATOM 6595 N N . GLN A 1 848 ? 41.782 6.959 -39.648 1.00 94.44 848 GLN A N 1
ATOM 6596 C CA . GLN A 1 848 ? 42.389 7.327 -40.923 1.00 94.44 848 GLN A CA 1
ATOM 6597 C C . GLN A 1 848 ? 42.348 8.847 -41.100 1.00 94.44 848 GLN A C 1
ATOM 6599 O O . GLN A 1 848 ? 41.443 9.517 -40.601 1.00 94.44 848 GLN A O 1
ATOM 6604 N N . LEU A 1 849 ? 43.330 9.404 -41.806 1.00 93.06 849 LEU A N 1
ATOM 6605 C CA . LEU A 1 849 ? 43.294 10.804 -42.224 1.00 93.06 849 LEU A CA 1
ATOM 6606 C C . LEU A 1 849 ? 42.539 10.893 -43.547 1.00 93.06 849 LEU A C 1
ATOM 6608 O O . LEU A 1 849 ? 42.856 10.163 -44.485 1.00 93.06 849 LEU A O 1
ATOM 6612 N N . TYR A 1 850 ? 41.551 11.778 -43.620 1.00 93.81 850 TYR A N 1
ATOM 6613 C CA . TYR A 1 850 ? 40.944 12.130 -44.893 1.00 93.81 850 TYR A CA 1
ATOM 6614 C C . TYR A 1 850 ? 41.926 12.987 -45.692 1.00 93.81 850 TYR A C 1
ATOM 6616 O O . TYR A 1 850 ? 42.461 13.968 -45.176 1.00 93.81 850 TYR A O 1
ATOM 6624 N N . ALA A 1 851 ? 42.141 12.610 -46.946 1.00 88.25 851 ALA A N 1
ATOM 6625 C CA . ALA A 1 851 ? 42.856 13.407 -47.924 1.00 88.25 851 ALA A CA 1
ATOM 6626 C C . ALA A 1 851 ? 41.913 13.609 -49.117 1.00 88.25 851 ALA A C 1
ATOM 6628 O O . ALA A 1 851 ? 41.455 12.606 -49.670 1.00 88.25 851 ALA A O 1
ATOM 6629 N N . PRO A 1 852 ? 41.593 14.857 -49.504 1.00 83.19 852 PRO A N 1
ATOM 6630 C CA . PRO A 1 852 ? 40.755 15.097 -50.669 1.00 83.19 852 PRO A CA 1
ATOM 6631 C C . PRO A 1 852 ? 41.428 14.522 -51.916 1.00 83.19 852 PRO A C 1
ATOM 6633 O O . PRO A 1 852 ? 42.648 14.633 -52.078 1.00 83.19 852 PRO A O 1
ATOM 6636 N N . ALA A 1 853 ? 40.638 13.920 -52.807 1.00 74.81 853 ALA A N 1
ATOM 6637 C CA . ALA A 1 853 ? 41.136 13.538 -54.122 1.00 74.81 853 ALA A CA 1
ATOM 6638 C C . ALA A 1 853 ? 41.737 14.784 -54.799 1.00 74.81 853 ALA A C 1
ATOM 6640 O O . ALA A 1 853 ? 41.097 15.836 -54.852 1.00 74.81 853 ALA A O 1
ATOM 6641 N N . SER A 1 854 ? 42.993 14.694 -55.249 1.00 57.31 854 SER A N 1
ATOM 6642 C CA . SER A 1 854 ? 43.685 15.805 -55.904 1.00 57.31 854 SER A CA 1
ATOM 6643 C C . SER A 1 854 ? 42.832 16.344 -57.050 1.00 57.31 854 SER A C 1
ATOM 6645 O O . SER A 1 854 ? 42.417 15.571 -57.909 1.00 57.31 854 SER A O 1
ATOM 6647 N N . ALA A 1 855 ? 42.618 17.660 -57.092 1.00 47.72 855 ALA A N 1
ATOM 6648 C CA . ALA A 1 855 ? 41.858 18.349 -58.139 1.00 47.72 855 ALA A CA 1
ATOM 6649 C C . ALA A 1 855 ? 42.544 18.359 -59.528 1.00 47.72 855 ALA A C 1
ATOM 6651 O O . ALA A 1 855 ? 42.206 19.192 -60.362 1.00 47.72 855 ALA A O 1
ATOM 6652 N N . ASP A 1 856 ? 43.476 17.435 -59.774 1.00 45.66 856 ASP A N 1
ATOM 6653 C CA . ASP A 1 856 ? 44.073 17.159 -61.079 1.00 45.66 856 ASP A CA 1
ATOM 6654 C C . ASP A 1 856 ? 43.664 15.745 -61.524 1.00 45.66 856 ASP A C 1
ATOM 6656 O O . ASP A 1 856 ? 44.399 14.771 -61.336 1.00 45.66 856 ASP A O 1
ATOM 6660 N N . ALA A 1 857 ? 42.460 15.649 -62.091 1.00 33.94 857 ALA A N 1
ATOM 6661 C CA . ALA A 1 857 ? 42.046 14.616 -63.041 1.00 33.94 857 ALA A CA 1
ATOM 6662 C C . ALA A 1 857 ? 40.973 15.183 -63.978 1.00 33.94 857 ALA A C 1
ATOM 6664 O O . ALA A 1 857 ? 39.924 15.638 -63.464 1.00 33.94 857 ALA A O 1
#

Sequence (857 aa):
MPIERIVIDNFKSFRHLDLPLNAHMNLVVGDNEVGKSTLLEAIHAVVTGQLHGRNLAYELTPYLFHQPTVQEYLGALATGTPASPPRISIEAYLGADAALASLRGTNNSLRLDTAGIRLLVELNDDYREEFNAYLQQHQGAVSLPVEYYTVRWYSFANNGVTARSIPFDSTIIDTHGIKTLSGADRYIAGIIEQALTPAQRVSLSLSFRRMRQSFSEEADVAAINAYLTEHTGDISHRALTVGVDTSPRSTWETSLSPYLDELPFTQAGKGEQSAVKMKLAMHAAGAAHVLLIEEPENHLSYSSMTQLIDKIAALSTAQQVIIATHSSFVLNKLGVDNVILFSAQGQMKLDQLPSDTHDYFMKLPGHDTLRLILAKQAILVEGPSDELIVQRAYSDHHGVAPMAHGVDIISVKSLAFKRFLQIADRLRIQAKVITDNDGDIAVVQERYAEHINAIYYDSDESAPSLEEQLIKANSLAELNTVLGKAFADEVALLNVPSPNRVLLSAAGSGKTTLLVRQALERPGRRIAIVTYTLENLEEIRRSFEAHAGAVPAHVTLHSWYGFLLRQCIRPYQAALCPEPRIETILFVEGVTNNRAPRTQVARHYLAGNRMYSDRAADFAVRCDELTQGQVVARLAAMYDELYIDEVQDLAGFDLDLVERLLKSEIAITLVGDTRQATYATNYAQRYSQYRGPNLAALFQIWEADGLCRLDHRLTSLRCVQALCDMADTLYPQMPRTQSGNGEVTGHDGIYLVAPGDVAAYMQEFAPTVLRHDRRQACDGLPAVNFGQCKGRTYSRVLIFPNGPLTQYLRTADAARITAPPKYYVAFTRARQSVAFVYAGACALPGHQLYAPASADA

pLDDT: mean 83.17, std 12.02, range [33.94, 97.88]

Foldseek 3Di:
DAQQWKWKDFFQLDNIDTDGADRFEAEEAFAPPLCLVVVLQLVQCQQQCDGLRHRVQVVDDLNRGHLVVQVVQLVCVLVVHDDFDDKIKMKTFDDDDPLQPVLFAQQDPVSDRGGIKMKMKHFDPVCVVVLVVVCVVDNVDPGRPSVRIDIFIAGNNRDGDHNVSRLAHEDEQDLDDDPDPQSVLLNVLVLVVLLDDPVVLVVVQVVVVVVQVVVCVDPVQVVVQVVQQVPPPDDDPDRDHDGDPPDPVDGVSRVDFDDDPPHGLVPDQSQVNSLVSLVSNLSSCVSHAEYEYEANPPPHDPVSSVVSLVVSLVVSVRHHYYYYHLDLVSDVSNAQQSYWQGDSQDIDHLVPDDPVLSVVCRVDSDPQLSLLSHALAEEEEAAPVRLVVVQVVCCVVVVDGCVVVRYYYGHDNHPCPVSSVRVCVNNVRHYAYEYFCQLPVPVVCVVCVVPNVRYDYDPDSVQRDPLSVVCVVDPPVVVCVVVVHDQPDSVCVVCVQQLAEEEAAAFQLCQLLVVLVVVVVCLPFQEEEEEADPVVLVVSQVSCCVPPVGDDPSYHYYYPQRCLLVQQDQVQVCLQPVPDRQDEEDEDDADDPQPDDVVVVCSVQDDHSHGYQQCSLVNSLVSCVSVVNVSLVVVVVRGQEYEYEACLQEDASSVVVVLSNLPDNHSYYYYHHLLQNPHHSHDDPHRNCCHRVNVVVVVVVCVVVSSYYYDYHQERQFAAQQLQVLLCLLPVPDDGHHYPQPDDDPQFHEEEEELVCVVLCCVPPVAAEEECDPPQDDPPDDYDYLVRCAPAATQEYEYEDDPLVLVCQQPVRSVSDDSSSSVSSRSSRHRGYYYYHDDDHGPRPPYDYDDRDPPPD

Secondary structure (DSSP, 8-state):
--EEEEEEEEETTEEEEEEE--SSEEEEEE-TTSSHHHHHHHHHHHHHSEETTEEGGGS--GGGB-HHHHHHHHHHHHTT---PPP-EEEEEEE---GGGGGGEES-STT---EEEEEEEEEE-GGGHHHHHHHHHHTTT-SS--GGGEEEEEEETTS-B--TTT-S--EEEEE-S----TTTHHHHHHHHHHHHS-HHHHHHHHHHHHHHHHHHHT-HHHHHHHHHHHHH-TTT-SSPP------STTS-GGGTPPPEETTEEGGGS-HHHHHHHHHHHHHHHGGG-SEEEEE-TTTT--HHHHHHHHHHHHHHTTTSEEEEEE--HHHHHHH-GGGEEEEETTEEEEGGGS-HHHHHHHHH---HHHHHHHH-SEEEEESSHHHHHHHHHHHHHHHSS-GGGGTEEEEE-TTT-HHHHHHHHHHHT-EEEEE---TT-HHHHHHHTGGGGGGEE--S-TT--SHHHHHHHHS-HHHHHHHHT---SSHHHHHT---S-EEEEE-TTS-HHHHHHHHHHT-TTS-EEEEES-HHHHHHHHHHHHHHHSS--TTEEEEEHHHHIIIIIITTTGGGT--SS---EEE--SSS------TTSHHHHHEETTEEEGGGHHHHHHHHHHHTTTHHHHHHHHH-SEEEEE-GGG--THHHHHHHHHHTSSSEEEEEE-GGG----S---STTGGG-GGGHHHHHHHHHHTTS-EEEEE-EESSS-HHHHHHHHTT-TTSPPPEE------SS-EEEEE-GGGHHHHHHHH-PEEEESSTTS--TT--EEETTTTTT--EEEEEE---HHHHHHHHH--GGG-SSHHHHHHHHTTEEEEEEEE--S---STTEEE--PPPS--

Radius of gyration: 40.24 Å; chains: 1; bounding box: 118×72×122 Å